Protein AF-0000000086147006 (afdb_homodimer)

InterPro domains:
  IPR001138 Zn(2)Cys(6) fungal-type DNA-binding domain [PF00172] (19-47)
  IPR001138 Zn(2)Cys(6) fungal-type DNA-binding domain [PS00463] (19-46)
  IPR001138 Zn(2)Cys(6) fungal-type DNA-binding domain [PS50048] (19-48)
  IPR001138 Zn(2)Cys(6) fungal-type DNA-binding domain [SM00066] (14-57)
  IPR001138 Zn(2)Cys(6) fungal-type DNA-binding domain [cd00067] (15-47)
  IPR036864 Zn(2)-C6 fungal-type DNA-binding domain superfamily [G3DSA:4.10.240.10] (12-73)
  IPR036864 Zn(2)-C6 fungal-type DNA-binding domain superfamily [SSF57701] (11-48)

Sequence (884 aa):
MYEFLSRAPRVGHKKSRKGCAQCKRRHVKCNEEAPCSNCNRHRVPCSLAGGPCVPREDSKKKQKDRTQSIASPPQPQYAVRGQHLSVPGQSAFGTLTAHMPRSPHSTHWHMNLQLMHHYMSYTKGVLGELSDQAFIVHVWKHELPKTAFAHEFVLNALLGLVALHKATVMLEQVSSLRSCAIEHMDMAAMQLQGVNEACTVEAASANYVYRWLALLFAYAAATQSAECASDPGGSLPLNALDAMADLMVLAGEVRSATHERWYLISQGAFAPIVTRGWQEAVATYALLPQGLDLGLNHLDYMLGVEAMLPNERTACALAIEELRSLHQSLQTRSSSACGIASLMCWPKQESAALSDMVRRRIPQALVIVSYHCVILNLLDGRWWAQGWSERVLQAVLLNLNDGWKNWIQWPIQALMFREVVSTNAVASSSPAMEIGIGTMMLMYEFLSRAPRVGHKKSRKGCAQCKRRHVKCNEEAPCSNCNRHRVPCSLAGGPCVPREDSKKKQKDRTQSIASPPQPQYAVRGQHLSVPGQSAFGTLTAHMPRSPHSTHWHMNLQLMHHYMSYTKGVLGELSDQAFIVHVWKHELPKTAFAHEFVLNALLGLVALHKATVMLEQVSSLRSCAIEHMDMAAMQLQGVNEACTVEAASANYVYRWLALLFAYAAATQSAECASDPGGSLPLNALDAMADLMVLAGEVRSATHERWYLISQGAFAPIVTRGWQEAVATYALLPQGLDLGLNHLDYMLGVEAMLPNERTACALAIEELRSLHQSLQTRSSSACGIASLMCWPKQESAALSDMVRRRIPQALVIVSYHCVILNLLDGRWWAQGWSERVLQAVLLNLNDGWKNWIQWPIQALMFREVVSTNAVASSSPAMEIGIGTMML

Solvent-accessible surface area (backbone atoms only — not comparable to full-atom values): 49837 Å² total; per-residue (Å²): 135,83,78,75,78,73,76,77,77,77,80,70,79,80,76,65,85,72,36,28,62,56,30,63,72,68,73,43,89,40,76,56,41,68,52,20,66,65,28,60,72,66,71,42,77,20,44,58,54,72,34,88,63,80,74,80,78,73,77,74,77,88,81,83,76,89,75,82,80,83,76,78,74,80,77,73,80,71,77,69,72,72,67,76,68,58,70,91,77,74,49,48,64,46,64,41,45,60,39,55,38,83,49,86,82,55,70,44,67,69,56,53,45,51,36,51,52,47,36,70,73,36,44,45,66,67,73,51,53,64,50,81,48,64,70,61,48,43,32,62,68,45,48,46,52,54,48,17,73,74,32,65,33,33,33,25,31,50,50,12,43,35,25,41,46,45,28,71,73,38,81,65,64,33,68,55,26,42,13,28,11,50,48,26,37,52,51,14,56,57,46,50,73,70,52,74,85,53,95,42,41,66,49,38,38,44,51,47,51,34,44,49,44,51,48,51,39,40,41,27,38,54,47,40,21,67,66,37,35,74,37,88,73,28,34,73,50,68,55,46,51,54,44,50,22,28,46,17,40,48,25,29,51,43,49,51,55,42,61,76,41,38,73,38,26,59,70,33,84,54,21,68,68,66,57,28,15,25,56,56,50,47,62,83,62,74,74,76,65,85,56,53,67,61,55,56,64,50,48,67,60,55,62,66,74,53,94,66,58,68,71,56,46,52,36,51,50,52,40,52,52,49,51,50,51,50,50,50,44,65,68,59,56,37,66,48,54,50,24,69,58,58,59,60,32,43,37,75,63,56,17,62,60,48,22,51,34,35,63,68,58,36,60,68,48,40,48,54,49,34,53,49,26,54,60,43,42,74,45,34,87,24,84,39,40,37,63,37,34,60,48,35,40,51,47,41,61,72,67,45,54,81,91,54,48,73,74,42,46,61,43,45,46,59,63,77,58,51,70,77,71,71,69,74,67,75,68,76,72,69,79,69,81,77,80,76,80,76,81,78,82,126,132,82,75,75,76,71,72,75,73,75,79,67,76,78,73,66,87,72,37,28,63,58,31,63,72,68,72,44,90,46,77,60,40,67,53,19,66,66,26,61,73,68,71,42,77,23,38,56,51,74,31,86,56,76,73,71,78,68,73,71,74,79,71,74,76,74,78,74,79,74,73,74,71,81,71,76,77,74,72,73,70,70,71,71,73,57,66,94,68,74,49,47,65,45,62,42,47,60,38,55,38,83,48,87,80,54,68,44,67,68,55,52,44,51,37,53,51,49,36,70,75,35,46,45,66,66,74,52,52,64,52,80,48,64,70,61,48,42,33,62,70,45,49,47,53,53,49,17,72,76,32,64,32,31,32,26,29,50,49,12,43,35,24,42,44,43,29,70,72,39,82,64,63,34,67,56,25,42,13,28,12,50,49,27,38,51,49,13,54,56,44,49,72,69,52,75,85,53,95,40,41,67,48,38,38,43,52,49,50,33,43,52,44,51,50,51,40,41,41,27,37,54,48,42,23,66,66,37,36,74,38,89,73,29,34,73,49,68,55,46,51,55,45,48,23,29,45,18,40,48,25,30,51,44,50,53,56,41,61,77,40,36,74,39,27,59,69,33,84,56,21,68,68,67,57,28,14,23,55,58,49,47,60,86,63,74,72,76,66,86,58,53,67,62,54,57,64,50,48,66,60,56,61,67,73,53,94,67,57,69,70,56,47,51,36,51,51,49,41,52,52,50,51,50,50,50,51,49,45,63,67,59,56,38,65,49,56,48,24,71,58,59,60,58,33,43,36,77,62,55,18,59,61,47,22,51,34,34,64,69,58,36,60,70,47,40,46,54,50,35,52,49,25,55,61,42,42,74,46,34,87,24,85,41,39,38,64,37,38,58,49,36,40,51,45,40,60,73,66,45,55,79,88,55,48,74,77,41,47,62,44,48,46,59,62,76,59,50,70,77,71,72,69,74,66,75,65,75,69,67,77,65,81,77,80,74,78,74,81,80,79,128

Foldseek 3Di:
DPPPPPDDPDPPDDQPPQAFPVCVVVVHRFPNPQQTPVCVVVVHHTNSVPPPPVDPPPPDDDPDDPDDDDDDPDDPPPPCPVPVCPVPDAALLRVLQVQADADPPLDDPVLLVVLLVQCLVQVCQLLVFPFPDPLVVCCSNPVQVVLCVVAVLSVLLSSLSSLQSCLVVPVPPNNSSRNSSVVSNVVSVVSVVVDDQDLALSSLQSVLSSLSSSLLSSLQSLVCQCVSCPPVSGDHHDQLLLSLLSLLVSLLVSLVSCVVNVVSPCPDSCVCVQFFAACRGQPPQPPQDPCLLVLLVCLLVVLVPDDDDPVLSVVLVQQSVLLVVLNVSVVVSPRGSCHLSSLSNPPNPPSNSLSVCSVVLPLSSLLSLLSSLSVNCSSCVRSSNNCSSVSSNVSSCVSDDPVSVVSNVVSCCSPVVPPPPPPPPPPPPPPPDPPPPDDPDD/DPPPPPDPPDPPPDQPPQAWPVCVVVVHDFPNDLQTPVCVVVVHHTNSVPPPPPDPVPPPDPPPPPPDPPPPDDPPPPPCPVCPCPVVDAALLRVLQVQADADPPLDDPVLLVVLLVQCLVCVCQLLVFPFPDPLVVCCSNPVQVVLCVVAVLSVLLSSLSSLQSCLVVPVPPNNSSRNSSVVSNVVSVVSVVVDDQDLALSSLQSVLSSLSSSLLSSLQSLVCQCVSCPPVSGDHHDQLLLSLLSSLVSLLVSLVSCVVNVVSPCPDSCVCVQFFAACRGQPPQDPQDPCLLVLLVCLLVVLVPDDDDPVLSVVLVQQSVLLVVLVVSVVVVPRGSCHLSSLSNPPNPPSNSLSVCSVVLPLSSLLSLLSSLSVNCSSCVRSSNNCSSVSSNVSSCVSHDPVSVVSNVVSCCSPVVPPPPPPPPPPPCPPPPPPPPDPPDD

Radius of gyration: 36.44 Å; Cα contacts (8 Å, |Δi|>4): 1051; chains: 2; bounding box: 112×119×106 Å

Organism: NCBI:txid717836

Nearest PDB structures (foldseek):
  7xb5-assembly1_A-2  TM=4.035E-01  e=5.854E-02  Saccharomyces cerevisiae S288C
  3edv-assembly1_A  TM=1.591E-01  e=5.977E+00  Homo sapiens
  7xb5-assembly1_A-2  TM=3.045E-01  e=4.394E-02  Saccharomyces cerevisiae S288C
  3edv-assembly1_A  TM=1.452E-01  e=5.538E+00  Homo sapiens

Structure (mmCIF, N/CA/C/O backbone):
data_AF-0000000086147006-model_v1
#
loop_
_entity.id
_entity.type
_entity.pdbx_description
1 polymer 'Zn(2)-C6 fungal-type domain-containing protein'
#
loop_
_atom_site.group_PDB
_atom_site.id
_atom_site.type_symbol
_atom_site.label_atom_id
_atom_site.label_alt_id
_atom_site.label_comp_id
_atom_site.label_asym_id
_atom_site.label_entity_id
_atom_site.label_seq_id
_atom_site.pdbx_PDB_ins_code
_atom_site.Cartn_x
_atom_site.Cartn_y
_atom_site.Cartn_z
_atom_site.occupancy
_atom_site.B_iso_or_equiv
_atom_site.auth_seq_id
_atom_site.auth_comp_id
_atom_site.auth_asym_id
_atom_site.auth_atom_id
_atom_site.pdbx_PDB_model_num
ATOM 1 N N . MET A 1 1 ? 18.312 16.641 -74.688 1 25.55 1 MET A N 1
ATOM 2 C CA . MET A 1 1 ? 19.344 15.695 -74.25 1 25.55 1 MET A CA 1
ATOM 3 C C . MET A 1 1 ? 19.406 15.578 -72.75 1 25.55 1 MET A C 1
ATOM 5 O O . MET A 1 1 ? 20.078 16.375 -72.062 1 25.55 1 MET A O 1
ATOM 9 N N . TYR A 1 2 ? 18.328 15.305 -72.062 1 30.72 2 TYR A N 1
ATOM 10 C CA . TYR A 1 2 ? 17.891 15.414 -70.688 1 30.72 2 TYR A CA 1
ATOM 11 C C . TYR A 1 2 ? 18.672 14.461 -69.75 1 30.72 2 TYR A C 1
ATOM 13 O O . TYR A 1 2 ? 18.625 13.242 -69.938 1 30.72 2 TYR A O 1
ATOM 21 N N . GLU A 1 3 ? 19.938 14.898 -69.375 1 28.45 3 GLU A N 1
ATOM 22 C CA . GLU A 1 3 ? 20.984 14.172 -68.625 1 28.45 3 GLU A CA 1
ATOM 23 C C . GLU A 1 3 ? 20.422 13.594 -67.312 1 28.45 3 GLU A C 1
ATOM 25 O O . GLU A 1 3 ? 19.797 14.305 -66.562 1 28.45 3 GLU A O 1
ATOM 30 N N . PHE A 1 4 ? 20.062 12.289 -67.312 1 29.47 4 PHE A N 1
ATOM 31 C CA . PHE A 1 4 ? 19.547 11.398 -66.312 1 29.47 4 PHE A CA 1
ATOM 32 C C . PHE A 1 4 ? 20.469 11.352 -65.125 1 29.47 4 PHE A C 1
ATOM 34 O O . PHE A 1 4 ? 21.594 10.859 -65.188 1 29.47 4 PHE A O 1
ATOM 41 N N . LEU A 1 5 ? 20.516 12.438 -64.312 1 31.22 5 LEU A N 1
ATOM 42 C CA . LEU A 1 5 ? 21.391 12.539 -63.125 1 31.22 5 LEU A CA 1
ATOM 43 C C . LEU A 1 5 ? 21.25 11.305 -62.25 1 31.22 5 LEU A C 1
ATOM 45 O O . LEU A 1 5 ? 20.156 10.977 -61.781 1 31.22 5 LEU A O 1
ATOM 49 N N . SER A 1 6 ? 22.078 10.273 -62.531 1 29.58 6 SER A N 1
ATOM 50 C CA . SER A 1 6 ? 22.203 8.961 -61.906 1 29.58 6 SER A CA 1
ATOM 51 C C . SER A 1 6 ? 22.344 9.078 -60.375 1 29.58 6 SER A C 1
ATOM 53 O O . SER A 1 6 ? 23.078 9.93 -59.875 1 29.58 6 SER A O 1
ATOM 55 N N . ARG A 1 7 ? 21.281 8.773 -59.656 1 32.38 7 ARG A N 1
ATOM 56 C CA . ARG A 1 7 ? 21.156 8.75 -58.188 1 32.38 7 ARG A CA 1
ATOM 57 C C . ARG A 1 7 ? 22.328 7.992 -57.562 1 32.38 7 ARG A C 1
ATOM 59 O O . ARG A 1 7 ? 22.625 6.863 -57.969 1 32.38 7 ARG A O 1
ATOM 66 N N . ALA A 1 8 ? 23.266 8.711 -57 1 33.94 8 ALA A N 1
ATOM 67 C CA . ALA A 1 8 ? 24.438 8.195 -56.312 1 33.94 8 ALA A CA 1
ATOM 68 C C . ALA A 1 8 ? 24.062 7.047 -55.375 1 33.94 8 ALA A C 1
ATOM 70 O O . ALA A 1 8 ? 23.109 7.148 -54.594 1 33.94 8 ALA A O 1
ATOM 71 N N . PRO A 1 9 ? 24.453 5.766 -55.656 1 28.75 9 PRO A N 1
ATOM 72 C CA . PRO A 1 9 ? 24.094 4.57 -54.875 1 28.75 9 PRO A CA 1
ATOM 73 C C . PRO A 1 9 ? 24.438 4.688 -53.406 1 28.75 9 PRO A C 1
ATOM 75 O O . PRO A 1 9 ? 25.391 5.402 -53.031 1 28.75 9 PRO A O 1
ATOM 78 N N . ARG A 1 10 ? 23.547 4.613 -52.531 1 34.28 10 ARG A N 1
ATOM 79 C CA . ARG A 1 10 ? 23.641 4.617 -51.062 1 34.28 10 ARG A CA 1
ATOM 80 C C . ARG A 1 10 ? 24.703 3.639 -50.594 1 34.28 10 ARG A C 1
ATOM 82 O O . ARG A 1 10 ? 24.781 2.506 -51.062 1 34.28 10 ARG A O 1
ATOM 89 N N . VAL A 1 11 ? 25.859 4.094 -50.25 1 34.12 11 VAL A N 1
ATOM 90 C CA . VAL A 1 11 ? 27 3.354 -49.719 1 34.12 11 VAL A CA 1
ATOM 91 C C . VAL A 1 11 ? 26.531 2.416 -48.625 1 34.12 11 VAL A C 1
ATOM 93 O O . VAL A 1 11 ? 25.922 2.857 -47.656 1 34.12 11 VAL A O 1
ATOM 96 N N . GLY A 1 12 ? 26.062 1.244 -48.938 1 33.59 12 GLY A N 1
ATOM 97 C CA . GLY A 1 12 ? 25.688 0.18 -48 1 33.59 12 GLY A CA 1
ATOM 98 C C . GLY A 1 12 ? 26.75 -0.131 -47 1 33.59 12 GLY A C 1
ATOM 99 O O . GLY A 1 12 ? 27.953 -0.126 -47.312 1 33.59 12 GLY A O 1
ATOM 100 N N . HIS A 1 13 ? 26.688 0.401 -45.875 1 40.22 13 HIS A N 1
ATOM 101 C CA . HIS A 1 13 ? 27.656 0.115 -44.812 1 40.22 13 HIS A CA 1
ATOM 102 C C . HIS A 1 13 ? 27.953 -1.38 -44.719 1 40.22 13 HIS A C 1
ATOM 104 O O . HIS A 1 13 ? 27.047 -2.201 -44.906 1 40.22 13 HIS A O 1
ATOM 110 N N . LYS A 1 14 ? 29.125 -1.868 -45.031 1 42.22 14 LYS A N 1
ATOM 111 C CA . LYS A 1 14 ? 29.672 -3.221 -45.031 1 42.22 14 LYS A CA 1
ATOM 112 C C . LYS A 1 14 ? 29.484 -3.885 -43.656 1 42.22 14 LYS A C 1
ATOM 114 O O . LYS A 1 14 ? 29.859 -3.324 -42.625 1 42.22 14 LYS A O 1
ATOM 119 N N . LYS A 1 15 ? 28.516 -4.746 -43.5 1 46.09 15 LYS A N 1
ATOM 120 C CA . LYS A 1 15 ? 28.266 -5.586 -42.312 1 46.09 15 LYS A CA 1
ATOM 121 C C . LYS A 1 15 ?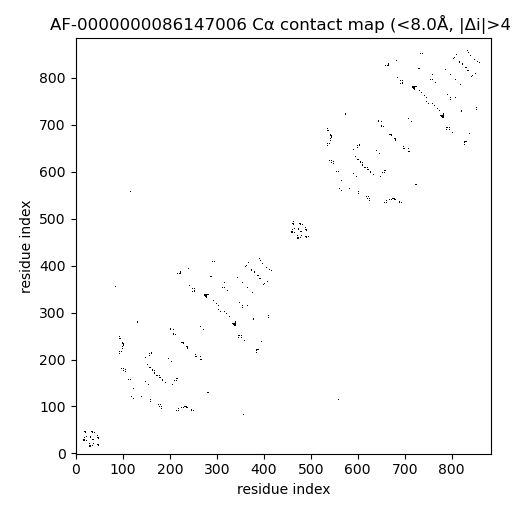 29.453 -6.477 -42.031 1 46.09 15 LYS A C 1
ATOM 123 O O . LYS A 1 15 ? 30.094 -7.008 -42.938 1 46.09 15 LYS A O 1
ATOM 128 N N . SER A 1 16 ? 30.172 -6.215 -41 1 52.88 16 SER A N 1
ATOM 129 C CA . SER A 1 16 ? 31.266 -7.098 -40.656 1 52.88 16 SER A CA 1
ATOM 130 C C . SER A 1 16 ? 30.781 -8.516 -40.375 1 52.88 16 SER A C 1
ATOM 132 O O . SER A 1 16 ? 29.875 -8.727 -39.594 1 52.88 16 SER A O 1
ATOM 134 N N . ARG A 1 17 ? 30.938 -9.531 -41.188 1 62.41 17 ARG A N 1
ATOM 135 C CA . ARG A 1 17 ? 30.453 -10.914 -41.156 1 62.41 17 ARG A CA 1
ATOM 136 C C . ARG A 1 17 ? 31.125 -11.688 -40 1 62.41 17 ARG A C 1
ATOM 138 O O . ARG A 1 17 ? 30.562 -12.633 -39.469 1 62.41 17 ARG A O 1
ATOM 145 N N . LYS A 1 18 ? 32.344 -11.344 -39.594 1 67.38 18 LYS A N 1
ATOM 146 C CA . LYS A 1 18 ? 33.094 -12.172 -38.656 1 67.38 18 LYS A CA 1
ATOM 147 C C . LYS A 1 18 ? 33.156 -11.523 -37.25 1 67.38 18 LYS A C 1
ATOM 149 O O . LYS A 1 18 ? 34.094 -11.719 -36.5 1 67.38 18 LYS A O 1
ATOM 154 N N . GLY A 1 19 ? 32.25 -10.648 -37 1 70.44 19 GLY A N 1
ATOM 155 C CA . GLY A 1 19 ? 32.188 -9.992 -35.688 1 70.44 19 GLY A CA 1
ATOM 156 C C . GLY A 1 19 ? 31.812 -10.938 -34.562 1 70.44 19 GLY A C 1
ATOM 157 O O . GLY A 1 19 ? 31.328 -12.047 -34.812 1 70.44 19 GLY A O 1
ATOM 158 N N . CYS A 1 20 ? 32.188 -10.562 -33.281 1 71.25 20 CYS A N 1
ATOM 159 C CA . CYS A 1 20 ? 31.922 -11.422 -32.125 1 71.25 20 CYS A CA 1
ATOM 160 C C . CYS A 1 20 ? 30.422 -11.539 -31.875 1 71.25 20 CYS A C 1
ATOM 162 O O . CYS A 1 20 ? 29.641 -10.672 -32.281 1 71.25 20 CYS A O 1
ATOM 164 N N . ALA A 1 21 ? 29.922 -12.586 -31.281 1 73.56 21 ALA A N 1
ATOM 165 C CA . ALA A 1 21 ? 28.516 -12.867 -31.031 1 73.56 21 ALA A CA 1
ATOM 166 C C . ALA A 1 21 ? 27.859 -11.742 -30.234 1 73.56 21 ALA A C 1
ATOM 168 O O . ALA A 1 21 ? 26.688 -11.422 -30.438 1 73.56 21 ALA A O 1
ATOM 169 N N . GLN A 1 22 ? 28.5 -11.047 -29.469 1 73.38 22 GLN A N 1
ATOM 170 C CA . GLN A 1 22 ? 27.984 -9.953 -28.656 1 73.38 22 GLN A CA 1
ATOM 171 C C . GLN A 1 22 ? 27.703 -8.711 -29.5 1 73.38 22 GLN A C 1
ATOM 173 O O . GLN A 1 22 ? 26.672 -8.062 -29.344 1 73.38 22 GLN A O 1
ATOM 178 N N . CYS A 1 23 ? 28.547 -8.328 -30.312 1 74.19 23 CYS A N 1
ATOM 179 C CA . CYS A 1 23 ? 28.391 -7.172 -31.188 1 74.19 23 CYS A CA 1
ATOM 180 C C . CYS A 1 23 ? 27.281 -7.406 -32.219 1 74.19 23 CYS A C 1
ATOM 182 O O . CYS A 1 23 ? 26.5 -6.496 -32.5 1 74.19 23 CYS A O 1
ATOM 184 N N . LYS A 1 24 ? 27.219 -8.664 -32.625 1 72.06 24 LYS A N 1
ATOM 185 C CA . LYS A 1 24 ? 26.141 -9.039 -33.531 1 72.06 24 LYS A CA 1
ATOM 186 C C . LYS A 1 24 ? 24.781 -8.914 -32.844 1 72.06 24 LYS A C 1
ATOM 188 O O . LYS A 1 24 ? 23.812 -8.438 -33.469 1 72.06 24 LYS A O 1
ATOM 193 N N . ARG A 1 25 ? 24.781 -9.234 -31.578 1 67 25 ARG A N 1
ATOM 194 C CA . ARG A 1 25 ? 23.578 -9.156 -30.781 1 67 25 ARG A CA 1
ATOM 195 C C . ARG A 1 25 ? 23.188 -7.703 -30.5 1 67 25 ARG A C 1
ATOM 197 O O . ARG A 1 25 ? 22.016 -7.348 -30.531 1 67 25 ARG A O 1
ATOM 204 N N . ARG A 1 26 ? 24.016 -6.816 -30.359 1 71.5 26 ARG A N 1
ATOM 205 C CA . ARG A 1 26 ? 23.828 -5.41 -30.031 1 71.5 26 ARG A CA 1
ATOM 206 C C . ARG A 1 26 ? 23.766 -4.559 -31.297 1 71.5 26 ARG A C 1
ATOM 208 O O . ARG A 1 26 ? 23.578 -3.342 -31.219 1 71.5 26 ARG A O 1
ATOM 215 N N . HIS A 1 27 ? 23.906 -5.191 -32.5 1 68.44 27 HIS A N 1
ATOM 216 C CA . HIS A 1 27 ? 23.891 -4.574 -33.812 1 68.44 27 HIS A CA 1
ATOM 217 C C . HIS A 1 27 ? 24.875 -3.402 -33.875 1 68.44 27 HIS A C 1
ATOM 219 O O . HIS A 1 27 ? 24.531 -2.348 -34.438 1 68.44 27 HIS A O 1
ATOM 225 N N . VAL A 1 28 ? 25.922 -3.594 -33.219 1 77.75 28 VAL A N 1
ATOM 226 C CA . VAL A 1 28 ? 26.984 -2.607 -33.344 1 77.75 28 VAL A CA 1
ATOM 227 C C . VAL A 1 28 ? 28.125 -3.172 -34.219 1 77.75 28 VAL A C 1
ATOM 229 O O . VAL A 1 28 ? 28.297 -4.391 -34.281 1 77.75 28 VAL A O 1
ATOM 232 N N . LYS A 1 29 ? 28.812 -2.344 -34.906 1 73.69 29 LYS A N 1
ATOM 233 C CA . LYS A 1 29 ? 29.922 -2.748 -35.75 1 73.69 29 LYS A CA 1
ATOM 234 C C . LYS A 1 29 ? 31.078 -3.314 -34.938 1 73.69 29 LYS A C 1
ATOM 236 O O . LYS A 1 29 ? 31.547 -2.674 -33.969 1 73.69 29 LYS A O 1
ATOM 241 N N . CYS A 1 30 ? 31.328 -4.57 -35.094 1 74.19 30 CYS A N 1
ATOM 242 C CA . CYS A 1 30 ? 32.438 -5.258 -34.438 1 74.19 30 CYS A CA 1
ATOM 243 C C . CYS A 1 30 ? 33.75 -5.004 -35.188 1 74.19 30 CYS A C 1
ATOM 245 O O . CYS A 1 30 ? 33.75 -4.973 -36.438 1 74.19 30 CYS A O 1
ATOM 247 N N . ASN A 1 31 ? 34.812 -4.715 -34.656 1 77.44 31 ASN A N 1
ATOM 248 C CA . ASN A 1 31 ? 36.094 -4.527 -35.281 1 77.44 31 ASN A CA 1
ATOM 249 C C . ASN A 1 31 ? 36.812 -5.859 -35.5 1 77.44 31 ASN A C 1
ATOM 251 O O . ASN A 1 31 ? 38 -5.883 -35.875 1 77.44 31 ASN A O 1
ATOM 255 N N . GLU A 1 32 ? 36.25 -7.031 -35.188 1 76 32 GLU A N 1
ATOM 256 C CA . GLU A 1 32 ? 36.656 -8.406 -35.438 1 76 32 GLU A CA 1
ATOM 257 C C . GLU A 1 32 ? 38 -8.711 -34.781 1 76 32 GLU A C 1
ATOM 259 O O . GLU A 1 32 ? 38.688 -9.68 -35.125 1 76 32 GLU A O 1
ATOM 264 N N . GLU A 1 33 ? 38.438 -7.902 -33.75 1 78.88 33 GLU A N 1
ATOM 265 C CA . GLU A 1 33 ? 39.594 -8.25 -32.969 1 78.88 33 GLU A CA 1
ATOM 266 C C . GLU A 1 33 ? 39.25 -9.211 -31.828 1 78.88 33 GLU A C 1
ATOM 268 O O . GLU A 1 33 ? 38.062 -9.289 -31.438 1 78.88 33 GLU A O 1
ATOM 273 N N . ALA A 1 34 ? 39.969 -10.219 -31.375 1 72.81 34 ALA A N 1
ATOM 274 C CA . ALA A 1 34 ? 39.812 -11.195 -30.297 1 72.81 34 ALA A CA 1
ATOM 275 C C . ALA A 1 34 ? 40.688 -10.82 -29.094 1 72.81 34 ALA A C 1
ATOM 277 O O . ALA A 1 34 ? 41.906 -10.938 -29.141 1 72.81 34 ALA A O 1
ATOM 278 N N . PRO A 1 35 ? 39.906 -10.094 -28.109 1 72.31 35 PRO A N 1
ATOM 279 C CA . PRO A 1 35 ? 38.469 -9.734 -28.016 1 72.31 35 PRO A CA 1
ATOM 280 C C . PRO A 1 35 ? 38.156 -8.445 -28.766 1 72.31 35 PRO A C 1
ATOM 282 O O . PRO A 1 35 ? 39.031 -7.602 -28.984 1 72.31 35 PRO A O 1
ATOM 285 N N . CYS A 1 36 ? 36.969 -8.32 -29.188 1 76.75 36 CYS A N 1
ATOM 286 C CA . CYS A 1 36 ? 36.625 -7.152 -30 1 76.75 36 CYS A CA 1
ATOM 287 C C . CYS A 1 36 ? 36.562 -5.895 -29.141 1 76.75 36 CYS A C 1
ATOM 289 O O . CYS A 1 36 ? 36.344 -5.973 -27.922 1 76.75 36 CYS A O 1
ATOM 291 N N . SER A 1 37 ? 36.938 -4.719 -29.594 1 78.81 37 SER A N 1
ATOM 292 C CA . SER A 1 37 ? 37.031 -3.455 -28.859 1 78.81 37 SER A CA 1
ATOM 293 C C . SER A 1 37 ? 35.719 -3.162 -28.141 1 78.81 37 SER A C 1
ATOM 295 O O . SER A 1 37 ? 35.719 -2.578 -27.047 1 78.81 37 SER A O 1
ATOM 297 N N . ASN A 1 38 ? 34.594 -3.555 -28.734 1 75.56 38 ASN A N 1
ATOM 298 C CA . ASN A 1 38 ? 33.312 -3.359 -28.109 1 75.56 38 ASN A CA 1
ATOM 299 C C . ASN A 1 38 ? 33.125 -4.23 -26.859 1 75.56 38 ASN A C 1
ATOM 301 O O . ASN A 1 38 ? 32.656 -3.754 -25.828 1 75.56 38 ASN A O 1
ATOM 305 N N . CYS A 1 39 ? 33.406 -5.414 -26.953 1 72.62 39 CYS A N 1
ATOM 306 C CA . CYS A 1 39 ? 33.344 -6.328 -25.812 1 72.62 39 CYS A CA 1
ATOM 307 C C . CYS A 1 39 ? 34.344 -5.922 -24.734 1 72.62 39 CYS A C 1
ATOM 309 O O . CYS A 1 39 ? 34 -5.957 -23.547 1 72.62 39 CYS A O 1
ATOM 311 N N . ASN A 1 40 ? 35.5 -5.586 -25.016 1 76 40 ASN A N 1
ATOM 312 C CA . ASN A 1 40 ? 36.5 -5.09 -24.062 1 76 40 ASN A CA 1
ATOM 313 C C . ASN A 1 40 ? 36 -3.834 -23.359 1 76 40 ASN A C 1
ATOM 315 O O . ASN A 1 40 ? 36.188 -3.693 -22.141 1 76 40 ASN A O 1
ATOM 319 N N . ARG A 1 41 ? 35.438 -2.959 -24.156 1 73.75 41 ARG A N 1
ATOM 320 C CA . ARG A 1 41 ? 34.906 -1.719 -23.578 1 73.75 41 ARG A CA 1
ATOM 321 C C . ARG A 1 41 ? 33.781 -1.994 -22.609 1 73.75 41 ARG A C 1
ATOM 323 O O . ARG A 1 41 ? 33.656 -1.342 -21.562 1 73.75 41 ARG A O 1
ATOM 330 N N . HIS A 1 42 ? 33 -2.963 -22.906 1 72.19 42 HIS A N 1
ATOM 331 C CA . HIS A 1 42 ? 31.828 -3.295 -22.078 1 72.19 42 HIS A CA 1
ATOM 332 C C . HIS A 1 42 ? 32.156 -4.441 -21.125 1 72.19 42 HIS A C 1
ATOM 334 O O . HIS A 1 42 ? 31.266 -4.883 -20.375 1 72.19 42 HIS A O 1
ATOM 340 N N . ARG A 1 43 ? 33.344 -4.926 -21.047 1 67 43 ARG A N 1
ATOM 341 C CA . ARG A 1 43 ? 33.875 -5.984 -20.203 1 67 43 ARG A CA 1
ATOM 342 C C . ARG A 1 43 ? 33 -7.23 -20.266 1 67 43 ARG A C 1
ATOM 344 O O . ARG A 1 43 ? 32.75 -7.852 -19.219 1 67 43 ARG A O 1
ATOM 351 N N . VAL A 1 44 ? 32.531 -7.473 -21.438 1 72.38 44 VAL A N 1
ATOM 352 C CA . VAL A 1 44 ? 31.812 -8.719 -21.672 1 72.38 44 VAL A CA 1
ATOM 353 C C . VAL A 1 44 ? 32.688 -9.695 -22.438 1 72.38 44 VAL A C 1
ATOM 355 O O . VAL A 1 44 ? 33.594 -9.273 -23.188 1 72.38 44 VAL A O 1
ATOM 358 N N . PRO A 1 45 ? 32.406 -10.969 -22.156 1 70.75 45 PRO A N 1
ATOM 359 C CA . PRO A 1 45 ? 33.188 -11.961 -22.891 1 70.75 45 PRO A CA 1
ATOM 360 C C . PRO A 1 45 ? 32.938 -11.922 -24.391 1 70.75 45 PRO A C 1
ATOM 362 O O . PRO A 1 45 ? 31.797 -11.844 -24.828 1 70.75 45 PRO A O 1
ATOM 365 N N . CYS A 1 46 ? 33.969 -11.812 -25.125 1 71.5 46 CYS A N 1
ATOM 366 C CA . CYS A 1 46 ? 33.938 -11.75 -26.594 1 71.5 46 CYS A CA 1
ATOM 367 C C . CYS A 1 46 ? 34 -13.148 -27.203 1 71.5 46 CYS A C 1
ATOM 369 O O . CYS A 1 46 ? 34.906 -13.922 -26.859 1 71.5 46 CYS A O 1
ATOM 371 N N . SER A 1 47 ? 33.094 -13.477 -27.891 1 73.81 47 SER A N 1
ATOM 372 C CA . SER A 1 47 ? 33.062 -14.805 -28.5 1 73.81 47 SER A CA 1
ATOM 373 C C . SER A 1 47 ? 34.281 -15.031 -29.406 1 73.81 47 SER A C 1
ATOM 375 O O . SER A 1 47 ? 34.688 -16.172 -29.641 1 73.81 47 SER A O 1
ATOM 377 N N . LEU A 1 48 ? 34.906 -14.031 -29.797 1 75.19 48 LEU A N 1
ATOM 378 C CA . LEU A 1 48 ? 36.094 -14.18 -30.656 1 75.19 48 LEU A CA 1
ATOM 379 C C . LEU A 1 48 ? 37.344 -14.477 -29.828 1 75.19 48 LEU A C 1
ATOM 381 O O . LEU A 1 48 ? 38.312 -15.016 -30.344 1 75.19 48 LEU A O 1
ATOM 385 N N . ALA A 1 49 ? 37.375 -14.055 -28.5 1 70 49 ALA A N 1
ATOM 386 C CA . ALA A 1 49 ? 38.5 -14.312 -27.609 1 70 49 ALA A CA 1
ATOM 387 C C . ALA A 1 49 ? 38.25 -15.539 -26.734 1 70 49 ALA A C 1
ATOM 389 O O . ALA A 1 49 ? 38.875 -15.695 -25.688 1 70 49 ALA A O 1
ATOM 390 N N . GLY A 1 50 ? 37.562 -16.641 -26.953 1 56.88 50 GLY A N 1
ATOM 391 C CA . GLY A 1 50 ? 37.375 -17.922 -26.281 1 56.88 50 GLY A CA 1
ATOM 392 C C . GLY A 1 50 ? 36.156 -17.938 -25.359 1 56.88 50 GLY A C 1
ATOM 393 O O . GLY A 1 50 ? 36.062 -18.797 -24.484 1 56.88 50 GLY A O 1
ATOM 394 N N . GLY A 1 51 ? 35.469 -16.984 -25.078 1 44.97 51 GLY A N 1
ATOM 395 C CA . GLY A 1 51 ? 34.281 -17.016 -24.25 1 44.97 51 GLY A CA 1
ATOM 396 C C . GLY A 1 51 ? 33.219 -17.984 -24.75 1 44.97 51 GLY A C 1
ATOM 397 O O . GLY A 1 51 ? 33.344 -18.516 -25.844 1 44.97 51 GLY A O 1
ATOM 398 N N . PRO A 1 52 ? 32.312 -18.719 -23.719 1 36.81 52 PRO A N 1
ATOM 399 C CA . PRO A 1 52 ? 31.469 -19.844 -24.125 1 36.81 52 PRO A CA 1
ATOM 400 C C . PRO A 1 52 ? 30.719 -19.594 -25.438 1 36.81 52 PRO A C 1
ATOM 402 O O . PRO A 1 52 ? 30.203 -18.5 -25.656 1 36.81 52 PRO A O 1
ATOM 405 N N . CYS A 1 53 ? 31.297 -20.078 -26.391 1 37.28 53 CYS A N 1
ATOM 406 C CA . CYS A 1 53 ? 30.656 -20.156 -27.703 1 37.28 53 CYS A CA 1
ATOM 407 C C . CYS A 1 53 ? 29.391 -21 -27.641 1 37.28 53 CYS A C 1
ATOM 409 O O . CYS A 1 53 ? 29.453 -22.188 -27.328 1 37.28 53 CYS A O 1
ATOM 411 N N . VAL A 1 54 ? 28.344 -20.734 -27.016 1 31.86 54 VAL A N 1
ATOM 412 C CA . VAL A 1 54 ? 27.219 -21.656 -27.047 1 31.86 54 VAL A CA 1
ATOM 413 C C . VAL A 1 54 ? 27.047 -22.234 -28.453 1 31.86 54 VAL A C 1
ATOM 415 O O . VAL A 1 54 ? 26.953 -21.484 -29.422 1 31.86 54 VAL A O 1
ATOM 418 N N . PRO A 1 55 ? 27.547 -23.484 -28.547 1 29.92 55 PRO A N 1
ATOM 419 C CA . PRO A 1 55 ? 27.594 -24.203 -29.828 1 29.92 55 PRO A CA 1
ATOM 420 C C . PRO A 1 55 ? 26.234 -24.25 -30.531 1 29.92 55 PRO A C 1
ATOM 422 O O . PRO A 1 55 ? 25.188 -24.172 -29.859 1 29.92 55 PRO A O 1
ATOM 425 N N . ARG A 1 56 ? 26.203 -23.859 -31.672 1 30.08 56 ARG A N 1
ATOM 426 C CA . ARG A 1 56 ? 25.078 -24.047 -32.594 1 30.08 56 ARG A CA 1
ATOM 427 C C . ARG A 1 56 ? 24.75 -25.531 -32.75 1 30.08 56 ARG A C 1
ATOM 429 O O . ARG A 1 56 ? 25.594 -26.312 -33.219 1 30.08 56 ARG A O 1
ATOM 436 N N . GLU A 1 57 ? 23.938 -26.281 -31.859 1 26.53 57 GLU A N 1
ATOM 437 C CA . GLU A 1 57 ? 23.625 -27.703 -31.766 1 26.53 57 GLU A CA 1
ATOM 438 C C . GLU A 1 57 ? 23.203 -28.266 -33.125 1 26.53 57 GLU A C 1
ATOM 440 O O . GLU A 1 57 ? 22.719 -29.391 -33.188 1 26.53 57 GLU A O 1
ATOM 445 N N . ASP A 1 58 ? 23.391 -27.703 -34.188 1 24.11 58 ASP A N 1
ATOM 446 C CA . ASP A 1 58 ? 22.656 -28.312 -35.281 1 24.11 58 ASP A CA 1
ATOM 447 C C . ASP A 1 58 ? 23.297 -29.641 -35.688 1 24.11 58 ASP A C 1
ATOM 449 O O . ASP A 1 58 ? 22.938 -30.219 -36.719 1 24.11 58 ASP A O 1
ATOM 453 N N . SER A 1 59 ? 24.422 -30.047 -35.156 1 22.61 59 SER A N 1
ATOM 454 C CA . SER A 1 59 ? 24.984 -31.109 -35.969 1 22.61 59 SER A CA 1
ATOM 455 C C . SER A 1 59 ? 24.359 -32.469 -35.656 1 22.61 59 SER A C 1
ATOM 457 O O . SER A 1 59 ? 24.656 -33.062 -34.625 1 22.61 59 SER A O 1
ATOM 459 N N . LYS A 1 60 ? 23.203 -32.875 -36.062 1 24.88 60 LYS A N 1
ATOM 460 C CA . LYS A 1 60 ? 22.469 -34.125 -35.969 1 24.88 60 LYS A CA 1
ATOM 461 C C . LYS A 1 60 ? 23.234 -35.25 -36.625 1 24.88 60 LYS A C 1
ATOM 463 O O . LYS A 1 60 ? 23.266 -35.344 -37.875 1 24.88 60 LYS A O 1
ATOM 468 N N . LYS A 1 61 ? 24.328 -35.688 -36.375 1 21.72 61 LYS A N 1
ATOM 469 C CA . LYS A 1 61 ? 24.688 -36.812 -37.219 1 21.72 61 LYS A CA 1
ATOM 470 C C . LYS A 1 61 ? 23.797 -38.031 -36.938 1 21.72 61 LYS A C 1
ATOM 472 O O . LYS A 1 61 ? 23.25 -38.156 -35.812 1 21.72 61 LYS A O 1
ATOM 477 N N . LYS A 1 62 ? 23.922 -39.188 -37.812 1 26.52 62 LYS A N 1
ATOM 478 C CA . LYS A 1 62 ? 23.438 -40.438 -38.406 1 26.52 62 LYS A CA 1
ATOM 479 C C . LYS A 1 62 ? 23.625 -41.625 -37.469 1 26.52 62 LYS A C 1
ATOM 481 O O . LYS A 1 62 ? 24.75 -42.031 -37.188 1 26.52 62 LYS A O 1
ATOM 486 N N . GLN A 1 63 ? 22.812 -41.812 -36.281 1 17.8 63 GLN A N 1
ATOM 487 C CA . GLN A 1 63 ? 22.906 -42.906 -35.344 1 17.8 63 GLN A CA 1
ATOM 488 C C . GLN A 1 63 ? 22.656 -44.25 -36.031 1 17.8 63 GLN A C 1
ATOM 490 O O . GLN A 1 63 ? 21.656 -44.406 -36.719 1 17.8 63 GLN A O 1
ATOM 495 N N . LYS A 1 64 ? 23.672 -45.094 -36.219 1 21.97 64 LYS A N 1
ATOM 496 C CA . LYS A 1 64 ? 23.688 -46.469 -36.719 1 21.97 64 LYS A CA 1
ATOM 497 C C . LYS A 1 64 ? 22.75 -47.375 -35.938 1 21.97 64 LYS A C 1
ATOM 499 O O . LYS A 1 64 ? 22.703 -47.281 -34.688 1 21.97 64 LYS A O 1
ATOM 504 N N . ASP A 1 65 ? 21.828 -48.188 -36.531 1 20.08 65 ASP A N 1
ATOM 505 C CA . ASP A 1 65 ? 20.609 -49 -36.438 1 20.08 65 ASP A CA 1
ATOM 506 C C . ASP A 1 65 ? 20.859 -50.281 -35.656 1 20.08 65 ASP A C 1
ATOM 508 O O . ASP A 1 65 ? 20.031 -51.188 -35.625 1 20.08 65 ASP A O 1
ATOM 512 N N . ARG A 1 66 ? 21.875 -50.594 -34.844 1 21.81 66 ARG A N 1
ATOM 513 C CA . ARG A 1 66 ? 22.047 -52.031 -34.594 1 21.81 66 ARG A CA 1
ATOM 514 C C . ARG A 1 66 ? 20.875 -52.594 -33.781 1 21.81 66 ARG A C 1
ATOM 516 O O . ARG A 1 66 ? 20.578 -52.094 -32.688 1 21.81 66 ARG A O 1
ATOM 523 N N . THR A 1 67 ? 19.953 -53.531 -34.281 1 20.92 67 THR A N 1
ATOM 524 C CA . THR A 1 67 ? 18.672 -54.188 -34.188 1 20.92 67 THR A CA 1
ATOM 525 C C . THR A 1 67 ? 18.672 -55.188 -33.031 1 20.92 67 THR A C 1
ATOM 527 O O . THR A 1 67 ? 17.609 -55.5 -32.5 1 20.92 67 THR A O 1
ATOM 530 N N . GLN A 1 68 ? 19.719 -55.875 -32.469 1 21.03 68 GLN A N 1
ATOM 531 C CA . GLN A 1 68 ? 19.484 -57.312 -32.25 1 21.03 68 GLN A CA 1
ATOM 532 C C . GLN A 1 68 ? 18.453 -57.531 -31.156 1 21.03 68 GLN A C 1
ATOM 534 O O . GLN A 1 68 ? 18.188 -56.656 -30.328 1 21.03 68 GLN A O 1
ATOM 539 N N . SER A 1 69 ? 18.141 -58.875 -30.672 1 21.3 69 SER A N 1
ATOM 540 C CA . SER A 1 69 ? 17.109 -59.875 -30.438 1 21.3 69 SER A CA 1
ATOM 541 C C . SER A 1 69 ? 16.75 -59.969 -28.953 1 21.3 69 SER A C 1
ATOM 543 O O . SER A 1 69 ? 15.977 -60.844 -28.547 1 21.3 69 SER A O 1
ATOM 545 N N . ILE A 1 70 ? 17.078 -59.094 -28.031 1 22.7 70 ILE A N 1
ATOM 546 C CA . ILE A 1 70 ? 17.156 -59.656 -26.688 1 22.7 70 ILE A CA 1
ATOM 547 C C . ILE A 1 70 ? 15.781 -60.156 -26.25 1 22.7 70 ILE A C 1
ATOM 549 O O . ILE A 1 70 ? 14.766 -59.531 -26.547 1 22.7 70 ILE A O 1
ATOM 553 N N . ALA A 1 71 ? 15.688 -61.406 -25.609 1 24.89 71 ALA A N 1
ATOM 554 C CA . ALA A 1 71 ? 14.812 -62.406 -25.047 1 24.89 71 ALA A CA 1
ATOM 555 C C . ALA A 1 71 ? 13.805 -61.812 -24.078 1 24.89 71 ALA A C 1
ATOM 557 O O . ALA A 1 71 ? 14.109 -60.844 -23.375 1 24.89 71 ALA A O 1
ATOM 558 N N . SER A 1 72 ? 12.547 -62.062 -24.312 1 22.86 72 SER A N 1
ATOM 559 C CA . SER A 1 72 ? 11.227 -61.625 -23.875 1 22.86 72 SER A CA 1
ATOM 560 C C . SER A 1 72 ? 11 -61.938 -22.391 1 22.86 72 SER A C 1
ATOM 562 O O . SER A 1 72 ? 10.109 -62.719 -22.047 1 22.86 72 SER A O 1
ATOM 564 N N . PRO A 1 73 ? 11.898 -61.625 -21.406 1 24.98 73 PRO A N 1
ATOM 565 C CA . PRO A 1 73 ? 11.633 -62.344 -20.156 1 24.98 73 PRO A CA 1
ATOM 566 C C . PRO A 1 73 ? 10.18 -62.219 -19.703 1 24.98 73 PRO A C 1
ATOM 568 O O . PRO A 1 73 ? 9.477 -61.312 -20.125 1 24.98 73 PRO A O 1
ATOM 571 N N . PRO A 1 74 ? 9.648 -63.219 -19.016 1 25.89 74 PRO A N 1
ATOM 572 C CA . PRO A 1 74 ? 8.297 -63.562 -18.562 1 25.89 74 PRO A CA 1
ATOM 573 C C . PRO A 1 74 ? 7.641 -62.438 -17.766 1 25.89 74 PRO A C 1
ATOM 575 O O . PRO A 1 74 ? 8.336 -61.688 -17.109 1 25.89 74 PRO A O 1
ATOM 578 N N . GLN A 1 75 ? 6.52 -62 -18.188 1 22.42 75 GLN A N 1
ATOM 579 C CA . GLN A 1 75 ? 5.734 -60.844 -17.781 1 22.42 75 GLN A CA 1
ATOM 580 C C . GLN A 1 75 ? 5.234 -61 -16.344 1 22.42 75 GLN A C 1
ATOM 582 O O . GLN A 1 75 ? 4.457 -61.906 -16.047 1 22.42 75 GLN A O 1
ATOM 587 N N . PRO A 1 76 ? 6.141 -61 -15.281 1 24.69 76 PRO A N 1
ATOM 588 C CA . PRO A 1 76 ? 5.562 -61.219 -13.953 1 24.69 76 PRO A CA 1
ATOM 589 C C . PRO A 1 76 ? 4.266 -60.438 -13.734 1 24.69 76 PRO A C 1
ATOM 591 O O . PRO A 1 76 ? 4.043 -59.438 -14.383 1 24.69 76 PRO A O 1
ATOM 594 N N . GLN A 1 77 ? 3.215 -61.094 -13.445 1 23.53 77 GLN A N 1
ATOM 595 C CA . GLN A 1 77 ? 1.855 -60.719 -13.07 1 23.53 77 GLN A CA 1
ATOM 596 C C . GLN A 1 77 ? 1.859 -59.594 -12.047 1 23.53 77 GLN A C 1
ATOM 598 O O . GLN A 1 77 ? 2.189 -59.812 -10.875 1 23.53 77 GLN A O 1
ATOM 603 N N . TYR A 1 78 ? 2.559 -58.469 -12.336 1 21.11 78 TYR A N 1
ATOM 604 C CA . TYR A 1 78 ? 2.699 -57.438 -11.297 1 21.11 78 TYR A CA 1
ATOM 605 C C . TYR A 1 78 ? 1.334 -56.938 -10.828 1 21.11 78 TYR A C 1
ATOM 607 O O . TYR A 1 78 ? 0.542 -56.438 -11.625 1 21.11 78 TYR A O 1
ATOM 615 N N . ALA A 1 79 ? 0.549 -57.719 -10.07 1 25.55 79 ALA A N 1
ATOM 616 C CA . ALA A 1 79 ? -0.604 -57.281 -9.289 1 25.55 79 ALA A CA 1
ATOM 617 C C . ALA A 1 79 ? -0.387 -55.875 -8.727 1 25.55 79 ALA A C 1
ATOM 619 O O . ALA A 1 79 ? 0.354 -55.688 -7.754 1 25.55 79 ALA A O 1
ATOM 620 N N . VAL A 1 80 ? -0.189 -54.969 -9.586 1 24.48 80 VAL A N 1
ATOM 621 C CA . VAL A 1 80 ? 0.197 -53.625 -9.203 1 24.48 80 VAL A CA 1
ATOM 622 C C . VAL A 1 80 ? -0.878 -53 -8.305 1 24.48 80 VAL A C 1
ATOM 624 O O . VAL A 1 80 ? -1.98 -52.688 -8.766 1 24.48 80 VAL A O 1
ATOM 627 N N . ARG A 1 81 ? -1.341 -53.656 -7.191 1 26.88 81 ARG A N 1
ATOM 628 C CA . ARG A 1 81 ? -2.01 -52.906 -6.133 1 26.88 81 ARG A CA 1
ATOM 629 C C . ARG A 1 81 ? -1.384 -51.531 -5.953 1 26.88 81 ARG A C 1
ATOM 631 O O . ARG A 1 81 ? -0.263 -51.438 -5.453 1 26.88 81 ARG A O 1
ATOM 638 N N . GLY A 1 82 ? -1.444 -50.844 -6.91 1 25.28 82 GLY A N 1
ATOM 639 C CA . GLY A 1 82 ? -0.871 -49.5 -6.871 1 25.28 82 GLY A CA 1
ATOM 640 C C . GLY A 1 82 ? -1.139 -48.781 -5.566 1 25.28 82 GLY A C 1
ATOM 641 O O . GLY A 1 82 ? -2.262 -48.344 -5.312 1 25.28 82 GLY A O 1
ATOM 642 N N . GLN A 1 83 ? -0.812 -49.344 -4.395 1 26.81 83 GLN A N 1
ATOM 643 C CA . GLN A 1 83 ? -0.645 -48.625 -3.145 1 26.81 83 GLN A CA 1
ATOM 644 C C . GLN A 1 83 ? -0.144 -47.219 -3.4 1 26.81 83 GLN A C 1
ATOM 646 O O . GLN A 1 83 ? 0.956 -47.031 -3.924 1 26.81 83 GLN A O 1
ATOM 651 N N . HIS A 1 84 ? -0.971 -46.438 -3.912 1 28.84 84 HIS A N 1
ATOM 652 C CA . HIS A 1 84 ? -0.657 -45 -3.848 1 28.84 84 HIS A CA 1
ATOM 653 C C . HIS A 1 84 ? 0.194 -44.688 -2.623 1 28.84 84 HIS A C 1
ATOM 655 O O . HIS A 1 84 ? -0.319 -44.625 -1.504 1 28.84 84 HIS A O 1
ATOM 661 N N . LEU A 1 85 ? 1.241 -45.344 -2.393 1 28.11 85 LEU A N 1
ATOM 662 C CA . LEU A 1 85 ? 2.254 -45.031 -1.387 1 28.11 85 LEU A CA 1
ATOM 663 C C . LEU A 1 85 ? 2.449 -43.531 -1.249 1 28.11 85 LEU A C 1
ATOM 665 O O . LEU A 1 85 ? 3.277 -42.938 -1.947 1 28.11 85 LEU A O 1
ATOM 669 N N . SER A 1 86 ? 1.361 -42.781 -1.423 1 32.03 86 SER A N 1
ATOM 670 C CA . SER A 1 86 ? 1.641 -41.469 -0.842 1 32.03 86 SER A CA 1
ATOM 671 C C . SER A 1 86 ? 2.473 -41.594 0.43 1 32.03 86 SER A C 1
ATOM 673 O O . SER A 1 86 ? 2.16 -42.406 1.304 1 32.03 86 SER A O 1
ATOM 675 N N . VAL A 1 87 ? 3.574 -41.812 0.432 1 33.03 87 VAL A N 1
ATOM 676 C CA . VAL A 1 87 ? 4.172 -41.625 1.747 1 33.03 87 VAL A CA 1
ATOM 677 C C . VAL A 1 87 ? 3.238 -40.781 2.617 1 33.03 87 VAL A C 1
ATOM 679 O O . VAL A 1 87 ? 2.855 -39.656 2.236 1 33.03 87 VAL A O 1
ATOM 682 N N . PRO A 1 88 ? 2.324 -41.219 3.393 1 41.19 88 PRO A N 1
ATOM 683 C CA . PRO A 1 88 ? 1.235 -40.625 4.16 1 41.19 88 PRO A CA 1
ATOM 684 C C . PRO A 1 88 ? 1.467 -39.125 4.441 1 41.19 88 PRO A C 1
ATOM 686 O O . PRO A 1 88 ? 0.518 -38.406 4.738 1 41.19 88 PRO A O 1
ATOM 689 N N . GLY A 1 89 ? 2.861 -38.469 4.625 1 42.06 89 GLY A N 1
ATOM 690 C CA . GLY A 1 89 ? 3.193 -37.312 5.43 1 42.06 89 GLY A CA 1
ATOM 691 C C . GLY A 1 89 ? 3.16 -36 4.645 1 42.06 89 GLY A C 1
ATOM 692 O O . GLY A 1 89 ? 2.521 -35.031 5.062 1 42.06 89 GLY A O 1
ATOM 693 N N . GLN A 1 90 ? 4.164 -35.594 3.674 1 60.5 90 GLN A N 1
ATOM 694 C CA . GLN A 1 90 ? 4.398 -34.219 3.252 1 60.5 90 GLN A CA 1
ATOM 695 C C . GLN A 1 90 ? 3.408 -33.781 2.168 1 60.5 90 GLN A C 1
ATOM 697 O O . GLN A 1 90 ? 3.232 -34.5 1.174 1 60.5 90 GLN A O 1
ATOM 702 N N . SER A 1 91 ? 2.465 -32.938 2.418 1 81.56 91 SER A N 1
ATOM 703 C CA . SER A 1 91 ? 1.54 -32.312 1.479 1 81.56 91 SER A CA 1
ATOM 704 C C . SER A 1 91 ? 2.256 -31.859 0.204 1 81.56 91 SER A C 1
ATOM 706 O O . SER A 1 91 ? 3.471 -31.656 0.207 1 81.56 91 SER A O 1
ATOM 708 N N . ALA A 1 92 ? 1.6 -32.094 -0.979 1 85.5 92 ALA A N 1
ATOM 709 C CA . ALA A 1 92 ? 2.15 -31.656 -2.252 1 85.5 92 ALA A CA 1
ATOM 710 C C . ALA A 1 92 ? 2.803 -30.281 -2.104 1 85.5 92 ALA A C 1
ATOM 712 O O . ALA A 1 92 ? 3.891 -30.047 -2.637 1 85.5 92 ALA A O 1
ATOM 713 N N . PHE A 1 93 ? 2.207 -29.562 -1.291 1 88.88 93 PHE A N 1
ATOM 714 C CA . PHE A 1 93 ? 2.748 -28.234 -1.05 1 88.88 93 PHE A CA 1
ATOM 715 C C . PHE A 1 93 ? 4.07 -28.312 -0.298 1 88.88 93 PHE A C 1
ATOM 717 O O . PHE A 1 93 ? 5.016 -27.578 -0.617 1 88.88 93 PHE A O 1
ATOM 724 N N . GLY A 1 94 ? 4.117 -29.172 0.605 1 86.88 94 GLY A N 1
ATOM 725 C CA . GLY A 1 94 ? 5.336 -29.344 1.378 1 86.88 94 GLY A CA 1
ATOM 726 C C . GLY A 1 94 ? 6.516 -29.797 0.535 1 86.88 94 GLY A C 1
ATOM 727 O O . GLY A 1 94 ? 7.629 -29.297 0.705 1 86.88 94 GLY A O 1
ATOM 728 N N . THR A 1 95 ? 6.277 -30.625 -0.347 1 87.56 95 THR A N 1
ATOM 729 C CA . THR A 1 95 ? 7.336 -31.125 -1.222 1 87.56 95 THR A CA 1
ATOM 730 C C . THR A 1 95 ? 7.816 -30.031 -2.164 1 87.56 95 THR A C 1
ATOM 732 O O . THR A 1 95 ? 9.016 -29.906 -2.428 1 87.56 95 THR A O 1
ATOM 735 N N . LEU A 1 96 ? 6.875 -29.25 -2.637 1 89.44 96 LEU A N 1
ATOM 736 C CA . LEU A 1 96 ? 7.168 -28.203 -3.605 1 89.44 96 LEU A CA 1
ATOM 737 C C . LEU A 1 96 ? 7.992 -27.094 -2.967 1 89.44 96 LEU A C 1
ATOM 739 O O . LEU A 1 96 ? 8.711 -26.359 -3.66 1 89.44 96 LEU A O 1
ATOM 743 N N . THR A 1 97 ? 7.914 -27 -1.631 1 87.94 97 THR A N 1
ATOM 744 C CA . THR A 1 97 ? 8.57 -25.891 -0.959 1 87.94 97 THR A CA 1
ATOM 745 C C . THR A 1 97 ? 9.703 -26.391 -0.069 1 87.94 97 THR A C 1
ATOM 747 O O . THR A 1 97 ? 10.297 -25.609 0.684 1 87.94 97 THR A O 1
ATOM 750 N N . ALA A 1 98 ? 10.016 -27.625 -0.12 1 83.69 98 ALA A N 1
ATOM 751 C CA . ALA A 1 98 ? 11 -28.234 0.762 1 83.69 98 ALA A CA 1
ATOM 752 C C . ALA A 1 98 ? 12.391 -27.641 0.53 1 83.69 98 ALA A C 1
ATOM 754 O O . ALA A 1 98 ? 13.211 -27.594 1.448 1 83.69 98 ALA A O 1
ATOM 755 N N . HIS A 1 99 ? 12.617 -27.203 -0.635 1 82.94 99 HIS A N 1
ATOM 756 C CA . HIS A 1 99 ? 13.938 -26.703 -0.999 1 82.94 99 HIS A CA 1
ATOM 757 C C . HIS A 1 99 ? 14.164 -25.297 -0.447 1 82.94 99 HIS A C 1
ATOM 759 O O . HIS A 1 99 ? 15.297 -24.828 -0.401 1 82.94 99 HIS A O 1
ATOM 765 N N . MET A 1 100 ? 13.172 -24.672 -0.039 1 84.94 100 MET A N 1
ATOM 766 C CA . MET A 1 100 ? 13.281 -23.297 0.425 1 84.94 100 MET A CA 1
ATOM 767 C C . MET A 1 100 ? 13.859 -23.234 1.837 1 84.94 100 MET A C 1
ATOM 769 O O . MET A 1 100 ? 13.492 -24.047 2.693 1 84.94 100 MET A O 1
ATOM 773 N N . PRO A 1 101 ? 14.766 -22.312 2.035 1 81.25 101 PRO A N 1
ATOM 774 C CA . PRO A 1 101 ? 15.406 -22.219 3.348 1 81.25 101 PRO A CA 1
ATOM 775 C C . PRO A 1 101 ? 14.461 -21.719 4.434 1 81.25 101 PRO A C 1
ATOM 777 O O . PRO A 1 101 ? 13.82 -20.672 4.27 1 81.25 101 PRO A O 1
ATOM 780 N N . ARG A 1 102 ? 14.281 -22.531 5.477 1 81.19 102 ARG A N 1
ATOM 781 C CA . ARG A 1 102 ? 13.477 -22.125 6.625 1 81.19 102 ARG A CA 1
ATOM 782 C C . ARG A 1 102 ? 14.352 -21.578 7.75 1 81.19 102 ARG A C 1
ATOM 784 O O . ARG A 1 102 ? 15.281 -22.25 8.203 1 81.19 102 ARG A O 1
ATOM 791 N N . SER A 1 103 ? 14.367 -20.234 7.957 1 77.94 103 SER A N 1
ATOM 792 C CA . SER A 1 103 ? 15.039 -19.578 9.078 1 77.94 103 SER A CA 1
ATOM 793 C C . SER A 1 103 ? 14.031 -19 10.07 1 77.94 103 SER A C 1
ATOM 795 O O . SER A 1 103 ? 13.195 -18.188 9.695 1 77.94 103 SER A O 1
ATOM 797 N N . PRO A 1 104 ? 14.055 -19.547 11.234 1 70.56 104 PRO A N 1
ATOM 798 C CA . PRO A 1 104 ? 13.094 -19.031 12.211 1 70.56 104 PRO A CA 1
ATOM 799 C C . PRO A 1 104 ? 13.266 -17.547 12.492 1 70.56 104 PRO A C 1
ATOM 801 O O . PRO A 1 104 ? 14.391 -17.031 12.445 1 70.56 104 PRO A O 1
ATOM 804 N N . HIS A 1 105 ? 12.219 -16.797 12.758 1 69.56 105 HIS A N 1
ATOM 805 C CA . HIS A 1 105 ? 12.125 -15.414 13.195 1 69.56 105 HIS A CA 1
ATOM 806 C C . HIS A 1 105 ? 12.531 -14.453 12.078 1 69.56 105 HIS A C 1
ATOM 808 O O . HIS A 1 105 ? 13.172 -13.43 12.336 1 69.56 105 HIS A O 1
ATOM 814 N N . SER A 1 106 ? 12.367 -14.922 10.922 1 70.69 106 SER A N 1
ATOM 815 C CA . SER A 1 106 ? 12.672 -14.055 9.789 1 70.69 106 SER A CA 1
ATOM 816 C C . SER A 1 106 ? 11.586 -13.008 9.586 1 70.69 106 SER A C 1
ATOM 818 O O . SER A 1 106 ? 11.812 -11.992 8.922 1 70.69 106 SER A O 1
ATOM 820 N N . THR A 1 107 ? 10.484 -13.25 10.25 1 73.88 107 THR A N 1
ATOM 821 C CA . THR A 1 107 ? 9.367 -12.328 10.102 1 73.88 107 THR A CA 1
ATOM 822 C C . THR A 1 107 ? 9.344 -11.305 11.234 1 73.88 107 THR A C 1
ATOM 824 O O . THR A 1 107 ? 9.508 -11.664 12.398 1 73.88 107 THR A O 1
ATOM 827 N N . HIS A 1 108 ? 9.367 -10.086 10.906 1 78 108 HIS A N 1
ATOM 828 C CA . HIS A 1 108 ? 9.18 -9.008 11.875 1 78 108 HIS A CA 1
ATOM 829 C C . HIS A 1 108 ? 8.227 -7.945 11.344 1 78 108 HIS A C 1
ATOM 831 O O . HIS A 1 108 ? 7.953 -7.895 10.141 1 78 108 HIS A O 1
ATOM 837 N N . TRP A 1 109 ? 7.699 -7.266 12.25 1 80.5 109 TRP A N 1
ATOM 838 C CA . TRP A 1 109 ? 6.594 -6.371 11.914 1 80.5 109 TRP A CA 1
ATOM 839 C C . TRP A 1 109 ? 7.031 -5.332 10.891 1 80.5 109 TRP A C 1
ATOM 841 O O . TRP A 1 109 ? 6.242 -4.938 10.023 1 80.5 109 TRP A O 1
ATOM 851 N N . HIS A 1 110 ? 8.336 -4.965 10.891 1 83.44 110 HIS A N 1
ATOM 852 C CA . HIS A 1 110 ? 8.836 -4.004 9.906 1 83.44 110 HIS A CA 1
ATOM 853 C C . HIS A 1 110 ? 8.805 -4.59 8.5 1 83.44 110 HIS A C 1
ATOM 855 O O . HIS A 1 110 ? 8.414 -3.91 7.551 1 83.44 110 HIS A O 1
ATOM 861 N N . MET A 1 111 ? 9.188 -5.836 8.508 1 87.88 111 MET A N 1
ATOM 862 C CA . MET A 1 111 ? 9.195 -6.512 7.215 1 87.88 111 MET A CA 1
ATOM 863 C C . MET A 1 111 ? 7.777 -6.66 6.672 1 87.88 111 MET A C 1
ATOM 865 O O . MET A 1 111 ? 7.543 -6.465 5.477 1 87.88 111 MET A O 1
ATOM 869 N N . ASN A 1 112 ? 6.914 -6.957 7.562 1 91.88 112 ASN A N 1
ATOM 870 C CA . ASN A 1 112 ? 5.523 -7.117 7.152 1 91.88 112 ASN A CA 1
ATOM 871 C C . ASN A 1 112 ? 4.969 -5.828 6.555 1 91.88 112 ASN A C 1
ATOM 873 O O . ASN A 1 112 ? 4.188 -5.863 5.602 1 91.88 112 ASN A O 1
ATOM 877 N N . LEU A 1 113 ? 5.352 -4.684 7.059 1 93.19 113 LEU A N 1
ATOM 878 C CA . LEU A 1 113 ? 4.902 -3.402 6.52 1 93.19 113 LEU A CA 1
ATOM 879 C C . LEU A 1 113 ? 5.512 -3.146 5.145 1 93.19 113 LEU A C 1
ATOM 881 O O . LEU A 1 113 ? 4.84 -2.627 4.254 1 93.19 113 LEU A O 1
ATOM 885 N N . GLN A 1 114 ? 6.75 -3.533 5.043 1 92.06 114 GLN A N 1
ATOM 886 C CA . GLN A 1 114 ? 7.406 -3.393 3.746 1 92.06 114 GLN A CA 1
ATOM 887 C C . GLN A 1 114 ? 6.727 -4.258 2.689 1 92.06 114 GLN A C 1
ATOM 889 O O . GLN A 1 114 ? 6.559 -3.832 1.544 1 92.06 114 GLN A O 1
ATOM 894 N N . LEU A 1 115 ? 6.387 -5.414 3.129 1 93.94 115 LEU A N 1
ATOM 895 C CA . LEU A 1 115 ? 5.715 -6.332 2.215 1 93.94 115 LEU A CA 1
ATOM 896 C C . LEU A 1 115 ? 4.352 -5.785 1.801 1 93.94 115 LEU A C 1
ATOM 898 O O . LEU A 1 115 ? 3.977 -5.863 0.629 1 93.94 115 LEU A O 1
ATOM 902 N N . MET A 1 116 ? 3.602 -5.258 2.773 1 94.69 116 MET A N 1
ATOM 903 C CA . MET A 1 116 ? 2.307 -4.668 2.451 1 94.69 116 MET A CA 1
ATOM 904 C C . MET A 1 116 ? 2.471 -3.488 1.498 1 94.69 116 MET A C 1
ATOM 906 O O . MET A 1 116 ? 1.681 -3.324 0.566 1 94.69 116 MET A O 1
ATOM 910 N N . HIS A 1 117 ? 3.455 -2.66 1.725 1 93.94 117 HIS A N 1
ATOM 911 C CA . HIS A 1 117 ? 3.754 -1.559 0.816 1 93.94 117 HIS A CA 1
ATOM 912 C C . HIS A 1 117 ? 4.066 -2.07 -0.586 1 93.94 117 HIS A C 1
ATOM 914 O O . HIS A 1 117 ? 3.598 -1.503 -1.576 1 93.94 117 HIS A O 1
ATOM 920 N N . HIS A 1 118 ? 4.891 -3.062 -0.688 1 93.88 118 HIS A N 1
ATOM 921 C CA . HIS A 1 118 ? 5.242 -3.662 -1.97 1 93.88 118 HIS A CA 1
ATOM 922 C C . HIS A 1 118 ? 4.004 -4.184 -2.689 1 93.88 118 HIS A C 1
ATOM 924 O O . HIS A 1 118 ? 3.836 -3.959 -3.891 1 93.88 118 HIS A O 1
ATOM 930 N N . TYR A 1 119 ? 3.178 -4.852 -1.934 1 96.06 119 TYR A N 1
ATOM 931 C CA . TYR A 1 119 ? 1.959 -5.391 -2.525 1 96.06 119 TYR A CA 1
ATOM 932 C C . TYR A 1 119 ? 1.106 -4.281 -3.127 1 96.06 119 TYR A C 1
ATOM 934 O O . TYR A 1 119 ? 0.644 -4.395 -4.266 1 96.06 119 TYR A O 1
ATOM 942 N N . MET A 1 120 ? 0.923 -3.242 -2.363 1 94.19 120 MET A N 1
ATOM 943 C CA . MET A 1 120 ? 0.042 -2.164 -2.803 1 94.19 120 MET A CA 1
ATOM 944 C C . MET A 1 120 ? 0.662 -1.395 -3.963 1 94.19 120 MET A C 1
ATOM 946 O O . MET A 1 120 ? -0.054 -0.844 -4.801 1 94.19 120 MET A O 1
ATOM 950 N N . SER A 1 121 ? 1.965 -1.399 -4 1 90.5 121 SER A N 1
ATOM 951 C CA . SER A 1 121 ? 2.66 -0.694 -5.07 1 90.5 121 SER A CA 1
ATOM 952 C C . SER A 1 121 ? 2.691 -1.523 -6.352 1 90.5 121 SER A C 1
ATOM 954 O O . SER A 1 121 ? 2.691 -0.973 -7.453 1 90.5 121 SER A O 1
ATOM 956 N N . TYR A 1 122 ? 2.719 -2.861 -6.152 1 90.25 122 TYR A N 1
ATOM 957 C CA . TYR A 1 122 ? 2.863 -3.758 -7.293 1 90.25 122 TYR A CA 1
ATOM 958 C C . TYR A 1 122 ? 1.775 -4.828 -7.289 1 90.25 122 TYR A C 1
ATOM 960 O O . TYR A 1 122 ? 2.043 -5.996 -7.578 1 90.25 122 TYR A O 1
ATOM 968 N N . THR A 1 123 ? 0.59 -4.504 -6.984 1 84.62 123 THR A N 1
ATOM 969 C CA . THR A 1 123 ? -0.496 -5.457 -6.793 1 84.62 123 THR A CA 1
ATOM 970 C C . THR A 1 123 ? -0.654 -6.352 -8.016 1 84.62 123 THR A C 1
ATOM 972 O O . THR A 1 123 ? -0.63 -7.578 -7.906 1 84.62 123 THR A O 1
ATOM 975 N N . LYS A 1 124 ? -0.747 -5.766 -9.211 1 82.12 124 LYS A N 1
ATOM 976 C CA . LYS A 1 124 ? -0.937 -6.547 -10.43 1 82.12 124 LYS A CA 1
ATOM 977 C C . LYS A 1 124 ? 0.277 -7.426 -10.719 1 82.12 124 LYS A C 1
ATOM 979 O O . LYS A 1 124 ? 0.133 -8.578 -11.125 1 82.12 124 LYS A O 1
ATOM 984 N N . GLY A 1 125 ? 1.396 -6.898 -10.422 1 85.06 125 GLY A N 1
ATOM 985 C CA . GLY A 1 125 ? 2.623 -7.648 -10.633 1 85.06 125 GLY A CA 1
ATOM 986 C C . GLY A 1 125 ? 2.746 -8.859 -9.727 1 85.06 125 GLY A C 1
ATOM 987 O O . GLY A 1 125 ? 3.201 -9.922 -10.156 1 85.06 125 GLY A O 1
ATOM 988 N N . VAL A 1 126 ? 2.303 -8.695 -8.562 1 85.19 126 VAL A N 1
ATOM 989 C CA . VAL A 1 126 ? 2.408 -9.773 -7.582 1 85.19 126 VAL A CA 1
ATOM 990 C C . VAL A 1 126 ? 1.482 -10.922 -7.98 1 85.19 126 VAL A C 1
ATOM 992 O O . VAL A 1 126 ? 1.889 -12.086 -7.969 1 85.19 126 VAL A O 1
ATOM 995 N N . LEU A 1 127 ? 0.29 -10.578 -8.414 1 85.81 127 LEU A N 1
ATOM 996 C CA . LEU A 1 127 ? -0.698 -11.609 -8.719 1 85.81 127 LEU A CA 1
ATOM 997 C C . LEU A 1 127 ? -0.595 -12.047 -10.172 1 85.81 127 LEU A C 1
ATOM 999 O O . LEU A 1 127 ? -1.211 -13.039 -10.57 1 85.81 127 LEU A O 1
ATOM 1003 N N . GLY A 1 128 ? 0.218 -11.352 -10.977 1 79.62 128 GLY A N 1
ATOM 1004 C CA . GLY A 1 128 ? 0.321 -11.656 -12.391 1 79.62 128 GLY A CA 1
ATOM 1005 C C . GLY A 1 128 ? -0.926 -11.281 -13.172 1 79.62 128 GLY A C 1
ATOM 1006 O O . GLY A 1 128 ? -1.316 -11.992 -14.102 1 79.62 128 GLY A O 1
ATOM 1007 N N . GLU A 1 129 ? -1.57 -10.336 -12.688 1 77.31 129 GLU A N 1
ATOM 1008 C CA . GLU A 1 129 ? -2.789 -9.859 -13.336 1 77.31 129 GLU A CA 1
ATOM 1009 C C . GLU A 1 129 ? -2.469 -8.938 -14.508 1 77.31 129 GLU A C 1
ATOM 1011 O O . GLU A 1 129 ? -1.645 -8.023 -14.383 1 77.31 129 GLU A O 1
ATOM 1016 N N . LEU A 1 130 ? -3.082 -9.25 -15.648 1 73.25 130 LEU A N 1
ATOM 1017 C CA . LEU A 1 130 ? -2.814 -8.445 -16.844 1 73.25 130 LEU A CA 1
ATOM 1018 C C . LEU A 1 130 ? -3.973 -7.5 -17.125 1 73.25 130 LEU A C 1
ATOM 1020 O O . LEU A 1 130 ? -3.805 -6.508 -17.844 1 73.25 130 LEU A O 1
ATOM 1024 N N . SER A 1 131 ? -5.102 -7.805 -16.531 1 73.38 131 SER A N 1
ATOM 1025 C CA . SER A 1 131 ? -6.281 -6.984 -16.781 1 73.38 131 SER A CA 1
ATOM 1026 C C . SER A 1 131 ? -6.188 -5.641 -16.062 1 73.38 131 SER A C 1
ATOM 1028 O O . SER A 1 131 ? -5.738 -5.57 -14.922 1 73.38 131 SER A O 1
ATOM 1030 N N . ASP A 1 132 ? -6.645 -4.629 -16.781 1 74.5 132 ASP A N 1
ATOM 1031 C CA . ASP A 1 132 ? -6.66 -3.295 -16.188 1 74.5 132 ASP A CA 1
ATOM 1032 C C . ASP A 1 132 ? -8.094 -2.844 -15.891 1 74.5 132 ASP A C 1
ATOM 1034 O O . ASP A 1 132 ? -8.336 -1.663 -15.633 1 74.5 132 ASP A O 1
ATOM 1038 N N . GLN A 1 133 ? -8.953 -3.85 -15.93 1 79.56 133 GLN A N 1
ATOM 1039 C CA . GLN A 1 133 ? -10.328 -3.488 -15.617 1 79.56 133 GLN A CA 1
ATOM 1040 C C . GLN A 1 133 ? -10.461 -3.043 -14.164 1 79.56 133 GLN A C 1
ATOM 1042 O O . GLN A 1 133 ? -9.945 -3.699 -13.258 1 79.56 133 GLN A O 1
ATOM 1047 N N . ALA A 1 134 ? -11.188 -1.981 -13.953 1 83.56 134 ALA A N 1
ATOM 1048 C CA . ALA A 1 134 ? -11.273 -1.32 -12.656 1 83.56 134 ALA A CA 1
ATOM 1049 C C . ALA A 1 134 ? -11.805 -2.271 -11.586 1 83.56 134 ALA A C 1
ATOM 1051 O O . ALA A 1 134 ? -11.328 -2.27 -10.453 1 83.56 134 ALA A O 1
ATOM 1052 N N . PHE A 1 135 ? -12.797 -3.051 -11.938 1 83.69 135 PHE A N 1
ATOM 1053 C CA . PHE A 1 135 ? -13.398 -3.914 -10.93 1 83.69 135 PHE A CA 1
ATOM 1054 C C . PHE A 1 135 ? -12.445 -5.035 -10.539 1 83.69 135 PHE A C 1
ATOM 1056 O O . PHE A 1 135 ? -12.43 -5.469 -9.383 1 83.69 135 PHE A O 1
ATOM 1063 N N . ILE A 1 136 ? -11.594 -5.523 -11.469 1 83.44 136 ILE A N 1
ATOM 1064 C CA . ILE A 1 136 ? -10.609 -6.555 -11.156 1 83.44 136 ILE A CA 1
ATOM 1065 C C . ILE A 1 136 ? -9.516 -5.973 -10.273 1 83.44 136 ILE A C 1
ATOM 1067 O O . ILE A 1 136 ? -9.102 -6.59 -9.289 1 83.44 136 ILE A O 1
ATOM 1071 N N . VAL A 1 137 ? -9.156 -4.781 -10.617 1 86.62 137 VAL A N 1
ATOM 1072 C CA . VAL A 1 137 ? -8.125 -4.094 -9.852 1 86.62 137 VAL A CA 1
ATOM 1073 C C . VAL A 1 137 ? -8.633 -3.82 -8.438 1 86.62 137 VAL A C 1
ATOM 1075 O O . VAL A 1 137 ? -7.887 -3.961 -7.461 1 86.62 137 VAL A O 1
ATOM 1078 N N . HIS A 1 138 ? -9.852 -3.512 -8.312 1 91.12 138 HIS A N 1
ATOM 1079 C CA . HIS A 1 138 ? -10.469 -3.25 -7.02 1 91.12 138 HIS A CA 1
ATOM 1080 C C . HIS A 1 138 ? -10.461 -4.5 -6.145 1 91.12 138 HIS A C 1
ATOM 1082 O O . HIS A 1 138 ? -10.211 -4.422 -4.941 1 91.12 138 HIS A O 1
ATOM 1088 N N . VAL A 1 139 ? -10.719 -5.59 -6.719 1 91.5 139 VAL A N 1
ATOM 1089 C CA . VAL A 1 139 ? -10.75 -6.84 -5.969 1 91.5 139 VAL A CA 1
ATOM 1090 C C . VAL A 1 139 ? -9.367 -7.121 -5.379 1 91.5 139 VAL A C 1
ATOM 1092 O O . VAL A 1 139 ? -9.242 -7.414 -4.188 1 91.5 139 VAL A O 1
ATOM 1095 N N . TRP A 1 140 ? -8.383 -6.992 -6.184 1 92.19 140 TRP A N 1
ATOM 1096 C CA . TRP A 1 140 ? -7.031 -7.348 -5.75 1 92.19 140 TRP A CA 1
ATOM 1097 C C . TRP A 1 140 ? -6.477 -6.297 -4.789 1 92.19 140 TRP A C 1
ATOM 1099 O O . TRP A 1 140 ? -5.805 -6.637 -3.814 1 92.19 140 TRP A O 1
ATOM 1109 N N . LYS A 1 141 ? -6.777 -5.055 -4.953 1 92.75 141 LYS A N 1
ATOM 1110 C CA . LYS A 1 141 ? -6.188 -3.973 -4.176 1 92.75 141 LYS A CA 1
ATOM 1111 C C . LYS A 1 141 ? -6.961 -3.742 -2.879 1 92.75 141 LYS A C 1
ATOM 1113 O O . LYS A 1 141 ? -6.398 -3.262 -1.892 1 92.75 141 LYS A O 1
ATOM 1118 N N . HIS A 1 142 ? -8.234 -4.082 -2.863 1 93.12 142 HIS A N 1
ATOM 1119 C CA . HIS A 1 142 ? -9.039 -3.711 -1.704 1 93.12 142 HIS A CA 1
ATOM 1120 C C . HIS A 1 142 ? -9.719 -4.93 -1.091 1 93.12 142 HIS A C 1
ATOM 1122 O O . HIS A 1 142 ? -9.594 -5.176 0.111 1 93.12 142 HIS A O 1
ATOM 1128 N N . GLU A 1 143 ? -10.367 -5.77 -1.843 1 94.75 143 GLU A N 1
ATOM 1129 C CA . GLU A 1 143 ? -11.125 -6.887 -1.289 1 94.75 143 GLU A CA 1
ATOM 1130 C C . GLU A 1 143 ? -10.195 -7.957 -0.726 1 94.75 143 GLU A C 1
ATOM 1132 O O . GLU A 1 143 ? -10.469 -8.539 0.328 1 94.75 143 GLU A O 1
ATOM 1137 N N . LEU A 1 144 ? -9.109 -8.219 -1.474 1 96.06 144 LEU A N 1
ATOM 1138 C CA . LEU A 1 144 ? -8.172 -9.234 -1.008 1 96.06 144 LEU A CA 1
ATOM 1139 C C . LEU A 1 144 ? -7.543 -8.82 0.317 1 96.06 144 LEU A C 1
ATOM 1141 O O . LEU A 1 144 ? -7.566 -9.586 1.286 1 96.06 144 LEU A O 1
ATOM 1145 N N . PRO A 1 145 ? -7 -7.598 0.44 1 95.44 145 PRO A N 1
ATOM 1146 C CA . PRO A 1 145 ? -6.453 -7.195 1.739 1 95.44 145 PRO A CA 1
ATOM 1147 C C . PRO A 1 145 ? -7.512 -7.176 2.842 1 95.44 145 PRO A C 1
ATOM 1149 O O . PRO A 1 145 ? -7.234 -7.582 3.973 1 95.44 145 PRO A O 1
ATOM 1152 N N . LYS A 1 146 ? -8.688 -6.738 2.531 1 94.06 146 LYS A N 1
ATOM 1153 C CA . LYS A 1 146 ? -9.758 -6.727 3.518 1 94.06 146 LYS A CA 1
ATOM 1154 C C . LYS A 1 146 ? -10.031 -8.133 4.051 1 94.06 146 LYS A C 1
ATOM 1156 O O . LYS A 1 146 ? -10.18 -8.328 5.258 1 94.06 146 LYS A O 1
ATOM 1161 N N . THR A 1 147 ? -10.125 -9.117 3.166 1 95.19 147 THR A N 1
ATOM 1162 C CA . THR A 1 147 ? -10.312 -10.516 3.553 1 95.19 147 THR A CA 1
ATOM 1163 C C . THR A 1 147 ? -9.117 -11.016 4.363 1 95.19 147 THR A C 1
ATOM 1165 O O . THR A 1 147 ? -9.289 -11.766 5.324 1 95.19 147 THR A O 1
ATOM 1168 N N . ALA A 1 148 ? -7.961 -10.625 3.938 1 96 148 ALA A N 1
ATOM 1169 C CA . ALA A 1 148 ? -6.734 -11.031 4.621 1 96 148 ALA A CA 1
ATOM 1170 C C . ALA A 1 148 ? -6.703 -10.492 6.051 1 96 148 ALA A C 1
ATOM 1172 O O . ALA A 1 148 ? -6.258 -11.188 6.969 1 96 148 ALA A O 1
ATOM 1173 N N . PHE A 1 149 ? -7.164 -9.289 6.266 1 93.38 149 PHE A N 1
ATOM 1174 C CA . PHE A 1 149 ? -7.156 -8.695 7.594 1 93.38 149 PHE A CA 1
ATOM 1175 C C . PHE A 1 149 ? -8.156 -9.391 8.508 1 93.38 149 PHE A C 1
ATOM 1177 O O . PHE A 1 149 ? -7.949 -9.461 9.719 1 93.38 149 PHE A O 1
ATOM 1184 N N . ALA A 1 150 ? -9.18 -9.898 7.945 1 92.25 150 ALA A N 1
ATOM 1185 C CA . ALA A 1 150 ? -10.219 -10.578 8.719 1 92.25 150 ALA A CA 1
ATOM 1186 C C . ALA A 1 150 ? -9.82 -12.023 9.023 1 92.25 150 ALA A C 1
ATOM 1188 O O . ALA A 1 150 ? -10.305 -12.617 9.984 1 92.25 150 ALA A O 1
ATOM 1189 N N . HIS A 1 151 ? -9.008 -12.602 8.172 1 93.25 151 HIS A N 1
ATOM 1190 C CA . HIS A 1 151 ? -8.57 -13.984 8.32 1 93.25 151 HIS A CA 1
ATOM 1191 C C . HIS A 1 151 ? -7.047 -14.086 8.305 1 93.25 151 HIS A C 1
ATOM 1193 O O . HIS A 1 151 ? -6.426 -13.977 7.246 1 93.25 151 HIS A O 1
ATOM 1199 N N . GLU A 1 152 ? -6.445 -14.477 9.391 1 93.06 152 GLU A N 1
ATOM 1200 C CA . GLU A 1 152 ? -5 -14.414 9.57 1 93.06 152 GLU A CA 1
ATOM 1201 C C . GLU A 1 152 ? -4.285 -15.367 8.617 1 93.06 152 GLU A C 1
ATOM 1203 O O . GLU A 1 152 ? -3.182 -15.078 8.156 1 93.06 152 GLU A O 1
ATOM 1208 N N . PHE A 1 153 ? -4.891 -16.562 8.383 1 94.56 153 PHE A N 1
ATOM 1209 C CA . PHE A 1 153 ? -4.234 -17.516 7.484 1 94.56 153 PHE A CA 1
ATOM 1210 C C . PHE A 1 153 ? -4.141 -16.938 6.078 1 94.56 153 PHE A C 1
ATOM 1212 O O . PHE A 1 153 ? -3.17 -17.188 5.359 1 94.56 153 PHE A O 1
ATOM 1219 N N . VAL A 1 154 ? -5.121 -16.125 5.645 1 96.69 154 VAL A N 1
ATOM 1220 C CA . VAL A 1 154 ? -5.074 -15.484 4.336 1 96.69 154 VAL A CA 1
ATOM 1221 C C . VAL A 1 154 ? -4.008 -14.391 4.336 1 96.69 154 VAL A C 1
ATOM 1223 O O . VAL A 1 154 ? -3.287 -14.211 3.35 1 96.69 154 VAL A O 1
ATOM 1226 N N . LEU A 1 155 ? -3.943 -13.672 5.473 1 96.62 155 LEU A N 1
ATOM 1227 C CA . LEU A 1 155 ? -2.951 -12.609 5.59 1 96.62 155 LEU A CA 1
ATOM 1228 C C . LEU A 1 155 ? -1.538 -13.164 5.445 1 96.62 155 LEU A C 1
ATOM 1230 O O . LEU A 1 155 ? -0.727 -12.625 4.691 1 96.62 155 LEU A O 1
ATOM 1234 N N . ASN A 1 156 ? -1.262 -14.195 6.113 1 95.88 156 ASN A N 1
ATOM 1235 C CA . ASN A 1 156 ? 0.059 -14.812 6.039 1 95.88 156 ASN A CA 1
ATOM 1236 C C . ASN A 1 156 ? 0.337 -15.375 4.645 1 95.88 156 ASN A C 1
ATOM 1238 O O . ASN A 1 156 ? 1.462 -15.289 4.148 1 95.88 156 ASN A O 1
ATOM 1242 N N . ALA A 1 157 ? -0.679 -15.961 4.043 1 97.25 157 ALA A N 1
ATOM 1243 C CA . ALA A 1 157 ? -0.503 -16.469 2.682 1 97.25 157 ALA A CA 1
ATOM 1244 C C . ALA A 1 157 ? -0.172 -15.336 1.716 1 97.25 157 ALA A C 1
ATOM 1246 O O . ALA A 1 157 ? 0.702 -15.477 0.857 1 97.25 157 ALA A O 1
ATOM 1247 N N . LEU A 1 158 ? -0.873 -14.25 1.884 1 97.56 158 LEU A N 1
ATOM 1248 C CA . LEU A 1 158 ? -0.634 -13.086 1.039 1 97.56 158 LEU A CA 1
ATOM 1249 C C . LEU A 1 158 ? 0.78 -12.547 1.239 1 97.56 158 LEU A C 1
ATOM 1251 O O . LEU A 1 158 ? 1.507 -12.328 0.269 1 97.56 158 LEU A O 1
ATOM 1255 N N . LEU A 1 159 ? 1.161 -12.367 2.492 1 96.81 159 LEU A N 1
ATOM 1256 C CA . LEU A 1 159 ? 2.488 -11.844 2.791 1 96.81 159 LEU A CA 1
ATOM 1257 C C . LEU A 1 159 ? 3.572 -12.797 2.297 1 96.81 159 LEU A C 1
ATOM 1259 O O . LEU A 1 159 ? 4.629 -12.352 1.836 1 96.81 159 LEU A O 1
ATOM 1263 N N . GLY A 1 160 ? 3.318 -14.094 2.4 1 96.38 160 GLY A N 1
ATOM 1264 C CA . GLY A 1 160 ? 4.262 -15.062 1.868 1 96.38 160 GLY A CA 1
ATOM 1265 C C . GLY A 1 160 ? 4.488 -14.922 0.375 1 96.38 160 GLY A C 1
ATOM 1266 O O . GLY A 1 160 ? 5.633 -14.891 -0.086 1 96.38 160 GLY A O 1
ATOM 1267 N N . LEU A 1 161 ? 3.418 -14.797 -0.384 1 97.25 161 LEU A N 1
ATOM 1268 C CA . LEU A 1 161 ? 3.52 -14.648 -1.832 1 97.25 161 LEU A CA 1
ATOM 1269 C C . LEU A 1 161 ? 4.219 -13.344 -2.195 1 97.25 161 LEU A C 1
ATOM 1271 O O . LEU A 1 161 ? 5.043 -13.312 -3.113 1 97.25 161 LEU A O 1
ATOM 1275 N N . VAL A 1 162 ? 3.863 -12.305 -1.46 1 96.62 162 VAL A N 1
ATOM 1276 C CA . VAL A 1 162 ? 4.449 -10.992 -1.723 1 96.62 162 VAL A CA 1
ATOM 1277 C C . VAL A 1 162 ? 5.949 -11.031 -1.453 1 96.62 162 VAL A C 1
ATOM 1279 O O . VAL A 1 162 ? 6.738 -10.469 -2.217 1 96.62 162 VAL A O 1
ATOM 1282 N N . ALA A 1 163 ? 6.328 -11.672 -0.359 1 95.19 163 ALA A N 1
ATOM 1283 C CA . ALA A 1 163 ? 7.746 -11.781 -0.029 1 95.19 163 ALA A CA 1
ATOM 1284 C C . ALA A 1 163 ? 8.516 -12.5 -1.138 1 95.19 163 ALA A C 1
ATOM 1286 O O . ALA A 1 163 ? 9.609 -12.078 -1.52 1 95.19 163 ALA A O 1
ATOM 1287 N N . LEU A 1 164 ? 7.926 -13.539 -1.631 1 94.12 164 LEU A N 1
ATOM 1288 C CA . LEU A 1 164 ? 8.578 -14.281 -2.703 1 94.12 164 LEU A CA 1
ATOM 1289 C C . LEU A 1 164 ? 8.68 -13.438 -3.969 1 94.12 164 LEU A C 1
ATOM 1291 O O . LEU A 1 164 ? 9.695 -13.469 -4.66 1 94.12 164 LEU A O 1
ATOM 1295 N N . HIS A 1 165 ? 7.664 -12.734 -4.309 1 95.19 165 HIS A N 1
ATOM 1296 C CA . HIS A 1 165 ? 7.703 -11.828 -5.453 1 95.19 165 HIS A CA 1
ATOM 1297 C C . HIS A 1 165 ? 8.781 -10.766 -5.273 1 95.19 165 HIS A C 1
ATOM 1299 O O . HIS A 1 165 ? 9.539 -10.477 -6.207 1 95.19 165 HIS A O 1
ATOM 1305 N N . LYS A 1 166 ? 8.758 -10.172 -4.094 1 94.19 166 LYS A N 1
ATOM 1306 C CA . LYS A 1 166 ? 9.742 -9.141 -3.805 1 94.19 166 LYS A CA 1
ATOM 1307 C C . LYS A 1 166 ? 11.164 -9.672 -3.943 1 94.19 166 LYS A C 1
ATOM 1309 O O . LYS A 1 166 ? 12.055 -8.969 -4.418 1 94.19 166 LYS A O 1
ATOM 1314 N N . ALA A 1 167 ? 11.383 -10.891 -3.549 1 90.81 167 ALA A N 1
ATOM 1315 C CA . ALA A 1 167 ? 12.688 -11.531 -3.678 1 90.81 167 ALA A CA 1
ATOM 1316 C C . ALA A 1 167 ? 13.086 -11.664 -5.145 1 90.81 167 ALA A C 1
ATOM 1318 O O . ALA A 1 167 ? 14.273 -11.641 -5.473 1 90.81 167 ALA A O 1
ATOM 1319 N N . THR A 1 168 ? 12.078 -11.797 -6.012 1 88.75 168 THR A N 1
ATOM 1320 C CA . THR A 1 168 ? 12.336 -11.977 -7.438 1 88.75 168 THR A CA 1
ATOM 1321 C C . THR A 1 168 ? 12.633 -10.633 -8.102 1 88.75 168 THR A C 1
ATOM 1323 O O . THR A 1 168 ? 13.398 -10.578 -9.07 1 88.75 168 THR A O 1
ATOM 1326 N N . VAL A 1 169 ? 12.039 -9.602 -7.617 1 87.12 169 VAL A N 1
ATOM 1327 C CA . VAL A 1 169 ? 12.141 -8.305 -8.273 1 87.12 169 VAL A CA 1
ATOM 1328 C C . VAL A 1 169 ? 13.281 -7.5 -7.645 1 87.12 169 VAL A C 1
ATOM 1330 O O . VAL A 1 169 ? 14.031 -6.82 -8.352 1 87.12 169 VAL A O 1
ATOM 1333 N N . MET A 1 170 ? 13.266 -7.586 -6.285 1 80.88 170 MET A N 1
ATOM 1334 C CA . MET A 1 170 ? 14.289 -6.812 -5.586 1 80.88 170 MET A CA 1
ATOM 1335 C C . MET A 1 170 ? 15.477 -7.691 -5.211 1 80.88 170 MET A C 1
ATOM 1337 O O . MET A 1 170 ? 15.344 -8.609 -4.395 1 80.88 170 MET A O 1
ATOM 1341 N N . LEU A 1 171 ? 16.5 -7.613 -5.766 1 75.12 171 LEU A N 1
ATOM 1342 C CA . LEU A 1 171 ? 17.656 -8.492 -5.637 1 75.12 171 LEU A CA 1
ATOM 1343 C C . LEU A 1 171 ? 18.422 -8.203 -4.348 1 75.12 171 LEU A C 1
ATOM 1345 O O . LEU A 1 171 ? 19.516 -8.727 -4.137 1 75.12 171 LEU A O 1
ATOM 1349 N N . GLU A 1 172 ? 17.719 -7.375 -3.543 1 77.81 172 GLU A N 1
ATOM 1350 C CA . GLU A 1 172 ? 18.297 -7.133 -2.23 1 77.81 172 GLU A CA 1
ATOM 1351 C C . GLU A 1 172 ? 17.719 -8.062 -1.177 1 77.81 172 GLU A C 1
ATOM 1353 O O . GLU A 1 172 ? 16.5 -8.305 -1.158 1 77.81 172 GLU A O 1
ATOM 1358 N N . GLN A 1 173 ? 18.516 -8.727 -0.348 1 82.06 173 GLN A N 1
ATOM 1359 C CA . GLN A 1 173 ? 18.125 -9.578 0.77 1 82.06 173 GLN A CA 1
ATOM 1360 C C . GLN A 1 173 ? 17.234 -10.734 0.299 1 82.06 173 GLN A C 1
ATOM 1362 O O . GLN A 1 173 ? 16.203 -11.016 0.902 1 82.06 173 GLN A O 1
ATOM 1367 N N . VAL A 1 174 ? 17.625 -11.383 -0.807 1 86.56 174 VAL A N 1
ATOM 1368 C CA . VAL A 1 174 ? 16.828 -12.414 -1.459 1 86.56 174 VAL A CA 1
ATOM 1369 C C . VAL A 1 174 ? 16.641 -13.602 -0.515 1 86.56 174 VAL A C 1
ATOM 1371 O O . VAL A 1 174 ? 15.523 -14.086 -0.326 1 86.56 174 VAL A O 1
ATOM 1374 N N . SER A 1 175 ? 17.656 -14.023 0.16 1 84.19 175 SER A N 1
ATOM 1375 C CA . SER A 1 175 ? 17.594 -15.188 1.036 1 84.19 175 SER A CA 1
ATOM 1376 C C . SER A 1 175 ? 16.656 -14.93 2.219 1 84.19 175 SER A C 1
ATOM 1378 O O . SER A 1 175 ? 15.867 -15.797 2.59 1 84.19 175 SER A O 1
ATOM 1380 N N . SER A 1 176 ? 16.75 -13.703 2.758 1 87.94 176 SER A N 1
ATOM 1381 C CA . SER A 1 176 ? 15.883 -13.359 3.881 1 87.94 176 SER A CA 1
ATOM 1382 C C . SER A 1 176 ? 14.422 -13.289 3.453 1 87.94 176 SER A C 1
ATOM 1384 O O . SER A 1 176 ? 13.531 -13.695 4.199 1 87.94 176 SER A O 1
ATOM 1386 N N . LEU A 1 177 ? 14.242 -12.758 2.293 1 90.94 177 LEU A N 1
ATOM 1387 C CA . LEU A 1 177 ? 12.875 -12.648 1.778 1 90.94 177 LEU A CA 1
ATOM 1388 C C . LEU A 1 177 ? 12.297 -14.031 1.495 1 90.94 177 LEU A C 1
ATOM 1390 O O . LEU A 1 177 ? 11.117 -14.281 1.774 1 90.94 177 LEU A O 1
ATOM 1394 N N . ARG A 1 178 ? 13.102 -14.922 0.983 1 90.38 178 ARG A N 1
ATOM 1395 C CA . ARG A 1 178 ? 12.641 -16.281 0.713 1 90.38 178 ARG A CA 1
ATOM 1396 C C . ARG A 1 178 ? 12.344 -17.016 2.01 1 90.38 178 ARG A C 1
ATOM 1398 O O . ARG A 1 178 ? 11.336 -17.734 2.102 1 90.38 178 ARG A O 1
ATOM 1405 N N . SER A 1 179 ? 13.164 -16.828 2.98 1 89.81 179 SER A N 1
ATOM 1406 C CA . SER A 1 179 ? 12.906 -17.422 4.285 1 89.81 179 SER A CA 1
ATOM 1407 C C . SER A 1 179 ? 11.625 -16.859 4.906 1 89.81 179 SER A C 1
ATOM 1409 O O . SER A 1 179 ? 10.852 -17.594 5.52 1 89.81 179 SER A O 1
ATOM 1411 N N . CYS A 1 180 ? 11.484 -15.57 4.734 1 92.38 180 CYS A N 1
ATOM 1412 C CA . CYS A 1 180 ? 10.266 -14.922 5.219 1 92.38 180 CYS A CA 1
ATOM 1413 C C . CYS A 1 180 ? 9.039 -15.477 4.508 1 92.38 180 CYS A C 1
ATOM 1415 O O . CYS A 1 180 ? 8.008 -15.711 5.137 1 92.38 180 CYS A O 1
ATOM 1417 N N . ALA A 1 181 ? 9.18 -15.688 3.242 1 94.12 181 ALA A N 1
ATOM 1418 C CA . ALA A 1 181 ? 8.062 -16.172 2.432 1 94.12 181 ALA A CA 1
ATOM 1419 C C . ALA A 1 181 ? 7.59 -17.547 2.922 1 94.12 181 ALA A C 1
ATOM 1421 O O . ALA A 1 181 ? 6.398 -17.734 3.172 1 94.12 181 ALA A O 1
ATOM 1422 N N . ILE A 1 182 ? 8.523 -18.453 3.146 1 92.69 182 ILE A N 1
ATOM 1423 C CA . ILE A 1 182 ? 8.148 -19.812 3.529 1 92.69 182 ILE A CA 1
ATOM 1424 C C . ILE A 1 182 ? 7.641 -19.828 4.973 1 92.69 182 ILE A C 1
ATOM 1426 O O . ILE A 1 182 ? 6.738 -20.578 5.316 1 92.69 182 ILE A O 1
ATOM 1430 N N . GLU A 1 183 ? 8.164 -19.016 5.758 1 93.44 183 GLU A N 1
ATOM 1431 C CA . GLU A 1 183 ? 7.691 -18.938 7.137 1 93.44 183 GLU A CA 1
ATOM 1432 C C . GLU A 1 183 ? 6.234 -18.484 7.191 1 93.44 183 GLU A C 1
ATOM 1434 O O . GLU A 1 183 ? 5.43 -19.047 7.938 1 93.44 183 GLU A O 1
ATOM 1439 N N . HIS A 1 184 ? 5.934 -17.453 6.492 1 94.56 184 HIS A N 1
ATOM 1440 C CA . HIS A 1 184 ? 4.555 -16.984 6.43 1 94.56 184 HIS A CA 1
ATOM 1441 C C . HIS A 1 184 ? 3.621 -18.078 5.918 1 94.56 184 HIS A C 1
ATOM 1443 O O . HIS A 1 184 ? 2.523 -18.25 6.449 1 94.56 184 HIS A O 1
ATOM 1449 N N . MET A 1 185 ? 4.051 -18.781 4.883 1 94.31 185 MET A N 1
ATOM 1450 C CA . MET A 1 185 ? 3.207 -19.844 4.32 1 94.31 185 MET A CA 1
ATOM 1451 C C . MET A 1 185 ? 3.004 -20.969 5.324 1 94.31 185 MET A C 1
ATOM 1453 O O . MET A 1 185 ? 1.912 -21.531 5.422 1 94.31 185 MET A O 1
ATOM 1457 N N . ASP A 1 186 ? 4.043 -21.281 6.031 1 91.88 186 ASP A N 1
ATOM 1458 C CA . ASP A 1 186 ? 3.926 -22.312 7.062 1 91.88 186 ASP A CA 1
ATOM 1459 C C . ASP A 1 186 ? 2.953 -21.875 8.156 1 91.88 186 ASP A C 1
ATOM 1461 O O . ASP A 1 186 ? 2.143 -22.688 8.625 1 91.88 186 ASP A O 1
ATOM 1465 N N . MET A 1 187 ? 3.033 -20.656 8.562 1 92.25 187 MET A N 1
ATOM 1466 C CA . MET A 1 187 ? 2.102 -20.125 9.555 1 92.25 187 MET A CA 1
ATOM 1467 C C . MET A 1 187 ? 0.668 -20.172 9.031 1 92.25 187 MET A C 1
ATOM 1469 O O . MET A 1 187 ? -0.257 -20.516 9.773 1 92.25 187 MET A O 1
ATOM 1473 N N . ALA A 1 188 ? 0.527 -19.812 7.785 1 93.94 188 ALA A N 1
ATOM 1474 C CA . ALA A 1 188 ? -0.798 -19.828 7.172 1 93.94 188 ALA A CA 1
ATOM 1475 C C . ALA A 1 188 ? -1.393 -21.234 7.203 1 93.94 188 ALA A C 1
ATOM 1477 O O . ALA A 1 188 ? -2.566 -21.422 7.535 1 93.94 188 ALA A O 1
ATOM 1478 N N . ALA A 1 189 ? -0.606 -22.219 6.852 1 91.06 189 ALA A N 1
ATOM 1479 C CA . ALA A 1 189 ? -1.056 -23.609 6.84 1 91.06 189 ALA A CA 1
ATOM 1480 C C . ALA A 1 189 ? -1.462 -24.062 8.242 1 91.06 189 ALA A C 1
ATOM 1482 O O . ALA A 1 189 ? -2.477 -24.75 8.406 1 91.06 189 ALA A O 1
ATOM 1483 N N . MET A 1 190 ? -0.697 -23.703 9.227 1 90.19 190 MET A N 1
ATOM 1484 C CA . MET A 1 190 ? -0.986 -24.047 10.609 1 90.19 190 MET A CA 1
ATOM 1485 C C . MET A 1 190 ? -2.289 -23.406 11.078 1 90.19 190 MET A C 1
ATOM 1487 O O . MET A 1 190 ? -3.1 -24.047 11.742 1 90.19 190 MET A O 1
ATOM 1491 N N . GLN A 1 191 ? -2.455 -22.188 10.711 1 90.94 191 GLN A N 1
ATOM 1492 C CA . GLN A 1 191 ? -3.637 -21.438 11.125 1 90.94 191 GLN A CA 1
ATOM 1493 C C . GLN A 1 191 ? -4.895 -21.984 10.461 1 90.94 191 GLN A C 1
ATOM 1495 O O . GLN A 1 191 ? -5.973 -21.984 11.062 1 90.94 191 GLN A O 1
ATOM 1500 N N . LEU A 1 192 ? -4.789 -22.359 9.211 1 88.5 192 LEU A N 1
ATOM 1501 C CA . LEU A 1 192 ? -5.93 -22.906 8.484 1 88.5 192 LEU A CA 1
ATOM 1502 C C . LEU A 1 192 ? -6.422 -24.188 9.141 1 88.5 192 LEU A C 1
ATOM 1504 O O . LEU A 1 192 ? -7.629 -24.438 9.195 1 88.5 192 LEU A O 1
ATOM 1508 N N . GLN A 1 193 ? -5.543 -25 9.578 1 84.75 193 GLN A N 1
ATOM 1509 C CA . GLN A 1 193 ? -5.902 -26.25 10.227 1 84.75 193 GLN A CA 1
ATOM 1510 C C . GLN A 1 193 ? -6.766 -26.016 11.461 1 84.75 193 GLN A C 1
ATOM 1512 O O . GLN A 1 193 ? -7.602 -26.844 11.812 1 84.75 193 GLN A O 1
ATOM 1517 N N . GLY A 1 194 ? -6.629 -24.844 12.078 1 77.31 194 GLY A N 1
ATOM 1518 C CA . GLY A 1 194 ? -7.375 -24.531 13.289 1 77.31 194 GLY A CA 1
ATOM 1519 C C . GLY A 1 194 ? -8.711 -23.875 13.016 1 77.31 194 GLY A C 1
ATOM 1520 O O . GLY A 1 194 ? -9.531 -23.719 13.922 1 77.31 194 GLY A O 1
ATOM 1521 N N . VAL A 1 195 ? -8.922 -23.484 11.812 1 76.31 195 VAL A N 1
ATOM 1522 C CA . VAL A 1 195 ? -10.141 -22.75 11.5 1 76.31 195 VAL A CA 1
ATOM 1523 C C . VAL A 1 195 ? -11.258 -23.719 11.133 1 76.31 195 VAL A C 1
ATOM 1525 O O . VAL A 1 195 ? -11.039 -24.656 10.352 1 76.31 195 VAL A O 1
ATOM 1528 N N . ASN A 1 196 ? -12.273 -23.5 11.891 1 66.31 196 ASN A N 1
ATOM 1529 C CA . ASN A 1 196 ? -13.477 -24.281 11.609 1 66.31 196 ASN A CA 1
ATOM 1530 C C . ASN A 1 196 ? -14.195 -23.781 10.359 1 66.31 196 ASN A C 1
ATOM 1532 O O . ASN A 1 196 ? -14.32 -22.562 10.156 1 66.31 196 ASN A O 1
ATOM 1536 N N . GLU A 1 197 ? -14.312 -24.672 9.445 1 65.19 197 GLU A N 1
ATOM 1537 C CA . GLU A 1 197 ? -14.891 -24.328 8.148 1 65.19 197 GLU A CA 1
ATOM 1538 C C . GLU A 1 197 ? -16.344 -23.891 8.297 1 65.19 197 GLU A C 1
ATOM 1540 O O . GLU A 1 197 ? -17.234 -24.75 8.414 1 65.19 197 GLU A O 1
ATOM 1545 N N . ALA A 1 198 ? -16.516 -22.594 8.664 1 69.94 198 ALA A N 1
ATOM 1546 C CA . ALA A 1 198 ? -17.875 -22.031 8.641 1 69.94 198 ALA A CA 1
ATOM 1547 C C . ALA A 1 198 ? -18.406 -21.938 7.211 1 69.94 198 ALA A C 1
ATOM 1549 O O . ALA A 1 198 ? -17.625 -21.812 6.262 1 69.94 198 ALA A O 1
ATOM 1550 N N . CYS A 1 199 ? -19.656 -22.312 7.125 1 80.56 199 CYS A N 1
ATOM 1551 C CA . CYS A 1 199 ? -20.312 -22.281 5.816 1 80.56 199 CYS A CA 1
ATOM 1552 C C . CYS A 1 199 ? -20.875 -20.891 5.531 1 80.56 199 CYS A C 1
ATOM 1554 O O . CYS A 1 199 ? -22.078 -20.734 5.336 1 80.56 199 CYS A O 1
ATOM 1556 N N . THR A 1 200 ? -20.047 -19.875 5.621 1 90 200 THR A N 1
ATOM 1557 C CA . THR A 1 200 ? -20.438 -18.5 5.285 1 90 200 THR A CA 1
ATOM 1558 C C . THR A 1 200 ? -19.734 -18.031 4.023 1 90 200 THR A C 1
ATOM 1560 O O . THR A 1 200 ? -18.734 -18.625 3.604 1 90 200 THR A O 1
ATOM 1563 N N . VAL A 1 201 ? -20.312 -17.094 3.459 1 92.38 201 VAL A N 1
ATOM 1564 C CA . VAL A 1 201 ? -19.75 -16.516 2.238 1 92.38 201 VAL A CA 1
ATOM 1565 C C . VAL A 1 201 ? -18.344 -16.016 2.502 1 92.38 201 VAL A C 1
ATOM 1567 O O . VAL A 1 201 ? -17.438 -16.234 1.693 1 92.38 201 VAL A O 1
ATOM 1570 N N . GLU A 1 202 ? -18.109 -15.406 3.682 1 91.5 202 GLU A N 1
ATOM 1571 C CA . GLU A 1 202 ? -16.797 -14.844 4.023 1 91.5 202 GLU A CA 1
ATOM 1572 C C . GLU A 1 202 ? -15.758 -15.938 4.223 1 91.5 202 GLU A C 1
ATOM 1574 O O . GLU A 1 202 ? -14.633 -15.828 3.736 1 91.5 202 GLU A O 1
ATOM 1579 N N . ALA A 1 203 ? -16.188 -16.906 4.887 1 91.56 203 ALA A N 1
ATOM 1580 C CA . ALA A 1 203 ? -15.266 -18 5.16 1 91.56 203 ALA A CA 1
ATOM 1581 C C . ALA A 1 203 ? -14.922 -18.766 3.879 1 91.56 203 ALA A C 1
ATOM 1583 O O . ALA A 1 203 ? -13.773 -19.172 3.684 1 91.56 203 ALA A O 1
ATOM 1584 N N . ALA A 1 204 ? -15.922 -18.938 3.072 1 92.56 204 ALA A N 1
ATOM 1585 C CA . ALA A 1 204 ? -15.703 -19.625 1.806 1 92.56 204 ALA A CA 1
ATOM 1586 C C . ALA A 1 204 ? -14.766 -18.844 0.899 1 92.56 204 ALA A C 1
ATOM 1588 O O . ALA A 1 204 ? -13.883 -19.406 0.256 1 92.56 204 ALA A O 1
ATOM 1589 N N . SER A 1 205 ? -14.977 -17.578 0.869 1 93.12 205 SER A N 1
ATOM 1590 C CA . SER A 1 205 ? -14.117 -16.703 0.077 1 93.12 205 SER A CA 1
ATOM 1591 C C . SER A 1 205 ? -12.68 -16.719 0.6 1 93.12 205 SER A C 1
ATOM 1593 O O . SER A 1 205 ? -11.734 -16.75 -0.183 1 93.12 205 SER A O 1
ATOM 1595 N N . ALA A 1 206 ? -12.562 -16.703 1.908 1 94.44 206 ALA A N 1
ATOM 1596 C CA . ALA A 1 206 ? -11.234 -16.719 2.518 1 94.44 206 ALA A CA 1
ATOM 1597 C C . ALA A 1 206 ? -10.5 -18.016 2.188 1 94.44 206 ALA A C 1
ATOM 1599 O O . ALA A 1 206 ? -9.312 -18 1.875 1 94.44 206 ALA A O 1
ATOM 1600 N N . ASN A 1 207 ? -11.188 -19.062 2.256 1 92.69 207 ASN A N 1
ATOM 1601 C CA . ASN A 1 207 ? -10.602 -20.375 1.943 1 92.69 207 ASN A CA 1
ATOM 1602 C C . ASN A 1 207 ? -10.18 -20.453 0.479 1 92.69 207 ASN A C 1
ATOM 1604 O O . ASN A 1 207 ? -9.117 -21 0.164 1 92.69 207 ASN A O 1
ATOM 1608 N N . TYR A 1 208 ? -11.055 -19.984 -0.348 1 92.38 208 TYR A N 1
ATOM 1609 C CA . TYR A 1 208 ? -10.734 -19.953 -1.772 1 92.38 208 TYR A CA 1
ATOM 1610 C C . TYR A 1 208 ? -9.461 -19.172 -2.035 1 92.38 208 TYR A C 1
ATOM 1612 O O . TYR A 1 208 ? -8.578 -19.625 -2.756 1 92.38 208 TYR A O 1
ATOM 1620 N N . VAL A 1 209 ? -9.359 -18 -1.45 1 94.31 209 VAL A N 1
ATOM 1621 C CA . VAL A 1 209 ? -8.234 -17.109 -1.683 1 94.31 209 VAL A CA 1
ATOM 1622 C C . VAL A 1 209 ? -6.953 -17.75 -1.153 1 94.31 209 VAL A C 1
ATOM 1624 O O . VAL A 1 209 ? -5.906 -17.688 -1.807 1 94.31 209 VAL A O 1
ATOM 1627 N N . TYR A 1 210 ? -7.066 -18.328 -0.013 1 95.19 210 TYR A N 1
ATOM 1628 C CA . TYR A 1 210 ? -5.895 -19 0.542 1 95.19 210 TYR A CA 1
ATOM 1629 C C . TYR A 1 210 ? -5.371 -20.062 -0.415 1 95.19 210 TYR A C 1
ATOM 1631 O O . TYR A 1 210 ? -4.172 -20.125 -0.696 1 95.19 210 TYR A O 1
ATOM 1639 N N . ARG A 1 211 ? -6.215 -20.891 -0.854 1 93.12 211 ARG A N 1
ATOM 1640 C CA . ARG A 1 211 ? -5.809 -21.984 -1.717 1 93.12 211 ARG A CA 1
ATOM 1641 C C . ARG A 1 211 ? -5.238 -21.469 -3.033 1 93.12 211 ARG A C 1
ATOM 1643 O O . ARG A 1 211 ? -4.281 -22.047 -3.566 1 93.12 211 ARG A O 1
ATOM 1650 N N . TRP A 1 212 ? -5.863 -20.469 -3.514 1 93.06 212 TRP A N 1
ATOM 1651 C CA . TRP A 1 212 ? -5.363 -19.859 -4.742 1 93.06 212 TRP A CA 1
ATOM 1652 C C . TRP A 1 212 ? -3.963 -19.281 -4.543 1 93.06 212 TRP A C 1
ATOM 1654 O O . TRP A 1 212 ? -3.07 -19.516 -5.363 1 93.06 212 TRP A O 1
ATOM 1664 N N . LEU A 1 213 ? -3.746 -18.562 -3.469 1 95.81 213 LEU A N 1
ATOM 1665 C CA . LEU A 1 213 ? -2.443 -17.984 -3.172 1 95.81 213 LEU A CA 1
ATOM 1666 C C . LEU A 1 213 ? -1.399 -19.078 -2.945 1 95.81 213 LEU A C 1
ATOM 1668 O O . LEU A 1 213 ? -0.247 -18.922 -3.361 1 95.81 213 LEU A O 1
ATOM 1672 N N . ALA A 1 214 ? -1.825 -20.109 -2.305 1 95.5 214 ALA A N 1
ATOM 1673 C CA . ALA A 1 214 ? -0.921 -21.234 -2.07 1 95.5 214 ALA A CA 1
ATOM 1674 C C . ALA A 1 214 ? -0.497 -21.875 -3.387 1 95.5 214 ALA A C 1
ATOM 1676 O O . ALA A 1 214 ? 0.66 -22.281 -3.545 1 95.5 214 ALA A O 1
ATOM 1677 N N . LEU A 1 215 ? -1.432 -21.969 -4.258 1 94.69 215 LEU A N 1
ATOM 1678 C CA . LEU A 1 215 ? -1.125 -22.531 -5.566 1 94.69 215 LEU A CA 1
ATOM 1679 C C . LEU A 1 215 ? -0.135 -21.656 -6.324 1 94.69 215 LEU A C 1
ATOM 1681 O O . LEU A 1 215 ? 0.834 -22.156 -6.895 1 94.69 215 LEU A O 1
ATOM 1685 N N . LEU A 1 216 ? -0.36 -20.359 -6.359 1 95.38 216 LEU A N 1
ATOM 1686 C CA . LEU A 1 216 ? 0.567 -19.438 -7 1 95.38 216 LEU A CA 1
ATOM 1687 C C . LEU A 1 216 ? 1.955 -19.531 -6.379 1 95.38 216 LEU A C 1
ATOM 1689 O O . LEU A 1 216 ? 2.961 -19.547 -7.09 1 95.38 216 LEU A O 1
ATOM 1693 N N . PHE A 1 217 ? 1.96 -19.625 -5.094 1 96.5 217 PHE A N 1
ATOM 1694 C CA . PHE A 1 217 ? 3.221 -19.734 -4.371 1 96.5 217 PHE A CA 1
ATOM 1695 C C . PHE A 1 217 ? 3.957 -21.016 -4.766 1 96.5 217 PHE A C 1
ATOM 1697 O O . PHE A 1 217 ? 5.176 -21 -4.945 1 96.5 217 PHE A O 1
ATOM 1704 N N . ALA A 1 218 ? 3.23 -22.078 -4.859 1 95.44 218 ALA A N 1
ATOM 1705 C CA . ALA A 1 218 ? 3.822 -23.359 -5.219 1 95.44 218 ALA A CA 1
ATOM 1706 C C . ALA A 1 218 ? 4.434 -23.312 -6.617 1 95.44 218 ALA A C 1
ATOM 1708 O O . ALA A 1 218 ? 5.527 -23.828 -6.84 1 95.44 218 ALA A O 1
ATOM 1709 N N . TYR A 1 219 ? 3.725 -22.719 -7.57 1 94.88 219 TYR A N 1
ATOM 1710 C CA . TYR A 1 219 ? 4.273 -22.531 -8.914 1 94.88 219 TYR A CA 1
ATOM 1711 C C . TYR A 1 219 ? 5.559 -21.719 -8.867 1 94.88 219 TYR A C 1
ATOM 1713 O O . TYR A 1 219 ? 6.543 -22.078 -9.523 1 94.88 219 TYR A O 1
ATOM 1721 N N . ALA A 1 220 ? 5.527 -20.703 -8.094 1 94.44 220 ALA A N 1
ATOM 1722 C CA . ALA A 1 220 ? 6.703 -19.844 -7.984 1 94.44 220 ALA A CA 1
ATOM 1723 C C . ALA A 1 220 ? 7.875 -20.594 -7.359 1 94.44 220 ALA A C 1
ATOM 1725 O O . ALA A 1 220 ? 9.016 -20.469 -7.812 1 94.44 220 ALA A O 1
ATOM 1726 N N . ALA A 1 221 ? 7.574 -21.328 -6.332 1 92.56 221 ALA A N 1
ATOM 1727 C CA . ALA A 1 221 ? 8.609 -22.109 -5.664 1 92.56 221 ALA A CA 1
ATOM 1728 C C . ALA A 1 221 ? 9.234 -23.125 -6.621 1 92.56 221 ALA A C 1
ATOM 1730 O O . ALA A 1 221 ? 10.453 -23.344 -6.605 1 92.56 221 ALA A O 1
ATOM 1731 N N . ALA A 1 222 ? 8.398 -23.75 -7.406 1 92.19 222 ALA A N 1
ATOM 1732 C CA . ALA A 1 222 ? 8.891 -24.719 -8.383 1 92.19 222 ALA A CA 1
ATOM 1733 C C . ALA A 1 222 ? 9.766 -24.047 -9.43 1 92.19 222 ALA A C 1
ATOM 1735 O O . ALA A 1 222 ? 10.828 -24.562 -9.781 1 92.19 222 ALA A O 1
ATOM 1736 N N . THR A 1 223 ? 9.359 -22.891 -9.875 1 90.19 223 THR A N 1
ATOM 1737 C CA . THR A 1 223 ? 10.062 -22.156 -10.914 1 90.19 223 THR A CA 1
ATOM 1738 C C . THR A 1 223 ? 11.406 -21.641 -10.398 1 90.19 223 THR A C 1
ATOM 1740 O O . THR A 1 223 ? 12.391 -21.609 -11.133 1 90.19 223 THR A O 1
ATOM 1743 N N . GLN A 1 224 ? 11.461 -21.344 -9.141 1 85.94 224 GLN A N 1
ATOM 1744 C CA . GLN A 1 224 ? 12.641 -20.703 -8.586 1 85.94 224 GLN A CA 1
ATOM 1745 C C . GLN A 1 224 ? 13.555 -21.734 -7.918 1 85.94 224 GLN A C 1
ATOM 1747 O O . GLN A 1 224 ? 14.586 -21.359 -7.336 1 85.94 224 GLN A O 1
ATOM 1752 N N . SER A 1 225 ? 13.227 -22.953 -7.949 1 84.81 225 SER A N 1
ATOM 1753 C CA . SER A 1 225 ? 13.977 -23.984 -7.254 1 84.81 225 SER A CA 1
ATOM 1754 C C . SER A 1 225 ? 15.438 -24.016 -7.703 1 84.81 225 SER A C 1
ATOM 1756 O O . SER A 1 225 ? 16.328 -24.25 -6.898 1 84.81 225 SER A O 1
ATOM 1758 N N . ALA A 1 226 ? 15.602 -23.781 -8.984 1 76.19 226 ALA A N 1
ATOM 1759 C CA . ALA A 1 226 ? 16.969 -23.781 -9.5 1 76.19 226 ALA A CA 1
ATOM 1760 C C . ALA A 1 226 ? 17.797 -22.656 -8.891 1 76.19 226 ALA A C 1
ATOM 1762 O O . ALA A 1 226 ? 18.969 -22.828 -8.562 1 76.19 226 ALA A O 1
ATOM 1763 N N . GLU A 1 227 ? 17.172 -21.531 -8.695 1 74.44 227 GLU A N 1
ATOM 1764 C CA . GLU A 1 227 ? 17.844 -20.344 -8.148 1 74.44 227 GLU A CA 1
ATOM 1765 C C . GLU A 1 227 ? 18.094 -20.5 -6.648 1 74.44 227 GLU A C 1
ATOM 1767 O O . GLU A 1 227 ? 19.109 -20.016 -6.133 1 74.44 227 GLU A O 1
ATOM 1772 N N . CYS A 1 228 ? 17.25 -21.156 -6.008 1 70.31 228 CYS A N 1
ATOM 1773 C CA . CYS A 1 228 ? 17.328 -21.312 -4.559 1 70.31 228 CYS A CA 1
ATOM 1774 C C . CYS A 1 228 ? 18.453 -22.266 -4.176 1 70.31 228 CYS A C 1
ATOM 1776 O O . CYS A 1 228 ? 18.953 -22.219 -3.055 1 70.31 228 CYS A O 1
ATOM 1778 N N . ALA A 1 229 ? 18.797 -23.062 -5.047 1 68.94 229 ALA A N 1
ATOM 1779 C CA . ALA A 1 229 ? 19.828 -24.047 -4.766 1 68.94 229 ALA A CA 1
ATOM 1780 C C . ALA A 1 229 ? 21.156 -23.375 -4.469 1 68.94 229 ALA A C 1
ATOM 1782 O O . ALA A 1 229 ? 22 -23.938 -3.762 1 68.94 229 ALA A O 1
ATOM 1783 N N . SER A 1 230 ? 21.219 -22.188 -4.855 1 68.06 230 SER A N 1
ATOM 1784 C CA . SER A 1 230 ? 22.469 -21.453 -4.637 1 68.06 230 SER A CA 1
ATOM 1785 C C . SER A 1 230 ? 22.438 -20.703 -3.311 1 68.06 230 SER A C 1
ATOM 1787 O O . SER A 1 230 ? 23.484 -20.234 -2.83 1 68.06 230 SER A O 1
ATOM 1789 N N . ASP A 1 231 ? 21.297 -20.703 -2.695 1 67.44 231 ASP A N 1
ATOM 1790 C CA . ASP A 1 231 ? 21.156 -20 -1.423 1 67.44 231 ASP A CA 1
ATOM 1791 C C . ASP A 1 231 ? 21.781 -20.797 -0.281 1 67.44 231 ASP A C 1
ATOM 1793 O O . ASP A 1 231 ? 21.828 -22.031 -0.35 1 67.44 231 ASP A O 1
ATOM 1797 N N . PRO A 1 232 ? 22.328 -20 0.686 1 66.31 232 PRO A N 1
ATOM 1798 C CA . PRO A 1 232 ? 22.766 -20.75 1.865 1 66.31 232 PRO A CA 1
ATOM 1799 C C . PRO A 1 232 ? 21.641 -21.562 2.504 1 66.31 232 PRO A C 1
ATOM 1801 O O . PRO A 1 232 ? 20.594 -21.016 2.816 1 66.31 232 PRO A O 1
ATOM 1804 N N . GLY A 1 233 ? 21.781 -22.828 2.598 1 63.38 233 GLY A N 1
ATOM 1805 C CA . GLY A 1 233 ? 20.781 -23.703 3.184 1 63.38 233 GLY A CA 1
ATOM 1806 C C . GLY A 1 233 ? 19.812 -24.266 2.16 1 63.38 233 GLY A C 1
ATOM 1807 O O . GLY A 1 233 ? 18.859 -24.953 2.52 1 63.38 233 GLY A O 1
ATOM 1808 N N . GLY A 1 234 ? 20.078 -23.75 0.977 1 64.44 234 GLY A N 1
ATOM 1809 C CA . GLY A 1 234 ? 19.234 -24.281 -0.081 1 64.44 234 GLY A CA 1
ATOM 1810 C C . GLY A 1 234 ? 19.562 -25.719 -0.44 1 64.44 234 GLY A C 1
ATOM 1811 O O . GLY A 1 234 ? 20.641 -26.219 -0.114 1 64.44 234 GLY A O 1
ATOM 1812 N N . SER A 1 235 ? 18.469 -26.422 -0.799 1 70.56 235 SER A N 1
ATOM 1813 C CA . SER A 1 235 ? 18.625 -27.828 -1.191 1 70.56 235 SER A CA 1
ATOM 1814 C C . SER A 1 235 ? 18.641 -27.969 -2.709 1 70.56 235 SER A C 1
ATOM 1816 O O . SER A 1 235 ? 18.562 -26.984 -3.438 1 70.56 235 SER A O 1
ATOM 1818 N N . LEU A 1 236 ? 18.828 -29.156 -3.143 1 73.75 236 LEU A N 1
ATOM 1819 C CA . LEU A 1 236 ? 18.859 -29.484 -4.562 1 73.75 236 LEU A CA 1
ATOM 1820 C C . LEU A 1 236 ? 17.562 -29.047 -5.246 1 73.75 236 LEU A C 1
ATOM 1822 O O . LEU A 1 236 ? 16.484 -29.094 -4.641 1 73.75 236 LEU A O 1
ATOM 1826 N N . PRO A 1 237 ? 17.766 -28.562 -6.453 1 77.69 237 PRO A N 1
ATOM 1827 C CA . PRO A 1 237 ? 16.578 -28.156 -7.195 1 77.69 237 PRO A CA 1
ATOM 1828 C C . PRO A 1 237 ? 15.57 -29.297 -7.355 1 77.69 237 PRO A C 1
ATOM 1830 O O . PRO A 1 237 ? 15.969 -30.469 -7.414 1 77.69 237 PRO A O 1
ATOM 1833 N N . LEU A 1 238 ? 14.383 -28.938 -7.414 1 84.31 238 LEU A N 1
ATOM 1834 C CA . LEU A 1 238 ? 13.312 -29.922 -7.566 1 84.31 238 LEU A CA 1
ATOM 1835 C C . LEU A 1 238 ? 13.367 -30.578 -8.938 1 84.31 238 LEU A C 1
ATOM 1837 O O . LEU A 1 238 ? 13.695 -29.922 -9.938 1 84.31 238 LEU A O 1
ATOM 1841 N N . ASN A 1 239 ? 13.172 -31.875 -8.914 1 90.62 239 ASN A N 1
ATOM 1842 C CA . ASN A 1 239 ? 12.906 -32.531 -10.188 1 90.62 239 ASN A CA 1
ATOM 1843 C C . ASN A 1 239 ? 11.648 -31.984 -10.852 1 90.62 239 ASN A C 1
ATOM 1845 O O . ASN A 1 239 ? 10.57 -31.984 -10.258 1 90.62 239 ASN A O 1
ATOM 1849 N N . ALA A 1 240 ? 11.766 -31.578 -12.039 1 93.88 240 ALA A N 1
ATOM 1850 C CA . ALA A 1 240 ? 10.688 -30.859 -12.711 1 93.88 240 ALA A CA 1
ATOM 1851 C C . ALA A 1 240 ? 9.453 -31.734 -12.852 1 93.88 240 ALA A C 1
ATOM 1853 O O . ALA A 1 240 ? 8.32 -31.266 -12.719 1 93.88 240 ALA A O 1
ATOM 1854 N N . LEU A 1 241 ? 9.625 -32.969 -13.188 1 95.94 241 LEU A N 1
ATOM 1855 C CA . LEU A 1 241 ? 8.492 -33.875 -13.383 1 95.94 241 LEU A CA 1
ATOM 1856 C C . LEU A 1 241 ? 7.797 -34.188 -12.062 1 95.94 241 LEU A C 1
ATOM 1858 O O . LEU A 1 241 ? 6.566 -34.219 -12 1 95.94 241 LEU A O 1
ATOM 1862 N N . ASP A 1 242 ? 8.602 -34.406 -11.039 1 94.81 242 ASP A N 1
ATOM 1863 C CA . ASP A 1 242 ? 8.008 -34.594 -9.719 1 94.81 242 ASP A CA 1
ATOM 1864 C C . ASP A 1 242 ? 7.262 -33.344 -9.258 1 94.81 242 ASP A C 1
ATOM 1866 O O . ASP A 1 242 ? 6.184 -33.469 -8.664 1 94.81 242 ASP A O 1
ATOM 1870 N N . ALA A 1 243 ? 7.914 -32.219 -9.461 1 95 243 ALA A N 1
ATOM 1871 C CA . ALA A 1 243 ? 7.273 -30.969 -9.102 1 95 243 ALA A CA 1
ATOM 1872 C C . ALA A 1 243 ? 5.969 -30.766 -9.875 1 95 243 ALA A C 1
ATOM 1874 O O . ALA A 1 243 ? 4.973 -30.312 -9.312 1 95 243 ALA A O 1
ATOM 1875 N N . MET A 1 244 ? 5.969 -31.078 -11.156 1 95.94 244 MET A N 1
ATOM 1876 C CA . MET A 1 244 ? 4.762 -30.984 -11.969 1 95.94 244 MET A CA 1
ATOM 1877 C C . MET A 1 244 ? 3.666 -31.891 -11.43 1 95.94 244 MET A C 1
ATOM 1879 O O . MET A 1 244 ? 2.496 -31.516 -11.391 1 95.94 244 MET A O 1
ATOM 1883 N N . ALA A 1 245 ? 4.059 -33.094 -11.094 1 95.81 245 ALA A N 1
ATOM 1884 C CA . ALA A 1 245 ? 3.109 -34.031 -10.508 1 95.81 245 ALA A CA 1
ATOM 1885 C C . ALA A 1 245 ? 2.48 -33.469 -9.242 1 95.81 245 ALA A C 1
ATOM 1887 O O . ALA A 1 245 ? 1.267 -33.562 -9.047 1 95.81 245 ALA A O 1
ATOM 1888 N N . ASP A 1 246 ? 3.312 -32.875 -8.406 1 95 246 ASP A N 1
ATOM 1889 C CA . ASP A 1 246 ? 2.818 -32.281 -7.168 1 95 246 ASP A CA 1
ATOM 1890 C C . ASP A 1 246 ? 1.904 -31.078 -7.461 1 95 246 ASP A C 1
ATOM 1892 O O . ASP A 1 246 ? 0.91 -30.875 -6.766 1 95 246 ASP A O 1
ATOM 1896 N N . LEU A 1 247 ? 2.234 -30.281 -8.406 1 95.44 247 LEU A N 1
ATOM 1897 C CA . LEU A 1 247 ? 1.414 -29.141 -8.797 1 95.44 247 LEU A CA 1
ATOM 1898 C C . LEU A 1 247 ? 0.043 -29.594 -9.281 1 95.44 247 LEU A C 1
ATOM 1900 O O . LEU A 1 247 ? -0.968 -28.953 -9 1 95.44 247 LEU A O 1
ATOM 1904 N N . MET A 1 248 ? 0.022 -30.734 -10.039 1 94.56 248 MET A N 1
ATOM 1905 C CA . MET A 1 248 ? -1.247 -31.281 -10.516 1 94.56 248 MET A CA 1
ATOM 1906 C C . MET A 1 248 ? -2.143 -31.688 -9.344 1 94.56 248 MET A C 1
ATOM 1908 O O . MET A 1 248 ? -3.348 -31.438 -9.367 1 94.56 248 MET A O 1
ATOM 1912 N N . VAL A 1 249 ? -1.523 -32.25 -8.359 1 93.06 249 VAL A N 1
ATOM 1913 C CA . VAL A 1 249 ? -2.275 -32.688 -7.176 1 93.06 249 VAL A CA 1
ATOM 1914 C C . VAL A 1 249 ? -2.82 -31.438 -6.457 1 93.06 249 VAL A C 1
ATOM 1916 O O . VAL A 1 249 ? -4.004 -31.391 -6.113 1 93.06 249 VAL A O 1
ATOM 1919 N N . LEU A 1 250 ? -1.967 -30.469 -6.258 1 92.12 250 LEU A N 1
ATOM 1920 C CA . LEU A 1 250 ? -2.365 -29.25 -5.586 1 92.12 250 LEU A CA 1
ATOM 1921 C C . LEU A 1 250 ? -3.465 -28.531 -6.363 1 92.12 250 LEU A C 1
ATOM 1923 O O . LEU A 1 250 ? -4.426 -28.031 -5.773 1 92.12 250 LEU A O 1
ATOM 1927 N N . ALA A 1 251 ? -3.285 -28.453 -7.605 1 91.81 251 ALA A N 1
ATOM 1928 C CA . ALA A 1 251 ? -4.285 -27.812 -8.461 1 91.81 251 ALA A CA 1
ATOM 1929 C C . ALA A 1 251 ? -5.625 -28.547 -8.375 1 91.81 251 ALA A C 1
ATOM 1931 O O . ALA A 1 251 ? -6.68 -27.906 -8.375 1 91.81 251 ALA A O 1
ATOM 1932 N N . GLY A 1 252 ? -5.547 -29.859 -8.367 1 89.5 252 GLY A N 1
ATOM 1933 C CA . GLY A 1 252 ? -6.758 -30.641 -8.188 1 89.5 252 GLY A CA 1
ATOM 1934 C C . GLY A 1 252 ? -7.473 -30.344 -6.883 1 89.5 252 GLY A C 1
ATOM 1935 O O . GLY A 1 252 ? -8.703 -30.281 -6.844 1 89.5 252 GLY A O 1
ATOM 1936 N N . GLU A 1 253 ? -6.73 -30.188 -5.84 1 86.19 253 GLU A N 1
ATOM 1937 C CA . GLU A 1 253 ? -7.297 -29.844 -4.539 1 86.19 253 GLU A CA 1
ATOM 1938 C C . GLU A 1 253 ? -7.984 -28.484 -4.566 1 86.19 253 GLU A C 1
ATOM 1940 O O . GLU A 1 253 ? -9.062 -28.328 -3.998 1 86.19 253 GLU A O 1
ATOM 1945 N N . VAL A 1 254 ? -7.363 -27.547 -5.168 1 88.06 254 VAL A N 1
ATOM 1946 C CA . VAL A 1 254 ? -7.914 -26.203 -5.262 1 88.06 254 VAL A CA 1
ATOM 1947 C C . VAL A 1 254 ? -9.219 -26.234 -6.059 1 88.06 254 VAL A C 1
ATOM 1949 O O . VAL A 1 254 ? -10.219 -25.641 -5.648 1 88.06 254 VAL A O 1
ATOM 1952 N N . ARG A 1 255 ? -9.195 -26.891 -7.098 1 87.25 255 ARG A N 1
ATOM 1953 C CA . ARG A 1 255 ? -10.383 -27 -7.938 1 87.25 255 ARG A CA 1
ATOM 1954 C C . ARG A 1 255 ? -11.531 -27.672 -7.191 1 87.25 255 ARG A C 1
ATOM 1956 O O . ARG A 1 255 ? -12.672 -27.203 -7.238 1 87.25 255 ARG A O 1
ATOM 1963 N N . SER A 1 256 ? -11.211 -28.781 -6.605 1 86.69 256 SER A N 1
ATOM 1964 C CA . SER A 1 256 ? -12.234 -29.516 -5.863 1 86.69 256 SER A CA 1
ATOM 1965 C C . SER A 1 256 ? -12.836 -28.672 -4.754 1 86.69 256 SER A C 1
ATOM 1967 O O . SER A 1 256 ? -14.055 -28.625 -4.586 1 86.69 256 SER A O 1
ATOM 1969 N N . ALA A 1 257 ? -12.008 -28.016 -4.043 1 84.69 257 ALA A N 1
ATOM 1970 C CA . ALA A 1 257 ? -12.461 -27.172 -2.943 1 84.69 257 ALA A CA 1
ATOM 1971 C C . ALA A 1 257 ? -13.305 -26 -3.455 1 84.69 257 ALA A C 1
ATOM 1973 O O . ALA A 1 257 ? -14.281 -25.609 -2.812 1 84.69 257 ALA A O 1
ATOM 1974 N N . THR A 1 258 ? -12.953 -25.453 -4.531 1 85.31 258 THR A N 1
ATOM 1975 C CA . THR A 1 258 ? -13.695 -24.344 -5.125 1 85.31 258 THR A CA 1
ATOM 1976 C C . THR A 1 258 ? -15.047 -24.812 -5.645 1 85.31 258 THR A C 1
ATOM 1978 O O . THR A 1 258 ? -16.062 -24.125 -5.465 1 85.31 258 THR A O 1
ATOM 1981 N N . HIS A 1 259 ? -14.992 -25.953 -6.227 1 85.44 259 HIS A N 1
ATOM 1982 C CA . HIS A 1 259 ? -16.234 -26.5 -6.777 1 85.44 259 HIS A CA 1
ATOM 1983 C C . HIS A 1 259 ? -17.25 -26.797 -5.68 1 85.44 259 HIS A C 1
ATOM 1985 O O . HIS A 1 259 ? -18.438 -26.516 -5.836 1 85.44 259 HIS A O 1
ATOM 1991 N N . GLU A 1 260 ? -16.797 -27.312 -4.633 1 86.62 260 GLU A N 1
ATOM 1992 C CA . GLU A 1 260 ? -17.656 -27.688 -3.512 1 86.62 260 GLU A CA 1
ATOM 1993 C C . GLU A 1 260 ? -18.344 -26.453 -2.916 1 86.62 260 GLU A C 1
ATOM 1995 O O . GLU A 1 260 ? -19.453 -26.531 -2.416 1 86.62 260 GLU A O 1
ATOM 2000 N N . ARG A 1 261 ? -17.688 -25.328 -2.998 1 88.88 261 ARG A N 1
ATOM 2001 C CA . ARG A 1 261 ? -18.203 -24.125 -2.355 1 88.88 261 ARG A CA 1
ATOM 2002 C C . ARG A 1 261 ? -18.469 -23.031 -3.383 1 88.88 261 ARG A C 1
ATOM 2004 O O . ARG A 1 261 ? -18.469 -21.844 -3.045 1 88.88 261 ARG A O 1
ATOM 2011 N N . TRP A 1 262 ? -18.703 -23.438 -4.523 1 88.62 262 TRP A N 1
ATOM 2012 C CA . TRP A 1 262 ? -18.828 -22.5 -5.633 1 88.62 262 TRP A CA 1
ATOM 2013 C C . TRP A 1 262 ? -19.984 -21.531 -5.395 1 88.62 262 TRP A C 1
ATOM 2015 O O . TRP A 1 262 ? -19.859 -20.344 -5.668 1 88.62 262 TRP A O 1
ATOM 2025 N N . TYR A 1 263 ? -21.047 -22 -4.867 1 90.19 263 TYR A N 1
ATOM 2026 C CA . TYR A 1 263 ? -22.219 -21.172 -4.641 1 90.19 263 TYR A CA 1
ATOM 2027 C C . TYR A 1 263 ? -21.906 -20.016 -3.699 1 90.19 263 TYR A C 1
ATOM 2029 O O . TYR A 1 263 ? -22.281 -18.875 -3.965 1 90.19 263 TYR A O 1
ATOM 2037 N N . LEU A 1 264 ? -21.234 -20.281 -2.703 1 91.69 264 LEU A N 1
ATOM 2038 C CA . LEU A 1 264 ? -20.891 -19.266 -1.717 1 91.69 264 LEU A CA 1
ATOM 2039 C C . LEU A 1 264 ? -19.844 -18.297 -2.271 1 91.69 264 LEU A C 1
ATOM 2041 O O . LEU A 1 264 ? -19.969 -17.078 -2.115 1 91.69 264 LEU A O 1
ATOM 2045 N N . ILE A 1 265 ? -18.844 -18.844 -2.965 1 90.5 265 ILE A N 1
ATOM 2046 C CA . ILE A 1 265 ? -17.75 -18.047 -3.496 1 90.5 265 ILE A CA 1
ATOM 2047 C C . ILE A 1 265 ? -18.266 -17.078 -4.562 1 90.5 265 ILE A C 1
ATOM 2049 O O . ILE A 1 265 ? -17.828 -15.938 -4.641 1 90.5 265 ILE A O 1
ATOM 2053 N N . SER A 1 266 ? -19.281 -17.516 -5.328 1 89.62 266 SER A N 1
ATOM 2054 C CA . SER A 1 266 ? -19.812 -16.734 -6.434 1 89.62 266 SER A CA 1
ATOM 2055 C C . SER A 1 266 ? -20.672 -15.578 -5.926 1 89.62 266 SER A C 1
ATOM 2057 O O . SER A 1 266 ? -21 -14.664 -6.688 1 89.62 266 SER A O 1
ATOM 2059 N N . GLN A 1 267 ? -20.906 -15.586 -4.691 1 90.62 267 GLN A N 1
ATOM 2060 C CA . GLN A 1 267 ? -21.688 -14.508 -4.09 1 90.62 267 GLN A CA 1
ATOM 2061 C C . GLN A 1 267 ? -20.797 -13.531 -3.33 1 90.62 267 GLN A C 1
ATOM 2063 O O . GLN A 1 267 ? -21.25 -12.492 -2.863 1 90.62 267 GLN A O 1
ATOM 2068 N N . GLY A 1 268 ? -19.594 -13.805 -3.303 1 91.25 268 GLY A N 1
ATOM 2069 C CA . GLY A 1 268 ? -18.688 -13.016 -2.48 1 91.25 268 GLY A CA 1
ATOM 2070 C C . GLY A 1 268 ? -17.906 -11.992 -3.275 1 91.25 268 GLY A C 1
ATOM 2071 O O . GLY A 1 268 ? -18.203 -11.727 -4.441 1 91.25 268 GLY A O 1
ATOM 2072 N N . ALA A 1 269 ? -16.922 -11.391 -2.637 1 91.44 269 ALA A N 1
ATOM 2073 C CA . ALA A 1 269 ? -16.141 -10.281 -3.184 1 91.44 269 ALA A CA 1
ATOM 2074 C C . ALA A 1 269 ? -15.281 -10.742 -4.352 1 91.44 269 ALA A C 1
ATOM 2076 O O . ALA A 1 269 ? -14.891 -9.938 -5.203 1 91.44 269 ALA A O 1
ATOM 2077 N N . PHE A 1 270 ? -15.07 -12.086 -4.465 1 91.31 270 PHE A N 1
ATOM 2078 C CA . PHE A 1 270 ? -14.156 -12.578 -5.492 1 91.31 270 PHE A CA 1
ATOM 2079 C C . PHE A 1 270 ? -14.93 -13.18 -6.66 1 91.31 270 PHE A C 1
ATOM 2081 O O . PHE A 1 270 ? -14.344 -13.844 -7.52 1 91.31 270 PHE A O 1
ATOM 2088 N N . ALA A 1 271 ? -16.203 -12.914 -6.73 1 88.5 271 ALA A N 1
ATOM 2089 C CA . ALA A 1 271 ? -17.078 -13.414 -7.785 1 88.5 271 ALA A CA 1
ATOM 2090 C C . ALA A 1 271 ? -16.594 -12.961 -9.164 1 88.5 271 ALA A C 1
ATOM 2092 O O . ALA A 1 271 ? -16.547 -13.766 -10.102 1 88.5 271 ALA A O 1
ATOM 2093 N N . PRO A 1 272 ? -16.125 -11.711 -9.297 1 84.19 272 PRO A N 1
ATOM 2094 C CA . PRO A 1 272 ? -15.672 -11.273 -10.617 1 84.19 272 PRO A CA 1
ATOM 2095 C C . PRO A 1 272 ? -14.445 -12.031 -11.109 1 84.19 272 PRO A C 1
ATOM 2097 O O . PRO A 1 272 ? -14.211 -12.133 -12.312 1 84.19 272 PRO A O 1
ATOM 2100 N N . ILE A 1 273 ? -13.664 -12.57 -10.227 1 84.56 273 ILE A N 1
ATOM 2101 C CA . ILE A 1 273 ? -12.43 -13.266 -10.594 1 84.56 273 ILE A CA 1
ATOM 2102 C C . ILE A 1 273 ? -12.758 -14.695 -11.016 1 84.56 273 ILE A C 1
ATOM 2104 O O . ILE A 1 273 ? -12.211 -15.203 -11.992 1 84.56 273 ILE A O 1
ATOM 2108 N N . VAL A 1 274 ? -13.711 -15.258 -10.281 1 82 274 VAL A N 1
ATOM 2109 C CA . VAL A 1 274 ? -14.008 -16.672 -10.523 1 82 274 VAL A CA 1
ATOM 2110 C C . VAL A 1 274 ? -14.922 -16.797 -11.742 1 82 274 VAL A C 1
ATOM 2112 O O . VAL A 1 274 ? -14.883 -17.812 -12.438 1 82 274 VAL A O 1
ATOM 2115 N N . THR A 1 275 ? -15.602 -15.758 -12.016 1 76.19 275 THR A N 1
ATOM 2116 C CA . THR A 1 275 ? -16.562 -15.844 -13.109 1 76.19 275 THR A CA 1
ATOM 2117 C C . THR A 1 275 ? -15.992 -15.227 -14.383 1 76.19 275 THR A C 1
ATOM 2119 O O . THR A 1 275 ? -16.609 -15.297 -15.445 1 76.19 275 THR A O 1
ATOM 2122 N N . ARG A 1 276 ? -14.828 -14.719 -14.227 1 72.38 276 ARG A N 1
ATOM 2123 C CA . ARG A 1 276 ? -14.281 -14.023 -15.391 1 72.38 276 ARG A CA 1
ATOM 2124 C C . ARG A 1 276 ? -13.852 -15.016 -16.469 1 72.38 276 ARG A C 1
ATOM 2126 O O . ARG A 1 276 ? -13.367 -16.109 -16.156 1 72.38 276 ARG A O 1
ATOM 2133 N N . GLY A 1 277 ? -14.172 -14.578 -17.703 1 62.38 277 GLY A N 1
ATOM 2134 C CA . GLY A 1 277 ? -13.773 -15.375 -18.859 1 62.38 277 GLY A CA 1
ATOM 2135 C C . GLY A 1 277 ? -12.344 -15.117 -19.297 1 62.38 277 GLY A C 1
ATOM 2136 O O . GLY A 1 277 ? -11.648 -14.281 -18.719 1 62.38 277 GLY A O 1
ATOM 2137 N N . TRP A 1 278 ? -11.859 -15.828 -20.25 1 58.47 278 TRP A N 1
ATOM 2138 C CA . TRP A 1 278 ? -10.5 -15.805 -20.781 1 58.47 278 TRP A CA 1
ATOM 2139 C C . TRP A 1 278 ? -10.148 -14.422 -21.312 1 58.47 278 TRP A C 1
ATOM 2141 O O . TRP A 1 278 ? -9.031 -13.938 -21.109 1 58.47 278 TRP A O 1
ATOM 2151 N N . GLN A 1 279 ? -11.047 -13.898 -21.906 1 56.31 279 GLN A N 1
ATOM 2152 C CA . GLN A 1 279 ? -10.758 -12.633 -22.562 1 56.31 279 GLN A CA 1
ATOM 2153 C C . GLN A 1 279 ? -10.297 -11.578 -21.562 1 56.31 279 GLN A C 1
ATOM 2155 O O . GLN A 1 279 ? -9.445 -10.742 -21.875 1 56.31 279 GLN A O 1
ATOM 2160 N N . GLU A 1 280 ? -10.844 -11.719 -20.516 1 56.56 280 GLU A N 1
ATOM 2161 C CA . GLU A 1 280 ? -10.523 -10.703 -19.516 1 56.56 280 GLU A CA 1
ATOM 2162 C C . GLU A 1 280 ? -9.234 -11.047 -18.781 1 56.56 280 GLU A C 1
ATOM 2164 O O . GLU A 1 280 ? -8.539 -10.148 -18.281 1 56.56 280 GLU A O 1
ATOM 2169 N N . ALA A 1 281 ? -8.992 -12.273 -18.672 1 56.19 281 ALA A N 1
ATOM 2170 C CA . ALA A 1 281 ? -7.891 -12.727 -17.828 1 56.19 281 ALA A CA 1
ATOM 2171 C C . ALA A 1 281 ? -6.57 -12.719 -18.594 1 56.19 281 ALA A C 1
ATOM 2173 O O . ALA A 1 281 ? -5.508 -12.484 -18.016 1 56.19 281 ALA A O 1
ATOM 2174 N N . VAL A 1 282 ? -6.602 -13.047 -19.953 1 56.19 282 VAL A N 1
ATOM 2175 C CA . VAL A 1 282 ? -5.371 -13.148 -20.719 1 56.19 282 VAL A CA 1
ATOM 2176 C C . VAL A 1 282 ? -5.371 -12.094 -21.828 1 56.19 282 VAL A C 1
ATOM 2178 O O . VAL A 1 282 ? -6.281 -12.055 -22.656 1 56.19 282 VAL A O 1
ATOM 2181 N N . ALA A 1 283 ? -5.172 -10.781 -21.469 1 51.53 283 ALA A N 1
ATOM 2182 C CA . ALA A 1 283 ? -5.215 -9.727 -22.484 1 51.53 283 ALA A CA 1
ATOM 2183 C C . ALA A 1 283 ? -4.949 -10.297 -23.875 1 51.53 283 ALA A C 1
ATOM 2185 O O . ALA A 1 283 ? -5.867 -10.414 -24.688 1 51.53 283 ALA A O 1
ATOM 2186 N N . THR A 1 284 ? -3.654 -9.82 -24.453 1 49.44 284 THR A N 1
ATOM 2187 C CA . THR A 1 284 ? -3.184 -10.062 -25.812 1 49.44 284 THR A CA 1
ATOM 2188 C C . THR A 1 284 ? -2.643 -11.477 -25.953 1 49.44 284 THR A C 1
ATOM 2190 O O . THR A 1 284 ? -1.609 -11.82 -25.375 1 49.44 284 THR A O 1
ATOM 2193 N N . TYR A 1 285 ? -3.508 -12.406 -25.859 1 49 285 TYR A N 1
ATOM 2194 C CA . TYR A 1 285 ? -2.982 -13.758 -25.953 1 49 285 TYR A CA 1
ATOM 2195 C C . TYR A 1 285 ? -2.135 -13.93 -27.219 1 49 285 TYR A C 1
ATOM 2197 O O . TYR A 1 285 ? -2.52 -13.477 -28.297 1 49 285 TYR A O 1
ATOM 2205 N N . ALA A 1 286 ? -0.951 -14.047 -27.031 1 54.06 286 ALA A N 1
ATOM 2206 C CA . ALA A 1 286 ? -0.206 -14.672 -28.109 1 54.06 286 ALA A CA 1
ATOM 2207 C C . ALA A 1 286 ? -0.944 -15.898 -28.656 1 54.06 286 ALA A C 1
ATOM 2209 O O . ALA A 1 286 ? -1.549 -16.641 -27.875 1 54.06 286 ALA A O 1
ATOM 2210 N N . LEU A 1 287 ? -1.387 -15.93 -29.75 1 60.31 287 LEU A N 1
ATOM 2211 C CA . LEU A 1 287 ? -2.078 -16.984 -30.484 1 60.31 287 LEU A CA 1
ATOM 2212 C C . LEU A 1 287 ? -1.434 -18.344 -30.219 1 60.31 287 LEU A C 1
ATOM 2214 O O . LEU A 1 287 ? -0.207 -18.453 -30.156 1 60.31 287 LEU A O 1
ATOM 2218 N N . LEU A 1 288 ? -2.246 -19.328 -29.531 1 71.62 288 LEU A N 1
ATOM 2219 C CA . LEU A 1 288 ? -1.795 -20.719 -29.469 1 71.62 288 LEU A CA 1
ATOM 2220 C C . LEU A 1 288 ? -1.1 -21.125 -30.766 1 71.62 288 LEU A C 1
ATOM 2222 O O . LEU A 1 288 ? -1.556 -20.766 -31.859 1 71.62 288 LEU A O 1
ATOM 2226 N N . PRO A 1 289 ? 0.1 -21.656 -30.547 1 73.38 289 PRO A N 1
ATOM 2227 C CA . PRO A 1 289 ? 0.749 -22.156 -31.766 1 73.38 289 PRO A CA 1
ATOM 2228 C C . PRO A 1 289 ? -0.18 -23 -32.625 1 73.38 289 PRO A C 1
ATOM 2230 O O . PRO A 1 289 ? -1.056 -23.688 -32.094 1 73.38 289 PRO A O 1
ATOM 2233 N N . GLN A 1 290 ? 0.043 -22.781 -33.875 1 76.5 290 GLN A N 1
ATOM 2234 C CA . GLN A 1 290 ? -0.745 -23.562 -34.812 1 76.5 290 GLN A CA 1
ATOM 2235 C C . GLN A 1 290 ? -0.383 -25.047 -34.75 1 76.5 290 GLN A C 1
ATOM 2237 O O . GLN A 1 290 ? 0.777 -25.391 -34.5 1 76.5 290 GLN A O 1
ATOM 2242 N N . GLY A 1 291 ? -1.334 -25.922 -34.781 1 78.81 291 GLY A N 1
ATOM 2243 C CA . GLY A 1 291 ? -1.077 -27.359 -34.844 1 78.81 291 GLY A CA 1
ATOM 2244 C C . GLY A 1 291 ? -1.428 -28.078 -33.562 1 78.81 291 GLY A C 1
ATOM 2245 O O . GLY A 1 291 ? -1.297 -29.312 -33.469 1 78.81 291 GLY A O 1
ATOM 2246 N N . LEU A 1 292 ? -1.878 -27.406 -32.656 1 80.25 292 LEU A N 1
ATOM 2247 C CA . LEU A 1 292 ? -2.221 -28.047 -31.391 1 80.25 292 LEU A CA 1
ATOM 2248 C C . LEU A 1 292 ? -3.369 -29.031 -31.578 1 80.25 292 LEU A C 1
ATOM 2250 O O . LEU A 1 292 ? -3.355 -30.141 -31.016 1 80.25 292 LEU A O 1
ATOM 2254 N N . ASP A 1 293 ? -4.27 -28.609 -32.344 1 80.19 293 ASP A N 1
ATOM 2255 C CA . ASP A 1 293 ? -5.418 -29.469 -32.594 1 80.19 293 ASP A CA 1
ATOM 2256 C C . ASP A 1 293 ? -4.988 -30.781 -33.219 1 80.19 293 ASP A C 1
ATOM 2258 O O . ASP A 1 293 ? -5.422 -31.859 -32.812 1 80.19 293 ASP A O 1
ATOM 2262 N N . LEU A 1 294 ? -4.102 -30.656 -34.219 1 77.44 294 LEU A N 1
ATOM 2263 C CA . LEU A 1 294 ? -3.607 -31.844 -34.906 1 77.44 294 LEU A CA 1
ATOM 2264 C C . LEU A 1 294 ? -2.814 -32.719 -33.938 1 77.44 294 LEU A C 1
ATOM 2266 O O . LEU A 1 294 ? -2.961 -33.938 -33.938 1 77.44 294 LEU A O 1
ATOM 2270 N N . GLY A 1 295 ? -2.041 -32.094 -33.188 1 82.5 295 GLY A N 1
ATOM 2271 C CA . GLY A 1 295 ? -1.265 -32.844 -32.188 1 82.5 295 GLY A CA 1
ATOM 2272 C C . GLY A 1 295 ? -2.125 -33.594 -31.188 1 82.5 295 GLY A C 1
ATOM 2273 O O . GLY A 1 295 ? -1.884 -34.75 -30.906 1 82.5 295 GLY A O 1
ATOM 2274 N N . LEU A 1 296 ? -3.158 -33 -30.719 1 87.69 296 LEU A N 1
ATOM 2275 C CA . LEU A 1 296 ? -4.027 -33.562 -29.703 1 87.69 296 LEU A CA 1
ATOM 2276 C C . LEU A 1 296 ? -4.844 -34.719 -30.281 1 87.69 296 LEU A C 1
ATOM 2278 O O . LEU A 1 296 ? -5.105 -35.719 -29.594 1 87.69 296 LEU A O 1
ATOM 2282 N N . ASN A 1 297 ? -5.211 -34.562 -31.5 1 86.19 297 ASN A N 1
ATOM 2283 C CA . ASN A 1 297 ? -6.02 -35.594 -32.156 1 86.19 297 ASN A CA 1
ATOM 2284 C C . ASN A 1 297 ? -5.23 -36.906 -32.344 1 86.19 297 ASN A C 1
ATOM 2286 O O . ASN A 1 297 ? -5.809 -37.969 -32.344 1 86.19 297 ASN A O 1
ATOM 2290 N N . HIS A 1 298 ? -3.957 -36.812 -32.438 1 88.88 298 HIS A N 1
ATOM 2291 C CA . HIS A 1 298 ? -3.113 -37.969 -32.625 1 88.88 298 HIS A CA 1
ATOM 2292 C C . HIS A 1 298 ? -2.844 -38.688 -31.312 1 88.88 298 HIS A C 1
ATOM 2294 O O . HIS A 1 298 ? -2.43 -39.875 -31.312 1 88.88 298 HIS A O 1
ATOM 2300 N N . LEU A 1 299 ? -3.154 -38.062 -30.203 1 93.06 299 LEU A N 1
ATOM 2301 C CA . LEU A 1 299 ? -2.783 -38.625 -28.906 1 93.06 299 LEU A CA 1
ATOM 2302 C C . LEU A 1 299 ? -3.678 -39.781 -28.547 1 93.06 299 LEU A C 1
ATOM 2304 O O . LEU A 1 299 ? -3.275 -40.656 -27.781 1 93.06 299 LEU A O 1
ATOM 2308 N N . ASP A 1 300 ? -4.887 -39.875 -29.172 1 89.38 300 ASP A N 1
ATOM 2309 C CA . ASP A 1 300 ? -5.758 -41.031 -28.938 1 89.38 300 ASP A CA 1
ATOM 2310 C C . ASP A 1 300 ? -5.117 -42.312 -29.422 1 89.38 300 ASP A C 1
ATOM 2312 O O . ASP A 1 300 ? -5.254 -43.375 -28.797 1 89.38 300 ASP A O 1
ATOM 2316 N N . TYR A 1 301 ? -4.496 -42.125 -30.562 1 89.81 301 TYR A N 1
ATOM 2317 C CA . TYR A 1 301 ? -3.809 -43.281 -31.125 1 89.81 301 TYR A CA 1
ATOM 2318 C C . TYR A 1 301 ? -2.605 -43.656 -30.266 1 89.81 301 TYR A C 1
ATOM 2320 O O . TYR A 1 301 ? -2.324 -44.844 -30.078 1 89.81 301 TYR A O 1
ATOM 2328 N N . MET A 1 302 ? -1.967 -42.719 -29.75 1 92.44 302 MET A N 1
ATOM 2329 C CA . MET A 1 302 ? -0.776 -42.906 -28.938 1 92.44 302 MET A CA 1
ATOM 2330 C C . MET A 1 302 ? -1.104 -43.75 -27.688 1 92.44 302 MET A C 1
ATOM 2332 O O . MET A 1 302 ? -0.297 -44.562 -27.25 1 92.44 302 MET A O 1
ATOM 2336 N N . LEU A 1 303 ? -2.324 -43.688 -27.125 1 93.12 303 LEU A N 1
ATOM 2337 C CA . LEU A 1 303 ? -2.729 -44.406 -25.922 1 93.12 303 LEU A CA 1
ATOM 2338 C C . LEU A 1 303 ? -2.756 -45.906 -26.172 1 93.12 303 LEU A C 1
ATOM 2340 O O . LEU A 1 303 ? -2.658 -46.688 -25.234 1 93.12 303 LEU A O 1
ATOM 2344 N N . GLY A 1 304 ? -2.785 -46.25 -27.469 1 87.69 304 GLY A N 1
ATOM 2345 C CA . GLY A 1 304 ? -2.869 -47.656 -27.828 1 87.69 304 GLY A CA 1
ATOM 2346 C C . GLY A 1 304 ? -1.525 -48.281 -28.172 1 87.69 304 GLY A C 1
ATOM 2347 O O . GLY A 1 304 ? -1.427 -49.469 -28.422 1 87.69 304 GLY A O 1
ATOM 2348 N N . VAL A 1 305 ? -0.475 -47.5 -28.234 1 87.38 305 VAL A N 1
ATOM 2349 C CA . VAL A 1 305 ? 0.844 -47.969 -28.656 1 87.38 305 VAL A CA 1
ATOM 2350 C C . VAL A 1 305 ? 1.376 -49 -27.672 1 87.38 305 VAL A C 1
ATOM 2352 O O . VAL A 1 305 ? 1.95 -50.031 -28.062 1 87.38 305 VAL A O 1
ATOM 2355 N N . GLU A 1 306 ? 1.278 -48.75 -26.344 1 88.06 306 GLU A N 1
ATOM 2356 C CA . GLU A 1 306 ? 1.694 -49.688 -25.312 1 88.06 306 GLU A CA 1
ATOM 2357 C C . GLU A 1 306 ? 0.552 -50 -24.344 1 88.06 306 GLU A C 1
ATOM 2359 O O . GLU A 1 306 ? -0.341 -49.156 -24.156 1 88.06 306 GLU A O 1
ATOM 2364 N N . ALA A 1 307 ? 0.638 -51.156 -23.812 1 88.75 307 ALA A N 1
ATOM 2365 C CA . ALA A 1 307 ? -0.4 -51.562 -22.875 1 88.75 307 ALA A CA 1
ATOM 2366 C C . ALA A 1 307 ? -0.415 -50.688 -21.641 1 88.75 307 ALA A C 1
ATOM 2368 O O . ALA A 1 307 ? 0.64 -50.281 -21.141 1 88.75 307 ALA A O 1
ATOM 2369 N N . MET A 1 308 ? -1.657 -50.281 -21.234 1 91.81 308 MET A N 1
ATOM 2370 C CA . MET A 1 308 ? -1.899 -49.5 -20.031 1 91.81 308 MET A CA 1
ATOM 2371 C C . MET A 1 308 ? -3.012 -50.125 -19.188 1 91.81 308 MET A C 1
ATOM 2373 O O . MET A 1 308 ? -3.881 -50.812 -19.719 1 91.81 308 MET A O 1
ATOM 2377 N N . LEU A 1 309 ? -2.893 -49.969 -17.828 1 93.5 309 LEU A N 1
ATOM 2378 C CA . LEU A 1 309 ? -4.02 -50.344 -16.984 1 93.5 309 LEU A CA 1
ATOM 2379 C C . LEU A 1 309 ? -5.273 -49.562 -17.375 1 93.5 309 LEU A C 1
ATOM 2381 O O . LEU A 1 309 ? -5.195 -48.375 -17.734 1 93.5 309 LEU A O 1
ATOM 2385 N N . PRO A 1 310 ? -6.434 -50.219 -17.344 1 93.06 310 PRO A N 1
ATOM 2386 C CA . PRO A 1 310 ? -7.672 -49.594 -17.797 1 93.06 310 PRO A CA 1
ATOM 2387 C C . PRO A 1 310 ? -7.938 -48.25 -17.109 1 93.06 310 PRO A C 1
ATOM 2389 O O . PRO A 1 310 ? -8.352 -47.281 -17.75 1 93.06 310 PRO A O 1
ATOM 2392 N N . ASN A 1 311 ? -7.785 -48.219 -15.805 1 93.31 311 ASN A N 1
ATOM 2393 C CA . ASN A 1 311 ? -8.008 -46.969 -15.07 1 93.31 311 ASN A CA 1
ATOM 2394 C C . ASN A 1 311 ? -7.039 -45.875 -15.508 1 93.31 311 ASN A C 1
ATOM 2396 O O . ASN A 1 311 ? -7.406 -44.688 -15.57 1 93.31 311 ASN A O 1
ATOM 2400 N N . GLU A 1 312 ? -5.82 -46.219 -15.773 1 94.81 312 GLU A N 1
ATOM 2401 C CA . GLU A 1 312 ? -4.816 -45.281 -16.234 1 94.81 312 GLU A CA 1
ATOM 2402 C C . GLU A 1 312 ? -5.133 -44.781 -17.641 1 94.81 312 GLU A C 1
ATOM 2404 O O . GLU A 1 312 ? -4.969 -43.594 -17.922 1 94.81 312 GLU A O 1
ATOM 2409 N N . ARG A 1 313 ? -5.605 -45.719 -18.438 1 94.88 313 ARG A N 1
ATOM 2410 C CA . ARG A 1 313 ? -5.98 -45.312 -19.797 1 94.88 313 ARG A CA 1
ATOM 2411 C C . ARG A 1 313 ? -7.145 -44.344 -19.781 1 94.88 313 ARG A C 1
ATOM 2413 O O . ARG A 1 313 ? -7.156 -43.375 -20.547 1 94.88 313 ARG A O 1
ATOM 2420 N N . THR A 1 314 ? -8.102 -44.625 -18.938 1 94.62 314 THR A N 1
ATOM 2421 C CA . THR A 1 314 ? -9.25 -43.75 -18.812 1 94.62 314 THR A CA 1
ATOM 2422 C C . THR A 1 314 ? -8.82 -42.344 -18.344 1 94.62 314 THR A C 1
ATOM 2424 O O . THR A 1 314 ? -9.305 -41.344 -18.844 1 94.62 314 THR A O 1
ATOM 2427 N N . ALA A 1 315 ? -7.949 -42.344 -17.359 1 95.31 315 ALA A N 1
ATOM 2428 C CA . ALA A 1 315 ? -7.441 -41.062 -16.844 1 95.31 315 ALA A CA 1
ATOM 2429 C C . ALA A 1 315 ? -6.73 -40.281 -17.938 1 95.31 315 ALA A C 1
ATOM 2431 O O . ALA A 1 315 ? -6.906 -39.062 -18.047 1 95.31 315 ALA A O 1
ATOM 2432 N N . CYS A 1 316 ? -5.895 -40.875 -18.75 1 96.31 316 CYS A N 1
ATOM 2433 C CA . CYS A 1 316 ? -5.18 -40.219 -19.828 1 96.31 316 CYS A CA 1
ATOM 2434 C C . CYS A 1 316 ? -6.145 -39.719 -20.891 1 96.31 316 CYS A C 1
ATOM 2436 O O . CYS A 1 316 ? -5.996 -38.594 -21.391 1 96.31 316 CYS A O 1
ATOM 2438 N N . ALA A 1 317 ? -7.137 -40.562 -21.203 1 95.38 317 ALA A N 1
ATOM 2439 C CA . ALA A 1 317 ? -8.125 -40.156 -22.203 1 95.38 317 ALA A CA 1
ATOM 2440 C C . ALA A 1 317 ? -8.883 -38.906 -21.766 1 95.38 317 ALA A C 1
ATOM 2442 O O . ALA A 1 317 ? -9.141 -38.031 -22.562 1 95.38 317 ALA A O 1
ATOM 2443 N N . LEU A 1 318 ? -9.25 -38.906 -20.531 1 94.94 318 LEU A N 1
ATOM 2444 C CA . LEU A 1 318 ? -9.961 -37.75 -19.984 1 94.94 318 LEU A CA 1
ATOM 2445 C C . LEU A 1 318 ? -9.078 -36.5 -20.016 1 94.94 318 LEU A C 1
ATOM 2447 O O . LEU A 1 318 ? -9.555 -35.406 -20.328 1 94.94 318 LEU A O 1
ATOM 2451 N N . ALA A 1 319 ? -7.793 -36.656 -19.641 1 95.75 319 ALA A N 1
ATOM 2452 C CA . ALA A 1 319 ? -6.852 -35.531 -19.656 1 95.75 319 ALA A CA 1
ATOM 2453 C C . ALA A 1 319 ? -6.719 -34.969 -21.062 1 95.75 319 ALA A C 1
ATOM 2455 O O . ALA A 1 319 ? -6.656 -33.75 -21.234 1 95.75 319 ALA A O 1
ATOM 2456 N N . ILE A 1 320 ? -6.664 -35.844 -22.078 1 95.69 320 ILE A N 1
ATOM 2457 C CA . ILE A 1 320 ? -6.562 -35.406 -23.469 1 95.69 320 ILE A CA 1
ATOM 2458 C C . ILE A 1 320 ? -7.82 -34.625 -23.859 1 95.69 320 ILE A C 1
ATOM 2460 O O . ILE A 1 320 ? -7.734 -33.562 -24.5 1 95.69 320 ILE A O 1
ATOM 2464 N N . GLU A 1 321 ? -8.969 -35.125 -23.453 1 94.06 321 GLU A N 1
ATOM 2465 C CA . GLU A 1 321 ? -10.234 -34.469 -23.766 1 94.06 321 GLU A CA 1
ATOM 2466 C C . GLU A 1 321 ? -10.297 -33.062 -23.125 1 94.06 321 GLU A C 1
ATOM 2468 O O . GLU A 1 321 ? -10.875 -32.156 -23.688 1 94.06 321 GLU A O 1
ATOM 2473 N N . GLU A 1 322 ? -9.828 -32.969 -21.953 1 92.38 322 GLU A N 1
ATOM 2474 C CA . GLU A 1 322 ? -9.805 -31.688 -21.281 1 92.38 322 GLU A CA 1
ATOM 2475 C C . GLU A 1 322 ? -8.883 -30.703 -22 1 92.38 322 GLU A C 1
ATOM 2477 O O . GLU A 1 322 ? -9.18 -29.5 -22.062 1 92.38 322 GLU A O 1
ATOM 2482 N N . LEU A 1 323 ? -7.723 -31.188 -22.469 1 92.31 323 LEU A N 1
ATOM 2483 C CA . LEU A 1 323 ? -6.828 -30.328 -23.234 1 92.31 323 LEU A CA 1
ATOM 2484 C C . LEU A 1 323 ? -7.496 -29.844 -24.516 1 92.31 323 LEU A C 1
ATOM 2486 O O . LEU A 1 323 ? -7.328 -28.688 -24.922 1 92.31 323 LEU A O 1
ATOM 2490 N N . ARG A 1 324 ? -8.266 -30.719 -25.109 1 90.88 324 ARG A N 1
ATOM 2491 C CA . ARG A 1 324 ? -9.008 -30.344 -26.312 1 90.88 324 ARG A CA 1
ATOM 2492 C C . ARG A 1 324 ? -10.039 -29.266 -26 1 90.88 324 ARG A C 1
ATOM 2494 O O . ARG A 1 324 ? -10.188 -28.297 -26.75 1 90.88 324 ARG A O 1
ATOM 2501 N N . SER A 1 325 ? -10.711 -29.484 -24.953 1 86.88 325 SER A N 1
ATOM 2502 C CA . SER A 1 325 ? -11.711 -28.516 -24.516 1 86.88 325 SER A CA 1
ATOM 2503 C C . SER A 1 325 ? -11.07 -27.156 -24.219 1 86.88 325 SER A C 1
ATOM 2505 O O . SER A 1 325 ? -11.633 -26.109 -24.531 1 86.88 325 SER A O 1
ATOM 2507 N N . LEU A 1 326 ? -9.914 -27.25 -23.562 1 84.56 326 LEU A N 1
ATOM 2508 C CA . LEU A 1 326 ? -9.188 -26.031 -23.25 1 84.56 326 LEU A CA 1
ATOM 2509 C C . LEU A 1 326 ? -8.766 -25.312 -24.531 1 84.56 326 LEU A C 1
ATOM 2511 O O . LEU A 1 326 ? -8.891 -24.078 -24.625 1 84.56 326 LEU A O 1
ATOM 2515 N N . HIS A 1 327 ? -8.305 -26.062 -25.453 1 84.06 327 HIS A N 1
ATOM 2516 C CA . HIS A 1 327 ? -7.906 -25.5 -26.734 1 84.06 327 HIS A CA 1
ATOM 2517 C C . HIS A 1 327 ? -9.086 -24.828 -27.422 1 84.06 327 HIS A C 1
ATOM 2519 O O . HIS A 1 327 ? -8.938 -23.719 -27.969 1 84.06 327 HIS A O 1
ATOM 2525 N N . GLN A 1 328 ? -10.18 -25.453 -27.406 1 81 328 GLN A N 1
ATOM 2526 C CA . GLN A 1 328 ? -11.375 -24.906 -28.031 1 81 328 GLN A CA 1
ATOM 2527 C C . GLN A 1 328 ? -11.812 -23.625 -27.359 1 81 328 GLN A C 1
ATOM 2529 O O . GLN A 1 328 ? -12.211 -22.656 -28.031 1 81 328 GLN A O 1
ATOM 2534 N N . SER A 1 329 ? -11.758 -23.641 -26.109 1 79.12 329 SER A N 1
ATOM 2535 C CA . SER A 1 329 ? -12.156 -22.453 -25.359 1 79.12 329 SER A CA 1
ATOM 2536 C C . SER A 1 329 ? -11.227 -21.281 -25.656 1 79.12 329 SER A C 1
ATOM 2538 O O . SER A 1 329 ? -11.664 -20.125 -25.703 1 79.12 329 SER A O 1
ATOM 2540 N N . LEU A 1 330 ? -9.961 -21.562 -25.797 1 77.25 330 LEU A N 1
ATOM 2541 C CA . LEU A 1 330 ? -8.969 -20.531 -26.062 1 77.25 330 LEU A CA 1
ATOM 2542 C C . LEU A 1 330 ? -9.148 -19.953 -27.469 1 77.25 330 LEU A C 1
ATOM 2544 O O . LEU A 1 330 ? -8.883 -18.766 -27.688 1 77.25 330 LEU A O 1
ATOM 2548 N N . GLN A 1 331 ? -9.625 -20.766 -28.344 1 74.25 331 GLN A N 1
ATOM 2549 C CA . GLN A 1 331 ? -9.812 -20.328 -29.719 1 74.25 331 GLN A CA 1
ATOM 2550 C C . GLN A 1 331 ? -11.062 -19.453 -29.859 1 74.25 331 GLN A C 1
ATOM 2552 O O . GLN A 1 331 ? -11.078 -18.484 -30.609 1 74.25 331 GLN A O 1
ATOM 2557 N N . THR A 1 332 ? -12.102 -19.938 -29.25 1 69 332 THR A N 1
ATOM 2558 C CA . THR A 1 332 ? -13.375 -19.25 -29.406 1 69 332 THR A CA 1
ATOM 2559 C C . THR A 1 332 ? -13.406 -17.984 -28.547 1 69 332 THR A C 1
ATOM 2561 O O . THR A 1 332 ? -14.336 -17.188 -28.641 1 69 332 THR A O 1
ATOM 2564 N N . ARG A 1 333 ? -12.352 -17.594 -28.156 1 61.66 333 ARG A N 1
ATOM 2565 C CA . ARG A 1 333 ? -12.328 -16.406 -27.281 1 61.66 333 ARG A CA 1
ATOM 2566 C C . ARG A 1 333 ? -13.57 -16.344 -26.406 1 61.66 333 ARG A C 1
ATOM 2568 O O . ARG A 1 333 ? -14.164 -15.281 -26.234 1 61.66 333 ARG A O 1
ATOM 2575 N N . SER A 1 334 ? -14.141 -17.562 -26.344 1 54.59 334 SER A N 1
ATOM 2576 C CA . SER A 1 334 ? -15.398 -17.625 -25.609 1 54.59 334 SER A CA 1
ATOM 2577 C C . SER A 1 334 ? -15.266 -16.984 -24.219 1 54.59 334 SER A C 1
ATOM 2579 O O . SER A 1 334 ? -14.188 -17 -23.625 1 54.59 334 SER A O 1
ATOM 2581 N N . SER A 1 335 ? -16.125 -16.031 -24 1 50.69 335 SER A N 1
ATOM 2582 C CA . SER A 1 335 ? -16.344 -15.328 -22.734 1 50.69 335 SER A CA 1
ATOM 2583 C C . SER A 1 335 ? -16.359 -16.297 -21.562 1 50.69 335 SER A C 1
ATOM 2585 O O . SER A 1 335 ? -16.5 -15.883 -20.406 1 50.69 335 SER A O 1
ATOM 2587 N N . SER A 1 336 ? -16.328 -17.547 -22 1 48.78 336 SER A N 1
ATOM 2588 C CA . SER A 1 336 ? -16.562 -18.469 -20.891 1 48.78 336 SER A CA 1
ATOM 2589 C C . SER A 1 336 ? -15.414 -18.422 -19.875 1 48.78 336 SER A C 1
ATOM 2591 O O . SER A 1 336 ? -14.305 -18 -20.203 1 48.78 336 SER A O 1
ATOM 2593 N N . ALA A 1 337 ? -15.727 -18.766 -18.625 1 49.69 337 ALA A N 1
ATOM 2594 C CA . ALA A 1 337 ? -15.055 -18.766 -17.328 1 49.69 337 ALA A CA 1
ATOM 2595 C C . ALA A 1 337 ? -13.672 -19.391 -17.422 1 49.69 337 ALA A C 1
ATOM 2597 O O . ALA A 1 337 ? -13.141 -19.891 -16.438 1 49.69 337 ALA A O 1
ATOM 2598 N N . CYS A 1 338 ? -13.141 -19.516 -18.75 1 55.28 338 CYS A N 1
ATOM 2599 C CA . CYS A 1 338 ? -11.836 -20.172 -18.797 1 55.28 338 CYS A CA 1
ATOM 2600 C C . CYS A 1 338 ? -10.727 -19.188 -18.422 1 55.28 338 CYS A C 1
ATOM 2602 O O . CYS A 1 338 ? -10.258 -18.422 -19.266 1 55.28 338 CYS A O 1
ATOM 2604 N N . GLY A 1 339 ? -10.609 -18.922 -17.172 1 71.19 339 GLY A N 1
ATOM 2605 C CA . GLY A 1 339 ? -9.594 -17.984 -16.719 1 71.19 339 GLY A CA 1
ATOM 2606 C C . GLY A 1 339 ? -8.258 -18.656 -16.453 1 71.19 339 GLY A C 1
ATOM 2607 O O . GLY A 1 339 ? -7.996 -19.75 -16.938 1 71.19 339 GLY A O 1
ATOM 2608 N N . ILE A 1 340 ? -7.301 -18.156 -16.031 1 77.75 340 ILE A N 1
ATOM 2609 C CA . ILE A 1 340 ? -5.957 -18.594 -15.656 1 77.75 340 ILE A CA 1
ATOM 2610 C C . ILE A 1 340 ? -6.035 -19.891 -14.852 1 77.75 340 ILE A C 1
ATOM 2612 O O . ILE A 1 340 ? -5.195 -20.781 -15.008 1 77.75 340 ILE A O 1
ATOM 2616 N N . ALA A 1 341 ? -7.137 -20.031 -14.219 1 81.38 341 ALA A N 1
ATOM 2617 C CA . ALA A 1 341 ? -7.316 -21.203 -13.375 1 81.38 341 ALA A CA 1
ATOM 2618 C C . ALA A 1 341 ? -7.469 -22.469 -14.211 1 81.38 341 ALA A C 1
ATOM 2620 O O . ALA A 1 341 ? -7 -23.547 -13.82 1 81.38 341 ALA A O 1
ATOM 2621 N N . SER A 1 342 ? -8.094 -22.344 -15.375 1 81.88 342 SER A N 1
ATOM 2622 C CA . SER A 1 342 ? -8.305 -23.516 -16.219 1 81.88 342 SER A CA 1
ATOM 2623 C C . SER A 1 342 ? -6.988 -24.031 -16.781 1 81.88 342 SER A C 1
ATOM 2625 O O . SER A 1 342 ? -6.836 -25.234 -17.016 1 81.88 342 SER A O 1
ATOM 2627 N N . LEU A 1 343 ? -6.039 -23.141 -16.938 1 86.44 343 LEU A N 1
ATOM 2628 C CA . LEU A 1 343 ? -4.73 -23.547 -17.453 1 86.44 343 LEU A CA 1
ATOM 2629 C C . LEU A 1 343 ? -3.887 -24.188 -16.359 1 86.44 343 LEU A C 1
ATOM 2631 O O . LEU A 1 343 ? -3.215 -25.188 -16.609 1 86.44 343 LEU A O 1
ATOM 2635 N N . MET A 1 344 ? -4.051 -23.656 -15.211 1 88.94 344 MET A N 1
ATOM 2636 C CA . MET A 1 344 ? -3.199 -24.094 -14.109 1 88.94 344 MET A CA 1
ATOM 2637 C C . MET A 1 344 ? -3.77 -25.344 -13.453 1 88.94 344 MET A C 1
ATOM 2639 O O . MET A 1 344 ? -3.02 -26.188 -12.961 1 88.94 344 MET A O 1
ATOM 2643 N N . CYS A 1 345 ? -5.078 -25.406 -13.391 1 88.5 345 CYS A N 1
ATOM 2644 C CA . CYS A 1 345 ? -5.738 -26.484 -12.688 1 88.5 345 CYS A CA 1
ATOM 2645 C C . CYS A 1 345 ? -6.09 -27.625 -13.641 1 88.5 345 CYS A C 1
ATOM 2647 O O . CYS A 1 345 ? -7.262 -27.969 -13.805 1 88.5 345 CYS A O 1
ATOM 2649 N N . TRP A 1 346 ? -5.094 -28.078 -14.281 1 91.12 346 TRP A N 1
ATOM 2650 C CA . TRP A 1 346 ? -5.203 -29.234 -15.164 1 91.12 346 TRP A CA 1
ATOM 2651 C C . TRP A 1 346 ? -4.367 -30.406 -14.633 1 91.12 346 TRP A C 1
ATOM 2653 O O . TRP A 1 346 ? -3.258 -30.203 -14.133 1 91.12 346 TRP A O 1
ATOM 2663 N N . PRO A 1 347 ? -4.91 -31.656 -14.766 1 92.31 347 PRO A N 1
ATOM 2664 C CA . PRO A 1 347 ? -6.234 -32.062 -15.242 1 92.31 347 PRO A CA 1
ATOM 2665 C C . PRO A 1 347 ? -7.332 -31.828 -14.203 1 92.31 347 PRO A C 1
ATOM 2667 O O . PRO A 1 347 ? -7.062 -31.844 -13 1 92.31 347 PRO A O 1
ATOM 2670 N N . LYS A 1 348 ? -8.523 -31.656 -14.664 1 87.38 348 LYS A N 1
ATOM 2671 C CA . LYS A 1 348 ? -9.656 -31.359 -13.789 1 87.38 348 LYS A CA 1
ATOM 2672 C C . LYS A 1 348 ? -10.148 -32.625 -13.102 1 87.38 348 LYS A C 1
ATOM 2674 O O . LYS A 1 348 ? -10.445 -32.625 -11.906 1 87.38 348 LYS A O 1
ATOM 2679 N N . GLN A 1 349 ? -10.156 -33.531 -14.008 1 86.69 349 GLN A N 1
ATOM 2680 C CA . GLN A 1 349 ? -10.625 -34.844 -13.5 1 86.69 349 GLN A CA 1
ATOM 2681 C C . GLN A 1 349 ? -9.461 -35.812 -13.312 1 86.69 349 GLN A C 1
ATOM 2683 O O . GLN A 1 349 ? -8.492 -35.781 -14.078 1 86.69 349 GLN A O 1
ATOM 2688 N N . GLU A 1 350 ? -9.367 -36.594 -12.328 1 88.31 350 GLU A N 1
ATOM 2689 C CA . GLU A 1 350 ? -8.414 -37.688 -12.062 1 88.31 350 GLU A CA 1
ATOM 2690 C C . GLU A 1 350 ? -6.984 -37.125 -11.969 1 88.31 350 GLU A C 1
ATOM 2692 O O . GLU A 1 350 ? -6.078 -37.656 -12.617 1 88.31 350 GLU A O 1
ATOM 2697 N N . SER A 1 351 ? -6.801 -36.062 -11.414 1 89.81 351 SER A N 1
ATOM 2698 C CA . SER A 1 351 ? -5.488 -35.438 -11.273 1 89.81 351 SER A CA 1
ATOM 2699 C C . SER A 1 351 ? -4.523 -36.344 -10.516 1 89.81 351 SER A C 1
ATOM 2701 O O . SER A 1 351 ? -3.346 -36.438 -10.867 1 89.81 351 SER A O 1
ATOM 2703 N N . ALA A 1 352 ? -5.031 -37.062 -9.578 1 90.94 352 ALA A N 1
ATOM 2704 C CA . ALA A 1 352 ? -4.191 -37.969 -8.773 1 90.94 352 ALA A CA 1
ATOM 2705 C C . ALA A 1 352 ? -3.623 -39.094 -9.617 1 90.94 352 ALA A C 1
ATOM 2707 O O . ALA A 1 352 ? -2.447 -39.438 -9.492 1 90.94 352 ALA A O 1
ATOM 2708 N N . ALA A 1 353 ? -4.5 -39.625 -10.453 1 93.94 353 ALA A N 1
ATOM 2709 C CA . ALA A 1 353 ? -4.082 -40.75 -11.297 1 93.94 353 ALA A CA 1
ATOM 2710 C C . ALA A 1 353 ? -3.002 -40.312 -12.281 1 93.94 353 ALA A C 1
ATOM 2712 O O . ALA A 1 353 ? -2.002 -41 -12.469 1 93.94 353 ALA A O 1
ATOM 2713 N N . LEU A 1 354 ? -3.238 -39.219 -12.938 1 95.75 354 LEU A N 1
ATOM 2714 C CA . LEU A 1 354 ? -2.25 -38.719 -13.891 1 95.75 354 LEU A CA 1
ATOM 2715 C C . LEU A 1 354 ? -0.953 -38.344 -13.188 1 95.75 354 LEU A C 1
ATOM 2717 O O . LEU A 1 354 ? 0.137 -38.594 -13.711 1 95.75 354 LEU A O 1
ATOM 2721 N N . SER A 1 355 ? -1.079 -37.688 -12.039 1 95.75 355 SER A N 1
ATOM 2722 C CA . SER A 1 355 ? 0.086 -37.312 -11.242 1 95.75 355 SER A CA 1
ATOM 2723 C C . SER A 1 355 ? 0.938 -38.531 -10.906 1 95.75 355 SER A C 1
ATOM 2725 O O . SER A 1 355 ? 2.164 -38.5 -11.023 1 95.75 355 SER A O 1
ATOM 2727 N N . ASP A 1 356 ? 0.274 -39.531 -10.5 1 96.12 356 ASP A N 1
ATOM 2728 C CA . ASP A 1 356 ? 0.975 -40.781 -10.172 1 96.12 356 ASP A CA 1
ATOM 2729 C C . ASP A 1 356 ? 1.706 -41.312 -11.398 1 96.12 356 ASP A C 1
ATOM 2731 O O . ASP A 1 356 ? 2.846 -41.781 -11.289 1 96.12 356 ASP A O 1
ATOM 2735 N N . MET A 1 357 ? 1.088 -41.344 -12.562 1 97.19 357 MET A N 1
ATOM 2736 C CA . MET A 1 357 ? 1.689 -41.844 -13.797 1 97.19 357 MET A CA 1
ATOM 2737 C C . MET A 1 357 ? 2.896 -41 -14.188 1 97.19 357 MET A C 1
ATOM 2739 O O . MET A 1 357 ? 3.879 -41.5 -14.719 1 97.19 357 MET A O 1
ATOM 2743 N N . VAL A 1 358 ? 2.834 -39.719 -13.953 1 96.94 358 VAL A N 1
ATOM 2744 C CA . VAL A 1 358 ? 3.949 -38.812 -14.25 1 96.94 358 VAL A CA 1
ATOM 2745 C C . VAL A 1 358 ? 5.121 -39.125 -13.32 1 96.94 358 VAL A C 1
ATOM 2747 O O . VAL A 1 358 ? 6.273 -39.156 -13.758 1 96.94 358 VAL A O 1
ATOM 2750 N N . ARG A 1 359 ? 4.82 -39.375 -12.062 1 95.44 359 ARG A N 1
ATOM 2751 C CA . ARG A 1 359 ? 5.855 -39.719 -11.086 1 95.44 359 ARG A CA 1
ATOM 2752 C C . ARG A 1 359 ? 6.562 -41.031 -11.477 1 95.44 359 ARG A C 1
ATOM 2754 O O . ARG A 1 359 ? 7.77 -41.156 -11.258 1 95.44 359 ARG A O 1
ATOM 2761 N N . ARG A 1 360 ? 5.777 -41.875 -12.031 1 96.06 360 ARG A N 1
ATOM 2762 C CA . ARG A 1 360 ? 6.312 -43.188 -12.438 1 96.06 360 ARG A CA 1
ATOM 2763 C C . ARG A 1 360 ? 6.941 -43.125 -13.828 1 96.06 360 ARG A C 1
ATOM 2765 O O . ARG A 1 360 ? 7.453 -44.125 -14.336 1 96.06 360 ARG A O 1
ATOM 2772 N N . ARG A 1 361 ? 6.914 -41.969 -14.453 1 96.56 361 ARG A N 1
ATOM 2773 C CA . ARG A 1 361 ? 7.508 -41.688 -15.758 1 96.56 361 ARG A CA 1
ATOM 2774 C C . ARG A 1 361 ? 6.906 -42.594 -16.828 1 96.56 361 ARG A C 1
ATOM 2776 O O . ARG A 1 361 ? 7.629 -43.156 -17.656 1 96.56 361 ARG A O 1
ATOM 2783 N N . ILE A 1 362 ? 5.594 -42.844 -16.719 1 96.12 362 ILE A N 1
ATOM 2784 C CA . ILE A 1 362 ? 4.895 -43.562 -17.781 1 96.12 362 ILE A CA 1
ATOM 2785 C C . ILE A 1 362 ? 4.902 -42.719 -19.062 1 96.12 362 ILE A C 1
ATOM 2787 O O . ILE A 1 362 ? 4.457 -41.562 -19.062 1 96.12 362 ILE A O 1
ATOM 2791 N N . PRO A 1 363 ? 5.371 -43.25 -20.156 1 96.19 363 PRO A N 1
ATOM 2792 C CA . PRO A 1 363 ? 5.59 -42.438 -21.375 1 96.19 363 PRO A CA 1
ATOM 2793 C C . PRO A 1 363 ? 4.312 -41.781 -21.875 1 96.19 363 PRO A C 1
ATOM 2795 O O . PRO A 1 363 ? 4.352 -40.625 -22.297 1 96.19 363 PRO A O 1
ATOM 2798 N N . GLN A 1 364 ? 3.148 -42.469 -21.891 1 96.31 364 GLN A N 1
ATOM 2799 C CA . GLN A 1 364 ? 1.896 -41.875 -22.375 1 96.31 364 GLN A CA 1
ATOM 2800 C C . GLN A 1 364 ? 1.543 -40.625 -21.578 1 96.31 364 GLN A C 1
ATOM 2802 O O . GLN A 1 364 ? 1.127 -39.625 -22.156 1 96.31 364 GLN A O 1
ATOM 2807 N N . ALA A 1 365 ? 1.694 -40.719 -20.266 1 97.06 365 ALA A N 1
ATOM 2808 C CA . ALA A 1 365 ? 1.409 -39.562 -19.406 1 97.06 365 ALA A CA 1
ATOM 2809 C C . ALA A 1 365 ? 2.375 -38.406 -19.688 1 97.06 365 ALA A C 1
ATOM 2811 O O . ALA A 1 365 ? 1.974 -37.25 -19.719 1 97.06 365 ALA A O 1
ATOM 2812 N N . LEU A 1 366 ? 3.643 -38.688 -19.891 1 97.75 366 LEU A N 1
ATOM 2813 C CA . LEU A 1 366 ? 4.656 -37.688 -20.156 1 97.75 366 LEU A CA 1
ATOM 2814 C C . LEU A 1 366 ? 4.367 -36.938 -21.469 1 97.75 366 LEU A C 1
ATOM 2816 O O . LEU A 1 366 ? 4.52 -35.719 -21.562 1 97.75 366 LEU A O 1
ATOM 2820 N N . VAL A 1 367 ? 3.969 -37.688 -22.438 1 97.12 367 VAL A N 1
ATOM 2821 C CA . VAL A 1 367 ? 3.619 -37.094 -23.734 1 97.12 367 VAL A CA 1
ATOM 2822 C C . VAL A 1 367 ? 2.455 -36.125 -23.547 1 97.12 367 VAL A C 1
ATOM 2824 O O . VAL A 1 367 ? 2.486 -35 -24.062 1 97.12 367 VAL A O 1
ATOM 2827 N N . ILE A 1 368 ? 1.426 -36.531 -22.844 1 97.06 368 ILE A N 1
ATOM 2828 C CA . ILE A 1 368 ? 0.248 -35.688 -22.625 1 97.06 368 ILE A CA 1
ATOM 2829 C C . ILE A 1 368 ? 0.649 -34.406 -21.891 1 97.06 368 ILE A C 1
ATOM 2831 O O . ILE A 1 368 ? 0.205 -33.312 -22.25 1 97.06 368 ILE A O 1
ATOM 2835 N N . VAL A 1 369 ? 1.518 -34.531 -20.891 1 97.31 369 VAL A N 1
ATOM 2836 C CA . VAL A 1 369 ? 1.985 -33.375 -20.109 1 97.31 369 VAL A CA 1
ATOM 2837 C C . VAL A 1 369 ? 2.738 -32.406 -21.016 1 97.31 369 VAL A C 1
ATOM 2839 O O . VAL A 1 369 ? 2.66 -31.203 -20.844 1 97.31 369 VAL A O 1
ATOM 2842 N N . SER A 1 370 ? 3.479 -32.938 -21.953 1 96.44 370 SER A N 1
ATOM 2843 C CA . SER A 1 370 ? 4.211 -32.062 -22.875 1 96.44 370 SER A CA 1
ATOM 2844 C C . SER A 1 370 ? 3.26 -31.156 -23.656 1 96.44 370 SER A C 1
ATOM 2846 O O . SER A 1 370 ? 3.578 -30 -23.922 1 96.44 370 SER A O 1
ATOM 2848 N N . TYR A 1 371 ? 2.133 -31.641 -24.062 1 95 371 TYR A N 1
ATOM 2849 C CA . TYR A 1 371 ? 1.148 -30.844 -24.766 1 95 371 TYR A CA 1
ATOM 2850 C C . TYR A 1 371 ? 0.518 -29.812 -23.844 1 95 371 TYR A C 1
ATOM 2852 O O . TYR A 1 371 ? 0.231 -28.688 -24.25 1 95 371 TYR A O 1
ATOM 2860 N N . HIS A 1 372 ? 0.261 -30.234 -22.609 1 94.88 372 HIS A N 1
ATOM 2861 C CA . HIS A 1 372 ? -0.23 -29.266 -21.641 1 94.88 372 HIS A CA 1
ATOM 2862 C C . HIS A 1 372 ? 0.769 -28.125 -21.438 1 94.88 372 HIS A C 1
ATOM 2864 O O . HIS A 1 372 ? 0.375 -26.984 -21.234 1 94.88 372 HIS A O 1
ATOM 2870 N N . CYS A 1 373 ? 2.053 -28.438 -21.469 1 94.44 373 CYS A N 1
ATOM 2871 C CA . CYS A 1 373 ? 3.092 -27.438 -21.266 1 94.44 373 CYS A CA 1
ATOM 2872 C C . CYS A 1 373 ? 2.988 -26.344 -22.312 1 94.44 373 CYS A C 1
ATOM 2874 O O . CYS A 1 373 ? 3.256 -25.172 -22.031 1 94.44 373 CYS A O 1
ATOM 2876 N N . VAL A 1 374 ? 2.574 -26.656 -23.484 1 92.12 374 VAL A N 1
ATOM 2877 C CA . VAL A 1 374 ? 2.434 -25.656 -24.547 1 92.12 374 VAL A CA 1
ATOM 2878 C C . VAL A 1 374 ? 1.315 -24.688 -24.188 1 92.12 374 VAL A C 1
ATOM 2880 O O . VAL A 1 374 ? 1.455 -23.469 -24.391 1 92.12 374 VAL A O 1
ATOM 2883 N N . ILE A 1 375 ? 0.275 -25.203 -23.672 1 88.94 375 ILE A N 1
ATOM 2884 C CA . ILE A 1 375 ? -0.846 -24.359 -23.266 1 88.94 375 ILE A CA 1
ATOM 2885 C C . ILE A 1 375 ? -0.456 -23.547 -22.031 1 88.94 375 ILE A C 1
ATOM 2887 O O . ILE A 1 375 ? -0.73 -22.344 -21.953 1 88.94 375 ILE A O 1
ATOM 2891 N N . LEU A 1 376 ? 0.19 -24.219 -21.094 1 91 376 LEU A N 1
ATOM 2892 C CA . LEU A 1 376 ? 0.605 -23.578 -19.859 1 91 376 LEU A CA 1
ATOM 2893 C C . LEU A 1 376 ? 1.595 -22.453 -20.125 1 91 376 LEU A C 1
ATOM 2895 O O . LEU A 1 376 ? 1.671 -21.484 -19.359 1 91 376 LEU A O 1
ATOM 2899 N N . ASN A 1 377 ? 2.283 -22.531 -21.188 1 90.75 377 ASN A N 1
ATOM 2900 C CA . ASN A 1 377 ? 3.295 -21.547 -21.531 1 90.75 377 ASN A CA 1
ATOM 2901 C C . ASN A 1 377 ? 2.664 -20.188 -21.859 1 90.75 377 ASN A C 1
ATOM 2903 O O . ASN A 1 377 ? 3.357 -19.172 -21.906 1 90.75 377 ASN A O 1
ATOM 2907 N N . LEU A 1 378 ? 1.387 -20.219 -22.078 1 84.88 378 LEU A N 1
ATOM 2908 C CA . LEU A 1 378 ? 0.675 -18.953 -22.25 1 84.88 378 LEU A CA 1
ATOM 2909 C C . LEU A 1 378 ? 0.82 -18.078 -21 1 84.88 378 LEU A C 1
ATOM 2911 O O . LEU A 1 378 ? 0.631 -16.859 -21.062 1 84.88 378 LEU A O 1
ATOM 2915 N N . LEU A 1 379 ? 1.153 -18.688 -19.906 1 87.06 379 LEU A N 1
ATOM 2916 C CA . LEU A 1 379 ? 1.284 -17.969 -18.641 1 87.06 379 LEU A CA 1
ATOM 2917 C C . LEU A 1 379 ? 2.736 -17.578 -18.391 1 87.06 379 LEU A C 1
ATOM 2919 O O . LEU A 1 379 ? 3.064 -17.062 -17.312 1 87.06 379 LEU A O 1
ATOM 2923 N N . ASP A 1 380 ? 3.615 -17.766 -19.312 1 88.75 380 ASP A N 1
ATOM 2924 C CA . ASP A 1 380 ? 5.051 -17.594 -19.141 1 88.75 380 ASP A CA 1
ATOM 2925 C C . ASP A 1 380 ? 5.387 -16.125 -18.844 1 88.75 380 ASP A C 1
ATOM 2927 O O . ASP A 1 380 ? 6.441 -15.828 -18.281 1 88.75 380 ASP A O 1
ATOM 2931 N N . GLY A 1 381 ? 4.559 -15.266 -19.172 1 84.81 381 GLY A N 1
ATOM 2932 C CA . GLY A 1 381 ? 4.797 -13.859 -18.906 1 84.81 381 GLY A CA 1
ATOM 2933 C C . GLY A 1 381 ? 4.625 -13.492 -17.438 1 84.81 381 GLY A C 1
ATOM 2934 O O . GLY A 1 381 ? 4.961 -12.375 -17.031 1 84.81 381 GLY A O 1
ATOM 2935 N N . ARG A 1 382 ? 4.195 -14.352 -16.672 1 90.06 382 ARG A N 1
ATOM 2936 C CA . ARG A 1 382 ? 3.992 -14.148 -15.242 1 90.06 382 ARG A CA 1
ATOM 2937 C C . ARG A 1 382 ? 5.191 -14.648 -14.445 1 90.06 382 ARG A C 1
ATOM 2939 O O . ARG A 1 382 ? 5.75 -15.703 -14.75 1 90.06 382 ARG A O 1
ATOM 2946 N N . TRP A 1 383 ? 5.605 -13.898 -13.359 1 91.81 383 TRP A N 1
ATOM 2947 C CA . TRP A 1 383 ? 6.84 -14.172 -12.633 1 91.81 383 TRP A CA 1
ATOM 2948 C C . TRP A 1 383 ? 6.801 -15.555 -11.992 1 91.81 383 TRP A C 1
ATOM 2950 O O . TRP A 1 383 ? 7.836 -16.219 -11.852 1 91.81 383 TRP A O 1
ATOM 2960 N N . TRP A 1 384 ? 5.621 -16.047 -11.602 1 93.44 384 TRP A N 1
ATOM 2961 C CA . TRP A 1 384 ? 5.523 -17.297 -10.875 1 93.44 384 TRP A CA 1
ATOM 2962 C C . TRP A 1 384 ? 5.461 -18.484 -11.828 1 93.44 384 TRP A C 1
ATOM 2964 O O . TRP A 1 384 ? 5.504 -19.641 -11.406 1 93.44 384 TRP A O 1
ATOM 2974 N N . ALA A 1 385 ? 5.305 -18.312 -13.133 1 92.44 385 ALA A N 1
ATOM 2975 C CA . ALA A 1 385 ? 5.227 -19.391 -14.109 1 92.44 385 ALA A CA 1
ATOM 2976 C C . ALA A 1 385 ? 6.359 -19.281 -15.125 1 92.44 385 ALA A C 1
ATOM 2978 O O . ALA A 1 385 ? 6.496 -20.141 -16 1 92.44 385 ALA A O 1
ATOM 2979 N N . GLN A 1 386 ? 7.191 -18.359 -14.992 1 90.75 386 GLN A N 1
ATOM 2980 C CA . GLN A 1 386 ? 8.195 -18.062 -16 1 90.75 386 GLN A CA 1
ATOM 2981 C C . GLN A 1 386 ? 9.195 -19.203 -16.156 1 90.75 386 GLN A C 1
ATOM 2983 O O . GLN A 1 386 ? 9.836 -19.609 -15.18 1 90.75 386 GLN A O 1
ATOM 2988 N N . GLY A 1 387 ? 9.219 -19.688 -17.406 1 91.12 387 GLY A N 1
ATOM 2989 C CA . GLY A 1 387 ? 10.195 -20.703 -17.734 1 91.12 387 GLY A CA 1
ATOM 2990 C C . GLY A 1 387 ? 9.797 -22.094 -17.281 1 91.12 387 GLY A C 1
ATOM 2991 O O . GLY A 1 387 ? 10.5 -23.078 -17.547 1 91.12 387 GLY A O 1
ATOM 2992 N N . TRP A 1 388 ? 8.734 -22.234 -16.594 1 93.62 388 TRP A N 1
ATOM 2993 C CA . TRP A 1 388 ? 8.344 -23.5 -15.984 1 93.62 388 TRP A CA 1
ATOM 2994 C C . TRP A 1 388 ? 7.992 -24.531 -17.047 1 93.62 388 TRP A C 1
ATOM 2996 O O . TRP A 1 388 ? 8.469 -25.672 -17 1 93.62 388 TRP A O 1
ATOM 3006 N N . SER A 1 389 ? 7.172 -24.172 -18.031 1 94.06 389 SER A N 1
ATOM 3007 C CA . SER A 1 389 ? 6.73 -25.094 -19.062 1 94.06 389 SER A CA 1
ATOM 3008 C C . SER A 1 389 ? 7.914 -25.656 -19.844 1 94.06 389 SER A C 1
ATOM 3010 O O . SER A 1 389 ? 7.949 -26.844 -20.156 1 94.06 389 SER A O 1
ATOM 3012 N N . GLU A 1 390 ? 8.859 -24.859 -20.141 1 92.94 390 GLU A N 1
ATOM 3013 C CA . GLU A 1 390 ? 10.047 -25.297 -20.859 1 92.94 390 GLU A CA 1
ATOM 3014 C C . GLU A 1 390 ? 10.867 -26.281 -20.031 1 92.94 390 GLU A C 1
ATOM 3016 O O . GLU A 1 390 ? 11.398 -27.266 -20.547 1 92.94 390 GLU A O 1
ATOM 3021 N N . ARG A 1 391 ? 11 -26 -18.812 1 93.81 391 ARG A N 1
ATOM 3022 C CA . ARG A 1 391 ? 11.758 -26.891 -17.922 1 93.81 391 ARG A CA 1
ATOM 3023 C C . ARG A 1 391 ? 11.102 -28.266 -17.828 1 93.81 391 ARG A C 1
ATOM 3025 O O . ARG A 1 391 ? 11.789 -29.281 -17.844 1 93.81 391 ARG A O 1
ATOM 3032 N N . VAL A 1 392 ? 9.82 -28.25 -17.656 1 95.94 392 VAL A N 1
ATOM 3033 C CA . VAL A 1 392 ? 9.094 -29.5 -17.594 1 95.94 392 VAL A CA 1
ATOM 3034 C C . VAL A 1 392 ? 9.242 -30.266 -18.906 1 95.94 392 VAL A C 1
ATOM 3036 O O . VAL A 1 392 ? 9.477 -31.469 -18.922 1 95.94 392 VAL A O 1
ATOM 3039 N N . LEU A 1 393 ? 9.125 -29.562 -20.031 1 95.81 393 LEU A N 1
ATOM 3040 C CA . LEU A 1 393 ? 9.258 -30.188 -21.328 1 95.81 393 LEU A CA 1
ATOM 3041 C C . LEU A 1 393 ? 10.648 -30.781 -21.516 1 95.81 393 LEU A C 1
ATOM 3043 O O . LEU A 1 393 ? 10.797 -31.875 -22.078 1 95.81 393 LEU A O 1
ATOM 3047 N N . GLN A 1 394 ? 11.625 -30.062 -21.094 1 94 394 GLN A N 1
ATOM 3048 C CA . GLN A 1 394 ? 12.992 -30.578 -21.141 1 94 394 GLN A CA 1
ATOM 3049 C C . GLN A 1 394 ? 13.133 -31.844 -20.312 1 94 394 GLN A C 1
ATOM 3051 O O . GLN A 1 394 ? 13.805 -32.812 -20.734 1 94 394 GLN A O 1
ATOM 3056 N N . ALA A 1 395 ? 12.57 -31.844 -19.156 1 95.31 395 ALA A N 1
ATOM 3057 C CA . ALA A 1 395 ? 12.609 -33.031 -18.312 1 95.31 395 ALA A CA 1
ATOM 3058 C C . ALA A 1 395 ? 11.891 -34.219 -18.969 1 95.31 395 ALA A C 1
ATOM 3060 O O . ALA A 1 395 ? 12.328 -35.344 -18.844 1 95.31 395 ALA A O 1
ATOM 3061 N N . VAL A 1 396 ? 10.789 -33.938 -19.641 1 96.62 396 VAL A N 1
ATOM 3062 C CA . VAL A 1 396 ? 10.07 -34.969 -20.359 1 96.62 396 VAL A CA 1
ATOM 3063 C C . VAL A 1 396 ? 10.977 -35.562 -21.438 1 96.62 396 VAL A C 1
ATOM 3065 O O . VAL A 1 396 ? 11.078 -36.781 -21.562 1 96.62 396 VAL A O 1
ATOM 3068 N N . LEU A 1 397 ? 11.648 -34.719 -22.156 1 94.31 397 LEU A N 1
ATOM 3069 C CA . LEU A 1 397 ? 12.539 -35.125 -23.234 1 94.31 397 LEU A CA 1
ATOM 3070 C C . LEU A 1 397 ? 13.656 -36.031 -22.688 1 94.31 397 LEU A C 1
ATOM 3072 O O . LEU A 1 397 ? 14.031 -37 -23.328 1 94.31 397 LEU A O 1
ATOM 3076 N N . LEU A 1 398 ? 14.102 -35.688 -21.562 1 94.06 398 LEU A N 1
ATOM 3077 C CA . LEU A 1 398 ? 15.219 -36.406 -20.969 1 94.06 398 LEU A CA 1
ATOM 3078 C C . LEU A 1 398 ? 14.773 -37.781 -20.422 1 94.06 398 LEU A C 1
ATOM 3080 O O . LEU A 1 398 ? 15.57 -38.688 -20.297 1 94.06 398 LEU A O 1
ATOM 3084 N N . ASN A 1 399 ? 13.492 -37.938 -20.094 1 95.44 399 ASN A N 1
ATOM 3085 C CA . ASN A 1 399 ? 13.008 -39.125 -19.422 1 95.44 399 ASN A CA 1
ATOM 3086 C C . ASN A 1 399 ? 12.25 -40.031 -20.391 1 95.44 399 ASN A C 1
ATOM 3088 O O . ASN A 1 399 ? 11.844 -41.156 -20.031 1 95.44 399 ASN A O 1
ATOM 3092 N N . LEU A 1 400 ? 12.008 -39.562 -21.594 1 94.94 400 LEU A N 1
ATOM 3093 C CA . LEU A 1 400 ? 11.289 -40.375 -22.594 1 94.94 400 LEU A CA 1
ATOM 3094 C C . LEU A 1 400 ? 12.258 -41.219 -23.422 1 94.94 400 LEU A C 1
ATOM 3096 O O . LEU A 1 400 ? 13.328 -40.719 -23.812 1 94.94 400 LEU A O 1
ATOM 3100 N N . ASN A 1 401 ? 11.945 -42.406 -23.625 1 92.19 401 ASN A N 1
ATOM 3101 C CA . ASN A 1 401 ? 12.742 -43.25 -24.516 1 92.19 401 ASN A CA 1
ATOM 3102 C C . ASN A 1 401 ? 12.633 -42.812 -25.969 1 92.19 401 ASN A C 1
ATOM 3104 O O . ASN A 1 401 ? 11.688 -42.125 -26.328 1 92.19 401 ASN A O 1
ATOM 3108 N N . ASP A 1 402 ? 13.531 -43.25 -26.812 1 90.31 402 ASP A N 1
ATOM 3109 C CA . ASP A 1 402 ? 13.641 -42.781 -28.203 1 90.31 402 ASP A CA 1
ATOM 3110 C C . ASP A 1 402 ? 12.398 -43.156 -29 1 90.31 402 ASP A C 1
ATOM 3112 O O . ASP A 1 402 ? 11.984 -42.406 -29.891 1 90.31 402 ASP A O 1
ATOM 3116 N N . GLY A 1 403 ? 11.766 -44.219 -28.688 1 90.75 403 GLY A N 1
ATOM 3117 C CA . GLY A 1 403 ? 10.578 -44.625 -29.406 1 90.75 403 GLY A CA 1
ATOM 3118 C C . GLY A 1 403 ? 9.398 -43.688 -29.219 1 90.75 403 GLY A C 1
ATOM 3119 O O . GLY A 1 403 ? 8.484 -43.656 -30.047 1 90.75 403 GLY A O 1
ATOM 3120 N N . TRP A 1 404 ? 9.422 -42.938 -28.141 1 93.81 404 TRP A N 1
ATOM 3121 C CA . TRP A 1 404 ? 8.297 -42.062 -27.781 1 93.81 404 TRP A CA 1
ATOM 3122 C C . TRP A 1 404 ? 8.57 -40.625 -28.172 1 93.81 404 TRP A C 1
ATOM 3124 O O . TRP A 1 404 ? 7.66 -39.812 -28.188 1 93.81 404 TRP A O 1
ATOM 3134 N N . LYS A 1 405 ? 9.758 -40.25 -28.578 1 93 405 LYS A N 1
ATOM 3135 C CA . LYS A 1 405 ? 10.172 -38.844 -28.797 1 93 405 LYS A CA 1
ATOM 3136 C C . LYS A 1 405 ? 9.469 -38.25 -30 1 93 405 LYS A C 1
ATOM 3138 O O . LYS A 1 405 ? 9.289 -37.031 -30.094 1 93 405 LYS A O 1
ATOM 3143 N N . ASN A 1 406 ? 9.031 -39.062 -30.922 1 91.62 406 ASN A N 1
ATOM 3144 C CA . ASN A 1 406 ? 8.297 -38.594 -32.094 1 91.62 406 ASN A CA 1
ATOM 3145 C C . ASN A 1 406 ? 6.965 -37.969 -31.688 1 91.62 406 ASN A C 1
ATOM 3147 O O . ASN A 1 406 ? 6.473 -37.062 -32.375 1 91.62 406 ASN A O 1
ATOM 3151 N N . TRP A 1 407 ? 6.434 -38.406 -30.609 1 92.94 407 TRP A N 1
ATOM 3152 C CA . TRP A 1 407 ? 5.121 -37.938 -30.172 1 92.94 407 TRP A CA 1
ATOM 3153 C C . TRP A 1 407 ? 5.219 -36.562 -29.547 1 92.94 407 TRP A C 1
ATOM 3155 O O . TRP A 1 407 ? 4.203 -35.875 -29.375 1 92.94 407 TRP A O 1
ATOM 3165 N N . ILE A 1 408 ? 6.441 -36.125 -29.188 1 93.69 408 ILE A N 1
ATOM 3166 C CA . ILE A 1 408 ? 6.566 -34.812 -28.516 1 93.69 408 ILE A CA 1
ATOM 3167 C C . ILE A 1 408 ? 7.324 -33.844 -29.422 1 93.69 408 ILE A C 1
ATOM 3169 O O . ILE A 1 408 ? 7.816 -32.812 -28.953 1 93.69 408 ILE A O 1
ATOM 3173 N N . GLN A 1 409 ? 7.48 -34.125 -30.656 1 90.19 409 GLN A N 1
ATOM 3174 C CA . GLN A 1 409 ? 8.188 -33.25 -31.578 1 90.19 409 GLN A CA 1
ATOM 3175 C C . GLN A 1 409 ? 7.477 -31.891 -31.719 1 90.19 409 GLN A C 1
ATOM 3177 O O . GLN A 1 409 ? 8.125 -30.844 -31.734 1 90.19 409 GLN A O 1
ATOM 3182 N N . TRP A 1 410 ? 6.211 -31.953 -31.828 1 90.44 410 TRP A N 1
ATOM 3183 C CA . TRP A 1 410 ? 5.453 -30.719 -32 1 90.44 410 TRP A CA 1
ATOM 3184 C C . TRP A 1 410 ? 5.566 -29.828 -30.781 1 90.44 410 TRP A C 1
ATOM 3186 O O . TRP A 1 410 ? 5.855 -28.641 -30.891 1 90.44 410 TRP A O 1
ATOM 3196 N N . PRO A 1 411 ? 5.281 -30.391 -29.562 1 92.81 411 PRO A N 1
ATOM 3197 C CA . PRO A 1 411 ? 5.449 -29.547 -28.375 1 92.81 411 PRO A CA 1
ATOM 3198 C C . PRO A 1 411 ? 6.848 -28.938 -28.281 1 92.81 411 PRO A C 1
ATOM 3200 O O . PRO A 1 411 ? 6.992 -27.797 -27.844 1 92.81 411 PRO A O 1
ATOM 3203 N N . ILE A 1 412 ? 7.867 -29.641 -28.641 1 91.62 412 ILE A N 1
ATOM 3204 C CA . ILE A 1 412 ? 9.234 -29.141 -28.594 1 91.62 412 ILE A CA 1
ATOM 3205 C C . ILE A 1 412 ? 9.398 -28 -29.594 1 91.62 412 ILE A C 1
ATOM 3207 O O . ILE A 1 412 ? 9.969 -26.953 -29.25 1 91.62 412 ILE A O 1
ATOM 3211 N N . GLN A 1 413 ? 8.875 -28.141 -30.75 1 87.88 413 GLN A N 1
ATOM 3212 C CA . GLN A 1 413 ? 8.953 -27.109 -31.766 1 87.88 413 GLN A CA 1
ATOM 3213 C C . GLN A 1 413 ? 8.156 -25.875 -31.359 1 87.88 413 GLN A C 1
ATOM 3215 O O . GLN A 1 413 ? 8.594 -24.75 -31.578 1 87.88 413 GLN A O 1
ATOM 3220 N N . ALA A 1 414 ? 7.035 -26.125 -30.828 1 87.31 414 ALA A N 1
ATOM 3221 C CA . ALA A 1 414 ? 6.141 -25.031 -30.438 1 87.31 414 ALA A CA 1
ATOM 3222 C C . ALA A 1 414 ? 6.738 -24.203 -29.312 1 87.31 414 ALA A C 1
ATOM 3224 O O . ALA A 1 414 ? 6.582 -22.984 -29.281 1 87.31 414 ALA A O 1
ATOM 3225 N N . LEU A 1 415 ? 7.41 -24.781 -28.391 1 86.75 415 LEU A N 1
ATOM 3226 C CA . LEU A 1 415 ? 7.891 -24.078 -27.203 1 86.75 415 LEU A CA 1
ATOM 3227 C C . LEU A 1 415 ? 9.352 -23.672 -27.375 1 86.75 415 LEU A C 1
ATOM 3229 O O . LEU A 1 415 ? 9.758 -22.594 -26.953 1 86.75 415 LEU A O 1
ATOM 3233 N N . MET A 1 416 ? 10.172 -24.516 -27.797 1 77.38 416 MET A N 1
ATOM 3234 C CA . MET A 1 416 ? 11.617 -24.297 -27.766 1 77.38 416 MET A CA 1
ATOM 3235 C C . MET A 1 416 ? 12.094 -23.609 -29.031 1 77.38 416 MET A C 1
ATOM 3237 O O . MET A 1 416 ? 13.141 -22.953 -29.031 1 77.38 416 MET A O 1
ATOM 3241 N N . PHE A 1 417 ? 11.383 -23.688 -30.172 1 69.12 417 PHE A N 1
ATOM 3242 C CA . PHE A 1 417 ? 11.844 -23.062 -31.422 1 69.12 417 PHE A CA 1
ATOM 3243 C C . PHE A 1 417 ? 10.93 -21.922 -31.812 1 69.12 417 PHE A C 1
ATOM 3245 O O . PHE A 1 417 ? 10.891 -21.531 -33 1 69.12 417 PHE A O 1
ATOM 3252 N N . ARG A 1 418 ? 10.086 -21.469 -30.859 1 59.16 418 ARG A N 1
ATOM 3253 C CA . ARG A 1 418 ? 9.195 -20.344 -31.156 1 59.16 418 ARG A CA 1
ATOM 3254 C C . ARG A 1 418 ? 9.977 -19.172 -31.734 1 59.16 418 ARG A C 1
ATOM 3256 O O . ARG A 1 418 ? 11.039 -18.812 -31.219 1 59.16 418 ARG A O 1
ATOM 3263 N N . GLU A 1 419 ? 9.844 -18.969 -33 1 48.62 419 GLU A N 1
ATOM 3264 C CA . GLU A 1 419 ? 10.25 -17.656 -33.5 1 48.62 419 GLU A CA 1
ATOM 3265 C C . GLU A 1 419 ? 9.688 -16.547 -32.625 1 48.62 419 GLU A C 1
ATOM 3267 O O . GLU A 1 419 ? 8.5 -16.547 -32.312 1 48.62 419 GLU A O 1
ATOM 3272 N N . VAL A 1 420 ? 10.375 -16.062 -31.75 1 43.84 420 VAL A N 1
ATOM 3273 C CA . VAL A 1 420 ? 9.992 -14.906 -30.953 1 43.84 420 VAL A CA 1
ATOM 3274 C C . VAL A 1 420 ? 9.078 -14 -31.766 1 43.84 420 VAL A C 1
ATOM 3276 O O . VAL A 1 420 ? 9.516 -13.359 -32.719 1 43.84 420 VAL A O 1
ATOM 3279 N N . VAL A 1 421 ? 7.969 -14.375 -32.156 1 36.78 421 VAL A N 1
ATOM 3280 C CA . VAL A 1 421 ? 7.133 -13.289 -32.688 1 36.78 421 VAL A CA 1
ATOM 3281 C C . VAL A 1 421 ? 7.078 -12.156 -31.656 1 36.78 421 VAL A C 1
ATOM 3283 O O . VAL A 1 421 ? 6.586 -12.336 -30.547 1 36.78 421 VAL A O 1
ATOM 3286 N N . SER A 1 422 ? 7.988 -11.305 -31.766 1 34.5 422 SER A N 1
ATOM 3287 C CA . SER A 1 422 ? 7.996 -10.039 -31.031 1 34.5 422 SER A CA 1
ATOM 3288 C C . SER A 1 422 ? 6.625 -9.375 -31.062 1 34.5 422 SER A C 1
ATOM 3290 O O . SER A 1 422 ? 6.18 -8.922 -32.125 1 34.5 422 SER A O 1
ATOM 3292 N N . THR A 1 423 ? 5.652 -9.953 -30.688 1 33.22 423 THR A N 1
ATOM 3293 C CA . THR A 1 423 ? 4.535 -9.031 -30.516 1 33.22 423 THR A CA 1
ATOM 3294 C C . THR A 1 423 ? 5.016 -7.707 -29.922 1 33.22 423 THR A C 1
ATOM 3296 O O . THR A 1 423 ? 5.676 -7.691 -28.875 1 33.22 423 THR A O 1
ATOM 3299 N N . ASN A 1 424 ? 5.191 -6.762 -30.766 1 29.91 424 ASN A N 1
ATOM 3300 C CA . ASN A 1 424 ? 5.309 -5.359 -30.391 1 29.91 424 ASN A CA 1
ATOM 3301 C C . ASN A 1 424 ? 4.297 -4.988 -29.312 1 29.91 424 ASN A C 1
ATOM 3303 O O . ASN A 1 424 ? 3.096 -4.93 -29.562 1 29.91 424 ASN A O 1
ATOM 3307 N N . ALA A 1 425 ? 4.316 -5.617 -28.266 1 32.03 425 ALA A N 1
ATOM 3308 C CA . ALA A 1 425 ? 3.615 -4.871 -27.219 1 32.03 425 ALA A CA 1
ATOM 3309 C C . ALA A 1 425 ? 3.732 -3.367 -27.438 1 32.03 425 ALA A C 1
ATOM 3311 O O . ALA A 1 425 ? 4.836 -2.82 -27.469 1 32.03 425 ALA A O 1
ATOM 3312 N N . VAL A 1 426 ? 2.941 -2.764 -28.172 1 27.45 426 VAL A N 1
ATOM 3313 C CA . VAL A 1 426 ? 2.777 -1.322 -28.016 1 27.45 426 VAL A CA 1
ATOM 3314 C C . VAL A 1 426 ? 2.84 -0.958 -26.531 1 27.45 426 VAL A C 1
ATOM 3316 O O . VAL A 1 426 ? 1.978 -1.364 -25.75 1 27.45 426 VAL A O 1
ATOM 3319 N N . ALA A 1 427 ? 4.023 -0.875 -25.938 1 29.94 427 ALA A N 1
ATOM 3320 C CA . ALA A 1 427 ? 4.27 -0.168 -24.688 1 29.94 427 ALA A CA 1
ATOM 3321 C C . ALA A 1 427 ? 3.377 1.063 -24.562 1 29.94 427 ALA A C 1
ATOM 3323 O O . ALA A 1 427 ? 3.482 1.995 -25.375 1 29.94 427 ALA A O 1
ATOM 3324 N N . SER A 1 428 ? 2.168 0.972 -24.312 1 26.61 428 SER A N 1
ATOM 3325 C CA . SER A 1 428 ? 1.665 2.23 -23.781 1 26.61 428 SER A CA 1
ATOM 3326 C C . SER A 1 428 ? 2.697 2.895 -22.875 1 26.61 428 SER A C 1
ATOM 3328 O O . SER A 1 428 ? 3.176 2.281 -21.922 1 26.61 428 SER A O 1
ATOM 3330 N N . SER A 1 429 ? 3.617 3.705 -23.375 1 25.8 429 SER A N 1
ATOM 3331 C CA . SER A 1 429 ? 4.52 4.703 -22.797 1 25.8 429 SER A CA 1
ATOM 3332 C C . SER A 1 429 ? 3.893 5.391 -21.594 1 25.8 429 SER A C 1
ATOM 3334 O O . SER A 1 429 ? 3.1 6.32 -21.734 1 25.8 429 SER A O 1
ATOM 3336 N N . SER A 1 430 ? 3.303 4.73 -20.734 1 25.53 430 SER A N 1
ATOM 3337 C CA . SER A 1 430 ? 3.248 5.727 -19.656 1 25.53 430 SER A CA 1
ATOM 3338 C C . SER A 1 430 ? 4.645 6.203 -19.281 1 25.53 430 SER A C 1
ATOM 3340 O O . SER A 1 430 ? 5.551 5.391 -19.078 1 25.53 430 SER A O 1
ATOM 3342 N N . PRO A 1 431 ? 5.113 7.402 -19.609 1 23.69 431 PRO A N 1
ATOM 3343 C CA . PRO A 1 431 ? 6.383 8.062 -19.312 1 23.69 431 PRO A CA 1
ATOM 3344 C C . PRO A 1 431 ? 6.863 7.785 -17.891 1 23.69 431 PRO A C 1
ATOM 3346 O O . PRO A 1 431 ? 6.238 8.227 -16.922 1 23.69 431 PRO A O 1
ATOM 3349 N N . ALA A 1 432 ? 7.09 6.617 -17.484 1 25.44 432 ALA A N 1
ATOM 3350 C CA . ALA A 1 432 ? 7.914 6.668 -16.266 1 25.44 432 ALA A CA 1
ATOM 3351 C C . ALA A 1 432 ? 9.148 7.535 -16.484 1 25.44 432 ALA A C 1
ATOM 3353 O O . ALA A 1 432 ? 9.797 7.457 -17.531 1 25.44 432 ALA A O 1
ATOM 3354 N N . MET A 1 433 ? 9.219 8.703 -15.852 1 24.14 433 MET A N 1
ATOM 3355 C CA . MET A 1 433 ? 10.375 9.586 -15.773 1 24.14 433 MET A CA 1
ATOM 3356 C C . MET A 1 433 ? 11.656 8.781 -15.555 1 24.14 433 MET A C 1
ATOM 3358 O O . MET A 1 433 ? 11.695 7.891 -14.703 1 24.14 433 MET A O 1
ATOM 3362 N N . GLU A 1 434 ? 12.508 8.586 -16.5 1 23.47 434 GLU A N 1
ATOM 3363 C CA . GLU A 1 434 ? 13.93 8.258 -16.609 1 23.47 434 GLU A CA 1
ATOM 3364 C C . GLU A 1 434 ? 14.742 8.93 -15.5 1 23.47 434 GLU A C 1
ATOM 3366 O O . GLU A 1 434 ? 15.047 10.117 -15.586 1 23.47 434 GLU A O 1
ATOM 3371 N N . ILE A 1 435 ? 14.516 8.812 -14.219 1 23.66 435 ILE A N 1
ATOM 3372 C CA . ILE A 1 435 ? 15.57 9.375 -13.383 1 23.66 435 ILE A CA 1
ATOM 3373 C C . ILE A 1 435 ? 16.875 8.633 -13.633 1 23.66 435 ILE A C 1
ATOM 3375 O O . ILE A 1 435 ? 16.969 7.422 -13.422 1 23.66 435 ILE A O 1
ATOM 3379 N N . GLY A 1 436 ? 17.75 9.039 -14.625 1 20.41 436 GLY A N 1
ATOM 3380 C CA . GLY A 1 436 ? 19.141 8.828 -15 1 20.41 436 GLY A CA 1
ATOM 3381 C C . GLY A 1 436 ? 20.078 8.852 -13.812 1 20.41 436 GLY A C 1
ATOM 3382 O O . GLY A 1 436 ? 20.312 9.906 -13.211 1 20.41 436 GLY A O 1
ATOM 3383 N N . ILE A 1 437 ? 20.156 7.973 -12.93 1 22.2 437 ILE A N 1
ATOM 3384 C CA . ILE A 1 437 ? 21.297 7.902 -12.023 1 22.2 437 ILE A CA 1
ATOM 3385 C C . ILE A 1 437 ? 22.578 7.75 -12.82 1 22.2 437 ILE A C 1
ATOM 3387 O O . ILE A 1 437 ? 22.719 6.805 -13.602 1 22.2 437 ILE A O 1
ATOM 3391 N N . GLY A 1 438 ? 23.297 8.875 -13.195 1 18.98 438 GLY A N 1
ATOM 3392 C CA . GLY A 1 438 ? 24.672 9 -13.656 1 18.98 438 GLY A CA 1
ATOM 3393 C C . GLY A 1 438 ? 25.641 8.148 -12.859 1 18.98 438 GLY A C 1
ATOM 3394 O O . GLY A 1 438 ? 25.391 7.836 -11.695 1 18.98 438 GLY A O 1
ATOM 3395 N N . THR A 1 439 ? 26.469 7.34 -13.484 1 20.56 439 THR A N 1
ATOM 3396 C CA . THR A 1 439 ? 27.719 6.621 -13.25 1 20.56 439 THR A CA 1
ATOM 3397 C C . THR A 1 439 ? 28.766 7.539 -12.609 1 20.56 439 THR A C 1
ATOM 3399 O O . THR A 1 439 ? 29.203 8.5 -13.234 1 20.56 439 THR A O 1
ATOM 3402 N N . MET A 1 440 ? 28.734 8.125 -11.406 1 18.03 440 MET A N 1
ATOM 3403 C CA . MET A 1 440 ? 30 8.594 -10.844 1 18.03 440 MET A CA 1
ATOM 3404 C C . MET A 1 440 ? 31.031 7.473 -10.797 1 18.03 440 MET A C 1
ATOM 3406 O O . MET A 1 440 ? 30.75 6.379 -10.312 1 18.03 440 MET A O 1
ATOM 3410 N N . MET A 1 441 ? 31.969 7.512 -11.727 1 18.53 441 MET A N 1
ATOM 3411 C CA . MET A 1 441 ? 33.375 7.121 -11.875 1 18.53 441 MET A CA 1
ATOM 3412 C C . MET A 1 441 ? 34.188 7.516 -10.648 1 18.53 441 MET A C 1
ATOM 3414 O O . MET A 1 441 ? 34.25 8.695 -10.305 1 18.53 441 MET A O 1
ATOM 3418 N N . LEU A 1 442 ? 34.062 7.023 -9.352 1 18.12 442 LEU A N 1
ATOM 3419 C CA . LEU A 1 442 ? 35.344 6.691 -8.734 1 18.12 442 LEU A CA 1
ATOM 3420 C C . LEU A 1 442 ? 35.812 5.309 -9.164 1 18.12 442 LEU A C 1
ATOM 3422 O O . LEU A 1 442 ? 35 4.402 -9.359 1 18.12 442 LEU A O 1
ATOM 3426 N N . MET B 1 1 ? 72.875 18.359 -28.719 1 24.44 1 MET B N 1
ATOM 3427 C CA . MET B 1 1 ? 72.062 19.578 -28.781 1 24.44 1 MET B CA 1
ATOM 3428 C C . MET B 1 1 ? 70.625 19.234 -28.766 1 24.44 1 MET B C 1
ATOM 3430 O O . MET B 1 1 ? 70 18.938 -29.797 1 24.44 1 MET B O 1
ATOM 3434 N N . TYR B 1 2 ? 70.125 18.516 -27.875 1 30.45 2 TYR B N 1
ATOM 3435 C CA . TYR B 1 2 ? 68.938 17.688 -27.719 1 30.45 2 TYR B CA 1
ATOM 3436 C C . TYR B 1 2 ? 67.688 18.547 -27.641 1 30.45 2 TYR B C 1
ATOM 3438 O O . TYR B 1 2 ? 67.562 19.344 -26.719 1 30.45 2 TYR B O 1
ATOM 3446 N N . GLU B 1 3 ? 67.188 18.953 -28.828 1 28.27 3 GLU B N 1
ATOM 3447 C CA . GLU B 1 3 ? 66.125 19.938 -29.078 1 28.27 3 GLU B CA 1
ATOM 3448 C C . GLU B 1 3 ? 64.875 19.547 -28.359 1 28.27 3 GLU B C 1
ATOM 3450 O O . GLU B 1 3 ? 64.438 18.391 -28.391 1 28.27 3 GLU B O 1
ATOM 3455 N N . PHE B 1 4 ? 64.562 20.25 -27.297 1 31.64 4 PHE B N 1
ATOM 3456 C CA . PHE B 1 4 ? 63.5 20.203 -26.328 1 31.64 4 PHE B CA 1
ATOM 3457 C C . PHE B 1 4 ? 62.156 20.375 -27.016 1 31.64 4 PHE B C 1
ATOM 3459 O O . PHE B 1 4 ? 61.844 21.453 -27.531 1 31.64 4 PHE B O 1
ATOM 3466 N N . LEU B 1 5 ? 61.75 19.406 -27.828 1 29.69 5 LEU B N 1
ATOM 3467 C CA . LEU B 1 5 ? 60.531 19.469 -28.625 1 29.69 5 LEU B CA 1
ATOM 3468 C C . LEU B 1 5 ? 59.344 19.906 -27.766 1 29.69 5 LEU B C 1
ATOM 3470 O O . LEU B 1 5 ? 59.031 19.281 -26.766 1 29.69 5 LEU B O 1
ATOM 3474 N N . SER B 1 6 ? 59.219 21.188 -27.688 1 27.66 6 SER B N 1
ATOM 3475 C CA . SER B 1 6 ? 58.219 21.922 -26.938 1 27.66 6 SER B CA 1
ATOM 3476 C C . SER B 1 6 ? 56.812 21.406 -27.234 1 27.66 6 SER B C 1
ATOM 3478 O O . SER B 1 6 ? 56.438 21.203 -28.406 1 27.66 6 SER B O 1
ATOM 3480 N N . ARG B 1 7 ? 56.375 20.578 -26.453 1 32.78 7 ARG B N 1
ATOM 3481 C CA . ARG B 1 7 ? 55.031 19.969 -26.5 1 32.78 7 ARG B CA 1
ATOM 3482 C C . ARG B 1 7 ? 53.969 21.016 -26.828 1 32.78 7 ARG B C 1
ATOM 3484 O O . ARG B 1 7 ? 53.906 22.078 -26.203 1 32.78 7 ARG B O 1
ATOM 3491 N N . ALA B 1 8 ? 53.594 21.047 -28.062 1 32.25 8 ALA B N 1
ATOM 3492 C CA . ALA B 1 8 ? 52.594 21.984 -28.578 1 32.25 8 ALA B CA 1
ATOM 3493 C C . ALA B 1 8 ? 51.438 22.141 -27.609 1 32.25 8 ALA B C 1
ATOM 3495 O O . ALA B 1 8 ? 50.938 21.156 -27.047 1 32.25 8 ALA B O 1
ATOM 3496 N N . PRO B 1 9 ? 51.25 23.281 -27.047 1 29.58 9 PRO B N 1
ATOM 3497 C CA . PRO B 1 9 ? 50.219 23.562 -26.016 1 29.58 9 PRO B CA 1
ATOM 3498 C C . PRO B 1 9 ? 48.812 23.172 -26.453 1 29.58 9 PRO B C 1
ATOM 3500 O O . PRO B 1 9 ? 48.531 23.156 -27.656 1 29.58 9 PRO B O 1
ATOM 3503 N N . ARG B 1 10 ? 48.219 22.328 -25.828 1 33.94 10 ARG B N 1
ATOM 3504 C CA . ARG B 1 10 ? 46.875 21.859 -26.016 1 33.94 10 ARG B CA 1
ATOM 3505 C C . ARG B 1 10 ? 45.906 23.016 -26.297 1 33.94 10 ARG B C 1
ATOM 3507 O O . ARG B 1 10 ? 45.969 24.047 -25.625 1 33.94 10 ARG B O 1
ATOM 3514 N N . VAL B 1 11 ? 45.656 23.219 -27.531 1 32.94 11 VAL B N 1
ATOM 3515 C CA . VAL B 1 11 ? 44.75 24.234 -28 1 32.94 11 VAL B CA 1
ATOM 3516 C C . VAL B 1 11 ? 43.5 24.234 -27.125 1 32.94 11 VAL B C 1
ATOM 3518 O O . VAL B 1 11 ? 42.812 23.20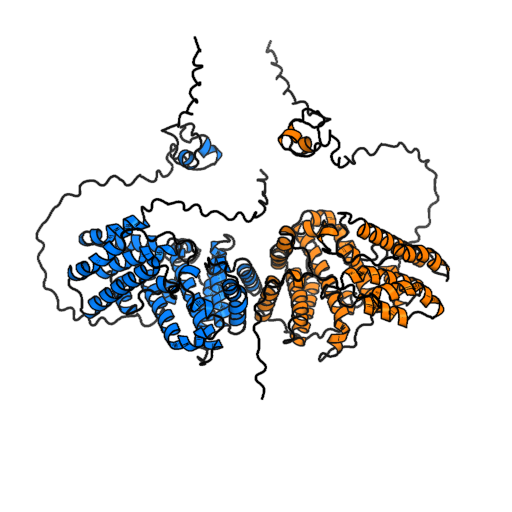3 -26.969 1 32.94 11 VAL B O 1
ATOM 3521 N N . GLY B 1 12 ? 43.531 24.891 -26.062 1 33.78 12 GLY B N 1
ATOM 3522 C CA . GLY B 1 12 ? 42.406 25.094 -25.172 1 33.78 12 GLY B CA 1
ATOM 3523 C C . GLY B 1 12 ? 41.156 25.578 -25.875 1 33.78 12 GLY B C 1
ATOM 3524 O O . GLY B 1 12 ? 41.219 26.375 -26.797 1 33.78 12 GLY B O 1
ATOM 3525 N N . HIS B 1 13 ? 40.375 24.719 -26.281 1 39.41 13 HIS B N 1
ATOM 3526 C CA . HIS B 1 13 ? 39.125 25.125 -26.953 1 39.41 13 HIS B CA 1
ATOM 3527 C C . HIS B 1 13 ? 38.531 26.359 -26.297 1 39.41 13 HIS B C 1
ATOM 3529 O O . HIS B 1 13 ? 38.562 26.5 -25.078 1 39.41 13 HIS B O 1
ATOM 3535 N N . LYS B 1 14 ? 38.5 27.484 -26.984 1 41.88 14 LYS B N 1
ATOM 3536 C CA . LYS B 1 14 ? 38 28.797 -26.594 1 41.88 14 LYS B CA 1
ATOM 3537 C C . LYS B 1 14 ? 36.531 28.703 -26.141 1 41.88 14 LYS B C 1
ATOM 3539 O O . LYS B 1 14 ? 35.688 28.172 -26.859 1 41.88 14 LYS B O 1
ATOM 3544 N N . LYS B 1 15 ? 36.281 28.641 -24.906 1 45.81 15 LYS B N 1
ATOM 3545 C CA . LYS B 1 15 ? 34.969 28.719 -24.281 1 45.81 15 LYS B CA 1
ATOM 3546 C C . LYS B 1 15 ? 34.219 29.969 -24.719 1 45.81 15 LYS B C 1
ATOM 3548 O O . LYS B 1 15 ? 34.812 31.047 -24.828 1 45.81 15 LYS B O 1
ATOM 3553 N N . SER B 1 16 ? 33.312 29.828 -25.562 1 51.72 16 SER B N 1
ATOM 3554 C CA . SER B 1 16 ? 32.5 31 -25.922 1 51.72 16 SER B CA 1
ATOM 3555 C C . SER B 1 16 ? 31.906 31.672 -24.688 1 51.72 16 SER B C 1
ATOM 3557 O O . SER B 1 16 ? 31.219 31.016 -23.906 1 51.72 16 SER B O 1
ATOM 3559 N N . ARG B 1 17 ? 32.344 32.75 -24.156 1 61.91 17 ARG B N 1
ATOM 3560 C CA . ARG B 1 17 ? 31.953 33.438 -22.938 1 61.91 17 ARG B CA 1
ATOM 3561 C C . ARG B 1 17 ? 30.547 34.031 -23.062 1 61.91 17 ARG B C 1
ATOM 3563 O O . ARG B 1 17 ? 29.828 34.188 -22.078 1 61.91 17 ARG B O 1
ATOM 3570 N N . LYS B 1 18 ? 30.047 34.344 -24.281 1 67.69 18 LYS B N 1
ATOM 3571 C CA . LYS B 1 18 ? 28.797 35.062 -24.453 1 67.69 18 LYS B CA 1
ATOM 3572 C C . LYS B 1 18 ? 27.719 34.156 -25.016 1 67.69 18 LYS B C 1
ATOM 3574 O O . LYS B 1 18 ? 26.812 34.625 -25.719 1 67.69 18 LYS B O 1
ATOM 3579 N N . GLY B 1 19 ? 27.859 32.969 -24.938 1 70 19 GLY B N 1
ATOM 3580 C CA . GLY B 1 19 ? 26.875 32 -25.422 1 70 19 GLY B CA 1
ATOM 3581 C C . GLY B 1 19 ? 25.562 32.062 -24.672 1 70 19 GLY B C 1
ATOM 3582 O O . GLY B 1 19 ? 25.484 32.625 -23.578 1 70 19 GLY B O 1
ATOM 3583 N N . CYS B 1 20 ? 24.438 31.531 -25.297 1 69.75 20 CYS B N 1
ATOM 3584 C CA . CYS B 1 20 ? 23.125 31.578 -24.656 1 69.75 20 CYS B CA 1
ATOM 3585 C C . CYS B 1 20 ? 23.078 30.641 -23.453 1 69.75 20 CYS B C 1
ATOM 3587 O O . CYS B 1 20 ? 23.859 29.688 -23.375 1 69.75 20 CYS B O 1
ATOM 3589 N N . ALA B 1 21 ? 22.266 30.859 -22.5 1 73.94 21 ALA B N 1
ATOM 3590 C CA . ALA B 1 21 ? 22.156 30.078 -21.266 1 73.94 21 ALA B CA 1
ATOM 3591 C C . ALA B 1 21 ? 21.875 28.609 -21.562 1 73.94 21 ALA B C 1
ATOM 3593 O O . ALA B 1 21 ? 22.328 27.719 -20.844 1 73.94 21 ALA B O 1
ATOM 3594 N N . GLN B 1 22 ? 21.266 28.312 -22.531 1 74 22 GLN B N 1
ATOM 3595 C CA . GLN B 1 22 ? 20.906 26.938 -22.906 1 74 22 GLN B CA 1
ATOM 3596 C C . GLN B 1 22 ? 22.125 26.172 -23.406 1 74 22 GLN B C 1
ATOM 3598 O O . GLN B 1 22 ? 22.328 25.016 -23.047 1 74 22 GLN B O 1
ATOM 3603 N N . CYS B 1 23 ? 22.828 26.719 -24.203 1 74 23 CYS B N 1
ATOM 3604 C CA . CYS B 1 23 ? 24.016 26.094 -24.75 1 74 23 CYS B CA 1
ATOM 3605 C C . CYS B 1 23 ? 25.094 25.891 -23.688 1 74 23 CYS B C 1
ATOM 3607 O O . CYS B 1 23 ? 25.766 24.859 -23.656 1 74 23 CYS B O 1
ATOM 3609 N N . LYS B 1 24 ? 25.109 26.828 -22.766 1 72.44 24 LYS B N 1
ATOM 3610 C CA . LYS B 1 24 ? 26.016 26.719 -21.625 1 72.44 24 LYS B CA 1
ATOM 3611 C C . LYS B 1 24 ? 25.625 25.547 -20.734 1 72.44 24 LYS B C 1
ATOM 3613 O O . LYS B 1 24 ? 26.484 24.797 -20.266 1 72.44 24 LYS B O 1
ATOM 3618 N N . ARG B 1 25 ? 24.359 25.359 -20.656 1 68.62 25 ARG B N 1
ATOM 3619 C CA . ARG B 1 25 ? 23.828 24.266 -19.844 1 68.62 25 ARG B CA 1
ATOM 3620 C C . ARG B 1 25 ? 24.062 22.922 -20.516 1 68.62 25 ARG B C 1
ATOM 3622 O O . ARG B 1 25 ? 24.391 21.938 -19.828 1 68.62 25 ARG B O 1
ATOM 3629 N N . ARG B 1 26 ? 24.062 22.812 -21.719 1 72.19 26 ARG B N 1
ATOM 3630 C CA . ARG B 1 26 ? 24.203 21.578 -22.484 1 72.19 26 ARG B CA 1
ATOM 3631 C C . ARG B 1 26 ? 25.656 21.344 -22.891 1 72.19 26 ARG B C 1
ATOM 3633 O O . ARG B 1 26 ? 25.969 20.328 -23.5 1 72.19 26 ARG B O 1
ATOM 3640 N N . HIS B 1 27 ? 26.562 22.266 -22.453 1 69.94 27 HIS B N 1
ATOM 3641 C CA . HIS B 1 27 ? 28 22.25 -22.719 1 69.94 27 HIS B CA 1
ATOM 3642 C C . HIS B 1 27 ? 28.297 22.031 -24.203 1 69.94 27 HIS B C 1
ATOM 3644 O O . HIS B 1 27 ? 29.172 21.25 -24.547 1 69.94 27 HIS B O 1
ATOM 3650 N N . VAL B 1 28 ? 27.438 22.609 -24.938 1 78 28 VAL B N 1
ATOM 3651 C CA . VAL B 1 28 ? 27.688 22.594 -26.375 1 78 28 VAL B CA 1
ATOM 3652 C C . VAL B 1 28 ? 28.172 23.984 -26.828 1 78 28 VAL B C 1
ATOM 3654 O O . VAL B 1 28 ? 27.844 24.984 -26.188 1 78 28 VAL B O 1
ATOM 3657 N N . LYS B 1 29 ? 28.938 24.031 -27.859 1 73.88 29 LYS B N 1
ATOM 3658 C CA . LYS B 1 29 ? 29.453 25.297 -28.391 1 73.88 29 LYS B CA 1
ATOM 3659 C C . LYS B 1 29 ? 28.344 26.141 -28.984 1 73.88 29 LYS B C 1
ATOM 3661 O O . LYS B 1 29 ? 27.578 25.672 -29.844 1 73.88 29 LYS B O 1
ATOM 3666 N N . CYS B 1 30 ? 28.062 27.297 -28.391 1 73.94 30 CYS B N 1
ATOM 3667 C CA . CYS B 1 30 ? 27.078 28.266 -28.859 1 73.94 30 CYS B CA 1
ATOM 3668 C C . CYS B 1 30 ? 27.672 29.125 -29.969 1 73.94 30 CYS B C 1
ATOM 3670 O O . CYS B 1 30 ? 28.844 29.516 -29.906 1 73.94 30 CYS B O 1
ATOM 3672 N N . ASN B 1 31 ? 27.094 29.422 -30.969 1 77.19 31 ASN B N 1
ATOM 3673 C CA . ASN B 1 31 ? 27.562 30.297 -32.031 1 77.19 31 ASN B CA 1
ATOM 3674 C C . ASN B 1 31 ? 27.25 31.75 -31.734 1 77.19 31 ASN B C 1
ATOM 3676 O O . ASN B 1 31 ? 27.422 32.625 -32.594 1 77.19 31 ASN B O 1
ATOM 3680 N N . GLU B 1 32 ? 26.703 32.188 -30.594 1 75.31 32 GLU B N 1
ATOM 3681 C CA . GLU B 1 32 ? 26.453 33.5 -30.047 1 75.31 32 GLU B CA 1
ATOM 3682 C C . GLU B 1 32 ? 25.531 34.312 -30.938 1 75.31 32 GLU B C 1
ATOM 3684 O O . GLU B 1 32 ? 25.469 35.562 -30.828 1 75.31 32 GLU B O 1
ATOM 3689 N N . GLU B 1 33 ? 24.719 33.688 -31.797 1 78.88 33 GLU B N 1
ATOM 3690 C CA . GLU B 1 33 ? 23.672 34.375 -32.562 1 78.88 33 GLU B CA 1
ATOM 3691 C C . GLU B 1 33 ? 22.375 34.469 -31.75 1 78.88 33 GLU B C 1
ATOM 3693 O O . GLU B 1 33 ? 22.156 33.656 -30.844 1 78.88 33 GLU B O 1
ATOM 3698 N N . ALA B 1 34 ? 21.531 35.5 -31.734 1 72.69 34 ALA B N 1
ATOM 3699 C CA . ALA B 1 34 ? 20.234 35.719 -31.109 1 72.69 34 ALA B CA 1
ATOM 3700 C C . ALA B 1 34 ? 19.109 35.594 -32.125 1 72.69 34 ALA B C 1
ATOM 3702 O O . ALA B 1 34 ? 18.906 36.438 -32.969 1 72.69 34 ALA B O 1
ATOM 3703 N N . PRO B 1 35 ? 18.516 34.281 -32.125 1 72.75 35 PRO B N 1
ATOM 3704 C CA . PRO B 1 35 ? 18.734 33.094 -31.297 1 72.75 35 PRO B CA 1
ATOM 3705 C C . PRO B 1 35 ? 19.906 32.25 -31.766 1 72.75 35 PRO B C 1
ATOM 3707 O O . PRO B 1 35 ? 20.234 32.25 -32.969 1 72.75 35 PRO B O 1
ATOM 3710 N N . CYS B 1 36 ? 20.469 31.531 -30.844 1 77.06 36 CYS B N 1
ATOM 3711 C CA . CYS B 1 36 ? 21.641 30.766 -31.266 1 77.06 36 CYS B CA 1
ATOM 3712 C C . CYS B 1 36 ? 21.219 29.562 -32.094 1 77.06 36 CYS B C 1
ATOM 3714 O O . CYS B 1 36 ? 20.094 29.078 -32 1 77.06 36 CYS B O 1
ATOM 3716 N N . SER B 1 37 ? 21.969 29.109 -33.062 1 78.88 37 SER B N 1
ATOM 3717 C CA . SER B 1 37 ? 21.672 28.016 -34 1 78.88 37 SER B CA 1
ATOM 3718 C C . SER B 1 37 ? 21.281 26.75 -33.25 1 78.88 37 SER B C 1
ATOM 3720 O O . SER B 1 37 ? 20.453 25.969 -33.719 1 78.88 37 SER B O 1
ATOM 3722 N N . ASN B 1 38 ? 21.906 26.547 -32.094 1 75.75 38 ASN B N 1
ATOM 3723 C CA . ASN B 1 38 ? 21.578 25.375 -31.281 1 75.75 38 ASN B CA 1
ATOM 3724 C C . ASN B 1 38 ? 20.156 25.453 -30.734 1 75.75 38 ASN B C 1
ATOM 3726 O O . ASN B 1 38 ? 19.406 24.484 -30.781 1 75.75 38 ASN B O 1
ATOM 3730 N N . CYS B 1 39 ? 19.828 26.469 -30.172 1 72.44 39 CYS B N 1
ATOM 3731 C CA . CYS B 1 39 ? 18.484 26.688 -29.656 1 72.44 39 CYS B CA 1
ATOM 3732 C C . CYS B 1 39 ? 17.453 26.641 -30.766 1 72.44 39 CYS B C 1
ATOM 3734 O O . CYS B 1 39 ? 16.391 26.062 -30.609 1 72.44 39 CYS B O 1
ATOM 3736 N N . ASN B 1 40 ? 17.656 27.234 -31.797 1 76.81 40 ASN B N 1
ATOM 3737 C CA . ASN B 1 40 ? 16.781 27.172 -32.969 1 76.81 40 ASN B CA 1
ATOM 3738 C C . ASN B 1 40 ? 16.578 25.734 -33.438 1 76.81 40 ASN B C 1
ATOM 3740 O O . ASN B 1 40 ? 15.469 25.328 -33.781 1 76.81 40 ASN B O 1
ATOM 3744 N N . ARG B 1 41 ? 17.688 25.062 -33.5 1 74.69 41 ARG B N 1
ATOM 3745 C CA . ARG B 1 41 ? 17.609 23.672 -33.938 1 74.69 41 ARG B CA 1
ATOM 3746 C C . ARG B 1 41 ? 16.781 22.844 -33 1 74.69 41 ARG B C 1
ATOM 3748 O O . ARG B 1 41 ? 16 21.969 -33.438 1 74.69 41 ARG B O 1
ATOM 3755 N N . HIS B 1 42 ? 16.906 23.109 -31.734 1 72.81 42 HIS B N 1
ATOM 3756 C CA . HIS B 1 42 ? 16.219 22.344 -30.719 1 72.81 42 HIS B CA 1
ATOM 3757 C C . HIS B 1 42 ? 14.906 23 -30.312 1 72.81 42 HIS B C 1
ATOM 3759 O O . HIS B 1 42 ? 14.203 22.5 -29.438 1 72.81 42 HIS B O 1
ATOM 3765 N N . ARG B 1 43 ? 14.516 24.078 -30.906 1 66.38 43 ARG B N 1
ATOM 3766 C CA . ARG B 1 43 ? 13.297 24.875 -30.734 1 66.38 43 ARG B CA 1
ATOM 3767 C C . ARG B 1 43 ? 13.078 25.219 -29.266 1 66.38 43 ARG B C 1
ATOM 3769 O O . ARG B 1 43 ? 11.961 25.109 -28.766 1 66.38 43 ARG B O 1
ATOM 3776 N N . VAL B 1 44 ? 14.148 25.516 -28.656 1 71.44 44 VAL B N 1
ATOM 3777 C CA . VAL B 1 44 ? 14.086 26.031 -27.297 1 71.44 44 VAL B CA 1
ATOM 3778 C C . VAL B 1 44 ? 14.383 27.531 -27.281 1 71.44 44 VAL B C 1
ATOM 3780 O O . VAL B 1 44 ? 15.07 28.031 -28.172 1 71.44 44 VAL B O 1
ATOM 3783 N N . PRO B 1 45 ? 13.805 28.156 -26.25 1 69.19 45 PRO B N 1
ATOM 3784 C CA . PRO B 1 45 ? 14.07 29.594 -26.188 1 69.19 45 PRO B CA 1
ATOM 3785 C C . PRO B 1 45 ? 15.539 29.906 -25.922 1 69.19 45 PRO B C 1
ATOM 3787 O O . PRO B 1 45 ? 16.156 29.281 -25.047 1 69.19 45 PRO B O 1
ATOM 3790 N N . CYS B 1 46 ? 16.078 30.75 -26.656 1 70.56 46 CYS B N 1
ATOM 3791 C CA . CYS B 1 46 ? 17.469 31.156 -26.578 1 70.56 46 CYS B CA 1
ATOM 3792 C C . CYS B 1 46 ? 17.625 32.406 -25.719 1 70.56 46 CYS B C 1
ATOM 3794 O O . CYS B 1 46 ? 16.938 33.406 -25.938 1 70.56 46 CYS B O 1
ATOM 3796 N N . SER B 1 47 ? 18.391 32.312 -24.75 1 73.31 47 SER B N 1
ATOM 3797 C CA . SER B 1 47 ? 18.578 33.469 -23.844 1 73.31 47 SER B CA 1
ATOM 3798 C C . SER B 1 47 ? 19.156 34.656 -24.578 1 73.31 47 SER B C 1
ATOM 3800 O O . SER B 1 47 ? 18.969 35.812 -24.156 1 73.31 47 SER B O 1
ATOM 3802 N N . LEU B 1 48 ? 19.688 34.469 -25.641 1 74.81 48 LEU B N 1
ATOM 3803 C CA . LEU B 1 48 ? 20.266 35.594 -26.391 1 74.81 48 LEU B CA 1
ATOM 3804 C C . LEU B 1 48 ? 19.203 36.281 -27.234 1 74.81 48 LEU B C 1
ATOM 3806 O O . LEU B 1 48 ? 19.375 37.438 -27.625 1 74.81 48 LEU B O 1
ATOM 3810 N N . ALA B 1 49 ? 18.109 35.562 -27.594 1 70.25 49 ALA B N 1
ATOM 3811 C CA . ALA B 1 49 ? 17.031 36.156 -28.391 1 70.25 49 ALA B CA 1
ATOM 3812 C C . ALA B 1 49 ? 15.875 36.594 -27.5 1 70.25 49 ALA B C 1
ATOM 3814 O O . ALA B 1 49 ? 14.734 36.719 -27.969 1 70.25 49 ALA B O 1
ATOM 3815 N N . GLY B 1 50 ? 15.844 37.031 -26.203 1 55.78 50 GLY B N 1
ATOM 3816 C CA . GLY B 1 50 ? 14.844 37.594 -25.297 1 55.78 50 GLY B CA 1
ATOM 3817 C C . GLY B 1 50 ? 14.188 36.531 -24.422 1 55.78 50 GLY B C 1
ATOM 3818 O O . GLY B 1 50 ? 13.117 36.75 -23.859 1 55.78 50 GLY B O 1
ATOM 3819 N N . GLY B 1 51 ? 14.281 35.375 -24.5 1 45.66 51 GLY B N 1
ATOM 3820 C CA . GLY B 1 51 ? 13.75 34.344 -23.609 1 45.66 51 GLY B CA 1
ATOM 3821 C C . GLY B 1 51 ? 14.188 34.531 -22.172 1 45.66 51 GLY B C 1
ATOM 3822 O O . GLY B 1 51 ? 15.055 35.344 -21.875 1 45.66 51 GLY B O 1
ATOM 3823 N N . PRO B 1 52 ? 13.273 34.062 -21.094 1 35.97 52 PRO B N 1
ATOM 3824 C CA . PRO B 1 52 ? 13.586 34.438 -19.703 1 35.97 52 PRO B CA 1
ATOM 3825 C C . PRO B 1 52 ? 15.055 34.188 -19.359 1 35.97 52 PRO B C 1
ATOM 3827 O O . PRO B 1 52 ? 15.625 33.156 -19.734 1 35.97 52 PRO B O 1
ATOM 3830 N N . CYS B 1 53 ? 15.703 35.156 -19.422 1 36.34 53 CYS B N 1
ATOM 3831 C CA . CYS B 1 53 ? 17.094 35.188 -18.984 1 36.34 53 CYS B CA 1
ATOM 3832 C C . CYS B 1 53 ? 17.219 34.875 -17.5 1 36.34 53 CYS B C 1
ATOM 3834 O O . CYS B 1 53 ? 16.625 35.562 -16.672 1 36.34 53 CYS B O 1
ATOM 3836 N N . VAL B 1 54 ? 17.047 33.781 -17 1 31.67 54 VAL B N 1
ATOM 3837 C CA . VAL B 1 54 ? 17.297 33.75 -15.562 1 31.67 54 VAL B CA 1
ATOM 3838 C C . VAL B 1 54 ? 18.625 34.406 -15.25 1 31.67 54 VAL B C 1
ATOM 3840 O O . VAL B 1 54 ? 19.641 34.156 -15.906 1 31.67 54 VAL B O 1
ATOM 3843 N N . PRO B 1 55 ? 18.484 35.562 -14.641 1 28.98 55 PRO B N 1
ATOM 3844 C CA . PRO B 1 55 ? 19.625 36.406 -14.391 1 28.98 55 PRO B CA 1
ATOM 3845 C C . PRO B 1 55 ? 20.797 35.688 -13.734 1 28.98 55 PRO B C 1
ATOM 3847 O O . PRO B 1 55 ? 20.578 34.688 -13.039 1 28.98 55 PRO B O 1
ATOM 3850 N N . ARG B 1 56 ? 21.828 35.688 -14.367 1 28.2 56 ARG B N 1
ATOM 3851 C CA . ARG B 1 56 ? 23.109 35.312 -13.789 1 28.2 56 ARG B CA 1
ATOM 3852 C C . ARG B 1 56 ? 23.391 36.094 -12.508 1 28.2 56 ARG B C 1
ATOM 3854 O O . ARG B 1 56 ? 23.516 37.312 -12.531 1 28.2 56 ARG B O 1
ATOM 3861 N N . GLU B 1 57 ? 22.859 35.844 -11.328 1 27.05 57 GLU B N 1
ATOM 3862 C CA . GLU B 1 57 ? 23.094 36.656 -10.133 1 27.05 57 GLU B CA 1
ATOM 3863 C C . GLU B 1 57 ? 24.578 36.938 -9.938 1 27.05 57 GLU B C 1
ATOM 3865 O O . GLU B 1 57 ? 24.969 37.469 -8.898 1 27.05 57 GLU B O 1
ATOM 3870 N N . ASP B 1 58 ? 25.375 36.562 -10.828 1 24.8 58 ASP B N 1
ATOM 3871 C CA . ASP B 1 58 ? 26.734 36.688 -10.32 1 24.8 58 ASP B CA 1
ATOM 3872 C C . ASP B 1 58 ? 27.094 38.156 -10.086 1 24.8 58 ASP B C 1
ATOM 3874 O O . ASP B 1 58 ? 28.156 38.469 -9.57 1 24.8 58 ASP B O 1
ATOM 3878 N N . SER B 1 59 ? 26.562 38.938 -10.93 1 23.7 59 SER B N 1
ATOM 3879 C CA . SER B 1 59 ? 27.438 40.094 -11.039 1 23.7 59 SER B CA 1
ATOM 3880 C C . SER B 1 59 ? 27.328 41 -9.805 1 23.7 59 SER B C 1
ATOM 3882 O O . SER B 1 59 ? 26.625 42 -9.812 1 23.7 59 SER B O 1
ATOM 3884 N N . LYS B 1 60 ? 27.094 40.562 -8.68 1 23.44 60 LYS B N 1
ATOM 3885 C CA . LYS B 1 60 ? 27.156 41.594 -7.637 1 23.44 60 LYS B CA 1
ATOM 3886 C C . LYS B 1 60 ? 28.453 42.406 -7.734 1 23.44 60 LYS B C 1
ATOM 3888 O O . LYS B 1 60 ? 29.547 41.812 -7.754 1 23.44 60 LYS B O 1
ATOM 3893 N N . LYS B 1 61 ? 28.328 43.531 -8.266 1 22.89 61 LYS B N 1
ATOM 3894 C CA . LYS B 1 61 ? 29.156 44.719 -8.281 1 22.89 61 LYS B CA 1
ATOM 3895 C C . LYS B 1 61 ? 29.766 45 -6.91 1 22.89 61 LYS B C 1
ATOM 3897 O O . LYS B 1 61 ? 29.078 44.938 -5.891 1 22.89 61 LYS B O 1
ATOM 3902 N N . LYS B 1 62 ? 31.047 44.969 -6.828 1 24.39 62 LYS B N 1
ATOM 3903 C CA . LYS B 1 62 ? 32.031 45.312 -5.809 1 24.39 62 LYS B CA 1
ATOM 3904 C C . LYS B 1 62 ? 31.766 46.719 -5.254 1 24.39 62 LYS B C 1
ATOM 3906 O O . LYS B 1 62 ? 32.281 47.719 -5.766 1 24.39 62 LYS B O 1
ATOM 3911 N N . GLN B 1 63 ? 30.5 47.062 -5.258 1 19.36 63 GLN B N 1
ATOM 3912 C CA . GLN B 1 63 ? 30.531 48.469 -4.84 1 19.36 63 GLN B CA 1
ATOM 3913 C C . GLN B 1 63 ? 31.359 48.625 -3.568 1 19.36 63 GLN B C 1
ATOM 3915 O O . GLN B 1 63 ? 31.188 47.875 -2.604 1 19.36 63 GLN B O 1
ATOM 3920 N N . LYS B 1 64 ? 32.375 49.406 -3.713 1 22.73 64 LYS B N 1
ATOM 3921 C CA . LYS B 1 64 ? 33.438 49.969 -2.883 1 22.73 64 LYS B CA 1
ATOM 3922 C C . LYS B 1 64 ? 32.844 50.719 -1.691 1 22.73 64 LYS B C 1
ATOM 3924 O O . LYS B 1 64 ? 33.094 51.938 -1.519 1 22.73 64 LYS B O 1
ATOM 3929 N N . ASP B 1 65 ? 31.594 50.375 -1.353 1 20.75 65 ASP B N 1
ATOM 3930 C CA . ASP B 1 65 ? 31.125 51.375 -0.381 1 20.75 65 ASP B CA 1
ATOM 3931 C C . ASP B 1 65 ? 32.094 51.5 0.782 1 20.75 65 ASP B C 1
ATOM 3933 O O . ASP B 1 65 ? 32.5 50.5 1.384 1 20.75 65 ASP B O 1
ATOM 3937 N N . ARG B 1 66 ? 32.844 52.625 0.799 1 21.3 66 ARG B N 1
ATOM 3938 C CA . ARG B 1 66 ? 33.719 53.281 1.72 1 21.3 66 ARG B CA 1
ATOM 3939 C C . ARG B 1 66 ? 33.094 53.438 3.1 1 21.3 66 ARG B C 1
ATOM 3941 O O . ARG B 1 66 ? 32.719 54.531 3.5 1 21.3 66 ARG B O 1
ATOM 3948 N N . THR B 1 67 ? 31.969 52.75 3.305 1 21.8 67 THR B N 1
ATOM 3949 C CA . THR B 1 67 ? 31.391 53.25 4.551 1 21.8 67 THR B CA 1
ATOM 3950 C C . THR B 1 67 ? 32.438 53.219 5.672 1 21.8 67 THR B C 1
ATOM 3952 O O . THR B 1 67 ? 33.125 52.188 5.867 1 21.8 67 THR B O 1
ATOM 3955 N N . GLN B 1 68 ? 32.75 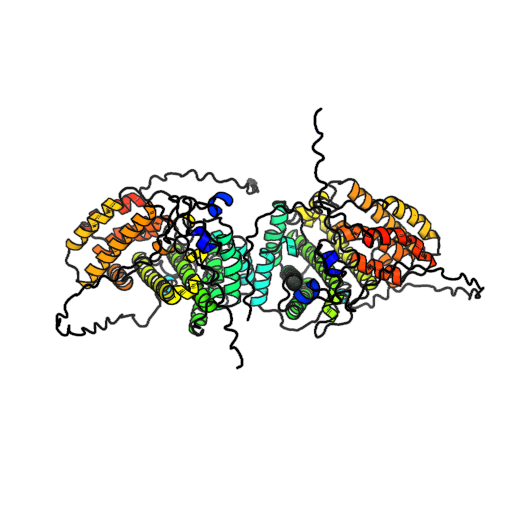54.438 6.137 1 19.47 68 GLN B N 1
ATOM 3956 C CA . GLN B 1 68 ? 33.531 55 7.23 1 19.47 68 GLN B CA 1
ATOM 3957 C C . GLN B 1 68 ? 33.281 54.25 8.531 1 19.47 68 GLN B C 1
ATOM 3959 O O . GLN B 1 68 ? 32.188 53.75 8.781 1 19.47 68 GLN B O 1
ATOM 3964 N N . SER B 1 69 ? 34.344 54.031 9.234 1 21.75 69 SER B N 1
ATOM 3965 C CA . SER B 1 69 ? 34.812 53.281 10.398 1 21.75 69 SER B CA 1
ATOM 3966 C C . SER B 1 69 ? 34 53.656 11.648 1 21.75 69 SER B C 1
ATOM 3968 O O . SER B 1 69 ? 34.344 53.25 12.758 1 21.75 69 SER B O 1
ATOM 3970 N N . ILE B 1 70 ? 32.812 54.531 11.438 1 22.81 70 ILE B N 1
ATOM 3971 C CA . ILE B 1 70 ? 32.656 55.219 12.711 1 22.81 70 ILE B CA 1
ATOM 3972 C C . ILE B 1 70 ? 32.531 54.188 13.836 1 22.81 70 ILE B C 1
ATOM 3974 O O . ILE B 1 70 ? 31.844 53.156 13.68 1 22.81 70 ILE B O 1
ATOM 3978 N N . ALA B 1 71 ? 33.188 54.438 14.844 1 22.7 71 ALA B N 1
ATOM 3979 C CA . ALA B 1 71 ? 33.594 53.875 16.141 1 22.7 71 ALA B CA 1
ATOM 3980 C C . ALA B 1 71 ? 32.344 53.5 16.969 1 22.7 71 ALA B C 1
ATOM 3982 O O . ALA B 1 71 ? 32.469 53.188 18.156 1 22.7 71 ALA B O 1
ATOM 3983 N N . SER B 1 72 ? 31.172 53.156 16.203 1 22.75 72 SER B N 1
ATOM 3984 C CA . SER B 1 72 ? 30.062 53.25 17.156 1 22.75 72 SER B CA 1
ATOM 3985 C C . SER B 1 72 ? 30.375 52.5 18.438 1 22.75 72 SER B C 1
ATOM 3987 O O . SER B 1 72 ? 31.062 51.469 18.406 1 22.75 72 SER B O 1
ATOM 3989 N N . PRO B 1 73 ? 30.062 53.156 19.562 1 24.14 73 PRO B N 1
ATOM 3990 C CA . PRO B 1 73 ? 30.344 52.812 20.969 1 24.14 73 PRO B CA 1
ATOM 3991 C C . PRO B 1 73 ? 29.828 51.406 21.344 1 24.14 73 PRO B C 1
ATOM 3993 O O . PRO B 1 73 ? 28.953 50.875 20.672 1 24.14 73 PRO B O 1
ATOM 3996 N N . PRO B 1 74 ? 30.438 50.812 22.281 1 22.56 74 PRO B N 1
ATOM 3997 C CA . PRO B 1 74 ? 30.328 49.438 22.797 1 22.56 74 PRO B CA 1
ATOM 3998 C C . PRO B 1 74 ? 28.906 49.031 23.156 1 22.56 74 PRO B C 1
ATOM 4000 O O . PRO B 1 74 ? 28.281 49.688 24.016 1 22.56 74 PRO B O 1
ATOM 4003 N N . GLN B 1 75 ? 27.922 49 22.188 1 22.53 75 GLN B N 1
ATOM 4004 C CA . GLN B 1 75 ? 26.578 48.812 22.703 1 22.53 75 GLN B CA 1
ATOM 4005 C C . GLN B 1 75 ? 26.547 47.656 23.719 1 22.53 75 GLN B C 1
ATOM 4007 O O . GLN B 1 75 ? 27.203 46.625 23.531 1 22.53 75 GLN B O 1
ATOM 4012 N N . PRO B 1 76 ? 26.156 48 24.953 1 23 76 PRO B N 1
ATOM 4013 C CA . PRO B 1 76 ? 26.078 47.062 26.062 1 23 76 PRO B CA 1
ATOM 4014 C C . PRO B 1 76 ? 25.359 45.75 25.672 1 23 76 PRO B C 1
ATOM 4016 O O . PRO B 1 76 ? 24.5 45.75 24.797 1 23 76 PRO B O 1
ATOM 4019 N N . GLN B 1 77 ? 26.062 44.719 25.656 1 22.06 77 GLN B N 1
ATOM 4020 C CA . GLN B 1 77 ? 25.719 43.312 25.469 1 22.06 77 GLN B CA 1
ATOM 4021 C C . GLN B 1 77 ? 24.438 42.938 26.203 1 22.06 77 GLN B C 1
ATOM 4023 O O . GLN B 1 77 ? 24.438 42.812 27.438 1 22.06 77 GLN B O 1
ATOM 4028 N N . TYR B 1 78 ? 23.344 43.812 26.062 1 20.69 78 TYR B N 1
ATOM 4029 C CA . TYR B 1 78 ? 22.203 43.312 26.828 1 20.69 78 TYR B CA 1
ATOM 4030 C C . TYR B 1 78 ? 21.953 41.844 26.547 1 20.69 78 TYR B C 1
ATOM 4032 O O . TYR B 1 78 ? 21.766 41.438 25.391 1 20.69 78 TYR B O 1
ATOM 4040 N N . ALA B 1 79 ? 22.672 40.969 27.141 1 24.14 79 ALA B N 1
ATOM 4041 C CA . ALA B 1 79 ? 22.406 39.562 27.328 1 24.14 79 ALA B CA 1
ATOM 4042 C C . ALA B 1 79 ? 20.922 39.281 27.578 1 24.14 79 ALA B C 1
ATOM 4044 O O . ALA B 1 79 ? 20.453 39.406 28.719 1 24.14 79 ALA B O 1
ATOM 4045 N N . VAL B 1 80 ? 20.078 39.938 26.875 1 24.5 80 VAL B N 1
ATOM 4046 C CA . VAL B 1 80 ? 18.703 39.562 27.203 1 24.5 80 VAL B CA 1
ATOM 4047 C C . VAL B 1 80 ? 18.578 38.031 27.203 1 24.5 80 VAL B C 1
ATOM 4049 O O . VAL B 1 80 ? 18.781 37.375 26.188 1 24.5 80 VAL B O 1
ATOM 4052 N N . ARG B 1 81 ? 19.047 37.344 28.25 1 25.97 81 ARG B N 1
ATOM 4053 C CA . ARG B 1 81 ? 18.625 36.031 28.719 1 25.97 81 ARG B CA 1
ATOM 4054 C C . ARG B 1 81 ? 17.125 35.844 28.547 1 25.97 81 ARG B C 1
ATOM 4056 O O . ARG B 1 81 ? 16.328 36.344 29.344 1 25.97 81 ARG B O 1
ATOM 4063 N N . GLY B 1 82 ? 16.625 36.219 27.5 1 26.25 82 GLY B N 1
ATOM 4064 C CA . GLY B 1 82 ? 15.227 35.844 27.422 1 26.25 82 GLY B CA 1
ATOM 4065 C C . GLY B 1 82 ? 14.945 34.469 27.969 1 26.25 82 GLY B C 1
ATOM 4066 O O . GLY B 1 82 ? 15.492 33.469 27.484 1 26.25 82 GLY B O 1
ATOM 4067 N N . GLN B 1 83 ? 14.914 34.312 29.297 1 26.52 83 GLN B N 1
ATOM 4068 C CA . GLN B 1 83 ? 14.336 33.219 30.016 1 26.52 83 GLN B CA 1
ATOM 4069 C C . GLN B 1 83 ? 13.133 32.625 29.281 1 26.52 83 GLN B C 1
ATOM 4071 O O . GLN B 1 83 ? 12.078 33.25 29.203 1 26.52 83 GLN B O 1
ATOM 4076 N N . HIS B 1 84 ? 13.328 32.219 28.141 1 29.22 84 HIS B N 1
ATOM 4077 C CA . HIS B 1 84 ? 12.289 31.328 27.625 1 29.22 84 HIS B CA 1
ATOM 4078 C C . HIS B 1 84 ? 11.703 30.469 28.75 1 29.22 84 HIS B C 1
ATOM 4080 O O . HIS B 1 84 ? 12.391 29.609 29.297 1 29.22 84 HIS B O 1
ATOM 4086 N N . LEU B 1 85 ? 11.125 31.062 29.734 1 28.09 85 LEU B N 1
ATOM 4087 C CA . LEU B 1 85 ? 10.289 30.359 30.719 1 28.09 85 LEU B CA 1
ATOM 4088 C C . LEU B 1 85 ? 9.594 29.172 30.078 1 28.09 85 LEU B C 1
ATOM 4090 O O . LEU B 1 85 ? 8.469 29.297 29.578 1 28.09 85 LEU B O 1
ATOM 4094 N N . SER B 1 86 ? 10.25 28.531 29.172 1 32 86 SER B N 1
ATOM 4095 C CA . SER B 1 86 ? 9.648 27.219 28.969 1 32 86 SER B CA 1
ATOM 4096 C C . SER B 1 86 ? 9.352 26.516 30.297 1 32 86 SER B C 1
ATOM 4098 O O . SER B 1 86 ? 10.227 26.422 31.156 1 32 86 SER B O 1
ATOM 4100 N N . VAL B 1 87 ? 8.461 26.812 31.016 1 32.59 87 VAL B N 1
ATOM 4101 C CA . VAL B 1 87 ? 8.188 25.797 32.031 1 32.59 87 VAL B CA 1
ATOM 4102 C C . VAL B 1 87 ? 8.836 24.469 31.625 1 32.59 87 VAL B C 1
ATOM 4104 O O . VAL B 1 87 ? 8.672 24.016 30.484 1 32.59 87 VAL B O 1
ATOM 4107 N N . PRO B 1 88 ? 9.922 24.031 32.031 1 41.66 88 PRO B N 1
ATOM 4108 C CA . PRO B 1 88 ? 10.641 22.828 31.609 1 41.66 88 PRO B CA 1
ATOM 4109 C C . PRO B 1 88 ? 9.727 21.797 30.938 1 41.66 88 PRO B C 1
ATOM 4111 O O . PRO B 1 88 ? 10.133 20.672 30.703 1 41.66 88 PRO B O 1
ATOM 4114 N N . GLY B 1 89 ? 8.18 21.781 31.125 1 42.41 89 GLY B N 1
ATOM 4115 C CA . GLY B 1 89 ? 7.051 20.875 30.984 1 42.41 89 GLY B CA 1
ATOM 4116 C C . GLY B 1 89 ? 6.785 20.438 29.562 1 42.41 89 GLY B C 1
ATOM 4117 O O . GLY B 1 89 ? 7.586 20.719 28.672 1 42.41 89 GLY B O 1
ATOM 4118 N N . GLN B 1 90 ? 5.324 20.234 29.109 1 61.41 90 GLN B N 1
ATOM 4119 C CA . GLN B 1 90 ? 4.703 19.531 28 1 61.41 90 GLN B CA 1
ATOM 4120 C C . GLN B 1 90 ? 4.977 20.219 26.672 1 61.41 90 GLN B C 1
ATOM 4122 O O . GLN B 1 90 ? 4.781 21.438 26.547 1 61.41 90 GLN B O 1
ATOM 4127 N N . SER B 1 91 ? 5.875 19.688 25.828 1 81 91 SER B N 1
ATOM 4128 C CA . SER B 1 91 ? 6.082 20.125 24.453 1 81 91 SER B CA 1
ATOM 4129 C C . SER B 1 91 ? 4.773 20.578 23.828 1 81 91 SER B C 1
ATOM 4131 O O . SER B 1 91 ? 3.691 20.172 24.25 1 81 91 SER B O 1
ATOM 4133 N N . ALA B 1 92 ? 4.887 21.734 23.047 1 85.94 92 ALA B N 1
ATOM 4134 C CA . ALA B 1 92 ? 3.709 22.203 22.328 1 85.94 92 ALA B CA 1
ATOM 4135 C C . ALA B 1 92 ? 2.92 21.031 21.75 1 85.94 92 ALA B C 1
ATOM 4137 O O . ALA B 1 92 ? 1.689 21 21.828 1 85.94 92 ALA B O 1
ATOM 4138 N N . PHE B 1 93 ? 3.66 20.094 21.375 1 89.25 93 PHE B N 1
ATOM 4139 C CA . PHE B 1 93 ? 3.018 18.906 20.812 1 89.25 93 PHE B CA 1
ATOM 4140 C C . PHE B 1 93 ? 2.275 18.141 21.891 1 89.25 93 PHE B C 1
ATOM 4142 O O . PHE B 1 93 ? 1.16 17.656 21.672 1 89.25 93 PHE B O 1
ATOM 4149 N N . GLY B 1 94 ? 2.883 18.078 23.016 1 87.31 94 GLY B N 1
ATOM 4150 C CA . GLY B 1 94 ? 2.258 17.391 24.125 1 87.31 94 GLY B CA 1
ATOM 4151 C C . GLY B 1 94 ? 0.954 18.016 24.562 1 87.31 94 GLY B C 1
ATOM 4152 O O . GLY B 1 94 ? -0.022 17.312 24.844 1 87.31 94 GLY B O 1
ATOM 4153 N N . THR B 1 95 ? 0.933 19.25 24.594 1 88.12 95 THR B N 1
ATOM 4154 C CA . THR B 1 95 ? -0.272 19.969 25 1 88.12 95 THR B CA 1
ATOM 4155 C C . THR B 1 95 ? -1.379 19.797 23.969 1 88.12 95 THR B C 1
ATOM 4157 O O . THR B 1 95 ? -2.549 19.641 24.312 1 88.12 95 THR B O 1
ATOM 4160 N N . LEU B 1 96 ? -0.993 19.812 22.703 1 89.75 96 LEU B N 1
ATOM 4161 C CA . LEU B 1 96 ? -1.945 19.719 21.609 1 89.75 96 LEU B CA 1
ATOM 4162 C C . LEU B 1 96 ? -2.584 18.344 21.547 1 89.75 96 LEU B C 1
ATOM 4164 O O . LEU B 1 96 ? -3.686 18.188 21.016 1 89.75 96 LEU B O 1
ATOM 4168 N N . THR B 1 97 ? -1.89 17.359 22.141 1 88 97 THR B N 1
ATOM 4169 C CA . THR B 1 97 ? -2.371 15.984 22.016 1 88 97 THR B CA 1
ATOM 4170 C C . THR B 1 97 ? -2.793 15.43 23.375 1 88 97 THR B C 1
ATOM 4172 O O . THR B 1 97 ? -3.105 14.242 23.5 1 88 97 THR B O 1
ATOM 4175 N N . ALA B 1 98 ? -2.811 16.234 24.359 1 84.31 98 ALA B N 1
ATOM 4176 C CA . ALA B 1 98 ? -3.09 15.805 25.734 1 84.31 98 ALA B CA 1
ATOM 4177 C C . ALA B 1 98 ? -4.512 15.266 25.859 1 84.31 98 ALA B C 1
ATOM 4179 O O . ALA B 1 98 ? -4.777 14.398 26.688 1 84.31 98 ALA B O 1
ATOM 4180 N N . HIS B 1 99 ? -5.367 15.734 25.047 1 83.25 99 HIS B N 1
ATOM 4181 C CA . HIS B 1 99 ? -6.777 15.367 25.141 1 83.25 99 HIS B CA 1
ATOM 4182 C C . HIS B 1 99 ? -7.02 13.984 24.547 1 83.25 99 HIS B C 1
ATOM 4184 O O . HIS B 1 99 ? -8.062 13.375 24.781 1 83.25 99 HIS B O 1
ATOM 4190 N N . MET B 1 100 ? -6.121 13.492 23.828 1 85.38 100 MET B N 1
ATOM 4191 C CA . MET B 1 100 ? -6.301 12.211 23.156 1 85.38 100 MET B CA 1
ATOM 4192 C C . MET B 1 100 ? -6.121 11.055 24.125 1 85.38 100 MET B C 1
ATOM 4194 O O . MET B 1 100 ? -5.207 11.07 24.953 1 85.38 100 MET B O 1
ATOM 4198 N N . PRO B 1 101 ? -7 10.102 24.016 1 81.31 101 PRO B N 1
ATOM 4199 C CA . PRO B 1 101 ? -6.938 8.969 24.938 1 81.31 101 PRO B CA 1
ATOM 4200 C C . PRO B 1 101 ? -5.727 8.07 24.688 1 81.31 101 PRO B C 1
ATOM 4202 O O . PRO B 1 101 ? -5.504 7.629 23.562 1 81.31 101 PRO B O 1
ATOM 4205 N N . ARG B 1 102 ? -4.898 7.902 25.719 1 81.25 102 ARG B N 1
ATOM 4206 C CA . ARG B 1 102 ? -3.756 6.996 25.641 1 81.25 102 ARG B CA 1
ATOM 4207 C C . ARG B 1 102 ? -4.086 5.645 26.25 1 81.25 102 ARG B C 1
ATOM 4209 O O . ARG B 1 102 ? -4.484 5.566 27.422 1 81.25 102 ARG B O 1
ATOM 4216 N N . SER B 1 103 ? -4.301 4.605 25.406 1 78.19 103 SER B N 1
ATOM 4217 C CA . SER B 1 103 ? -4.48 3.23 25.859 1 78.19 103 SER B CA 1
ATOM 4218 C C . SER B 1 103 ? -3.283 2.363 25.484 1 78.19 103 SER B C 1
ATOM 4220 O O . SER B 1 103 ? -2.926 2.262 24.312 1 78.19 103 SER B O 1
ATOM 4222 N N . PRO B 1 104 ? -2.637 1.864 26.484 1 70.81 104 PRO B N 1
ATOM 4223 C CA . PRO B 1 104 ? -1.46 1.047 26.172 1 70.81 104 PRO B CA 1
ATOM 4224 C C . PRO B 1 104 ? -1.803 -0.191 25.344 1 70.81 104 PRO B C 1
ATOM 4226 O O . PRO B 1 104 ? -2.893 -0.75 25.484 1 70.81 104 PRO B O 1
ATOM 4229 N N . HIS B 1 105 ? -0.942 -0.636 24.453 1 69.75 105 HIS B N 1
ATOM 4230 C CA . HIS B 1 105 ? -0.958 -1.854 23.656 1 69.75 105 HIS B CA 1
ATOM 4231 C C . HIS B 1 105 ? -2.055 -1.802 22.594 1 69.75 105 HIS B C 1
ATOM 4233 O O . HIS B 1 105 ? -2.688 -2.818 22.297 1 69.75 105 HIS B O 1
ATOM 4239 N N . SER B 1 106 ? -2.363 -0.634 22.234 1 70.81 106 SER B N 1
ATOM 4240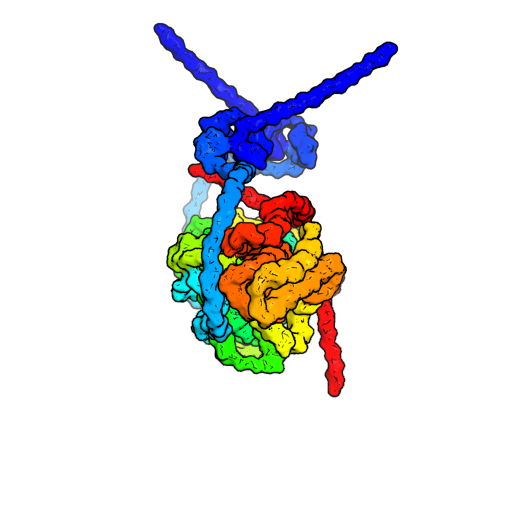 C CA . SER B 1 106 ? -3.363 -0.483 21.188 1 70.81 106 SER B CA 1
ATOM 4241 C C . SER B 1 106 ? -2.777 -0.8 19.812 1 70.81 106 SER B C 1
ATOM 4243 O O . SER B 1 106 ? -3.516 -1.061 18.859 1 70.81 106 SER B O 1
ATOM 4245 N N . THR B 1 107 ? -1.474 -0.87 19.812 1 73.69 107 THR B N 1
ATOM 4246 C CA . THR B 1 107 ? -0.813 -1.132 18.531 1 73.69 107 THR B CA 1
ATOM 4247 C C . THR B 1 107 ? -0.48 -2.613 18.391 1 73.69 107 THR B C 1
ATOM 4249 O O . THR B 1 107 ? 0.024 -3.236 19.328 1 73.69 107 THR B O 1
ATOM 4252 N N . HIS B 1 108 ? -0.936 -3.201 17.359 1 78.06 108 HIS B N 1
ATOM 4253 C CA . HIS B 1 108 ? -0.556 -4.566 17.016 1 78.06 108 HIS B CA 1
ATOM 4254 C C . HIS B 1 108 ? -0.243 -4.695 15.531 1 78.06 108 HIS B C 1
ATOM 4256 O O . HIS B 1 108 ? -0.601 -3.82 14.742 1 78.06 108 HIS B O 1
ATOM 4262 N N . TRP B 1 109 ? 0.491 -5.68 15.273 1 80.69 109 TRP B N 1
ATOM 4263 C CA . TRP B 1 109 ? 1.066 -5.801 13.938 1 80.69 109 TRP B CA 1
ATOM 4264 C C . TRP B 1 109 ? -0.029 -5.867 12.875 1 80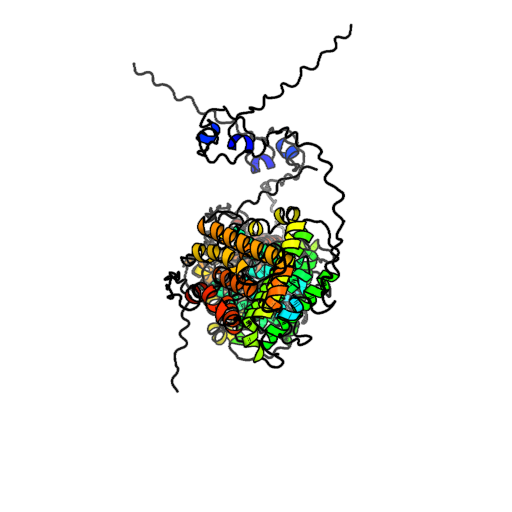.69 109 TRP B C 1
ATOM 4266 O O . TRP B 1 109 ? 0.135 -5.344 11.773 1 80.69 109 TRP B O 1
ATOM 4276 N N . HIS B 1 110 ? -1.212 -6.41 13.242 1 83.81 110 HIS B N 1
ATOM 4277 C CA . HIS B 1 110 ? -2.318 -6.473 12.297 1 83.81 110 HIS B CA 1
ATOM 4278 C C . HIS B 1 110 ? -2.842 -5.082 11.961 1 83.81 110 HIS B C 1
ATOM 4280 O O . HIS B 1 110 ? -3.117 -4.777 10.797 1 83.81 110 HIS B O 1
ATOM 4286 N N . MET B 1 111 ? -2.873 -4.332 13.031 1 88 111 MET B N 1
ATOM 4287 C CA . MET B 1 111 ? -3.352 -2.965 12.844 1 88 111 MET B CA 1
ATOM 4288 C C . MET B 1 111 ? -2.377 -2.164 11.984 1 88 111 MET B C 1
ATOM 4290 O O . MET B 1 111 ? -2.795 -1.4 11.109 1 88 111 MET B O 1
ATOM 4294 N N . ASN B 1 112 ? -1.146 -2.402 12.25 1 91.88 112 ASN B N 1
ATOM 4295 C CA . ASN B 1 112 ? -0.129 -1.694 11.484 1 91.88 112 ASN B CA 1
ATOM 4296 C C . ASN B 1 112 ? -0.23 -2.016 9.992 1 91.88 112 ASN B C 1
ATOM 4298 O O . ASN B 1 112 ? -0.02 -1.142 9.148 1 91.88 112 ASN B O 1
ATOM 4302 N N . LEU B 1 113 ? -0.57 -3.211 9.625 1 93.19 113 LEU B N 1
ATOM 4303 C CA . LEU B 1 113 ? -0.733 -3.594 8.227 1 93.19 113 LEU B CA 1
ATOM 4304 C C . LEU B 1 113 ? -1.966 -2.928 7.621 1 93.19 113 LEU B C 1
ATOM 4306 O O . LEU B 1 113 ? -1.938 -2.494 6.465 1 93.19 113 LEU B O 1
ATOM 4310 N N . GLN B 1 114 ? -2.99 -2.879 8.43 1 92.12 114 GLN B N 1
ATOM 4311 C CA . GLN B 1 114 ? -4.199 -2.203 7.969 1 92.12 114 GLN B CA 1
ATOM 4312 C C . GLN B 1 114 ? -3.938 -0.723 7.707 1 92.12 114 GLN B C 1
ATOM 4314 O O . GLN B 1 114 ? -4.445 -0.16 6.734 1 92.12 114 GLN B O 1
ATOM 4319 N N . LEU B 1 115 ? -3.172 -0.176 8.594 1 94.12 115 LEU B N 1
ATOM 4320 C CA . LEU B 1 115 ? -2.834 1.236 8.445 1 94.12 115 LEU B CA 1
ATOM 4321 C C . LEU B 1 115 ? -1.999 1.468 7.191 1 94.12 115 LEU B C 1
ATOM 4323 O O . LEU B 1 115 ? -2.225 2.436 6.461 1 94.12 115 LEU B O 1
ATOM 4327 N N . MET B 1 116 ? -1.024 0.597 6.969 1 94.69 116 MET B N 1
ATOM 4328 C CA . MET B 1 116 ? -0.215 0.716 5.762 1 94.69 116 MET B CA 1
ATOM 4329 C C . MET B 1 116 ? -1.076 0.564 4.512 1 94.69 116 MET B C 1
ATOM 4331 O O . MET B 1 116 ? -0.894 1.293 3.535 1 94.69 116 MET B O 1
ATOM 4335 N N . HIS B 1 117 ? -1.983 -0.368 4.504 1 94 117 HIS B N 1
ATOM 4336 C CA . HIS B 1 117 ? -2.92 -0.529 3.398 1 94 117 HIS B CA 1
ATOM 4337 C C . HIS B 1 117 ? -3.742 0.738 3.184 1 94 117 HIS B C 1
ATOM 4339 O O . HIS B 1 117 ? -3.947 1.164 2.045 1 94 117 HIS B O 1
ATOM 4345 N N . HIS B 1 118 ? -4.27 1.293 4.238 1 94 118 HIS B N 1
ATOM 4346 C CA . HIS B 1 118 ? -5.047 2.525 4.164 1 94 118 HIS B CA 1
ATOM 4347 C C . HIS B 1 118 ? -4.223 3.662 3.566 1 94 118 HIS B C 1
ATOM 4349 O O . HIS B 1 118 ? -4.711 4.398 2.705 1 94 118 HIS B O 1
ATOM 4355 N N . TYR B 1 119 ? -3 3.746 4.031 1 96 119 TYR B N 1
ATOM 4356 C CA . TYR B 1 119 ? -2.131 4.801 3.518 1 96 119 TYR B CA 1
ATOM 4357 C C . TYR B 1 119 ? -1.943 4.668 2.012 1 96 119 TYR B C 1
ATOM 4359 O O . TYR B 1 119 ? -2.072 5.652 1.276 1 96 119 TYR B O 1
ATOM 4367 N N . MET B 1 120 ? -1.658 3.473 1.591 1 94.12 120 MET B N 1
ATOM 4368 C CA . MET B 1 120 ? -1.362 3.254 0.178 1 94.12 120 MET B CA 1
ATOM 4369 C C . MET B 1 120 ? -2.617 3.424 -0.673 1 94.12 120 MET B C 1
ATOM 4371 O O . MET B 1 120 ? -2.531 3.805 -1.841 1 94.12 120 MET B O 1
ATOM 4375 N N . SER B 1 121 ? -3.746 3.168 -0.079 1 90.69 121 SER B N 1
ATOM 4376 C CA . SER B 1 121 ? -5.008 3.301 -0.802 1 90.69 121 SER B CA 1
ATOM 4377 C C . SER B 1 121 ? -5.461 4.754 -0.864 1 90.69 121 SER B C 1
ATOM 4379 O O . SER B 1 121 ? -6.109 5.168 -1.826 1 90.69 121 SER B O 1
ATOM 4381 N N . TYR B 1 122 ? -5.098 5.516 0.215 1 90.38 122 TYR B N 1
ATOM 4382 C CA . TYR B 1 122 ? -5.566 6.891 0.326 1 90.38 122 TYR B CA 1
ATOM 4383 C C . TYR B 1 122 ? -4.406 7.848 0.567 1 90.38 122 TYR B C 1
ATOM 4385 O O . TYR B 1 122 ? -4.516 8.781 1.365 1 90.38 122 TYR B O 1
ATOM 4393 N N . THR B 1 123 ? -3.322 7.676 -0.069 1 85 123 THR B N 1
ATOM 4394 C CA . THR B 1 123 ? -2.094 8.422 0.185 1 85 123 THR B CA 1
ATOM 4395 C C . THR B 1 123 ? -2.348 9.93 0.104 1 85 123 THR B C 1
ATOM 4397 O O . THR B 1 123 ? -2.035 10.664 1.04 1 85 123 THR B O 1
ATOM 4400 N N . LYS B 1 124 ? -2.98 10.391 -0.96 1 82.62 124 LYS B N 1
ATOM 4401 C CA . LYS B 1 124 ? -3.234 11.82 -1.136 1 82.62 124 LYS B CA 1
ATOM 4402 C C . LYS B 1 124 ? -4.207 12.336 -0.078 1 82.62 124 LYS B C 1
ATOM 4404 O O . LYS B 1 124 ? -4.023 13.438 0.452 1 82.62 124 LYS B O 1
ATOM 4409 N N . GLY B 1 125 ? -5.125 11.523 0.241 1 85.5 125 GLY B N 1
ATOM 4410 C CA . GLY B 1 125 ? -6.098 11.898 1.253 1 85.5 125 GLY B CA 1
ATOM 4411 C C . GLY B 1 125 ? -5.496 12.047 2.637 1 85.5 125 GLY B C 1
ATOM 4412 O O . GLY B 1 125 ? -5.848 12.961 3.381 1 85.5 125 GLY B O 1
ATOM 4413 N N . VAL B 1 126 ? -4.59 11.203 2.91 1 85.38 126 VAL B N 1
ATOM 4414 C CA . VAL B 1 126 ? -3.967 11.211 4.23 1 85.38 126 VAL B CA 1
ATOM 4415 C C . VAL B 1 126 ? -3.111 12.469 4.391 1 85.38 126 VAL B C 1
ATOM 4417 O O . VAL B 1 126 ? -3.188 13.148 5.414 1 85.38 126 VAL B O 1
ATOM 4420 N N . LEU B 1 127 ? -2.377 12.82 3.346 1 86.06 127 LEU B N 1
ATOM 4421 C CA . LEU B 1 127 ? -1.452 13.938 3.439 1 86.06 127 LEU B CA 1
ATOM 4422 C C . LEU B 1 127 ? -2.137 15.242 3.045 1 86.06 127 LEU B C 1
ATOM 4424 O O . LEU B 1 127 ? -1.585 16.328 3.25 1 86.06 127 LEU B O 1
ATOM 4428 N N . GLY B 1 128 ? -3.371 15.156 2.537 1 80.94 128 GLY B N 1
ATOM 4429 C CA . GLY B 1 128 ? -4.07 16.344 2.062 1 80.94 128 GLY B CA 1
ATOM 4430 C C . GLY B 1 128 ? -3.471 16.922 0.798 1 80.94 128 GLY B C 1
ATOM 4431 O O . GLY B 1 128 ? -3.418 18.141 0.634 1 80.94 128 GLY B O 1
ATOM 4432 N N . GLU B 1 129 ? -2.92 16.094 0.067 1 77.25 129 GLU B N 1
ATOM 4433 C CA . GLU B 1 129 ? -2.307 16.5 -1.193 1 77.25 129 GLU B CA 1
ATOM 4434 C C . GLU B 1 129 ? -3.352 16.641 -2.297 1 77.25 129 GLU B C 1
ATOM 4436 O O . GLU B 1 129 ? -4.203 15.766 -2.469 1 77.25 129 GLU B O 1
ATOM 4441 N N . LEU B 1 130 ? -3.311 17.797 -2.963 1 73.75 130 LEU B N 1
ATOM 4442 C CA . LEU B 1 130 ? -4.293 18.047 -4.016 1 73.75 130 LEU B CA 1
ATOM 4443 C C . LEU B 1 130 ? -3.662 17.875 -5.395 1 73.75 130 LEU B C 1
ATOM 4445 O O . LEU B 1 130 ? -4.371 17.672 -6.383 1 73.75 130 LEU B O 1
ATOM 4449 N N . SER B 1 131 ? -2.35 17.906 -5.402 1 73.19 131 SER B N 1
ATOM 4450 C CA . SER B 1 131 ? -1.654 17.797 -6.68 1 73.19 131 SER B CA 1
ATOM 4451 C C . SER B 1 131 ? -1.701 16.375 -7.219 1 73.19 131 SER B C 1
ATOM 4453 O O . SER B 1 131 ? -1.557 15.406 -6.457 1 73.19 131 SER B O 1
ATOM 4455 N N . ASP B 1 132 ? -1.866 16.297 -8.531 1 74.69 132 ASP B N 1
ATOM 4456 C CA . ASP B 1 132 ? -1.874 14.992 -9.188 1 74.69 132 ASP B CA 1
ATOM 4457 C C . ASP B 1 132 ? -0.623 14.797 -10.039 1 74.69 132 ASP B C 1
ATOM 4459 O O . ASP B 1 132 ? -0.56 13.875 -10.852 1 74.69 132 ASP B O 1
ATOM 4463 N N . GLN B 1 133 ? 0.311 15.695 -9.758 1 79.25 133 GLN B N 1
ATOM 4464 C CA . GLN B 1 133 ? 1.55 15.539 -10.516 1 79.25 133 GLN B CA 1
ATOM 4465 C C . GLN B 1 133 ? 2.262 14.242 -10.141 1 79.25 133 GLN B C 1
ATOM 4467 O O . GLN B 1 133 ? 2.404 13.922 -8.953 1 79.25 133 GLN B O 1
ATOM 4472 N N . ALA B 1 134 ? 2.742 13.531 -11.117 1 83.25 134 ALA B N 1
ATOM 4473 C CA . ALA B 1 134 ? 3.281 12.188 -10.945 1 83.25 134 ALA B CA 1
ATOM 4474 C C . ALA B 1 134 ? 4.461 12.188 -9.977 1 83.25 134 ALA B C 1
ATOM 4476 O O . ALA B 1 134 ? 4.594 11.273 -9.156 1 83.25 134 ALA B O 1
ATOM 4477 N N . PHE B 1 135 ? 5.32 13.164 -10.094 1 83.56 135 PHE B N 1
ATOM 4478 C CA . PHE B 1 135 ? 6.508 13.156 -9.25 1 83.56 135 PHE B CA 1
ATOM 4479 C C . PHE B 1 135 ? 6.137 13.422 -7.797 1 83.56 135 PHE B C 1
ATOM 4481 O O . PHE B 1 135 ? 6.773 12.898 -6.883 1 83.56 135 PHE B O 1
ATOM 4488 N N . ILE B 1 136 ? 5.078 14.234 -7.535 1 83.75 136 ILE B N 1
ATOM 4489 C CA . ILE B 1 136 ? 4.625 14.484 -6.168 1 83.75 136 ILE B CA 1
ATOM 4490 C C . ILE B 1 136 ? 3.986 13.219 -5.598 1 83.75 136 ILE B C 1
ATOM 4492 O O . ILE B 1 136 ? 4.254 12.844 -4.453 1 83.75 136 ILE B O 1
ATOM 4496 N N . VAL B 1 137 ? 3.24 12.586 -6.438 1 86.75 137 VAL B N 1
ATOM 4497 C CA . VAL B 1 137 ? 2.58 11.352 -6.027 1 86.75 137 VAL B CA 1
ATOM 4498 C C . VAL B 1 137 ? 3.627 10.281 -5.734 1 86.75 137 VAL B C 1
ATOM 4500 O O . VAL B 1 137 ? 3.494 9.523 -4.77 1 86.75 137 VAL B O 1
ATOM 4503 N N . HIS B 1 138 ? 4.648 10.266 -6.473 1 90.94 138 HIS B N 1
ATOM 4504 C CA . HIS B 1 138 ? 5.734 9.305 -6.277 1 90.94 138 HIS B CA 1
ATOM 4505 C C . HIS B 1 138 ? 6.434 9.531 -4.941 1 90.94 138 HIS B C 1
ATOM 4507 O O . HIS B 1 138 ? 6.777 8.57 -4.246 1 90.94 138 HIS B O 1
ATOM 4513 N N . VAL B 1 139 ? 6.629 10.719 -4.602 1 91.5 139 VAL B N 1
ATOM 4514 C CA . VAL B 1 139 ? 7.293 11.031 -3.344 1 91.5 139 VAL B CA 1
ATOM 4515 C C . VAL B 1 139 ? 6.469 10.5 -2.176 1 91.5 139 VAL B C 1
ATOM 4517 O O . VAL B 1 139 ? 7 9.82 -1.295 1 91.5 139 VAL B O 1
ATOM 4520 N N . TRP B 1 140 ? 5.223 10.766 -2.199 1 92.5 140 TRP B N 1
ATOM 4521 C CA . TRP B 1 140 ? 4.371 10.391 -1.075 1 92.5 140 TRP B CA 1
ATOM 4522 C C . TRP B 1 140 ? 4.121 8.891 -1.055 1 92.5 140 TRP B C 1
ATOM 4524 O O . TRP B 1 140 ? 4.094 8.273 0.013 1 92.5 140 TRP B O 1
ATOM 4534 N N . LYS B 1 141 ? 4.016 8.242 -2.158 1 92.88 141 LYS B N 1
ATOM 4535 C CA . LYS B 1 141 ? 3.639 6.832 -2.236 1 92.88 141 LYS B CA 1
ATOM 4536 C C . LYS B 1 141 ? 4.863 5.93 -2.1 1 92.88 141 LYS B C 1
ATOM 4538 O O . LYS B 1 141 ? 4.746 4.781 -1.656 1 92.88 141 LYS B O 1
ATOM 4543 N N . HIS B 1 142 ? 6.027 6.434 -2.463 1 93 142 HIS B N 1
ATOM 4544 C CA . HIS B 1 142 ? 7.176 5.539 -2.514 1 93 142 HIS B CA 1
ATOM 4545 C C . HIS B 1 142 ? 8.328 6.07 -1.663 1 93 142 HIS B C 1
ATOM 4547 O O . HIS B 1 142 ? 8.859 5.355 -0.812 1 93 142 HIS B O 1
ATOM 4553 N N . GLU B 1 143 ? 8.703 7.309 -1.775 1 94.69 143 GLU B N 1
ATOM 4554 C CA . GLU B 1 143 ? 9.867 7.836 -1.062 1 94.69 143 GLU B CA 1
ATOM 4555 C C . GLU B 1 143 ? 9.586 7.945 0.435 1 94.69 143 GLU B C 1
ATOM 4557 O O . GLU B 1 143 ? 10.461 7.648 1.255 1 94.69 143 GLU B O 1
ATOM 4562 N N . LEU B 1 144 ? 8.383 8.406 0.745 1 96.19 144 LEU B N 1
ATOM 4563 C CA . LEU B 1 144 ? 8.047 8.555 2.156 1 96.19 144 LEU B CA 1
ATOM 4564 C C . LEU B 1 144 ? 8.055 7.199 2.859 1 96.19 144 LEU B C 1
ATOM 4566 O O . LEU B 1 144 ? 8.711 7.031 3.885 1 96.19 144 LEU B O 1
ATOM 4570 N N . PRO B 1 145 ? 7.371 6.168 2.314 1 95.56 145 PRO B N 1
ATOM 4571 C CA . PRO B 1 145 ? 7.441 4.859 2.969 1 95.56 145 PRO B CA 1
ATOM 4572 C C . PRO B 1 145 ? 8.859 4.297 3.014 1 95.56 145 PRO B C 1
ATOM 4574 O O . PRO B 1 145 ? 9.266 3.707 4.02 1 95.56 145 PRO B O 1
ATOM 4577 N N . LYS B 1 146 ? 9.602 4.5 1.985 1 94 146 LYS B N 1
ATOM 4578 C CA . LYS B 1 146 ? 10.984 4.031 1.971 1 94 146 LYS B CA 1
ATOM 4579 C C . LYS B 1 146 ? 11.789 4.656 3.105 1 94 146 LYS B C 1
ATOM 4581 O O . LYS B 1 146 ? 12.539 3.963 3.801 1 94 146 LYS B O 1
ATOM 4586 N N . THR B 1 147 ? 11.664 5.965 3.297 1 95.12 147 THR B N 1
ATOM 4587 C CA . THR B 1 147 ? 12.328 6.668 4.391 1 95.12 147 THR B CA 1
ATOM 4588 C C . THR B 1 147 ? 11.82 6.168 5.738 1 95.12 147 THR B C 1
ATOM 4590 O O . THR B 1 147 ? 12.594 6.027 6.688 1 95.12 147 THR B O 1
ATOM 4593 N N . ALA B 1 148 ? 10.547 5.945 5.801 1 96.06 148 ALA B N 1
ATOM 4594 C CA . ALA B 1 148 ? 9.93 5.457 7.031 1 96.06 148 ALA B CA 1
ATOM 4595 C C . ALA B 1 148 ? 10.469 4.082 7.406 1 96.06 148 ALA B C 1
ATOM 4597 O O . ALA B 1 148 ? 10.695 3.795 8.586 1 96.06 148 ALA B O 1
ATOM 4598 N N . PHE B 1 149 ? 10.695 3.225 6.445 1 93.38 149 PHE B N 1
ATOM 4599 C CA . PHE B 1 149 ? 11.195 1.881 6.715 1 93.38 149 PHE B CA 1
ATOM 4600 C C . PHE B 1 149 ? 12.641 1.929 7.203 1 93.38 149 PHE B C 1
ATOM 4602 O O . PHE B 1 149 ? 13.062 1.071 7.98 1 93.38 149 PHE B O 1
ATOM 4609 N N . ALA B 1 150 ? 13.336 2.898 6.789 1 92.19 150 ALA B N 1
ATOM 4610 C CA . ALA B 1 150 ? 14.742 3.041 7.168 1 92.19 150 ALA B CA 1
ATOM 4611 C C . ALA B 1 150 ? 14.875 3.699 8.539 1 92.19 150 ALA B C 1
ATOM 4613 O O . ALA B 1 150 ? 15.883 3.521 9.227 1 92.19 150 ALA B O 1
ATOM 4614 N N . HIS B 1 151 ? 13.898 4.508 8.906 1 93.25 151 HIS B N 1
ATOM 4615 C CA . HIS B 1 151 ? 13.914 5.234 10.172 1 93.25 151 HIS B CA 1
ATOM 4616 C C . HIS B 1 151 ? 12.641 4.973 10.961 1 93.25 151 HIS B C 1
ATOM 4618 O O . HIS B 1 151 ? 11.578 5.516 10.641 1 93.25 151 HIS B O 1
ATOM 4624 N N . GLU B 1 152 ? 12.75 4.328 12.086 1 93 152 GLU B N 1
ATOM 4625 C CA . GLU B 1 152 ? 11.594 3.844 12.836 1 93 152 GLU B CA 1
ATOM 4626 C C . GLU B 1 152 ? 10.75 5.004 13.359 1 93 152 GLU B C 1
ATOM 4628 O O . GLU B 1 152 ? 9.523 4.891 13.445 1 93 152 GLU B O 1
ATOM 4633 N N . PHE B 1 153 ? 11.414 6.105 13.797 1 94.62 153 PHE B N 1
ATOM 4634 C CA . PHE B 1 153 ? 10.641 7.227 14.312 1 94.62 153 PHE B CA 1
ATOM 4635 C C . PHE B 1 153 ? 9.75 7.812 13.219 1 94.62 153 PHE B C 1
ATOM 4637 O O . PHE B 1 153 ? 8.641 8.273 13.492 1 94.62 153 PHE B O 1
ATOM 4644 N N . VAL B 1 154 ? 10.203 7.793 11.945 1 96.69 154 VAL B N 1
ATOM 4645 C CA . VAL B 1 154 ? 9.391 8.273 10.836 1 96.69 154 VAL B CA 1
ATOM 4646 C C . VAL B 1 154 ? 8.242 7.301 10.578 1 96.69 154 VAL B C 1
ATOM 4648 O O . VAL B 1 154 ? 7.117 7.723 10.289 1 96.69 154 VAL B O 1
ATOM 4651 N N . LEU B 1 155 ? 8.57 6.008 10.688 1 96.69 155 LEU B N 1
ATOM 4652 C CA . LEU B 1 155 ? 7.543 4.988 10.477 1 96.69 155 LEU B CA 1
ATOM 4653 C C . LEU B 1 155 ? 6.406 5.148 11.477 1 96.69 155 LEU B C 1
ATOM 4655 O O . LEU B 1 155 ? 5.23 5.137 11.094 1 96.69 155 LEU B O 1
ATOM 4659 N N . ASN B 1 156 ? 6.723 5.312 12.68 1 95.94 156 ASN B N 1
ATOM 4660 C CA . ASN B 1 156 ? 5.707 5.484 13.711 1 95.94 156 ASN B CA 1
ATOM 4661 C C . ASN B 1 156 ? 4.926 6.781 13.523 1 95.94 156 ASN B C 1
ATOM 4663 O O . ASN B 1 156 ? 3.715 6.82 13.75 1 95.94 156 ASN B O 1
ATOM 4667 N N . ALA B 1 157 ? 5.625 7.836 13.133 1 97.31 157 ALA B N 1
ATOM 4668 C CA . ALA B 1 157 ? 4.934 9.094 12.867 1 97.31 157 ALA B CA 1
ATOM 4669 C C . ALA B 1 157 ? 3.934 8.938 11.727 1 97.31 157 ALA B C 1
ATOM 4671 O O . ALA B 1 157 ? 2.812 9.453 11.805 1 97.31 157 ALA B O 1
ATOM 4672 N N . LEU B 1 158 ? 4.371 8.25 10.711 1 97.56 158 LEU B N 1
ATOM 4673 C CA . LEU B 1 158 ? 3.5 8.016 9.562 1 97.56 158 LEU B CA 1
ATOM 4674 C C . LEU B 1 158 ? 2.277 7.199 9.969 1 97.56 158 LEU B C 1
ATOM 4676 O O . LEU B 1 158 ? 1.144 7.574 9.664 1 97.56 158 LEU B O 1
ATOM 4680 N N . LEU B 1 159 ? 2.512 6.102 10.68 1 96.88 159 LEU B N 1
ATOM 4681 C CA . LEU B 1 159 ? 1.41 5.246 11.102 1 96.88 159 LEU B CA 1
ATOM 4682 C C . LEU B 1 159 ? 0.469 5.996 12.039 1 96.88 159 LEU B C 1
ATOM 4684 O O . LEU B 1 159 ? -0.746 5.789 12 1 96.88 159 LEU B O 1
ATOM 4688 N N . GLY B 1 160 ? 1.035 6.852 12.891 1 96.5 160 GLY B N 1
ATOM 4689 C CA . GLY B 1 160 ? 0.197 7.668 13.758 1 96.5 160 GLY B CA 1
ATOM 4690 C C . GLY B 1 160 ? -0.743 8.578 12.992 1 96.5 160 GLY B C 1
ATOM 4691 O O . GLY B 1 160 ? -1.939 8.633 13.281 1 96.5 160 GLY B O 1
ATOM 4692 N N . LEU B 1 161 ? -0.231 9.273 11.992 1 97.31 161 LEU B N 1
ATOM 4693 C CA . LEU B 1 161 ? -1.048 10.172 11.188 1 97.31 161 LEU B CA 1
ATOM 4694 C C . LEU B 1 161 ? -2.109 9.398 10.414 1 97.31 161 LEU B C 1
ATOM 4696 O O . LEU B 1 161 ? -3.254 9.844 10.305 1 97.31 161 LEU B O 1
ATOM 4700 N N . VAL B 1 162 ? -1.692 8.258 9.883 1 96.69 162 VAL B N 1
ATOM 4701 C CA . VAL B 1 162 ? -2.607 7.438 9.102 1 96.69 162 VAL B CA 1
ATOM 4702 C C . VAL B 1 162 ? -3.744 6.938 9.992 1 96.69 162 VAL B C 1
ATOM 4704 O O . VAL B 1 162 ? -4.906 6.918 9.57 1 96.69 162 VAL B O 1
ATOM 4707 N N . ALA B 1 163 ? -3.393 6.508 11.195 1 95.31 163 ALA B N 1
ATOM 4708 C CA . ALA B 1 163 ? -4.41 6.035 12.133 1 95.31 163 ALA B CA 1
ATOM 4709 C C . ALA B 1 163 ? -5.43 7.129 12.43 1 95.31 163 ALA B C 1
ATOM 4711 O O . ALA B 1 163 ? -6.637 6.871 12.461 1 95.31 163 ALA B O 1
ATOM 4712 N N . LEU B 1 164 ? -4.934 8.312 12.625 1 94.25 164 LEU B N 1
ATOM 4713 C CA . LEU B 1 164 ? -5.832 9.422 12.906 1 94.25 164 LEU B CA 1
ATOM 4714 C C . LEU B 1 164 ? -6.715 9.727 11.703 1 94.25 164 LEU B C 1
ATOM 4716 O O . LEU B 1 164 ? -7.902 10.023 11.859 1 94.25 164 LEU B O 1
ATOM 4720 N N . HIS B 1 165 ? -6.191 9.719 10.539 1 95.19 165 HIS B N 1
ATOM 4721 C CA . HIS B 1 165 ? -6.973 9.914 9.32 1 95.19 165 HIS B CA 1
ATOM 4722 C C . HIS B 1 165 ? -8.039 8.828 9.18 1 95.19 165 HIS B C 1
ATOM 4724 O O . HIS B 1 165 ? -9.195 9.133 8.852 1 95.19 165 HIS B O 1
ATOM 4730 N N . LYS B 1 166 ? -7.59 7.605 9.367 1 94.31 166 LYS B N 1
ATOM 4731 C CA . LYS B 1 166 ? -8.523 6.488 9.258 1 94.31 166 LYS B CA 1
ATOM 4732 C C . LYS B 1 166 ? -9.672 6.629 10.25 1 94.31 166 LYS B C 1
ATOM 4734 O O . LYS B 1 166 ? -10.812 6.289 9.938 1 94.31 166 LYS B O 1
ATOM 4739 N N . ALA B 1 167 ? -9.398 7.121 11.422 1 91 167 ALA B N 1
ATOM 4740 C CA . ALA B 1 167 ? -10.422 7.352 12.438 1 91 167 ALA B CA 1
ATOM 4741 C C . ALA B 1 167 ? -11.438 8.391 11.969 1 91 167 ALA B C 1
ATOM 4743 O O . ALA B 1 167 ? -12.609 8.344 12.344 1 91 167 ALA B O 1
ATOM 4744 N N . THR B 1 168 ? -10.961 9.32 11.117 1 88.81 168 THR B N 1
ATOM 4745 C CA . THR B 1 168 ? -11.82 10.391 10.633 1 88.81 168 THR B CA 1
ATOM 4746 C C . THR B 1 168 ? -12.703 9.906 9.477 1 88.81 168 THR B C 1
ATOM 4748 O O . THR B 1 168 ? -13.828 10.375 9.305 1 88.81 168 THR B O 1
ATOM 4751 N N . VAL B 1 169 ? -12.188 8.992 8.703 1 87.44 169 VAL B N 1
ATOM 4752 C CA . VAL B 1 169 ? -12.883 8.562 7.496 1 87.44 169 VAL B CA 1
ATOM 4753 C C . VAL B 1 169 ? -13.719 7.328 7.789 1 87.44 169 VAL B C 1
ATOM 4755 O O . VAL B 1 169 ? -14.844 7.203 7.301 1 87.44 169 VAL B O 1
ATOM 4758 N N . MET B 1 170 ? -13.047 6.422 8.547 1 81.38 170 MET B N 1
ATOM 4759 C CA . MET B 1 170 ? -13.758 5.18 8.852 1 81.38 170 MET B CA 1
ATOM 4760 C C . MET B 1 170 ? -14.391 5.234 10.234 1 81.38 170 MET B C 1
ATOM 4762 O O . MET B 1 170 ? -13.68 5.289 11.242 1 81.38 170 MET B O 1
ATOM 4766 N N . LEU B 1 171 ? -15.523 5.383 10.391 1 74.75 171 LEU B N 1
ATOM 4767 C CA . LEU B 1 171 ? -16.25 5.617 11.641 1 74.75 171 LEU B CA 1
ATOM 4768 C C . LEU B 1 171 ? -16.359 4.332 12.453 1 74.75 171 LEU B C 1
ATOM 4770 O O . LEU B 1 171 ? -17.125 4.27 13.422 1 74.75 171 LEU B O 1
ATOM 4774 N N . GLU B 1 172 ? -15.508 3.375 11.984 1 78.19 172 GLU B N 1
ATOM 4775 C CA . GLU B 1 172 ? -15.438 2.148 12.773 1 78.19 172 GLU B CA 1
ATOM 4776 C C . GLU B 1 172 ? -14.227 2.15 13.703 1 78.19 172 GLU B C 1
ATOM 4778 O O . GLU B 1 172 ? -13.133 2.557 13.297 1 78.19 172 GLU B O 1
ATOM 4783 N N . GLN B 1 173 ? -14.375 1.829 14.977 1 82.12 173 GLN B N 1
ATOM 4784 C CA . GLN B 1 173 ? -13.32 1.692 15.977 1 82.12 173 GLN B CA 1
ATOM 4785 C C . GLN B 1 173 ? -12.531 2.992 16.125 1 82.12 173 GLN B C 1
ATOM 4787 O O . GLN B 1 173 ? -11.297 2.982 16.125 1 82.12 173 GLN B O 1
ATOM 4792 N N . VAL B 1 174 ? -13.266 4.125 16.203 1 86.56 174 VAL B N 1
ATOM 4793 C CA . VAL B 1 174 ? -12.664 5.453 16.203 1 86.56 174 VAL B CA 1
ATOM 4794 C C . VAL B 1 174 ? -11.789 5.621 17.438 1 86.56 174 VAL B C 1
ATOM 4796 O O . VAL B 1 174 ? -10.633 6.059 17.344 1 86.56 174 VAL B O 1
ATOM 4799 N N . SER B 1 175 ? -12.234 5.207 18.594 1 84.19 175 SER B N 1
ATOM 4800 C CA . SER B 1 175 ? -11.484 5.383 19.828 1 84.19 175 SER B CA 1
ATOM 4801 C C . SER B 1 175 ? -10.188 4.582 19.828 1 84.19 175 SER B C 1
ATOM 4803 O O . SER B 1 175 ? -9.141 5.078 20.25 1 84.19 175 SER B O 1
ATOM 4805 N N . SER B 1 176 ? -10.281 3.346 19.266 1 87.69 176 SER B N 1
ATOM 4806 C CA . SER B 1 176 ? -9.086 2.51 19.188 1 87.69 176 SER B CA 1
ATOM 4807 C C . SER B 1 176 ? -8.07 3.092 18.219 1 87.69 176 SER B C 1
ATOM 4809 O O . SER B 1 176 ? -6.859 3.037 18.469 1 87.69 176 SER B O 1
ATOM 4811 N N . LEU B 1 177 ? -8.586 3.598 17.156 1 90.94 177 LEU B N 1
ATOM 4812 C CA . LEU B 1 177 ? -7.703 4.191 16.156 1 90.94 177 LEU B CA 1
ATOM 4813 C C . LEU B 1 177 ? -7.031 5.449 16.703 1 90.94 177 LEU B C 1
ATOM 4815 O O . LEU B 1 177 ? -5.848 5.68 16.453 1 90.94 177 LEU B O 1
ATOM 4819 N N . ARG B 1 178 ? -7.766 6.238 17.453 1 90.44 178 ARG B N 1
ATOM 4820 C CA . ARG B 1 178 ? -7.199 7.445 18.047 1 90.44 178 ARG B CA 1
ATOM 4821 C C . ARG B 1 178 ? -6.152 7.094 19.094 1 90.44 178 ARG B C 1
ATOM 4823 O O . ARG B 1 178 ? -5.098 7.73 19.172 1 90.44 178 ARG B O 1
ATOM 4830 N N . SER B 1 179 ? -6.43 6.086 19.859 1 89.81 179 SER B N 1
ATOM 4831 C CA . SER B 1 179 ? -5.449 5.621 20.828 1 89.81 179 SER B CA 1
ATOM 4832 C C . SER B 1 179 ? -4.199 5.086 20.141 1 89.81 179 SER B C 1
ATOM 4834 O O . SER B 1 179 ? -3.08 5.32 20.609 1 89.81 179 SER B O 1
ATOM 4836 N N . CYS B 1 180 ? -4.438 4.379 19.078 1 92.38 180 CYS B N 1
ATOM 4837 C CA . CYS B 1 180 ? -3.322 3.875 18.281 1 92.38 180 CYS B CA 1
ATOM 4838 C C . CYS B 1 180 ? -2.496 5.02 17.719 1 92.38 180 CYS B C 1
ATOM 4840 O O . CYS B 1 180 ? -1.266 4.961 17.703 1 92.38 180 CYS B O 1
ATOM 4842 N N . ALA B 1 181 ? -3.174 6.023 17.266 1 94.19 181 ALA B N 1
ATOM 4843 C CA . ALA B 1 181 ? -2.512 7.172 16.656 1 94.19 181 ALA B CA 1
ATOM 4844 C C . ALA B 1 181 ? -1.562 7.848 17.641 1 94.19 181 ALA B C 1
ATOM 4846 O O . ALA B 1 181 ? -0.389 8.062 17.344 1 94.19 181 ALA B O 1
ATOM 4847 N N . ILE B 1 182 ? -2.033 8.094 18.844 1 92.69 182 ILE B N 1
ATOM 4848 C CA . ILE B 1 182 ? -1.226 8.82 19.828 1 92.69 182 ILE B CA 1
ATOM 4849 C C . ILE B 1 182 ? -0.107 7.918 20.344 1 92.69 182 ILE B C 1
ATOM 4851 O O . ILE B 1 182 ? 0.998 8.391 20.625 1 92.69 182 ILE B O 1
ATOM 4855 N N . GLU B 1 183 ? -0.364 6.703 20.438 1 93.5 183 GLU B N 1
ATOM 4856 C CA . GLU B 1 183 ? 0.682 5.777 20.875 1 93.5 183 GLU B CA 1
ATOM 4857 C C . GLU B 1 183 ? 1.842 5.758 19.875 1 93.5 183 GLU B C 1
ATOM 4859 O O . GLU B 1 183 ? 3.008 5.785 20.281 1 93.5 183 GLU B O 1
ATOM 4864 N N . HIS B 1 184 ? 1.534 5.629 18.641 1 94.62 184 HIS B N 1
ATOM 4865 C CA . HIS B 1 184 ? 2.566 5.66 17.609 1 94.62 184 HIS B CA 1
ATOM 4866 C C . HIS B 1 184 ? 3.357 6.965 17.672 1 94.62 184 HIS B C 1
ATOM 4868 O O . HIS B 1 184 ? 4.586 6.953 17.547 1 94.62 184 HIS B O 1
ATOM 4874 N N . MET B 1 185 ? 2.658 8.086 17.844 1 94.25 185 MET B N 1
ATOM 4875 C CA . MET B 1 185 ? 3.338 9.375 17.891 1 94.25 185 MET B CA 1
ATOM 4876 C C . MET B 1 185 ? 4.246 9.469 19.109 1 94.25 185 MET B C 1
ATOM 4878 O O . MET B 1 185 ? 5.344 10.023 19.031 1 94.25 185 MET B O 1
ATOM 4882 N N . ASP B 1 186 ? 3.783 8.961 20.188 1 91.94 186 ASP B N 1
ATOM 4883 C CA . ASP B 1 186 ? 4.609 8.945 21.391 1 91.94 186 ASP B CA 1
ATOM 4884 C C . ASP B 1 186 ? 5.863 8.102 21.188 1 91.94 186 ASP B C 1
ATOM 4886 O O . ASP B 1 186 ? 6.957 8.492 21.609 1 91.94 186 ASP B O 1
ATOM 4890 N N . MET B 1 187 ? 5.715 6.973 20.578 1 92.25 187 MET B N 1
ATOM 4891 C CA . MET B 1 187 ? 6.863 6.125 20.281 1 92.25 187 MET B CA 1
ATOM 4892 C C . MET B 1 187 ? 7.836 6.844 19.344 1 92.25 187 MET B C 1
ATOM 4894 O O . MET B 1 187 ? 9.055 6.746 19.516 1 92.25 187 MET B O 1
ATOM 4898 N N . ALA B 1 188 ? 7.277 7.504 18.375 1 94 188 ALA B N 1
ATOM 4899 C CA . ALA B 1 188 ? 8.109 8.25 17.438 1 94 188 ALA B CA 1
ATOM 4900 C C . ALA B 1 188 ? 8.945 9.305 18.156 1 94 188 ALA B C 1
ATOM 4902 O O . ALA B 1 188 ? 10.141 9.445 17.891 1 94 188 ALA B O 1
ATOM 4903 N N . ALA B 1 189 ? 8.336 10.039 19.031 1 91.19 189 ALA B N 1
ATOM 4904 C CA . ALA B 1 189 ? 9.031 11.078 19.797 1 91.19 189 ALA B CA 1
ATOM 4905 C C . ALA B 1 189 ? 10.148 10.484 20.641 1 91.19 189 ALA B C 1
ATOM 4907 O O . ALA B 1 189 ? 11.242 11.047 20.734 1 91.19 189 ALA B O 1
ATOM 4908 N N . MET B 1 190 ? 9.875 9.359 21.266 1 90.38 190 MET B N 1
ATOM 4909 C CA . MET B 1 190 ? 10.867 8.68 22.094 1 90.38 190 MET B CA 1
ATOM 4910 C C . MET B 1 190 ? 12.047 8.211 21.25 1 90.38 190 MET B C 1
ATOM 4912 O O . MET B 1 190 ? 13.203 8.352 21.656 1 90.38 190 MET B O 1
ATOM 4916 N N . GLN B 1 191 ? 11.742 7.695 20.141 1 91 191 GLN B N 1
ATOM 4917 C CA . GLN B 1 191 ? 12.766 7.16 19.25 1 91 191 GLN B CA 1
ATOM 4918 C C . GLN B 1 191 ? 13.641 8.273 18.688 1 91 191 GLN B C 1
ATOM 4920 O O . GLN B 1 191 ? 14.844 8.094 18.484 1 91 191 GLN B O 1
ATOM 4925 N N . LEU B 1 192 ? 13.031 9.383 18.344 1 88.25 192 LEU B N 1
ATOM 4926 C CA . LEU B 1 192 ? 13.773 10.516 17.797 1 88.25 192 LEU B CA 1
ATOM 4927 C C . LEU B 1 192 ? 14.805 11.016 18.812 1 88.25 192 LEU B C 1
ATOM 4929 O O . LEU B 1 192 ? 15.906 11.414 18.438 1 88.25 192 LEU B O 1
ATOM 4933 N N . GLN B 1 193 ? 14.453 11.062 20.031 1 84.75 193 GLN B N 1
ATOM 4934 C CA . GLN B 1 193 ? 15.352 11.531 21.078 1 84.75 193 GLN B CA 1
ATOM 4935 C C . GLN B 1 193 ? 16.609 10.68 21.156 1 84.75 193 GLN B C 1
ATOM 4937 O O . GLN B 1 193 ? 17.672 11.164 21.531 1 84.75 193 GLN B O 1
ATOM 4942 N N . GLY B 1 194 ? 16.516 9.414 20.719 1 77.69 194 GLY B N 1
ATOM 4943 C CA . GLY B 1 194 ? 17.641 8.508 20.766 1 77.69 194 GLY B CA 1
ATOM 4944 C C . GLY B 1 194 ? 18.516 8.562 19.531 1 77.69 194 GLY B C 1
ATOM 4945 O O . GLY B 1 194 ? 19.609 8 19.5 1 77.69 194 GLY B O 1
ATOM 4946 N N . VAL B 1 195 ? 18.031 9.18 18.531 1 76.12 195 VAL B N 1
ATOM 4947 C CA . VAL B 1 195 ? 18.766 9.164 17.266 1 76.12 195 VAL B CA 1
ATOM 4948 C C . VAL B 1 195 ? 19.75 10.328 17.219 1 76.12 195 VAL B C 1
ATOM 4950 O O . VAL B 1 195 ? 19.406 11.461 17.594 1 76.12 195 VAL B O 1
ATOM 4953 N N . ASN B 1 196 ? 20.938 9.875 16.969 1 66.19 196 ASN B N 1
ATOM 4954 C CA . ASN B 1 196 ? 21.984 10.867 16.781 1 66.19 196 ASN B CA 1
ATOM 4955 C C . ASN B 1 196 ? 21.875 11.578 15.438 1 66.19 196 ASN B C 1
ATOM 4957 O O . ASN B 1 196 ? 21.609 10.938 14.422 1 66.19 196 ASN B O 1
ATOM 4961 N N . GLU B 1 197 ? 21.734 12.859 15.539 1 65.19 197 GLU B N 1
ATOM 4962 C CA . GLU B 1 197 ? 21.531 13.664 14.344 1 65.19 197 GLU B CA 1
ATOM 4963 C C . GLU B 1 197 ? 22.75 13.602 13.414 1 65.19 197 GLU B C 1
ATOM 4965 O O . GLU B 1 197 ? 23.75 14.266 13.656 1 65.19 197 GLU B O 1
ATOM 4970 N N . ALA B 1 198 ? 22.75 12.523 12.594 1 70.06 198 ALA B N 1
ATOM 4971 C CA . ALA B 1 198 ? 23.766 12.469 11.539 1 70.06 198 ALA B CA 1
ATOM 4972 C C . ALA B 1 198 ? 23.5 13.531 10.477 1 70.06 198 ALA B C 1
ATOM 4974 O O . ALA B 1 198 ? 22.359 13.961 10.281 1 70.06 198 ALA B O 1
ATOM 4975 N N . CYS B 1 199 ? 24.625 14.117 10.07 1 80.38 199 CYS B N 1
ATOM 4976 C CA . CYS B 1 199 ? 24.547 15.156 9.055 1 80.38 199 CYS B CA 1
ATOM 4977 C C . CYS B 1 199 ? 24.562 14.547 7.652 1 80.38 199 CYS B C 1
ATOM 4979 O O . CYS B 1 199 ? 25.469 14.844 6.863 1 80.38 199 CYS B O 1
ATOM 4981 N N . THR B 1 200 ? 23.672 13.625 7.375 1 89.75 200 THR B N 1
ATOM 4982 C CA . THR B 1 200 ? 23.531 13.031 6.051 1 89.75 200 THR B CA 1
ATOM 4983 C C . THR B 1 200 ? 22.219 13.453 5.406 1 89.75 200 THR B C 1
ATOM 4985 O O . THR B 1 200 ? 21.312 13.922 6.09 1 89.75 200 THR B O 1
ATOM 4988 N N . VAL B 1 201 ? 22.234 13.352 4.176 1 92.44 201 VAL B N 1
ATOM 4989 C CA . VAL B 1 201 ? 21.047 13.711 3.402 1 92.44 201 VAL B CA 1
ATOM 4990 C C . VAL B 1 201 ? 19.859 12.867 3.867 1 92.44 201 VAL B C 1
ATOM 4992 O O . VAL B 1 201 ? 18.75 13.391 4.039 1 92.44 201 VAL B O 1
ATOM 4995 N N . GLU B 1 202 ? 20.094 11.57 4.16 1 91.44 202 GLU B N 1
ATOM 4996 C CA . GLU B 1 202 ? 19.031 10.664 4.57 1 91.44 202 GLU B CA 1
ATOM 4997 C C . GLU B 1 202 ? 18.484 11.031 5.953 1 91.44 202 GLU B C 1
ATOM 4999 O O . GLU B 1 202 ? 17.281 11.047 6.172 1 91.44 202 GLU B O 1
ATOM 5004 N N . ALA B 1 203 ? 19.391 11.297 6.766 1 91.56 203 ALA B N 1
ATOM 5005 C CA . ALA B 1 203 ? 19 11.641 8.125 1 91.56 203 ALA B CA 1
ATOM 5006 C C . ALA B 1 203 ? 18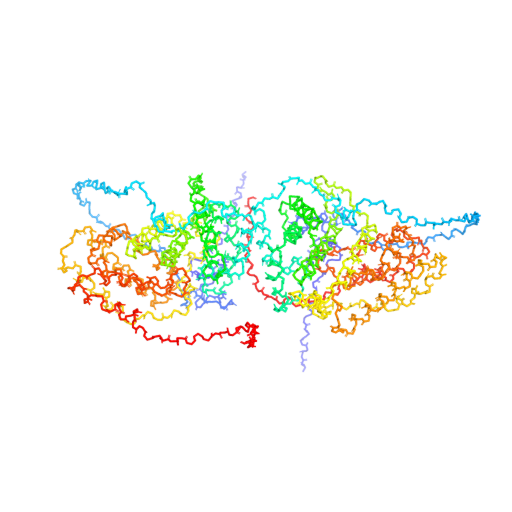.266 12.977 8.164 1 91.56 203 ALA B C 1
ATOM 5008 O O . ALA B 1 203 ? 17.281 13.133 8.906 1 91.56 203 ALA B O 1
ATOM 5009 N N . ALA B 1 204 ? 18.75 13.891 7.395 1 92.5 204 ALA B N 1
ATOM 5010 C CA . ALA B 1 204 ? 18.109 15.203 7.332 1 92.5 204 ALA B CA 1
ATOM 5011 C C . ALA B 1 204 ? 16.703 15.102 6.75 1 92.5 204 ALA B C 1
ATOM 5013 O O . ALA B 1 204 ? 15.773 15.742 7.242 1 92.5 204 ALA B O 1
ATOM 5014 N N . SER B 1 205 ? 16.578 14.32 5.758 1 93.06 205 SER B N 1
ATOM 5015 C CA . SER B 1 205 ? 15.281 14.102 5.141 1 93.06 205 SER B CA 1
ATOM 5016 C C . SER B 1 205 ? 14.312 13.43 6.113 1 93.06 205 SER B C 1
ATOM 5018 O O . SER B 1 205 ? 13.141 13.789 6.18 1 93.06 205 SER B O 1
ATOM 5020 N N . ALA B 1 206 ? 14.844 12.469 6.824 1 94.44 206 ALA B N 1
ATOM 5021 C CA . ALA B 1 206 ? 14.016 11.758 7.801 1 94.44 206 ALA B CA 1
ATOM 5022 C C . ALA B 1 206 ? 13.523 12.703 8.891 1 94.44 206 ALA B C 1
ATOM 5024 O O . ALA B 1 206 ? 12.359 12.648 9.297 1 94.44 206 ALA B O 1
ATOM 5025 N N . ASN B 1 207 ? 14.375 13.508 9.344 1 92.88 207 ASN B N 1
ATOM 5026 C CA . ASN B 1 207 ? 14.016 14.477 10.383 1 92.88 207 ASN B CA 1
ATOM 5027 C C . ASN B 1 207 ? 12.984 15.477 9.883 1 92.88 207 ASN B C 1
ATOM 5029 O O . ASN B 1 207 ? 12.047 15.828 10.609 1 92.88 207 ASN B O 1
ATOM 5033 N N . TYR B 1 208 ? 13.211 15.93 8.695 1 92.25 208 TYR B N 1
ATOM 5034 C CA . TYR B 1 208 ? 12.258 16.859 8.086 1 92.25 208 TYR B CA 1
ATOM 5035 C C . TYR B 1 208 ? 10.867 16.219 8.008 1 92.25 208 TYR B C 1
ATOM 5037 O O . TYR B 1 208 ? 9.875 16.844 8.383 1 92.25 208 TYR B O 1
ATOM 5045 N N . VAL B 1 209 ? 10.805 15 7.551 1 94.44 209 VAL B N 1
ATOM 5046 C CA . VAL B 1 209 ? 9.539 14.32 7.344 1 94.44 209 VAL B CA 1
ATOM 5047 C C . VAL B 1 209 ? 8.852 14.086 8.688 1 94.44 209 VAL B C 1
ATOM 5049 O O . VAL B 1 209 ? 7.637 14.281 8.812 1 94.44 209 VAL B O 1
ATOM 5052 N N . TYR B 1 210 ? 9.625 13.703 9.633 1 95.38 210 TYR B N 1
ATOM 5053 C CA . TYR B 1 210 ? 9.055 13.5 10.961 1 95.38 210 TYR B CA 1
ATOM 5054 C C . TYR B 1 210 ? 8.391 14.781 11.469 1 95.38 210 TYR B C 1
ATOM 5056 O O . TYR B 1 210 ? 7.25 14.742 11.938 1 95.38 210 TYR B O 1
ATOM 5064 N N . ARG B 1 211 ? 9.07 15.828 11.406 1 93.19 211 ARG B N 1
ATOM 5065 C CA . ARG B 1 211 ? 8.562 17.094 11.93 1 93.19 211 ARG B CA 1
ATOM 5066 C C . ARG B 1 211 ? 7.328 17.547 11.156 1 93.19 211 ARG B C 1
ATOM 5068 O O . ARG B 1 211 ? 6.391 18.094 11.742 1 93.19 211 ARG B O 1
ATOM 5075 N N . TRP B 1 212 ? 7.395 17.328 9.898 1 93.12 212 TRP B N 1
ATOM 5076 C CA . TRP B 1 212 ? 6.242 17.688 9.07 1 93.12 212 TRP B CA 1
ATOM 5077 C C . TRP B 1 212 ? 5.023 16.859 9.445 1 93.12 212 TRP B C 1
ATOM 5079 O O . TRP B 1 212 ? 3.926 17.391 9.609 1 93.12 212 TRP B O 1
ATOM 5089 N N . LEU B 1 213 ? 5.203 15.562 9.602 1 95.94 213 LEU B N 1
ATOM 5090 C CA . LEU B 1 213 ? 4.109 14.672 9.977 1 95.94 213 LEU B CA 1
ATOM 5091 C C . LEU B 1 213 ? 3.576 15.016 11.359 1 95.94 213 LEU B C 1
ATOM 5093 O O . LEU B 1 213 ? 2.367 14.961 11.602 1 95.94 213 LEU B O 1
ATOM 5097 N N . ALA B 1 214 ? 4.484 15.352 12.227 1 95.62 214 ALA B N 1
ATOM 5098 C CA . ALA B 1 214 ? 4.086 15.742 13.57 1 95.62 214 ALA B CA 1
ATOM 5099 C C . ALA B 1 214 ? 3.24 17.016 13.547 1 95.62 214 ALA B C 1
ATOM 5101 O O . ALA B 1 214 ? 2.277 17.141 14.312 1 95.62 214 ALA B O 1
ATOM 5102 N N . LEU B 1 215 ? 3.631 17.906 12.703 1 94.81 215 LEU B N 1
ATOM 5103 C CA . LEU B 1 215 ? 2.873 19.141 12.578 1 94.81 215 LEU B CA 1
ATOM 5104 C C . LEU B 1 215 ? 1.471 18.875 12.047 1 94.81 215 LEU B C 1
ATOM 5106 O O . LEU B 1 215 ? 0.488 19.406 12.562 1 94.81 215 LEU B O 1
ATOM 5110 N N . LEU B 1 216 ? 1.338 18.062 11 1 95.5 216 LEU B N 1
ATOM 5111 C CA . LEU B 1 216 ? 0.035 17.688 10.461 1 95.5 216 LEU B CA 1
ATOM 5112 C C . LEU B 1 216 ? -0.817 17.016 11.531 1 95.5 216 LEU B C 1
ATOM 5114 O O . LEU B 1 216 ? -2.012 17.297 11.648 1 95.5 216 LEU B O 1
ATOM 5118 N N . PHE B 1 217 ? -0.174 16.172 12.258 1 96.69 217 PHE B N 1
ATOM 5119 C CA . PHE B 1 217 ? -0.869 15.453 13.328 1 96.69 217 PHE B CA 1
ATOM 5120 C C . PHE B 1 217 ? -1.396 16.422 14.375 1 96.69 217 PHE B C 1
ATOM 5122 O O . PHE B 1 217 ? -2.518 16.281 14.859 1 96.69 217 PHE B O 1
ATOM 5129 N N . ALA B 1 218 ? -0.577 17.375 14.719 1 95.62 218 ALA B N 1
ATOM 5130 C CA . ALA B 1 218 ? -0.961 18.359 15.727 1 95.62 218 ALA B CA 1
ATOM 5131 C C . ALA B 1 218 ? -2.16 19.188 15.258 1 95.62 218 ALA B C 1
ATOM 5133 O O . ALA B 1 218 ? -3.08 19.453 16.031 1 95.62 218 ALA B O 1
ATOM 5134 N N . TYR B 1 219 ? -2.158 19.609 14.008 1 95 219 TYR B N 1
ATOM 5135 C CA . TYR B 1 219 ? -3.303 20.312 13.453 1 95 219 TYR B CA 1
ATOM 5136 C C . TYR B 1 219 ? -4.559 19.453 13.516 1 95 219 TYR B C 1
ATOM 5138 O O . TYR B 1 219 ? -5.629 19.938 13.898 1 95 219 TYR B O 1
ATOM 5146 N N . ALA B 1 220 ? -4.402 18.234 13.188 1 94.62 220 ALA B N 1
ATOM 5147 C CA . ALA B 1 220 ? -5.539 17.312 13.203 1 94.62 220 ALA B CA 1
ATOM 5148 C C . ALA B 1 220 ? -6.066 17.125 14.625 1 94.62 220 ALA B C 1
ATOM 5150 O O . ALA B 1 220 ? -7.277 17.094 14.844 1 94.62 220 ALA B O 1
ATOM 5151 N N . ALA B 1 221 ? -5.145 16.953 15.539 1 92.69 221 ALA B N 1
ATOM 5152 C CA . ALA B 1 221 ? -5.523 16.781 16.938 1 92.69 221 ALA B CA 1
ATOM 5153 C C . ALA B 1 221 ? -6.285 18 17.453 1 92.69 221 ALA B C 1
ATOM 5155 O O . ALA B 1 221 ? -7.258 17.859 18.203 1 92.69 221 ALA B O 1
ATOM 5156 N N . ALA B 1 222 ? -5.805 19.156 17.078 1 92.31 222 ALA B N 1
ATOM 5157 C CA . ALA B 1 222 ? -6.469 20.391 17.484 1 92.31 222 ALA B CA 1
ATOM 5158 C C . ALA B 1 222 ? -7.875 20.484 16.891 1 92.31 222 ALA B C 1
ATOM 5160 O O . ALA B 1 222 ? -8.828 20.844 17.594 1 92.31 222 ALA B O 1
ATOM 5161 N N . THR B 1 223 ? -8 20.109 15.664 1 90.44 223 THR B N 1
ATOM 5162 C CA . THR B 1 223 ? -9.273 20.203 14.945 1 90.44 223 THR B CA 1
ATOM 5163 C C . THR B 1 223 ? -10.273 19.188 15.5 1 90.44 223 THR B C 1
ATOM 5165 O O . THR B 1 223 ? -11.469 19.469 15.57 1 90.44 223 THR B O 1
ATOM 5168 N N . GLN B 1 224 ? -9.789 18.078 15.961 1 86.31 224 GLN B N 1
ATOM 5169 C CA . GLN B 1 224 ? -10.672 17 16.375 1 86.31 224 GLN B CA 1
ATOM 5170 C C . GLN B 1 224 ? -10.898 17 17.875 1 86.31 224 GLN B C 1
ATOM 5172 O O . GLN B 1 224 ? -11.578 16.125 18.406 1 86.31 224 GLN B O 1
ATOM 5177 N N . SER B 1 225 ? -10.359 17.938 18.562 1 84.94 225 SER B N 1
ATOM 5178 C CA . SER B 1 225 ? -10.43 17.969 20.016 1 84.94 225 SER B CA 1
ATOM 5179 C C . SER B 1 225 ? -11.883 18 20.5 1 84.94 225 SER B C 1
ATOM 5181 O O . SER B 1 225 ? -12.211 17.406 21.531 1 84.94 225 SER B O 1
ATOM 5183 N N . ALA B 1 226 ? -12.688 18.703 19.719 1 76.81 226 ALA B N 1
ATOM 5184 C CA . ALA B 1 226 ? -14.086 18.781 20.109 1 76.81 226 ALA B CA 1
ATOM 5185 C C . ALA B 1 226 ? -14.758 17.422 20.031 1 76.81 226 ALA B C 1
ATOM 5187 O O . ALA B 1 226 ? -15.57 17.062 20.891 1 76.81 226 ALA B O 1
ATOM 5188 N N . GLU B 1 227 ? -14.398 16.656 19.031 1 74.81 227 GLU B N 1
ATOM 5189 C CA . GLU B 1 227 ? -14.984 15.336 18.812 1 74.81 227 GLU B CA 1
ATOM 5190 C C . GLU B 1 227 ? -14.453 14.312 19.812 1 74.81 227 GLU B C 1
ATOM 5192 O O . GLU B 1 227 ? -15.172 13.406 20.234 1 74.81 227 GLU B O 1
ATOM 5197 N N . CYS B 1 228 ? -13.289 14.477 20.203 1 70.62 228 CYS B N 1
ATOM 5198 C CA . CYS B 1 228 ? -12.641 13.531 21.109 1 70.62 228 CYS B CA 1
ATOM 5199 C C . CYS B 1 228 ? -13.18 13.672 22.531 1 70.62 228 CYS B C 1
ATOM 5201 O O . CYS B 1 228 ? -13.094 12.734 23.328 1 70.62 228 CYS B O 1
ATOM 5203 N N . ALA B 1 229 ? -13.695 14.742 22.797 1 69.31 229 ALA B N 1
ATOM 5204 C CA . ALA B 1 229 ? -14.219 14.984 24.141 1 69.31 229 ALA B CA 1
ATOM 5205 C C . ALA B 1 229 ? -15.359 14.023 24.469 1 69.31 229 ALA B C 1
ATOM 5207 O O . ALA B 1 229 ? -15.602 13.703 25.625 1 69.31 229 ALA B O 1
ATOM 5208 N N . SER B 1 230 ? -15.859 13.477 23.438 1 68.12 230 SER B N 1
ATOM 5209 C CA . SER B 1 230 ? -16.984 12.562 23.641 1 68.12 230 SER B CA 1
ATOM 5210 C C . SER B 1 230 ? -16.5 11.125 23.781 1 68.12 230 SER B C 1
ATOM 5212 O O . SER B 1 230 ? -17.25 10.242 24.203 1 68.12 230 SER B O 1
ATOM 5214 N N . ASP B 1 231 ? -15.211 10.945 23.547 1 67.69 231 ASP B N 1
ATOM 5215 C CA . ASP B 1 231 ? -14.656 9.602 23.641 1 67.69 231 ASP B CA 1
ATOM 5216 C C . ASP B 1 231 ? -14.453 9.195 25.109 1 67.69 231 ASP B C 1
ATOM 5218 O O . ASP B 1 231 ? -14.258 10.055 25.969 1 67.69 231 ASP B O 1
ATOM 5222 N N . PRO B 1 232 ? -14.656 7.871 25.312 1 66.25 232 PRO B N 1
ATOM 5223 C CA . PRO B 1 232 ? -14.312 7.434 26.656 1 66.25 232 PRO B CA 1
ATOM 5224 C C . PRO B 1 232 ? -12.867 7.77 27.031 1 66.25 232 PRO B C 1
ATOM 5226 O O . PRO B 1 232 ? -11.938 7.414 26.312 1 66.25 232 PRO B O 1
ATOM 5229 N N . GLY B 1 233 ? -12.672 8.508 28.047 1 63.38 233 GLY B N 1
ATOM 5230 C CA . GLY B 1 233 ? -11.352 8.906 28.484 1 63.38 233 GLY B CA 1
ATOM 5231 C C . GLY B 1 233 ? -10.891 10.219 27.891 1 63.38 233 GLY B C 1
ATOM 5232 O O . GLY B 1 233 ? -9.742 10.633 28.094 1 63.38 233 GLY B O 1
ATOM 5233 N N . GLY B 1 234 ? -11.805 10.641 27.062 1 64.31 234 GLY B N 1
ATOM 5234 C CA . GLY B 1 234 ? -11.469 11.93 26.469 1 64.31 234 GLY B CA 1
ATOM 5235 C C . GLY B 1 234 ? -11.57 13.078 27.453 1 64.31 234 GLY B C 1
ATOM 5236 O O . GLY B 1 234 ? -12.195 12.953 28.5 1 64.31 234 GLY B O 1
ATOM 5237 N N . SER B 1 235 ? -10.633 14.047 27.219 1 70.69 235 SER B N 1
ATOM 5238 C CA . SER B 1 235 ? -10.625 15.227 28.078 1 70.69 235 SER B CA 1
ATOM 5239 C C . SER B 1 235 ? -11.312 16.406 27.406 1 70.69 235 SER B C 1
ATOM 5241 O O . SER B 1 235 ? -11.828 16.281 26.297 1 70.69 235 SER B O 1
ATOM 5243 N N . LEU B 1 236 ? -11.414 17.453 28.109 1 74.06 236 LEU B N 1
ATOM 5244 C CA . LEU B 1 236 ? -12.039 18.672 27.625 1 74.06 236 LEU B CA 1
ATOM 5245 C C . LEU B 1 236 ? -11.367 19.156 26.344 1 74.06 236 LEU B C 1
ATOM 5247 O O . LEU B 1 236 ? -10.156 18.984 26.172 1 74.06 236 LEU B O 1
ATOM 5251 N N . PRO B 1 237 ? -12.242 19.625 25.484 1 78.06 237 PRO B N 1
ATOM 5252 C CA . PRO B 1 237 ? -11.68 20.156 24.234 1 78.06 237 PRO B CA 1
ATOM 5253 C C . PRO B 1 237 ? -10.648 21.25 24.469 1 78.06 237 PRO B C 1
ATOM 5255 O O . PRO B 1 237 ? -10.742 21.984 25.453 1 78.06 237 PRO B O 1
ATOM 5258 N N . LEU B 1 238 ? -9.742 21.312 23.625 1 84.56 238 LEU B N 1
ATOM 5259 C CA . LEU B 1 238 ? -8.68 22.312 23.719 1 84.56 238 LEU B CA 1
ATOM 5260 C C . LEU B 1 238 ? -9.242 23.719 23.484 1 84.56 238 LEU B C 1
ATOM 5262 O O . LEU B 1 238 ? -10.141 23.906 22.672 1 84.56 238 LEU B O 1
ATOM 5266 N N . ASN B 1 239 ? -8.742 24.625 24.328 1 90.88 239 ASN B N 1
ATOM 5267 C CA . ASN B 1 239 ? -8.984 26.016 24 1 90.88 239 ASN B CA 1
ATOM 5268 C C . ASN B 1 239 ? -8.367 26.391 22.656 1 90.88 239 ASN B C 1
ATOM 5270 O O . ASN B 1 239 ? -7.164 26.219 22.453 1 90.88 239 ASN B O 1
ATOM 5274 N N . ALA B 1 240 ? -9.133 26.938 21.828 1 94.06 240 ALA B N 1
ATOM 5275 C CA . ALA B 1 240 ? -8.703 27.172 20.438 1 94.06 240 ALA B CA 1
ATOM 5276 C C . ALA B 1 240 ? -7.527 28.141 20.391 1 94.06 240 ALA B C 1
ATOM 5278 O O . ALA B 1 240 ? -6.613 27.969 19.578 1 94.06 240 ALA B O 1
ATOM 5279 N N . LEU B 1 241 ? -7.551 29.172 21.203 1 96.06 241 LEU B N 1
ATOM 5280 C CA . LEU B 1 241 ? -6.48 30.156 21.188 1 96.06 241 LEU B CA 1
ATOM 5281 C C . LEU B 1 241 ? -5.191 29.578 21.734 1 96.06 241 LEU B C 1
ATOM 5283 O O . LEU B 1 241 ? -4.105 29.844 21.219 1 96.06 241 LEU B O 1
ATOM 5287 N N . ASP B 1 242 ? -5.336 28.828 22.812 1 94.94 242 ASP B N 1
ATOM 5288 C CA . ASP B 1 242 ? -4.152 28.172 23.359 1 94.94 242 ASP B CA 1
ATOM 5289 C C . ASP B 1 242 ? -3.576 27.172 22.359 1 94.94 242 ASP B C 1
ATOM 5291 O O . ASP B 1 242 ? -2.357 27.062 22.219 1 94.94 242 ASP B O 1
ATOM 5295 N N . ALA B 1 243 ? -4.48 26.406 21.766 1 95.12 243 ALA B N 1
ATOM 5296 C CA . ALA B 1 243 ? -4.051 25.438 20.75 1 95.12 243 ALA B CA 1
ATOM 5297 C C . ALA B 1 243 ? -3.359 26.156 19.594 1 95.12 243 ALA B C 1
ATOM 5299 O O . ALA B 1 243 ? -2.35 25.656 19.062 1 95.12 243 ALA B O 1
ATOM 5300 N N . MET B 1 244 ? -3.906 27.266 19.141 1 96 244 MET B N 1
ATOM 5301 C CA . MET B 1 244 ? -3.293 28.031 18.062 1 96 244 MET B CA 1
ATOM 5302 C C . MET B 1 244 ? -1.901 28.516 18.469 1 96 244 MET B C 1
ATOM 5304 O O . MET B 1 244 ? -0.974 28.5 17.656 1 96 244 MET B O 1
ATOM 5308 N N . ALA B 1 245 ? -1.796 29 19.656 1 95.94 245 ALA B N 1
ATOM 5309 C CA . ALA B 1 245 ? -0.497 29.422 20.172 1 95.94 245 ALA B CA 1
ATOM 5310 C C . ALA B 1 245 ? 0.514 28.281 20.125 1 95.94 245 ALA B C 1
ATOM 5312 O O . ALA B 1 245 ? 1.659 28.469 19.719 1 95.94 245 ALA B O 1
ATOM 5313 N N . ASP B 1 246 ? 0.071 27.109 20.547 1 95.06 246 ASP B N 1
ATOM 5314 C CA . ASP B 1 246 ? 0.944 25.938 20.531 1 95.06 246 ASP B CA 1
ATOM 5315 C C . ASP B 1 246 ? 1.312 25.562 19.109 1 95.06 246 ASP B C 1
ATOM 5317 O O . ASP B 1 246 ? 2.443 25.141 18.844 1 95.06 246 ASP B O 1
ATOM 5321 N N . LEU B 1 247 ? 0.398 25.609 18.203 1 95.69 247 LEU B N 1
ATOM 5322 C CA . LEU B 1 247 ? 0.651 25.297 16.812 1 95.69 247 LEU B CA 1
ATOM 5323 C C . LEU B 1 247 ? 1.686 26.25 16.219 1 95.69 247 LEU B C 1
ATOM 5325 O O . LEU B 1 247 ? 2.533 25.844 15.422 1 95.69 247 LEU B O 1
ATOM 5329 N N . MET B 1 248 ? 1.603 27.562 16.609 1 94.69 248 MET B N 1
ATOM 5330 C CA . MET B 1 248 ? 2.574 28.547 16.141 1 94.69 248 MET B CA 1
ATOM 5331 C C . MET B 1 248 ? 3.982 28.188 16.594 1 94.69 248 MET B C 1
ATOM 5333 O O . MET B 1 248 ? 4.938 28.297 15.828 1 94.69 248 MET B O 1
ATOM 5337 N N . VAL B 1 249 ? 4.074 27.75 17.828 1 93.12 249 VAL B N 1
ATOM 5338 C CA . VAL B 1 249 ? 5.367 27.359 18.359 1 93.12 249 VAL B CA 1
ATOM 5339 C C . VAL B 1 249 ? 5.898 26.141 17.609 1 93.12 249 VAL B C 1
ATOM 5341 O O . VAL B 1 249 ? 7.059 26.125 17.188 1 93.12 249 VAL B O 1
ATOM 5344 N N . LEU B 1 250 ? 5.047 25.156 17.438 1 92.31 250 LEU B N 1
ATOM 5345 C CA . LEU B 1 250 ? 5.43 23.938 16.734 1 92.31 250 LEU B CA 1
ATOM 5346 C C . LEU B 1 250 ? 5.828 24.25 15.297 1 92.31 250 LEU B C 1
ATOM 5348 O O . LEU B 1 250 ? 6.812 23.703 14.781 1 92.31 250 LEU B O 1
ATOM 5352 N N . ALA B 1 251 ? 5.059 25.031 14.672 1 92 251 ALA B N 1
ATOM 5353 C CA . ALA B 1 251 ? 5.352 25.438 13.305 1 92 251 ALA B CA 1
ATOM 5354 C C . ALA B 1 251 ? 6.699 26.141 13.211 1 92 251 ALA B C 1
ATOM 5356 O O . ALA B 1 251 ? 7.453 25.953 12.258 1 92 251 ALA B O 1
ATOM 5357 N N . GLY B 1 252 ? 6.938 27.016 14.18 1 89.75 252 GLY B N 1
ATOM 5358 C CA . GLY B 1 252 ? 8.227 27.688 14.242 1 89.75 252 GLY B CA 1
ATOM 5359 C C . GLY B 1 252 ? 9.391 26.719 14.367 1 89.75 252 GLY B C 1
ATOM 5360 O O . GLY B 1 252 ? 10.438 26.922 13.742 1 89.75 252 GLY B O 1
ATOM 5361 N N . GLU B 1 253 ? 9.227 25.703 15.156 1 86.31 253 GLU B N 1
ATOM 5362 C CA . GLU B 1 253 ? 10.25 24.688 15.328 1 86.31 253 GLU B CA 1
ATOM 5363 C C . GLU B 1 253 ? 10.516 23.938 14.016 1 86.31 253 GLU B C 1
ATOM 5365 O O . GLU B 1 253 ? 11.664 23.656 13.68 1 86.31 253 GLU B O 1
ATOM 5370 N N . VAL B 1 254 ? 9.492 23.594 13.344 1 88.06 254 VAL B N 1
ATOM 5371 C CA . VAL B 1 254 ? 9.609 22.875 12.086 1 88.06 254 VAL B CA 1
ATOM 5372 C C . VAL B 1 254 ? 10.336 23.75 11.062 1 88.06 254 VAL B C 1
ATOM 5374 O O . VAL B 1 254 ? 11.242 23.281 10.367 1 88.06 254 VAL B O 1
ATOM 5377 N N . ARG B 1 255 ? 9.961 24.938 11 1 87.38 255 ARG B N 1
ATOM 5378 C CA . ARG B 1 255 ? 10.586 25.844 10.055 1 87.38 255 ARG B CA 1
ATOM 5379 C C . ARG B 1 255 ? 12.07 26.031 10.359 1 87.38 255 ARG B C 1
ATOM 5381 O O . ARG B 1 255 ? 12.906 26 9.461 1 87.38 255 ARG B O 1
ATOM 5388 N N . SER B 1 256 ? 12.344 26.312 11.609 1 86.75 256 SER B N 1
ATOM 5389 C CA . SER B 1 256 ? 13.734 26.516 12.023 1 86.75 256 SER B CA 1
ATOM 5390 C C . SER B 1 256 ? 14.586 25.281 11.703 1 86.75 256 SER B C 1
ATOM 5392 O O . SER B 1 256 ? 15.688 25.406 11.172 1 86.75 256 SER B O 1
ATOM 5394 N N . ALA B 1 257 ? 14.062 24.156 12.008 1 84.81 257 ALA B N 1
ATOM 5395 C CA . ALA B 1 257 ? 14.781 22.906 11.766 1 84.81 257 ALA B CA 1
ATOM 5396 C C . ALA B 1 257 ? 14.992 22.672 10.273 1 84.81 257 ALA B C 1
ATOM 5398 O O . ALA B 1 257 ? 16.031 22.172 9.859 1 84.81 257 ALA B O 1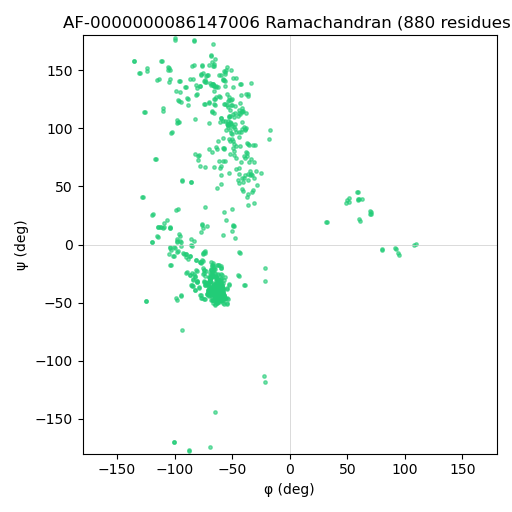
ATOM 5399 N N . THR B 1 258 ? 14.047 22.969 9.508 1 85.62 258 THR B N 1
ATOM 5400 C CA . THR B 1 258 ? 14.141 22.812 8.062 1 85.62 258 THR B CA 1
ATOM 5401 C C . THR B 1 258 ? 15.141 23.797 7.473 1 85.62 258 THR B C 1
ATOM 5403 O O . THR B 1 258 ? 15.93 23.438 6.59 1 85.62 258 THR B O 1
ATOM 5406 N N . HIS B 1 259 ? 15.078 24.969 7.988 1 85.5 259 HIS B N 1
ATOM 5407 C CA . HIS B 1 259 ? 15.977 26 7.488 1 85.5 259 HIS B CA 1
ATOM 5408 C C . HIS B 1 259 ? 17.438 25.641 7.777 1 85.5 259 HIS B C 1
ATOM 5410 O O . HIS B 1 259 ? 18.312 25.844 6.926 1 85.5 259 HIS B O 1
ATOM 5416 N N . GLU B 1 260 ? 17.688 25.156 8.906 1 86.5 260 GLU B N 1
ATOM 5417 C CA . GLU B 1 260 ? 19.031 24.797 9.328 1 86.5 260 GLU B CA 1
ATOM 5418 C C . GLU B 1 260 ? 19.625 23.703 8.445 1 86.5 260 GLU B C 1
ATOM 5420 O O . GLU B 1 260 ? 20.828 23.656 8.227 1 86.5 260 GLU B O 1
ATOM 5425 N N . ARG B 1 261 ? 18.766 22.875 7.926 1 89 261 ARG B N 1
ATOM 5426 C CA . ARG B 1 261 ? 19.234 21.719 7.16 1 89 261 ARG B CA 1
ATOM 5427 C C . ARG B 1 261 ? 18.719 21.781 5.723 1 89 261 ARG B C 1
ATOM 5429 O O . ARG B 1 261 ? 18.609 20.734 5.059 1 89 261 ARG B O 1
ATOM 5436 N N . TRP B 1 262 ? 18.469 22.906 5.312 1 88.75 262 TRP B N 1
ATOM 5437 C CA . TRP B 1 262 ? 17.828 23.094 4.016 1 88.75 262 TRP B CA 1
ATOM 5438 C C . TRP B 1 262 ? 18.703 22.516 2.896 1 88.75 262 TRP B C 1
ATOM 5440 O O . TRP B 1 262 ? 18.188 21.875 1.973 1 88.75 262 TRP B O 1
ATOM 5450 N N . TYR B 1 263 ? 19.953 22.719 2.99 1 89.81 263 TYR B N 1
ATOM 5451 C CA . TYR B 1 263 ? 20.875 22.266 1.952 1 89.81 263 TYR B CA 1
ATOM 5452 C C . TYR B 1 263 ? 20.797 20.75 1.776 1 89.81 263 TYR B C 1
ATOM 5454 O O . TYR B 1 263 ? 20.719 20.25 0.649 1 89.81 263 TYR B O 1
ATOM 5462 N N . LEU B 1 264 ? 20.766 20.062 2.785 1 91.62 264 LEU B N 1
ATOM 5463 C CA . LEU B 1 264 ? 20.719 18.609 2.742 1 91.62 264 LEU B CA 1
ATOM 5464 C C . LEU B 1 264 ? 19.344 18.125 2.275 1 91.62 264 LEU B C 1
ATOM 5466 O O . LEU B 1 264 ? 19.25 17.234 1.433 1 91.62 264 LEU B O 1
ATOM 5470 N N . ILE B 1 265 ? 18.297 18.766 2.795 1 90.69 265 ILE B N 1
ATOM 5471 C CA . ILE B 1 265 ? 16.922 18.359 2.488 1 90.69 265 ILE B CA 1
ATOM 5472 C C . ILE B 1 265 ? 16.641 18.578 1.005 1 90.69 265 ILE B C 1
ATOM 5474 O O . ILE B 1 265 ? 15.969 17.766 0.364 1 90.69 265 ILE B O 1
ATOM 5478 N N . SER B 1 266 ? 17.219 19.625 0.437 1 89.62 266 SER B N 1
ATOM 5479 C CA . SER B 1 266 ? 16.953 20 -0.95 1 89.62 266 SER B CA 1
ATOM 5480 C C . SER B 1 266 ? 17.672 19.062 -1.918 1 89.62 266 SER B C 1
ATOM 5482 O O . SER B 1 266 ? 17.391 19.062 -3.117 1 89.62 266 SER B O 1
ATOM 5484 N N . GLN B 1 267 ? 18.453 18.25 -1.379 1 90.62 267 GLN B N 1
ATOM 5485 C CA . GLN B 1 267 ? 19.172 17.266 -2.201 1 90.62 267 GLN B CA 1
ATOM 5486 C C . GLN B 1 267 ? 18.547 15.883 -2.066 1 90.62 267 GLN B C 1
ATOM 5488 O O . GLN B 1 267 ? 18.922 14.961 -2.795 1 90.62 267 GLN B O 1
ATOM 5493 N N . GLY B 1 268 ? 17.625 15.781 -1.289 1 91.25 268 GLY B N 1
ATOM 5494 C CA . GLY B 1 268 ? 17.078 14.469 -0.99 1 91.25 268 GLY B CA 1
ATOM 5495 C C . GLY B 1 268 ? 15.805 14.172 -1.751 1 91.25 268 GLY B C 1
ATOM 5496 O O . GLY B 1 268 ? 15.453 14.891 -2.689 1 91.25 268 GLY B O 1
ATOM 5497 N N . ALA B 1 269 ? 15.156 13.094 -1.379 1 91.44 269 ALA B N 1
ATOM 5498 C CA . ALA B 1 269 ? 13.984 12.562 -2.072 1 91.44 269 ALA B CA 1
ATOM 5499 C C . ALA B 1 269 ? 12.797 13.508 -1.936 1 91.44 269 ALA B C 1
ATOM 5501 O O . ALA B 1 269 ? 11.875 13.484 -2.758 1 91.44 269 ALA B O 1
ATOM 5502 N N . PHE B 1 270 ? 12.844 14.438 -0.95 1 91.31 270 PHE B N 1
ATOM 5503 C CA . PHE B 1 270 ? 11.688 15.289 -0.695 1 91.31 270 PHE B CA 1
ATOM 5504 C C . PHE B 1 270 ? 11.914 16.688 -1.255 1 91.31 270 PHE B C 1
ATOM 5506 O O . PHE B 1 270 ? 11.148 17.609 -0.961 1 91.31 270 PHE B O 1
ATOM 5513 N N . ALA B 1 271 ? 12.898 16.844 -2.09 1 88.44 271 ALA B N 1
ATOM 5514 C CA . ALA B 1 271 ? 13.25 18.125 -2.715 1 88.44 271 ALA B CA 1
ATOM 5515 C C . ALA B 1 271 ? 12.07 18.688 -3.51 1 88.44 271 ALA B C 1
ATOM 5517 O O . ALA B 1 271 ? 11.766 19.875 -3.412 1 88.44 271 ALA B O 1
ATOM 5518 N N . PRO B 1 272 ? 11.328 17.828 -4.238 1 84.44 272 PRO B N 1
ATOM 5519 C CA . PRO B 1 272 ? 10.203 18.359 -5.016 1 84.44 272 PRO B CA 1
ATOM 5520 C C . PRO B 1 272 ? 9.102 18.953 -4.137 1 84.44 272 PRO B C 1
ATOM 5522 O O . PRO B 1 272 ? 8.344 19.812 -4.582 1 84.44 272 PRO B O 1
ATOM 5525 N N . ILE B 1 273 ? 9 18.516 -2.914 1 84.88 273 ILE B N 1
ATOM 5526 C CA . ILE B 1 273 ? 7.949 18.984 -2.014 1 84.88 273 ILE B CA 1
ATOM 5527 C C . ILE B 1 273 ? 8.352 20.312 -1.383 1 84.88 273 ILE B C 1
ATOM 5529 O O . ILE B 1 273 ? 7.527 21.219 -1.265 1 84.88 273 ILE B O 1
ATOM 5533 N N . VAL B 1 274 ? 9.617 20.375 -1.073 1 82 274 VAL B N 1
ATOM 5534 C CA . VAL B 1 274 ? 10.07 21.547 -0.346 1 82 274 VAL B CA 1
ATOM 5535 C C . VAL B 1 274 ? 10.297 22.703 -1.321 1 82 274 VAL B C 1
ATOM 5537 O O . VAL B 1 274 ? 10.172 23.875 -0.95 1 82 274 VAL B O 1
ATOM 5540 N N . THR B 1 275 ? 10.492 22.359 -2.52 1 75.75 275 THR B N 1
ATOM 5541 C CA . THR B 1 275 ? 10.805 23.406 -3.488 1 75.75 275 THR B CA 1
ATOM 5542 C C . THR B 1 275 ? 9.57 23.766 -4.305 1 75.75 275 THR B C 1
ATOM 5544 O O . THR B 1 275 ? 9.609 24.703 -5.113 1 75.75 275 THR B O 1
ATOM 5547 N N . ARG B 1 276 ? 8.539 23.062 -4.023 1 72.5 276 ARG B N 1
ATOM 5548 C CA . ARG B 1 276 ? 7.359 23.297 -4.848 1 72.5 276 ARG B CA 1
ATOM 5549 C C . ARG B 1 276 ? 6.711 24.641 -4.492 1 72.5 276 ARG B C 1
ATOM 5551 O O . ARG B 1 276 ? 6.695 25.031 -3.328 1 72.5 276 ARG B O 1
ATOM 5558 N N . GLY B 1 277 ? 6.285 25.297 -5.605 1 62.12 277 GLY B N 1
ATOM 5559 C CA . GLY B 1 277 ? 5.574 26.562 -5.43 1 62.12 277 GLY B CA 1
ATOM 5560 C C . GLY B 1 277 ? 4.098 26.375 -5.141 1 62.12 277 GLY B C 1
ATOM 5561 O O . GLY B 1 277 ? 3.604 25.25 -5.105 1 62.12 277 GLY B O 1
ATOM 5562 N N . TRP B 1 278 ? 3.416 27.406 -4.895 1 58.16 278 TRP B N 1
ATOM 5563 C CA . TRP B 1 278 ? 2.004 27.453 -4.527 1 58.16 278 TRP B CA 1
ATOM 5564 C C . TRP B 1 278 ? 1.137 26.844 -5.621 1 58.16 278 TRP B C 1
ATOM 5566 O O . TRP B 1 278 ? 0.176 26.125 -5.328 1 58.16 278 TRP B O 1
ATOM 5576 N N . GLN B 1 279 ? 1.481 27.141 -6.715 1 56.34 279 GLN B N 1
ATOM 5577 C CA . GLN B 1 279 ? 0.623 26.719 -7.816 1 56.34 279 GLN B CA 1
ATOM 5578 C C . GLN B 1 279 ? 0.487 25.188 -7.844 1 56.34 279 GLN B C 1
ATOM 5580 O O . GLN B 1 279 ? -0.569 24.672 -8.203 1 56.34 279 GLN B O 1
ATOM 5585 N N . GLU B 1 280 ? 1.488 24.672 -7.477 1 56.62 280 GLU B N 1
ATOM 5586 C CA . GLU B 1 280 ? 1.473 23.203 -7.547 1 56.62 280 GLU B CA 1
ATOM 5587 C C . GLU B 1 280 ? 0.826 22.609 -6.305 1 56.62 280 GLU B C 1
ATOM 5589 O O . GLU B 1 280 ? 0.263 21.5 -6.363 1 56.62 280 GLU B O 1
ATOM 5594 N N . ALA B 1 281 ? 0.971 23.297 -5.258 1 55.69 281 ALA B N 1
ATOM 5595 C CA . ALA B 1 281 ? 0.549 22.734 -3.98 1 55.69 281 ALA B CA 1
ATOM 5596 C C . ALA B 1 281 ? -0.939 22.969 -3.738 1 55.69 281 ALA B C 1
ATOM 5598 O O . ALA B 1 281 ? -1.608 22.141 -3.102 1 55.69 281 ALA B O 1
ATOM 5599 N N . VAL B 1 282 ? -1.47 24.156 -4.207 1 56.25 282 VAL B N 1
ATOM 5600 C CA . VAL B 1 282 ? -2.861 24.5 -3.922 1 56.25 282 VAL B CA 1
ATOM 5601 C C . VAL B 1 282 ? -3.65 24.578 -5.227 1 56.25 282 VAL B C 1
ATOM 5603 O O . VAL B 1 282 ? -3.299 25.344 -6.129 1 56.25 282 VAL B O 1
ATOM 5606 N N . ALA B 1 283 ? -3.953 23.422 -5.859 1 51.59 283 ALA B N 1
ATOM 5607 C CA . ALA B 1 283 ? -4.676 23.438 -7.129 1 51.59 283 ALA B CA 1
ATOM 5608 C C . ALA B 1 283 ? -5.434 24.75 -7.312 1 51.59 283 ALA B C 1
ATOM 5610 O O . ALA B 1 283 ? -4.879 25.719 -7.809 1 51.59 283 ALA B O 1
ATOM 5611 N N . THR B 1 284 ? -6.914 24.531 -7.41 1 49.28 284 THR B N 1
ATOM 5612 C CA . THR B 1 284 ? -7.918 25.531 -7.723 1 49.28 284 THR B CA 1
ATOM 5613 C C . THR B 1 284 ? -8.141 26.469 -6.531 1 49.28 284 THR B C 1
ATOM 5615 O O . THR B 1 284 ? -8.68 26.047 -5.504 1 49.28 284 THR B O 1
ATOM 5618 N N . TYR B 1 285 ? -7.148 27.219 -6.23 1 49.09 285 TYR B N 1
ATOM 561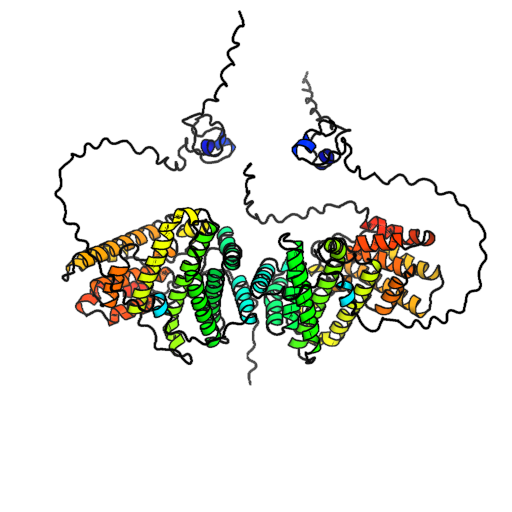9 C CA . TYR B 1 285 ? -7.336 28.078 -5.066 1 49.09 285 TYR B CA 1
ATOM 5620 C C . TYR B 1 285 ? -8.617 28.891 -5.191 1 49.09 285 TYR B C 1
ATOM 5622 O O . TYR B 1 285 ? -8.914 29.438 -6.258 1 49.09 285 TYR B O 1
ATOM 5630 N N . ALA B 1 286 ? -9.5 28.578 -4.422 1 54.06 286 ALA B N 1
ATOM 5631 C CA . ALA B 1 286 ? -10.516 29.594 -4.188 1 54.06 286 ALA B CA 1
ATOM 5632 C C . ALA B 1 286 ? -9.875 30.969 -3.982 1 54.06 286 ALA B C 1
ATOM 5634 O O . ALA B 1 286 ? -8.805 31.078 -3.379 1 54.06 286 ALA B O 1
ATOM 5635 N N . LEU B 1 287 ? -10.062 31.859 -4.727 1 59.97 287 LEU B N 1
ATOM 5636 C CA . LEU B 1 287 ? -9.609 33.25 -4.715 1 59.97 287 LEU B CA 1
ATOM 5637 C C . LEU B 1 287 ? -9.688 33.844 -3.305 1 59.97 287 LEU B C 1
ATOM 5639 O O . LEU B 1 287 ? -10.648 33.594 -2.576 1 59.97 287 LEU B O 1
ATOM 5643 N N . LEU B 1 288 ? -8.453 34.188 -2.684 1 71.38 288 LEU B N 1
ATOM 5644 C CA . LEU B 1 288 ? -8.469 34.969 -1.461 1 71.38 288 LEU B CA 1
ATOM 5645 C C . LEU B 1 288 ? -9.586 36 -1.496 1 71.38 288 LEU B C 1
ATOM 5647 O O . LEU B 1 288 ? -9.82 36.656 -2.527 1 71.38 288 LEU B O 1
ATOM 5651 N N . PRO B 1 289 ? -10.344 35.969 -0.416 1 73.56 289 PRO B N 1
ATOM 5652 C CA . PRO B 1 289 ? -11.367 37 -0.376 1 73.56 289 PRO B CA 1
ATOM 5653 C C . PRO B 1 289 ? -10.805 38.375 -0.673 1 73.56 289 PRO B C 1
ATOM 5655 O O . PRO B 1 289 ? -9.656 38.688 -0.335 1 73.56 289 PRO B O 1
ATOM 5658 N N . GLN B 1 290 ? -11.648 39.094 -1.361 1 76.19 290 GLN B N 1
ATOM 5659 C CA . GLN B 1 290 ? -11.266 40.438 -1.682 1 76.19 290 GLN B CA 1
ATOM 5660 C C . GLN B 1 290 ? -11.18 41.312 -0.422 1 76.19 290 GLN B C 1
ATOM 5662 O O . GLN B 1 290 ? -11.953 41.125 0.517 1 76.19 290 GLN B O 1
ATOM 5667 N N . GLY B 1 291 ? -10.195 42.156 -0.288 1 78.44 291 GLY B N 1
ATOM 5668 C CA . GLY B 1 291 ? -10.109 43.094 0.806 1 78.44 291 GLY B CA 1
ATOM 5669 C C . GLY B 1 291 ? -9.031 42.75 1.814 1 78.44 291 GLY B C 1
ATOM 5670 O O . GLY B 1 291 ? -8.82 43.5 2.781 1 78.44 291 GLY B O 1
ATOM 5671 N N . LEU B 1 292 ? -8.375 41.75 1.599 1 79.81 292 LEU B N 1
ATOM 5672 C CA . LEU B 1 292 ? -7.336 41.375 2.547 1 79.81 292 LEU B CA 1
ATOM 5673 C C . LEU B 1 292 ? -6.227 42.406 2.582 1 79.81 292 LEU B C 1
ATOM 5675 O O . LEU B 1 292 ? -5.719 42.75 3.654 1 79.81 292 LEU B O 1
ATOM 5679 N N . ASP B 1 293 ? -5.934 42.844 1.455 1 79.69 293 ASP B N 1
ATOM 5680 C CA . ASP B 1 293 ? -4.883 43.844 1.378 1 79.69 293 ASP B CA 1
ATOM 5681 C C . ASP B 1 293 ? -5.258 45.094 2.17 1 79.69 293 ASP B C 1
ATOM 5683 O O . ASP B 1 293 ? -4.449 45.625 2.939 1 79.69 293 ASP B O 1
ATOM 5687 N N . LEU B 1 294 ? -6.508 45.531 1.995 1 77.25 294 LEU B N 1
ATOM 5688 C CA . LEU B 1 294 ? -6.977 46.688 2.727 1 77.25 294 LEU B CA 1
ATOM 5689 C C . LEU B 1 294 ? -6.988 46.438 4.227 1 77.25 294 LEU B C 1
ATOM 5691 O O . LEU B 1 294 ? -6.594 47.281 5.02 1 77.25 294 LEU B O 1
ATOM 5695 N N . GLY B 1 295 ? -7.426 45.312 4.57 1 82.19 295 GLY B N 1
ATOM 5696 C CA . GLY B 1 295 ? -7.449 44.938 5.977 1 82.19 295 GLY B CA 1
ATOM 5697 C C . GLY B 1 295 ? -6.07 44.938 6.609 1 82.19 295 GLY B C 1
ATOM 5698 O O . GLY B 1 295 ? -5.875 45.469 7.699 1 82.19 295 GLY B O 1
ATOM 5699 N N . LEU B 1 296 ? -5.117 44.406 5.926 1 87.75 296 LEU B N 1
ATOM 5700 C CA . LEU B 1 296 ? -3.762 44.25 6.449 1 87.75 296 LEU B CA 1
ATOM 5701 C C . LEU B 1 296 ? -3.086 45.625 6.562 1 87.75 296 LEU B C 1
ATOM 5703 O O . LEU B 1 296 ? -2.309 45.875 7.492 1 87.75 296 LEU B O 1
ATOM 5707 N N . ASN B 1 297 ? -3.379 46.469 5.66 1 86.25 297 ASN B N 1
ATOM 5708 C CA . ASN B 1 297 ? -2.764 47.781 5.668 1 86.25 297 ASN B CA 1
ATOM 5709 C C . ASN B 1 297 ? -3.23 48.625 6.859 1 86.25 297 ASN B C 1
ATOM 5711 O O . ASN B 1 297 ? -2.502 49.5 7.34 1 86.25 297 ASN B O 1
ATOM 5715 N N . HIS B 1 298 ? -4.387 48.344 7.352 1 88.88 298 HIS B N 1
ATOM 5716 C CA . HIS B 1 298 ? -4.934 49.094 8.477 1 88.88 298 HIS B CA 1
ATOM 5717 C C . HIS B 1 298 ? -4.371 48.594 9.805 1 88.88 298 HIS B C 1
ATOM 5719 O O . HIS B 1 298 ? -4.453 49.281 10.82 1 88.88 298 HIS B O 1
ATOM 5725 N N . LEU B 1 299 ? -3.719 47.438 9.781 1 93 299 LEU B N 1
ATOM 5726 C CA . LEU B 1 299 ? -3.289 46.812 11.031 1 93 299 LEU B CA 1
ATOM 5727 C C . LEU B 1 299 ? -2.088 47.562 11.617 1 93 299 LEU B C 1
ATOM 5729 O O . LEU B 1 299 ? -1.864 47.5 12.828 1 93 299 LEU B O 1
ATOM 5733 N N . ASP B 1 300 ? -1.349 48.312 10.773 1 89.44 300 ASP B N 1
ATOM 5734 C CA . ASP B 1 300 ? -0.233 49.094 11.281 1 89.44 300 ASP B CA 1
ATOM 5735 C C . ASP B 1 300 ? -0.722 50.188 12.25 1 89.44 300 ASP B C 1
ATOM 5737 O O . ASP B 1 300 ? -0.063 50.469 13.25 1 89.44 300 ASP B O 1
ATOM 5741 N N . TYR B 1 301 ? -1.833 50.719 11.828 1 89.94 301 TYR B N 1
ATOM 5742 C CA . TYR B 1 301 ? -2.426 51.75 12.688 1 89.94 301 TYR B CA 1
ATOM 5743 C C . TYR B 1 301 ? -2.945 51.125 13.984 1 89.94 301 TYR B C 1
ATOM 5745 O O . TYR B 1 301 ? -2.824 51.719 15.055 1 89.94 301 TYR B O 1
ATOM 5753 N N . MET B 1 302 ? -3.475 49.969 13.883 1 92.56 302 MET B N 1
ATOM 5754 C CA . MET B 1 302 ? -4.043 49.281 15.023 1 92.56 302 MET B CA 1
ATOM 5755 C C . MET B 1 302 ? -2.982 49.031 16.094 1 92.56 302 MET B C 1
ATOM 5757 O O . MET B 1 302 ? -3.27 49.062 17.281 1 92.56 302 MET B O 1
ATOM 5761 N N . LEU B 1 303 ? -1.688 48.844 15.75 1 93.25 303 LEU B N 1
ATOM 5762 C CA . LEU B 1 303 ? -0.603 48.562 16.688 1 93.25 303 LEU B CA 1
ATOM 5763 C C . LEU B 1 303 ? -0.368 49.75 17.609 1 93.25 303 LEU B C 1
ATOM 5765 O O . LEU B 1 303 ? 0.172 49.594 18.703 1 93.25 303 LEU B O 1
ATOM 5769 N N . GLY B 1 304 ? -0.868 50.938 17.172 1 87.94 304 GLY B N 1
ATOM 5770 C CA . GLY B 1 304 ? -0.648 52.156 17.938 1 87.94 304 GLY B CA 1
ATOM 5771 C C . GLY B 1 304 ? -1.822 52.5 18.828 1 87.94 304 GLY B C 1
ATOM 5772 O O . GLY B 1 304 ? -1.752 53.469 19.594 1 87.94 304 GLY B O 1
ATOM 5773 N N . VAL B 1 305 ? -2.891 51.812 18.766 1 87.94 305 VAL B N 1
ATOM 5774 C CA . VAL B 1 305 ? -4.105 52.125 19.516 1 87.94 305 VAL B CA 1
ATOM 5775 C C . VAL B 1 305 ? -3.848 52 21.016 1 87.94 305 VAL B C 1
ATOM 5777 O O . VAL B 1 305 ? -4.297 52.844 21.797 1 87.94 305 VAL B O 1
ATOM 5780 N N . GLU B 1 306 ? -3.219 50.938 21.469 1 88.81 306 GLU B N 1
ATOM 5781 C CA . GLU B 1 306 ? -2.857 50.719 22.875 1 88.81 306 GLU B CA 1
ATOM 5782 C C . GLU B 1 306 ? -1.359 50.469 23.031 1 88.81 306 GLU B C 1
ATOM 5784 O O . GLU B 1 306 ? -0.709 49.969 22.109 1 88.81 306 GLU B O 1
ATOM 5789 N N . ALA B 1 307 ? -0.905 50.875 24.141 1 89.62 307 ALA B N 1
ATOM 5790 C CA . ALA B 1 307 ? 0.521 50.719 24.422 1 89.62 307 ALA B CA 1
ATOM 5791 C C . ALA B 1 307 ? 0.928 49.25 24.453 1 89.62 307 ALA B C 1
ATOM 5793 O O . ALA B 1 307 ? 0.184 48.406 24.938 1 89.62 307 ALA B O 1
ATOM 5794 N N . MET B 1 308 ? 2.1 48.969 23.781 1 92 308 MET B N 1
ATOM 5795 C CA . MET B 1 308 ? 2.707 47.656 23.75 1 92 308 MET B CA 1
ATOM 5796 C C . MET B 1 308 ? 4.191 47.719 24.078 1 92 308 MET B C 1
ATOM 5798 O O . MET B 1 308 ? 4.828 48.75 23.875 1 92 308 MET B O 1
ATOM 5802 N N . LEU B 1 309 ? 4.711 46.625 24.734 1 93.56 309 LEU B N 1
ATOM 5803 C CA . LEU B 1 309 ? 6.156 46.531 24.891 1 93.56 309 LEU B CA 1
ATOM 5804 C C . LEU B 1 309 ? 6.855 46.562 23.531 1 93.56 309 LEU B C 1
ATOM 5806 O O . LEU B 1 309 ? 6.348 46 22.562 1 93.56 309 LEU B O 1
ATOM 5810 N N . PRO B 1 310 ? 8 47.219 23.453 1 93.12 310 PRO B N 1
ATOM 5811 C CA . PRO B 1 310 ? 8.688 47.406 22.172 1 93.12 310 PRO B CA 1
ATOM 5812 C C . PRO B 1 310 ? 8.938 46.062 21.453 1 93.12 310 PRO B C 1
ATOM 5814 O O . PRO B 1 310 ? 8.758 45.969 20.234 1 93.12 310 PRO B O 1
ATOM 5817 N N . ASN B 1 311 ? 9.422 45.094 22.188 1 93.25 311 ASN B N 1
ATOM 5818 C CA . ASN B 1 311 ? 9.688 43.781 21.578 1 93.25 311 ASN B CA 1
ATOM 5819 C C . ASN B 1 311 ? 8.406 43.156 21.062 1 93.25 311 ASN B C 1
ATOM 5821 O O . ASN B 1 311 ? 8.414 42.469 20.016 1 93.25 311 ASN B O 1
ATOM 5825 N N . GLU B 1 312 ? 7.332 43.312 21.75 1 94.88 312 GLU B N 1
ATOM 5826 C CA . GLU B 1 312 ? 6.043 42.75 21.328 1 94.88 312 GLU B CA 1
ATOM 5827 C C . GLU B 1 312 ? 5.523 43.5 20.094 1 94.88 312 GLU B C 1
ATOM 5829 O O . GLU B 1 312 ? 4.973 42.875 19.188 1 94.88 312 GLU B O 1
ATOM 5834 N N . ARG B 1 313 ? 5.746 44.781 20.109 1 94.94 313 ARG B N 1
ATOM 5835 C CA . ARG B 1 313 ? 5.324 45.562 18.953 1 94.94 313 ARG B CA 1
ATOM 5836 C C . ARG B 1 313 ? 6.09 45.156 17.703 1 94.94 313 ARG B C 1
ATOM 5838 O O . ARG B 1 313 ? 5.512 45.062 16.625 1 94.94 313 ARG B O 1
ATOM 5845 N N . THR B 1 314 ? 7.367 44.969 17.875 1 94.69 314 THR B N 1
ATOM 5846 C CA . THR B 1 314 ? 8.195 44.531 16.766 1 94.69 314 THR B CA 1
ATOM 5847 C C . THR B 1 314 ? 7.746 43.188 16.234 1 94.69 314 THR B C 1
ATOM 5849 O O . THR B 1 314 ? 7.684 42.969 15.031 1 94.69 314 THR B O 1
ATOM 5852 N N . ALA B 1 315 ? 7.477 42.281 17.141 1 95.31 315 ALA B N 1
ATOM 5853 C CA . ALA B 1 315 ? 7.004 40.938 16.766 1 95.31 315 ALA B CA 1
ATOM 5854 C C . ALA B 1 315 ? 5.699 41.031 15.977 1 95.31 315 ALA B C 1
ATOM 5856 O O . ALA B 1 315 ? 5.516 40.344 14.977 1 95.31 315 ALA B O 1
ATOM 5857 N N . CYS B 1 316 ? 4.742 41.844 16.406 1 96.38 316 CYS B N 1
ATOM 5858 C CA . CYS B 1 316 ? 3.463 42.031 15.734 1 96.38 316 CYS B CA 1
ATOM 5859 C C . CYS B 1 316 ? 3.658 42.656 14.352 1 96.38 316 CYS B C 1
ATOM 5861 O O . CYS B 1 316 ? 3.037 42.219 13.383 1 96.38 316 CYS B O 1
ATOM 5863 N N . ALA B 1 317 ? 4.531 43.656 14.297 1 95.5 317 ALA B N 1
ATOM 5864 C CA . ALA B 1 317 ? 4.801 44.312 13.023 1 95.5 317 ALA B CA 1
ATOM 5865 C C . ALA B 1 317 ? 5.375 43.312 12.008 1 95.5 317 ALA B C 1
ATOM 5867 O O . ALA B 1 317 ? 5 43.344 10.836 1 95.5 317 ALA B O 1
ATOM 5868 N N . LEU B 1 318 ? 6.262 42.531 12.469 1 95 318 LEU B N 1
ATOM 5869 C CA . LEU B 1 318 ? 6.863 41.531 11.602 1 95 318 LEU B CA 1
ATOM 5870 C C . LEU B 1 318 ? 5.816 40.531 11.133 1 95 318 LEU B C 1
ATOM 5872 O O . LEU B 1 318 ? 5.824 40.125 9.969 1 95 318 LEU B O 1
ATOM 5876 N N . ALA B 1 319 ? 4.957 40.062 12.039 1 95.81 319 ALA B N 1
ATOM 5877 C CA . ALA B 1 319 ? 3.896 39.125 11.695 1 95.81 319 ALA B CA 1
ATOM 5878 C C . ALA B 1 319 ? 2.977 39.688 10.625 1 95.81 319 ALA B C 1
ATOM 5880 O O . ALA B 1 319 ? 2.557 39 9.711 1 95.81 319 ALA B O 1
ATOM 5881 N N . ILE B 1 320 ? 2.646 40.969 10.742 1 95.75 320 ILE B N 1
ATOM 5882 C CA . ILE B 1 320 ? 1.792 41.656 9.766 1 95.75 320 ILE B CA 1
ATOM 5883 C C . ILE B 1 320 ? 2.492 41.688 8.406 1 95.75 320 ILE B C 1
ATOM 5885 O O . ILE B 1 320 ? 1.874 41.406 7.375 1 95.75 320 ILE B O 1
ATOM 5889 N N . GLU B 1 321 ? 3.768 42 8.414 1 94.12 321 GLU B N 1
ATOM 5890 C CA . GLU B 1 321 ? 4.535 42.031 7.176 1 94.12 321 GLU B CA 1
ATOM 5891 C C . GLU B 1 321 ? 4.586 40.656 6.5 1 94.12 321 GLU B C 1
ATOM 5893 O O . GLU B 1 321 ? 4.598 40.562 5.27 1 94.12 321 GLU B O 1
ATOM 5898 N N . GLU B 1 322 ? 4.738 39.688 7.25 1 92.38 322 GLU B N 1
ATOM 5899 C CA . GLU B 1 322 ? 4.746 38.312 6.703 1 92.38 322 GLU B CA 1
ATOM 5900 C C . GLU B 1 322 ? 3.398 37.969 6.078 1 92.38 322 GLU B C 1
ATOM 5902 O O . GLU B 1 322 ? 3.342 37.281 5.059 1 92.38 322 GLU B O 1
ATOM 5907 N N . LEU B 1 323 ? 2.301 38.375 6.738 1 92.44 323 LEU B N 1
ATOM 5908 C CA . LEU B 1 323 ? 0.979 38.156 6.168 1 92.44 323 LEU B CA 1
ATOM 5909 C C . LEU B 1 323 ? 0.823 38.875 4.84 1 92.44 323 LEU B C 1
ATOM 5911 O O . LEU B 1 323 ? 0.221 38.344 3.902 1 92.44 323 LEU B O 1
ATOM 5915 N N . ARG B 1 324 ? 1.382 40.062 4.789 1 90.81 324 ARG B N 1
ATOM 5916 C CA . ARG B 1 324 ? 1.348 40.812 3.539 1 90.81 324 ARG B CA 1
ATOM 5917 C C . ARG B 1 324 ? 2.125 40.094 2.443 1 90.81 324 ARG B C 1
ATOM 5919 O O . ARG B 1 324 ? 1.672 40.031 1.3 1 90.81 324 ARG B O 1
ATOM 5926 N N . SER B 1 325 ? 3.246 39.656 2.828 1 86.56 325 SER B N 1
ATOM 5927 C CA . SER B 1 325 ? 4.074 38.906 1.881 1 86.56 325 SER B CA 1
ATOM 5928 C C . SER B 1 325 ? 3.367 37.656 1.394 1 86.56 325 SER B C 1
ATOM 5930 O O . SER B 1 325 ? 3.461 37.281 0.216 1 86.56 325 SER B O 1
ATOM 5932 N N . LEU B 1 326 ? 2.742 37 2.346 1 84.44 326 LEU B N 1
ATOM 5933 C CA . LEU B 1 326 ? 1.993 35.781 1.991 1 84.44 326 LEU B CA 1
ATOM 5934 C C . LEU B 1 326 ? 0.86 36.125 1.025 1 84.44 326 LEU B C 1
ATOM 5936 O O . LEU B 1 326 ? 0.638 35.406 0.052 1 84.44 326 LEU B O 1
ATOM 5940 N N . HIS B 1 327 ? 0.195 37.188 1.307 1 84.06 327 HIS B N 1
ATOM 5941 C CA . HIS B 1 327 ? -0.889 37.625 0.437 1 84.06 327 HIS B CA 1
ATOM 5942 C C . HIS B 1 327 ? -0.382 37.906 -0.972 1 84.06 327 HIS B C 1
ATOM 5944 O O . HIS B 1 327 ? -1.016 37.531 -1.957 1 84.06 327 HIS B O 1
ATOM 5950 N N . GLN B 1 328 ? 0.707 38.562 -1.032 1 80.88 328 GLN B N 1
ATOM 5951 C CA . GLN B 1 328 ? 1.287 38.906 -2.326 1 80.88 328 GLN B CA 1
ATOM 5952 C C . GLN B 1 328 ? 1.689 37.656 -3.1 1 80.88 328 GLN B C 1
ATOM 5954 O O . GLN B 1 328 ? 1.489 37.562 -4.312 1 80.88 328 GLN B O 1
ATOM 5959 N N . SER B 1 329 ? 2.238 36.781 -2.408 1 78.75 329 SER B N 1
ATOM 5960 C CA . SER B 1 329 ? 2.664 35.531 -3.047 1 78.75 329 SER B CA 1
ATOM 5961 C C . SER B 1 329 ? 1.47 34.75 -3.574 1 78.75 329 SER B C 1
ATOM 5963 O O . SER B 1 329 ? 1.56 34.094 -4.621 1 78.75 329 SER B O 1
ATOM 5965 N N . LEU B 1 330 ? 0.408 34.75 -2.838 1 77.5 330 LEU B N 1
ATOM 5966 C CA . LEU B 1 330 ? -0.796 34.031 -3.223 1 77.5 330 LEU B CA 1
ATOM 5967 C C . LEU B 1 330 ? -1.455 34.688 -4.438 1 77.5 330 LEU B C 1
ATOM 5969 O O . LEU B 1 330 ? -2.072 34 -5.254 1 77.5 330 LEU B O 1
ATOM 5973 N N . GLN B 1 331 ? -1.302 35.969 -4.535 1 73.88 331 GLN B N 1
ATOM 5974 C CA . GLN B 1 331 ? -1.906 36.688 -5.656 1 73.88 331 GLN B CA 1
ATOM 5975 C C . GLN B 1 331 ? -1.11 36.469 -6.938 1 73.88 331 GLN B C 1
ATOM 5977 O O . GLN B 1 331 ? -1.689 36.344 -8.023 1 73.88 331 GLN B O 1
ATOM 5982 N N . THR B 1 332 ? 0.158 36.594 -6.805 1 67.94 332 THR B N 1
ATOM 5983 C CA . THR B 1 332 ? 1.001 36.5 -7.992 1 67.94 332 THR B CA 1
ATOM 5984 C C . THR B 1 332 ? 1.152 35.062 -8.445 1 67.94 332 THR B C 1
ATOM 5986 O O . THR B 1 332 ? 1.714 34.781 -9.516 1 67.94 332 THR B O 1
ATOM 5989 N N . ARG B 1 333 ? 0.354 34.281 -8.016 1 61.53 333 ARG B N 1
ATOM 5990 C CA . ARG B 1 333 ? 0.477 32.875 -8.383 1 61.53 333 ARG B CA 1
ATOM 5991 C C . ARG B 1 333 ? 1.938 32.5 -8.586 1 61.53 333 ARG B C 1
ATOM 5993 O O . ARG B 1 333 ? 2.273 31.797 -9.539 1 61.53 333 ARG B O 1
ATOM 6000 N N . SER B 1 334 ? 2.742 33.375 -7.992 1 54.22 334 SER B N 1
ATOM 6001 C CA . SER B 1 334 ? 4.176 33.188 -8.18 1 54.22 334 SER B CA 1
ATOM 6002 C C . SER B 1 334 ? 4.594 31.766 -7.824 1 54.22 334 SER B C 1
ATOM 6004 O O . SER B 1 334 ? 3.971 31.125 -6.973 1 54.22 334 SER B O 1
ATOM 6006 N N . SER B 1 335 ? 5.215 31.141 -8.773 1 49.72 335 SER B N 1
ATOM 6007 C CA . SER B 1 335 ? 5.84 29.812 -8.711 1 49.72 335 SER B CA 1
ATOM 6008 C C . SER B 1 335 ? 6.648 29.656 -7.426 1 49.72 335 SER B C 1
ATOM 6010 O O . SER B 1 335 ? 7.242 28.594 -7.195 1 49.72 335 SER B O 1
ATOM 6012 N N . SER B 1 336 ? 6.695 30.812 -6.762 1 47.84 336 SER B N 1
ATOM 6013 C CA . SER B 1 336 ? 7.629 30.703 -5.645 1 47.84 336 SER B CA 1
ATOM 6014 C C . SER B 1 336 ? 7.133 29.703 -4.602 1 47.84 336 SER B C 1
ATOM 6016 O O . SER B 1 336 ? 5.941 29.406 -4.543 1 47.84 336 SER B O 1
ATOM 6018 N N . ALA B 1 337 ? 8.07 29.156 -3.842 1 49.38 337 ALA B N 1
ATOM 6019 C CA . ALA B 1 337 ? 8.125 28.094 -2.844 1 49.38 337 ALA B CA 1
ATOM 6020 C C . ALA B 1 337 ? 7.027 28.266 -1.795 1 49.38 337 ALA B C 1
ATOM 6022 O O . ALA B 1 337 ? 7.156 27.781 -0.668 1 49.38 337 ALA B O 1
ATOM 6023 N N . CYS B 1 338 ? 5.973 29.156 -2.174 1 54.88 338 CYS B N 1
ATOM 6024 C CA . CYS B 1 338 ? 4.977 29.297 -1.12 1 54.88 338 CYS B CA 1
ATOM 6025 C C . CYS B 1 338 ? 4.035 28.109 -1.091 1 54.88 338 CYS B C 1
ATOM 6027 O O . CYS B 1 338 ? 3.092 28.031 -1.881 1 54.88 338 CYS B O 1
ATOM 6029 N N . GLY B 1 339 ? 4.504 27.047 -0.56 1 71.19 339 GLY B N 1
ATOM 6030 C CA . GLY B 1 339 ? 3.666 25.859 -0.473 1 71.19 339 GLY B CA 1
ATOM 6031 C C . GLY B 1 339 ? 2.811 25.828 0.778 1 71.19 339 GLY B C 1
ATOM 6032 O O . GLY B 1 339 ? 2.598 26.859 1.421 1 71.19 339 GLY B O 1
ATOM 6033 N N . ILE B 1 340 ? 2.086 24.969 1.105 1 78.12 340 ILE B N 1
ATOM 6034 C CA . ILE B 1 340 ? 1.224 24.703 2.254 1 78.12 340 ILE B CA 1
ATOM 6035 C C . ILE B 1 340 ? 1.976 25.016 3.545 1 78.12 340 ILE B C 1
ATOM 6037 O O . ILE B 1 340 ? 1.393 25.531 4.5 1 78.12 340 ILE B O 1
ATOM 6041 N N . ALA B 1 341 ? 3.248 24.906 3.428 1 81.69 341 ALA B N 1
ATOM 6042 C CA . ALA B 1 341 ? 4.074 25.141 4.609 1 81.69 341 ALA B CA 1
ATOM 6043 C C . ALA B 1 341 ? 4.086 26.609 4.992 1 81.69 341 ALA B C 1
ATOM 6045 O O . ALA B 1 341 ? 4.129 26.953 6.176 1 81.69 341 ALA B O 1
ATOM 6046 N N . SER B 1 342 ? 4.027 27.5 4.004 1 81.94 342 SER B N 1
ATOM 6047 C CA . SER B 1 342 ? 4.062 28.938 4.281 1 81.94 342 SER B CA 1
ATOM 6048 C C . SER B 1 342 ? 2.795 29.391 4.996 1 81.94 342 SER B C 1
ATOM 6050 O O . SER B 1 342 ? 2.83 30.328 5.797 1 81.94 342 SER B O 1
ATOM 6052 N N . LEU B 1 343 ? 1.713 28.688 4.766 1 86.69 343 LEU B N 1
ATOM 6053 C CA . LEU B 1 343 ? 0.447 29.016 5.41 1 86.69 343 LEU B CA 1
ATOM 6054 C C . LEU B 1 343 ? 0.407 28.5 6.84 1 86.69 343 LEU B C 1
ATOM 6056 O O . LEU B 1 343 ? -0.045 29.188 7.75 1 86.69 343 LEU B O 1
ATOM 6060 N N . MET B 1 344 ? 0.976 27.359 6.973 1 89.12 344 MET B N 1
ATOM 6061 C CA . MET B 1 344 ? 0.881 26.688 8.266 1 89.12 344 MET B CA 1
ATOM 6062 C C . MET B 1 344 ? 1.962 27.188 9.219 1 89.12 344 MET B C 1
ATOM 6064 O O . MET B 1 344 ? 1.755 27.219 10.438 1 89.12 344 MET B O 1
ATOM 6068 N N . CYS B 1 345 ? 3.107 27.469 8.648 1 88.62 345 CYS B N 1
ATOM 6069 C CA . CYS B 1 345 ? 4.254 27.844 9.477 1 88.62 345 CYS B CA 1
ATOM 6070 C C . CYS B 1 345 ? 4.355 29.359 9.617 1 88.62 345 CYS B C 1
ATOM 6072 O O . CYS B 1 345 ? 5.355 29.953 9.219 1 88.62 345 CYS B O 1
ATOM 6074 N N . TRP B 1 346 ? 3.309 29.906 10.055 1 91.12 346 TRP B N 1
ATOM 6075 C CA . TRP B 1 346 ? 3.244 31.328 10.367 1 91.12 346 TRP B CA 1
ATOM 6076 C C . TRP B 1 346 ? 3.059 31.547 11.867 1 91.12 346 TRP B C 1
ATOM 6078 O O . TRP B 1 346 ? 2.324 30.812 12.523 1 91.12 346 TRP B O 1
ATOM 6088 N N . PRO B 1 347 ? 3.74 32.625 12.438 1 92.31 347 PRO B N 1
ATOM 6089 C CA . PRO B 1 347 ? 4.723 33.531 11.828 1 92.31 347 PRO B CA 1
ATOM 6090 C C . PRO B 1 347 ? 6.098 32.875 11.672 1 92.31 347 PRO B C 1
ATOM 6092 O O . PRO B 1 347 ? 6.453 31.984 12.438 1 92.31 347 PRO B O 1
ATOM 6095 N N . LYS B 1 348 ? 6.828 33.344 10.734 1 87.38 348 LYS B N 1
ATOM 6096 C CA . LYS B 1 348 ? 8.148 32.781 10.438 1 87.38 348 LYS B CA 1
ATOM 6097 C C . LYS B 1 348 ? 9.18 33.25 11.453 1 87.38 348 LYS B C 1
ATOM 6099 O O . LYS B 1 348 ? 10.008 32.469 11.914 1 87.38 348 LYS B O 1
ATOM 6104 N N . GLN B 1 349 ? 8.969 34.531 11.633 1 86.69 349 GLN B N 1
ATOM 6105 C CA . GLN B 1 349 ? 9.898 35.125 12.586 1 86.69 349 GLN B CA 1
ATOM 6106 C C . GLN B 1 349 ? 9.219 35.375 13.93 1 86.69 349 GLN B C 1
ATOM 6108 O O . GLN B 1 349 ? 8.023 35.688 13.977 1 86.69 349 GLN B O 1
ATOM 6113 N N . GLU B 1 350 ? 9.797 35.219 15.039 1 88.44 350 GLU B N 1
ATOM 6114 C CA . GLU B 1 350 ? 9.359 35.531 16.391 1 88.44 350 GLU B CA 1
ATOM 6115 C C . GLU B 1 350 ? 8.07 34.781 16.75 1 88.44 350 GLU B C 1
ATOM 6117 O O . GLU B 1 350 ? 7.105 35.406 17.219 1 88.44 350 GLU B O 1
ATOM 6122 N N . SER B 1 351 ? 7.934 33.625 16.375 1 89.75 351 SER B N 1
ATOM 6123 C CA . SER B 1 351 ? 6.75 32.812 16.625 1 89.75 351 SER B CA 1
ATOM 6124 C C . SER B 1 351 ? 6.5 32.688 18.125 1 89.75 351 SER B C 1
ATOM 6126 O O . SER B 1 351 ? 5.352 32.719 18.578 1 89.75 351 SER B O 1
ATOM 6128 N N . ALA B 1 352 ? 7.551 32.625 18.891 1 91 352 ALA B N 1
ATOM 6129 C CA . ALA B 1 352 ? 7.426 32.469 20.328 1 91 352 ALA B CA 1
ATOM 6130 C C . ALA B 1 352 ? 6.793 33.688 20.969 1 91 352 ALA B C 1
ATOM 6132 O O . ALA B 1 352 ? 5.941 33.562 21.844 1 91 352 ALA B O 1
ATOM 6133 N N . ALA B 1 353 ? 7.262 34.844 20.5 1 94 353 ALA B N 1
ATOM 6134 C CA . ALA B 1 353 ? 6.75 36.094 21.047 1 94 353 ALA B CA 1
ATOM 6135 C C . ALA B 1 353 ? 5.262 36.25 20.75 1 94 353 ALA B C 1
ATOM 6137 O O . ALA B 1 353 ? 4.484 36.625 21.625 1 94 353 ALA B O 1
ATOM 6138 N N . LEU B 1 354 ? 4.887 36.031 19.531 1 95.81 354 LEU B N 1
ATOM 6139 C CA . LEU B 1 354 ? 3.482 36.188 19.172 1 95.81 354 LEU B CA 1
ATOM 6140 C C . LEU B 1 354 ? 2.633 35.125 19.891 1 95.81 354 LEU B C 1
ATOM 6142 O O . LEU B 1 354 ? 1.513 35.406 20.312 1 95.81 354 LEU B O 1
ATOM 6146 N N . SER B 1 355 ? 3.15 33.906 19.969 1 95.81 355 SER B N 1
ATOM 6147 C CA . SER B 1 355 ? 2.461 32.812 20.672 1 95.81 355 SER B CA 1
ATOM 6148 C C . SER B 1 355 ? 2.174 33.219 22.125 1 95.81 355 SER B C 1
ATOM 6150 O O . SER B 1 355 ? 1.068 33 22.625 1 95.81 355 SER B O 1
ATOM 6152 N N . ASP B 1 356 ? 3.162 33.75 22.719 1 96.19 356 ASP B N 1
ATOM 6153 C CA . ASP B 1 356 ? 3.002 34.188 24.094 1 96.19 356 ASP B CA 1
ATOM 6154 C C . ASP B 1 356 ? 1.923 35.25 24.203 1 96.19 356 ASP B C 1
ATOM 6156 O O . ASP B 1 356 ? 1.112 35.25 25.125 1 96.19 356 ASP B O 1
ATOM 6160 N N . MET B 1 357 ? 1.885 36.219 23.297 1 97.25 357 MET B N 1
ATOM 6161 C CA . MET B 1 357 ? 0.895 37.281 23.297 1 97.25 357 MET B CA 1
ATOM 6162 C C . MET B 1 357 ? -0.509 36.75 23.078 1 97.25 357 MET B C 1
ATOM 6164 O O . MET B 1 357 ? -1.478 37.25 23.656 1 97.25 357 MET B O 1
ATOM 6168 N N . VAL B 1 358 ? -0.636 35.75 22.281 1 97.06 358 VAL B N 1
ATOM 6169 C CA . VAL B 1 358 ? -1.924 35.094 22.031 1 97.06 358 VAL B CA 1
ATOM 6170 C C . VAL B 1 358 ? -2.4 34.406 23.312 1 97.06 358 VAL B C 1
ATOM 6172 O O . VAL B 1 358 ? -3.58 34.469 23.656 1 97.06 358 VAL B O 1
ATOM 6175 N N . ARG B 1 359 ? -1.482 33.75 24 1 95.56 359 ARG B N 1
ATOM 6176 C CA . ARG B 1 359 ? -1.811 33.062 25.234 1 95.56 359 ARG B CA 1
ATOM 6177 C C . ARG B 1 359 ? -2.307 34.031 26.297 1 95.56 359 ARG B C 1
ATOM 6179 O O . ARG B 1 359 ? -3.188 33.719 27.094 1 95.56 359 ARG B O 1
ATOM 6186 N N . ARG B 1 360 ? -1.709 35.188 26.234 1 96.19 360 ARG B N 1
ATOM 6187 C CA . ARG B 1 360 ? -2.064 36.219 27.188 1 96.19 360 ARG B CA 1
ATOM 6188 C C . ARG B 1 360 ? -3.281 37 26.719 1 96.19 360 ARG B C 1
ATOM 6190 O O . ARG B 1 360 ? -3.736 37.938 27.406 1 96.19 360 ARG B O 1
ATOM 6197 N N . ARG B 1 361 ? -3.824 36.719 25.594 1 96.69 361 ARG B N 1
ATOM 6198 C CA . ARG B 1 361 ? -5.016 37.312 25 1 96.69 361 ARG B CA 1
ATOM 6199 C C . ARG B 1 361 ? -4.816 38.812 24.797 1 96.69 361 ARG B C 1
ATOM 6201 O O . ARG B 1 361 ? -5.699 39.625 25.125 1 96.69 361 ARG B O 1
ATOM 6208 N N . ILE B 1 362 ? -3.588 39.188 24.375 1 96.12 362 ILE B N 1
ATOM 6209 C CA . ILE B 1 362 ? -3.346 40.562 24 1 96.12 362 ILE B CA 1
ATOM 6210 C C . ILE B 1 362 ? -4.152 40.906 22.75 1 96.12 362 ILE B C 1
ATOM 6212 O O . ILE B 1 362 ? -4.035 40.219 21.734 1 96.12 362 ILE B O 1
ATOM 6216 N N . PRO B 1 363 ? -4.965 41.938 22.781 1 96.31 363 PRO B N 1
ATOM 6217 C CA . PRO B 1 363 ? -5.91 42.219 21.703 1 96.31 363 PRO B CA 1
ATOM 6218 C C . PRO B 1 363 ? -5.227 42.375 20.344 1 96.31 363 PRO B C 1
ATOM 6220 O O . PRO B 1 363 ? -5.723 41.906 19.328 1 96.31 363 PRO B O 1
ATOM 6223 N N . GLN B 1 364 ? -4.09 43.125 20.25 1 96.44 364 GLN B N 1
ATOM 6224 C CA . GLN B 1 364 ? -3.391 43.344 19 1 96.44 364 GLN B CA 1
ATOM 6225 C C . GLN B 1 364 ? -2.992 42.031 18.344 1 96.44 364 GLN B C 1
ATOM 6227 O O . GLN B 1 364 ? -3.148 41.844 17.125 1 96.44 364 GLN B O 1
ATOM 6232 N N . ALA B 1 365 ? -2.477 41.125 19.156 1 97.12 365 ALA B N 1
ATOM 6233 C CA . ALA B 1 365 ? -2.082 39.812 18.656 1 97.12 365 ALA B CA 1
ATOM 6234 C C . ALA B 1 365 ? -3.295 39.031 18.172 1 97.12 365 ALA B C 1
ATOM 6236 O O . ALA B 1 365 ? -3.229 38.344 17.141 1 97.12 365 ALA B O 1
ATOM 6237 N N . LEU B 1 366 ? -4.402 39.062 18.859 1 97.81 366 LEU B N 1
ATOM 6238 C CA . LEU B 1 366 ? -5.621 38.344 18.5 1 97.81 366 LEU B CA 1
ATOM 6239 C C . LEU B 1 366 ? -6.164 38.844 17.172 1 97.81 366 LEU B C 1
ATOM 6241 O O . LEU B 1 366 ? -6.617 38.062 16.344 1 97.81 366 LEU B O 1
ATOM 6245 N N . VAL B 1 367 ? -6.129 40.125 17 1 97.19 367 VAL B N 1
ATOM 6246 C CA . VAL B 1 367 ? -6.582 40.719 15.742 1 97.19 367 VAL B CA 1
ATOM 6247 C C . VAL B 1 367 ? -5.727 40.188 14.586 1 97.19 367 VAL B C 1
ATOM 6249 O O . VAL B 1 367 ? -6.25 39.812 13.539 1 97.19 367 VAL B O 1
ATOM 6252 N N . ILE B 1 368 ? -4.422 40.188 14.742 1 97.06 368 ILE B N 1
ATOM 6253 C CA . ILE B 1 368 ? -3.508 39.75 13.703 1 97.06 368 ILE B CA 1
ATOM 6254 C C . ILE B 1 368 ? -3.789 38.281 13.375 1 97.06 368 ILE B C 1
ATOM 6256 O O . ILE B 1 368 ? -3.834 37.906 12.203 1 97.06 368 ILE B O 1
ATOM 6260 N N . VAL B 1 369 ? -4.012 37.469 14.398 1 97.31 369 VAL B N 1
ATOM 6261 C CA . VAL B 1 369 ? -4.297 36.031 14.219 1 97.31 369 VAL B CA 1
ATOM 6262 C C . VAL B 1 369 ? -5.594 35.875 13.43 1 97.31 369 VAL B C 1
ATOM 6264 O O . VAL B 1 369 ? -5.719 34.938 12.625 1 97.31 369 VAL B O 1
ATOM 6267 N N . SER B 1 370 ? -6.562 36.719 13.656 1 96.5 370 SER B N 1
ATOM 6268 C CA . SER B 1 370 ? -7.82 36.625 12.922 1 96.5 370 SER B CA 1
ATOM 6269 C C . SER B 1 370 ? -7.598 36.781 11.422 1 96.5 370 SER B C 1
ATOM 6271 O O . SER B 1 370 ? -8.258 36.125 10.625 1 96.5 370 SER B O 1
ATOM 6273 N N . TYR B 1 371 ? -6.715 37.625 11.008 1 95 371 TYR B N 1
ATOM 6274 C CA . TYR B 1 371 ? -6.406 37.812 9.594 1 95 371 TYR B CA 1
ATOM 6275 C C . TYR B 1 371 ? -5.66 36.594 9.047 1 95 371 TYR B C 1
ATOM 6277 O O . TYR B 1 371 ? -5.867 36.219 7.898 1 95 371 TYR B O 1
ATOM 6285 N N . HIS B 1 372 ? -4.77 36.062 9.852 1 94.94 372 HIS B N 1
ATOM 6286 C CA . HIS B 1 372 ? -4.105 34.844 9.43 1 94.94 372 HIS B CA 1
ATOM 6287 C C . HIS B 1 372 ? -5.109 33.719 9.219 1 94.94 372 HIS B C 1
ATOM 6289 O O . HIS B 1 372 ? -4.938 32.875 8.328 1 94.94 372 HIS B O 1
ATOM 6295 N N . CYS B 1 373 ? -6.129 33.656 10.047 1 94.5 373 CYS B N 1
ATOM 6296 C CA . CYS B 1 373 ? -7.145 32.625 9.938 1 94.5 373 CYS B CA 1
ATOM 6297 C C . CYS B 1 373 ? -7.812 32.656 8.57 1 94.5 373 CYS B C 1
ATOM 6299 O O . CYS B 1 373 ? -8.164 31.609 8.031 1 94.5 373 CYS B O 1
ATOM 6301 N N . VAL B 1 374 ? -7.953 33.781 7.984 1 92.19 374 VAL B N 1
ATOM 6302 C CA . VAL B 1 374 ? -8.57 33.906 6.664 1 92.19 374 VAL B CA 1
ATOM 6303 C C . VAL B 1 374 ? -7.672 33.219 5.621 1 92.19 374 VAL B C 1
ATOM 6305 O O . VAL B 1 374 ? -8.156 32.531 4.734 1 92.19 374 VAL B O 1
ATOM 6308 N N . ILE B 1 375 ? -6.418 33.438 5.746 1 88.81 375 ILE B N 1
ATOM 6309 C CA . ILE B 1 375 ? -5.461 32.844 4.832 1 88.81 375 ILE B CA 1
ATOM 6310 C C . ILE B 1 375 ? -5.383 31.328 5.09 1 88.81 375 ILE B C 1
ATOM 6312 O O . ILE B 1 375 ? -5.379 30.531 4.148 1 88.81 375 ILE B O 1
ATOM 6316 N N . LEU B 1 376 ? -5.332 30.969 6.348 1 91 376 LEU B N 1
ATOM 6317 C CA . LEU B 1 376 ? -5.234 29.562 6.746 1 91 376 LEU B CA 1
ATOM 6318 C C . LEU B 1 376 ? -6.457 28.781 6.285 1 91 376 LEU B C 1
ATOM 6320 O O . LEU B 1 376 ? -6.371 27.578 6.035 1 91 376 LEU B O 1
ATOM 6324 N N . ASN B 1 377 ? -7.535 29.453 6.137 1 90.81 377 ASN B N 1
ATOM 6325 C CA . ASN B 1 377 ? -8.781 28.812 5.742 1 90.81 377 ASN B CA 1
ATOM 6326 C C . ASN B 1 377 ? -8.711 28.266 4.316 1 90.81 377 ASN B C 1
ATOM 6328 O O . ASN B 1 377 ? -9.547 27.453 3.914 1 90.81 377 ASN B O 1
ATOM 6332 N N . LEU B 1 378 ? -7.734 28.719 3.605 1 84.75 378 LEU B N 1
ATOM 6333 C CA . LEU B 1 378 ? -7.5 28.156 2.283 1 84.75 378 LEU B CA 1
ATOM 6334 C C . LEU B 1 378 ? -7.219 26.656 2.381 1 84.75 378 LEU B C 1
ATOM 6336 O O . LEU B 1 378 ? -7.371 25.922 1.396 1 84.75 378 LEU B O 1
ATOM 6340 N N . LEU B 1 379 ? -6.836 26.219 3.537 1 87.12 379 LEU B N 1
ATOM 6341 C CA . LEU B 1 379 ? -6.504 24.812 3.74 1 87.12 379 LEU B CA 1
ATOM 6342 C C . LEU B 1 379 ? -7.695 24.047 4.312 1 87.12 379 LEU B C 1
ATOM 6344 O O . LEU B 1 379 ? -7.574 22.875 4.664 1 87.12 379 LEU B O 1
ATOM 6348 N N . ASP B 1 380 ? -8.844 24.625 4.371 1 88.81 380 ASP B N 1
ATOM 6349 C CA . ASP B 1 380 ? -10.016 24.062 5.027 1 88.81 380 ASP B CA 1
ATOM 6350 C C . ASP B 1 380 ? -10.492 22.797 4.312 1 88.81 380 ASP B C 1
ATOM 6352 O O . ASP B 1 380 ? -11.18 21.969 4.906 1 88.81 380 ASP B O 1
ATOM 6356 N N . GLY B 1 381 ? -10.141 22.641 3.139 1 85.06 381 GLY B N 1
ATOM 6357 C CA . GLY B 1 381 ? -10.531 21.453 2.4 1 85.06 381 GLY B CA 1
ATOM 6358 C C . GLY B 1 381 ? -9.766 20.203 2.82 1 85.06 381 GLY B C 1
ATOM 6359 O O . GLY B 1 381 ? -10.109 19.094 2.416 1 85.06 381 GLY B O 1
ATOM 6360 N N . ARG B 1 382 ? -8.836 20.344 3.609 1 90.06 382 ARG B N 1
ATOM 6361 C CA . ARG B 1 382 ? -8.023 19.234 4.109 1 90.06 382 ARG B CA 1
ATOM 6362 C C . ARG B 1 382 ? -8.539 18.734 5.453 1 90.06 382 ARG B C 1
ATOM 6364 O O . ARG B 1 382 ? -8.922 19.531 6.312 1 90.06 382 ARG B O 1
ATOM 6371 N N . TRP B 1 383 ? -8.531 17.375 5.691 1 91.94 383 TRP B N 1
ATOM 6372 C CA . TRP B 1 383 ? -9.164 16.781 6.855 1 91.94 383 TRP B CA 1
ATOM 6373 C C . TRP B 1 383 ? -8.508 17.266 8.148 1 91.94 383 TRP B C 1
ATOM 6375 O O . TRP B 1 383 ? -9.164 17.359 9.188 1 91.94 383 TRP B O 1
ATOM 6385 N N . TRP B 1 384 ? -7.215 17.578 8.125 1 93.5 384 TRP B N 1
ATOM 6386 C CA . TRP B 1 384 ? -6.496 17.922 9.344 1 93.5 384 TRP B CA 1
ATOM 6387 C C . TRP B 1 384 ? -6.633 19.406 9.656 1 93.5 384 TRP B C 1
ATOM 6389 O O . TRP B 1 384 ? -6.195 19.875 10.711 1 93.5 384 TRP B O 1
ATOM 6399 N N . ALA B 1 385 ? -7.172 20.25 8.781 1 92.44 385 ALA B N 1
ATOM 6400 C CA . ALA B 1 385 ? -7.332 21.688 9.008 1 92.44 385 ALA B CA 1
ATOM 6401 C C . ALA B 1 385 ? -8.805 22.094 8.953 1 92.44 385 ALA B C 1
ATOM 6403 O O . ALA B 1 385 ? -9.141 23.25 9.18 1 92.44 385 ALA B O 1
ATOM 6404 N N . GLN B 1 386 ? -9.672 21.172 8.773 1 90.81 386 GLN B N 1
ATOM 6405 C CA . GLN B 1 386 ? -11.078 21.453 8.516 1 90.81 386 GLN B CA 1
ATOM 6406 C C . GLN B 1 386 ? -11.742 22.125 9.727 1 90.81 386 GLN B C 1
ATOM 6408 O O . GLN B 1 386 ? -11.719 21.562 10.828 1 90.81 386 GLN B O 1
ATOM 6413 N N . GLY B 1 387 ? -12.234 23.328 9.43 1 91.31 387 GLY B N 1
ATOM 6414 C CA . GLY B 1 387 ? -13 24.031 10.445 1 91.31 387 GLY B CA 1
ATOM 6415 C C . GLY B 1 387 ? -12.125 24.719 11.477 1 91.31 387 GLY B C 1
ATOM 6416 O O . GLY B 1 387 ? -12.633 25.422 12.367 1 91.31 387 GLY B O 1
ATOM 6417 N N . TRP B 1 388 ? -10.875 24.562 11.422 1 93.69 388 TRP B N 1
ATOM 6418 C CA . TRP B 1 388 ? -9.961 25.062 12.445 1 93.69 388 TRP B CA 1
ATOM 6419 C C . TRP B 1 388 ? -9.938 26.594 12.453 1 93.69 388 TRP B C 1
ATOM 6421 O O . TRP B 1 388 ? -10.055 27.219 13.516 1 93.69 388 TRP B O 1
ATOM 6431 N N . SER B 1 389 ? -9.797 27.234 11.297 1 94.19 389 SER B N 1
ATOM 6432 C CA . SER B 1 389 ? -9.711 28.688 11.195 1 94.19 389 SER B CA 1
ATOM 6433 C C . SER B 1 389 ? -10.961 29.359 11.758 1 94.19 389 SER B C 1
ATOM 6435 O O . SER B 1 389 ? -10.875 30.375 12.453 1 94.19 389 SER B O 1
ATOM 6437 N N . GLU B 1 390 ? -12.078 28.812 11.508 1 93.06 390 GLU B N 1
ATOM 6438 C CA . GLU B 1 390 ? -13.336 29.344 12.016 1 93.06 390 GLU B CA 1
ATOM 6439 C C . GLU B 1 390 ? -13.406 29.25 13.539 1 93.06 390 GLU B C 1
ATOM 6441 O O . GLU B 1 390 ? -13.891 30.156 14.211 1 93.06 390 GLU B O 1
ATOM 6446 N N . ARG B 1 391 ? -13 28.156 14.031 1 94 391 ARG B N 1
ATOM 6447 C CA . ARG B 1 391 ? -13.016 27.953 15.477 1 94 391 ARG B CA 1
ATOM 6448 C C . ARG B 1 391 ? -12.102 28.953 16.188 1 94 391 ARG B C 1
ATOM 6450 O O . ARG B 1 391 ? -12.461 29.5 17.234 1 94 391 ARG B O 1
ATOM 6457 N N . VAL B 1 392 ? -10.93 29.109 15.633 1 96 392 VAL B N 1
ATOM 6458 C CA . VAL B 1 392 ? -10 30.062 16.203 1 96 392 VAL B CA 1
ATOM 6459 C C . VAL B 1 392 ? -10.586 31.469 16.125 1 96 392 VAL B C 1
ATOM 6461 O O . VAL B 1 392 ? -10.508 32.25 17.094 1 96 392 VAL B O 1
ATOM 6464 N N . LEU B 1 393 ? -11.188 31.828 15.016 1 95.81 393 LEU B N 1
ATOM 6465 C CA . LEU B 1 393 ? -11.781 33.156 14.844 1 95.81 393 LEU B CA 1
ATOM 6466 C C . LEU B 1 393 ? -12.922 33.375 15.836 1 95.81 393 LEU B C 1
ATOM 6468 O O . LEU B 1 393 ? -13.062 34.469 16.391 1 95.81 393 LEU B O 1
ATOM 6472 N N . GLN B 1 394 ? -13.695 32.375 16.016 1 94.12 394 GLN B N 1
ATOM 6473 C CA . GLN B 1 394 ? -14.758 32.438 17 1 94.12 394 GLN B CA 1
ATOM 6474 C C . GLN B 1 394 ? -14.195 32.688 18.391 1 94.12 394 GLN B C 1
ATOM 6476 O O . GLN B 1 394 ? -14.75 33.469 19.172 1 94.12 394 GLN B O 1
ATOM 6481 N N . ALA B 1 395 ? -13.172 31.984 18.719 1 95.25 395 ALA B N 1
ATOM 6482 C CA . ALA B 1 395 ? -12.531 32.156 20.016 1 95.25 395 ALA B CA 1
ATOM 6483 C C . ALA B 1 395 ? -11.969 33.594 20.172 1 95.25 395 ALA B C 1
ATOM 6485 O O . ALA B 1 395 ? -12.016 34.156 21.25 1 95.25 395 ALA B O 1
ATOM 6486 N N . VAL B 1 396 ? -11.414 34.125 19.094 1 96.62 396 VAL B N 1
ATOM 6487 C CA . VAL B 1 396 ? -10.922 35.5 19.109 1 96.62 396 VAL B CA 1
ATOM 6488 C C . VAL B 1 396 ? -12.07 36.438 19.406 1 96.62 396 VAL B C 1
ATOM 6490 O O . VAL B 1 396 ? -11.93 37.344 20.25 1 96.62 396 VAL B O 1
ATOM 6493 N N . LEU B 1 397 ? -13.172 36.219 18.75 1 94.44 397 LEU B N 1
ATOM 6494 C CA . LEU B 1 397 ? -14.344 37.094 18.938 1 94.44 397 LEU B CA 1
ATOM 6495 C C . LEU B 1 397 ? -14.82 37.031 20.375 1 94.44 397 LEU B C 1
ATOM 6497 O O . LEU B 1 397 ? -15.219 38.062 20.938 1 94.44 397 LEU B O 1
ATOM 6501 N N . LEU B 1 398 ? -14.742 35.938 20.953 1 94.06 398 LEU B N 1
ATOM 6502 C CA . LEU B 1 398 ? -15.242 35.75 22.312 1 94.06 398 LEU B CA 1
ATOM 6503 C C . LEU B 1 398 ? -14.289 36.375 23.328 1 94.06 398 LEU B C 1
ATOM 6505 O O . LEU B 1 398 ? -14.703 36.75 24.422 1 94.06 398 LEU B O 1
ATOM 6509 N N . ASN B 1 399 ? -13.016 36.5 22.984 1 95.44 399 ASN B N 1
ATOM 6510 C CA . ASN B 1 399 ? -12.016 36.969 23.953 1 95.44 399 ASN B CA 1
ATOM 6511 C C . ASN B 1 399 ? -11.625 38.406 23.719 1 95.44 399 ASN B C 1
ATOM 6513 O O . ASN B 1 399 ? -10.859 39 24.5 1 95.44 399 ASN B O 1
ATOM 6517 N N . LEU B 1 400 ? -12.117 39.031 22.656 1 95 400 LEU B N 1
ATOM 6518 C CA . LEU B 1 400 ? -11.812 40.406 22.359 1 95 400 LEU B CA 1
ATOM 6519 C C . LEU B 1 400 ? -12.836 41.344 23 1 95 400 LEU B C 1
ATOM 6521 O O . LEU B 1 400 ? -14.039 41.062 22.969 1 95 400 LEU B O 1
ATOM 6525 N N . ASN B 1 401 ? -12.391 42.375 23.594 1 92.25 401 ASN B N 1
ATOM 6526 C CA . ASN B 1 401 ? -13.297 43.406 24.125 1 92.25 401 ASN B CA 1
ATOM 6527 C C . ASN B 1 401 ? -14 44.156 22.984 1 92.25 401 ASN B C 1
ATOM 6529 O O . ASN B 1 401 ? -13.531 44.156 21.859 1 92.25 401 ASN B O 1
ATOM 6533 N N . ASP B 1 402 ? -15.07 44.844 23.281 1 90.56 402 ASP B N 1
ATOM 6534 C CA . ASP B 1 402 ? -15.938 45.5 22.312 1 90.56 402 ASP B CA 1
ATOM 6535 C C . ASP B 1 402 ? -15.188 46.562 21.547 1 90.56 402 ASP B C 1
ATOM 6537 O O . ASP B 1 402 ? -15.43 46.781 20.344 1 90.56 402 ASP B O 1
ATOM 6541 N N . GLY B 1 403 ? -14.266 47.188 22.125 1 90.88 403 GLY B N 1
ATOM 6542 C CA . GLY B 1 403 ? -13.516 48.25 21.469 1 90.88 403 GLY B CA 1
ATOM 6543 C C . GLY B 1 403 ? -12.633 47.75 20.344 1 90.88 403 GLY B C 1
ATOM 6544 O O . GLY B 1 403 ? -12.281 48.5 19.438 1 90.88 403 GLY B O 1
ATOM 6545 N N . TRP B 1 404 ? -12.328 46.469 20.391 1 93.88 404 TRP B N 1
ATOM 6546 C CA . TRP B 1 404 ? -11.391 45.906 19.422 1 93.88 404 TRP B CA 1
ATOM 6547 C C . TRP B 1 404 ? -12.141 45.156 18.328 1 93.88 404 TRP B C 1
ATOM 6549 O O . TRP B 1 404 ? -11.562 44.812 17.297 1 93.88 404 TRP B O 1
ATOM 6559 N N . LYS B 1 405 ? -13.422 44.906 18.422 1 93.19 405 LYS B N 1
ATOM 6560 C CA . LYS B 1 405 ? -14.188 44.062 17.531 1 93.19 405 LYS B CA 1
ATOM 6561 C C . LYS B 1 405 ? -14.305 44.656 16.141 1 93.19 405 LYS B C 1
ATOM 6563 O O . LYS B 1 405 ? -14.477 43.938 15.156 1 93.19 405 LYS B O 1
ATOM 6568 N N . ASN B 1 406 ? -14.188 45.938 16.031 1 91.56 406 ASN B N 1
ATOM 6569 C CA . ASN B 1 406 ? -14.234 46.594 14.727 1 91.56 406 ASN B CA 1
ATOM 6570 C C . ASN B 1 406 ? -13.055 46.188 13.852 1 91.56 406 ASN B C 1
ATOM 6572 O O . ASN B 1 406 ? -13.164 46.188 12.625 1 91.56 406 ASN B O 1
ATOM 6576 N N . TRP B 1 407 ? -11.984 45.844 14.469 1 92.94 407 TRP B N 1
ATOM 6577 C CA . TRP B 1 407 ? -10.766 45.531 13.734 1 92.94 407 TRP B CA 1
ATOM 6578 C C . TRP B 1 407 ? -10.859 44.125 13.117 1 92.94 407 TRP B C 1
ATOM 6580 O O . TRP B 1 407 ? -10.07 43.781 12.234 1 92.94 407 TRP B O 1
ATOM 6590 N N . ILE B 1 408 ? -11.828 43.312 13.586 1 93.69 408 ILE B N 1
ATOM 6591 C CA . ILE B 1 408 ? -11.898 41.938 13.078 1 93.69 408 ILE B CA 1
ATOM 6592 C C . ILE B 1 408 ? -13.195 41.75 12.289 1 93.69 408 ILE B C 1
ATOM 6594 O O . ILE B 1 408 ? -13.609 40.625 12.031 1 93.69 408 ILE B O 1
ATOM 6598 N N . GLN B 1 409 ? -13.867 42.781 11.922 1 90.19 409 GLN B N 1
ATOM 6599 C CA . GLN B 1 409 ? -15.117 42.688 11.164 1 90.19 409 GLN B CA 1
ATOM 6600 C C . GLN B 1 409 ? -14.883 42.031 9.805 1 90.19 409 GLN B C 1
ATOM 6602 O O . GLN B 1 409 ? -15.68 41.188 9.359 1 90.19 409 GLN B O 1
ATOM 6607 N N . TRP B 1 410 ? -13.844 42.438 9.172 1 90.44 410 TRP B N 1
ATOM 6608 C CA . TRP B 1 410 ? -13.57 41.906 7.84 1 90.44 410 TRP B CA 1
ATOM 6609 C C . TRP B 1 410 ? -13.266 40.406 7.902 1 90.44 410 TRP B C 1
ATOM 6611 O O . TRP B 1 410 ? -13.828 39.625 7.137 1 90.44 410 TRP B O 1
ATOM 6621 N N . PRO B 1 411 ? -12.32 39.969 8.781 1 92.88 411 PRO B N 1
ATOM 6622 C CA . PRO B 1 411 ? -12.078 38.531 8.891 1 92.88 411 PRO B CA 1
ATOM 6623 C C . PRO B 1 411 ? -13.352 37.75 9.18 1 92.88 411 PRO B C 1
ATOM 6625 O O . PRO B 1 411 ? -13.523 36.625 8.664 1 92.88 411 PRO B O 1
ATOM 6628 N N . ILE B 1 412 ? -14.227 38.25 9.984 1 91.56 412 ILE B N 1
ATOM 6629 C CA . ILE B 1 412 ? -15.484 37.594 10.32 1 91.56 412 ILE B CA 1
ATOM 6630 C C . ILE B 1 412 ? -16.359 37.469 9.07 1 91.56 412 ILE B C 1
ATOM 6632 O O . ILE B 1 412 ? -16.922 36.438 8.789 1 91.56 412 ILE B O 1
ATOM 6636 N N . GLN B 1 413 ? -16.453 38.531 8.328 1 87.75 413 GLN B N 1
ATOM 6637 C CA . GLN B 1 413 ? -17.234 38.531 7.102 1 87.75 413 GLN B CA 1
ATOM 6638 C C . GLN B 1 413 ? -16.641 37.594 6.059 1 87.75 413 GLN B C 1
ATOM 6640 O O . GLN B 1 413 ? -17.375 36.875 5.355 1 87.75 413 GLN B O 1
ATOM 6645 N N . ALA B 1 414 ? -15.375 37.625 5.961 1 87.31 414 ALA B N 1
ATOM 6646 C CA . ALA B 1 414 ? -14.68 36.812 4.961 1 87.31 414 ALA B CA 1
ATOM 6647 C C . ALA B 1 414 ? -14.836 35.344 5.246 1 87.31 414 ALA B C 1
ATOM 6649 O O . ALA B 1 414 ? -14.969 34.531 4.32 1 87.31 414 ALA B O 1
ATOM 6650 N N . LEU B 1 415 ? -14.836 34.906 6.453 1 86.75 415 LEU B N 1
ATOM 6651 C CA . LEU B 1 415 ? -14.836 33.5 6.805 1 86.75 415 LEU B CA 1
ATOM 6652 C C . LEU B 1 415 ? -16.25 33.031 7.145 1 86.75 415 LEU B C 1
ATOM 6654 O O . LEU B 1 415 ? -16.625 31.906 6.789 1 86.75 415 LEU B O 1
ATOM 6658 N N . MET B 1 416 ? -16.969 33.719 7.898 1 77.38 416 MET B N 1
ATOM 6659 C CA . MET B 1 416 ? -18.219 33.219 8.461 1 77.38 416 MET B CA 1
ATOM 6660 C C . MET B 1 416 ? -19.391 33.531 7.535 1 77.38 416 MET B C 1
ATOM 6662 O O . MET B 1 416 ? -20.422 32.875 7.578 1 77.38 416 MET B O 1
ATOM 6666 N N . PHE B 1 417 ? -19.328 34.562 6.668 1 69.06 417 PHE B N 1
ATOM 6667 C CA . PHE B 1 417 ? -20.453 34.906 5.809 1 69.06 417 PHE B CA 1
ATOM 6668 C C . PHE B 1 417 ? -20.125 34.625 4.348 1 69.06 417 PHE B C 1
ATOM 6670 O O . PHE B 1 417 ? -20.734 35.219 3.447 1 69.06 417 PHE B O 1
ATOM 6677 N N . ARG B 1 418 ? -19.031 33.844 4.137 1 58.97 418 ARG B N 1
ATOM 6678 C CA . ARG B 1 418 ? -18.688 33.5 2.762 1 58.97 418 ARG B CA 1
ATOM 6679 C C . ARG B 1 418 ? -19.891 32.938 2.014 1 58.97 418 ARG B C 1
ATOM 6681 O O . ARG B 1 418 ? -20.625 32.094 2.545 1 58.97 418 ARG B O 1
ATOM 6688 N N . GLU B 1 419 ? -20.469 33.719 1.194 1 48.72 419 GLU B N 1
ATOM 6689 C CA . GLU B 1 419 ? -21.359 33.094 0.216 1 48.72 419 GLU B CA 1
ATOM 6690 C C . GLU B 1 419 ? -20.734 31.859 -0.386 1 48.72 419 GLU B C 1
ATOM 6692 O O . GLU B 1 419 ? -19.578 31.875 -0.811 1 48.72 419 GLU B O 1
ATOM 6697 N N . VAL B 1 420 ? -20.984 30.75 0.158 1 43.75 420 VAL B N 1
ATOM 6698 C CA . VAL B 1 420 ? -20.594 29.469 -0.429 1 43.75 420 VAL B CA 1
ATOM 6699 C C . VAL B 1 420 ? -20.453 29.625 -1.942 1 43.75 420 VAL B C 1
ATOM 6701 O O . VAL B 1 420 ? -21.453 29.766 -2.65 1 43.75 420 VAL B O 1
ATOM 6704 N N . VAL B 1 421 ? -19.641 30.391 -2.455 1 36.69 421 VAL B N 1
ATOM 6705 C CA . VAL B 1 421 ? -19.453 30.188 -3.889 1 36.69 421 VAL B CA 1
ATOM 6706 C C . VAL B 1 421 ? -19.203 28.703 -4.176 1 36.69 421 VAL B C 1
ATOM 6708 O O . VAL B 1 421 ? -18.188 28.156 -3.734 1 36.69 421 VAL B O 1
ATOM 6711 N N . SER B 1 422 ? -20.203 27.969 -4.262 1 34.44 422 SER B N 1
ATOM 6712 C CA . SER B 1 422 ? -20.219 26.594 -4.754 1 34.44 422 SER B CA 1
ATOM 6713 C C . SER B 1 422 ? -19.297 26.438 -5.961 1 34.44 422 SER B C 1
ATOM 6715 O O . SER B 1 422 ? -19.578 26.969 -7.039 1 34.44 422 SER B O 1
ATOM 6717 N N . THR B 1 423 ? -18.125 26.719 -5.891 1 33.25 423 THR B N 1
ATOM 6718 C CA . THR B 1 423 ? -17.375 26.172 -7.016 1 33.25 423 THR B CA 1
ATOM 6719 C C . THR B 1 423 ? -17.875 24.781 -7.375 1 33.25 423 THR B C 1
ATOM 6721 O O . THR B 1 423 ? -17.938 23.891 -6.512 1 33.25 423 THR B O 1
ATOM 6724 N N . ASN B 1 424 ? -18.688 24.75 -8.344 1 29.86 424 ASN B N 1
ATOM 6725 C CA . ASN B 1 424 ? -19.016 23.516 -9.039 1 29.86 424 ASN B CA 1
ATOM 6726 C C . ASN B 1 424 ? -17.781 22.641 -9.266 1 29.86 424 ASN B C 1
ATOM 6728 O O . ASN B 1 424 ? -16.969 22.938 -10.141 1 29.86 424 ASN B O 1
ATOM 6732 N N . ALA B 1 425 ? -17.047 22.484 -8.258 1 31.19 425 ALA B N 1
ATOM 6733 C CA . ALA B 1 425 ? -16.141 21.359 -8.547 1 31.19 425 ALA B CA 1
ATOM 6734 C C . ALA B 1 425 ? -16.812 20.344 -9.453 1 31.19 425 ALA B C 1
ATOM 6736 O O . ALA B 1 425 ? -17.859 19.766 -9.102 1 31.19 425 ALA B O 1
ATOM 6737 N N . VAL B 1 426 ? -16.75 20.547 -10.695 1 28.31 426 VAL B N 1
ATOM 6738 C CA . VAL B 1 426 ? -16.953 19.438 -11.625 1 28.31 426 VAL B CA 1
ATOM 6739 C C . VAL B 1 426 ? -16.328 18.172 -11.062 1 28.31 426 VAL B C 1
ATOM 6741 O O . VAL B 1 426 ? -15.109 18.078 -10.898 1 28.31 426 VAL B O 1
ATOM 6744 N N . ALA B 1 427 ? -17.031 17.578 -10.141 1 31.3 427 ALA B N 1
ATOM 6745 C CA . ALA B 1 427 ? -16.781 16.188 -9.789 1 31.3 427 ALA B CA 1
ATOM 6746 C C . ALA B 1 427 ? -16.375 15.383 -11.016 1 31.3 427 ALA B C 1
ATOM 6748 O O . ALA B 1 427 ? -17.188 15.18 -11.93 1 31.3 427 ALA B O 1
ATOM 6749 N N . SER B 1 428 ? -15.297 15.562 -11.523 1 27.14 428 SER B N 1
ATOM 6750 C CA . SER B 1 428 ? -15.008 14.398 -12.352 1 27.14 428 SER B CA 1
ATOM 6751 C C . SER B 1 428 ? -15.523 13.117 -11.711 1 27.14 428 SER B C 1
ATOM 6753 O O . SER B 1 428 ? -15.164 12.789 -10.578 1 27.14 428 SER B O 1
ATOM 6755 N N . SER B 1 429 ? -16.797 12.75 -11.93 1 26.45 429 SER B N 1
ATOM 6756 C CA . SER B 1 429 ? -17.5 11.484 -11.742 1 26.45 429 SER B CA 1
ATOM 6757 C C . SER B 1 429 ? -16.562 10.297 -11.961 1 26.45 429 SER B C 1
ATOM 6759 O O . SER B 1 429 ? -16.281 9.922 -13.102 1 26.45 429 SER B O 1
ATOM 6761 N N . SER B 1 430 ? -15.484 10.32 -11.43 1 26.05 430 SER B N 1
ATOM 6762 C CA . SER B 1 430 ? -15.148 8.906 -11.594 1 26.05 430 SER B CA 1
ATOM 6763 C C . SER B 1 430 ? -16.25 8.008 -11.031 1 26.05 430 SER B C 1
ATOM 6765 O O . SER B 1 430 ? -16.703 8.211 -9.898 1 26.05 430 SER B O 1
ATOM 6767 N N . PRO B 1 431 ? -17.125 7.391 -11.836 1 23.41 431 PRO B N 1
ATOM 6768 C CA . PRO B 1 431 ? -18.203 6.465 -11.469 1 23.41 431 PRO B CA 1
ATOM 6769 C C . PRO B 1 431 ? -17.844 5.578 -10.281 1 23.41 431 PRO B C 1
ATOM 6771 O O . PRO B 1 431 ? -16.922 4.75 -10.383 1 23.41 431 PRO B O 1
ATOM 6774 N N . ALA B 1 432 ? -17.625 6.086 -9.172 1 26.86 432 ALA B N 1
ATOM 6775 C CA . ALA B 1 432 ? -17.781 5.047 -8.156 1 26.86 432 ALA B CA 1
ATOM 6776 C C . ALA B 1 432 ? -19.094 4.289 -8.344 1 26.86 432 ALA B C 1
ATOM 6778 O O . ALA B 1 432 ? -20.125 4.887 -8.656 1 26.86 432 ALA B O 1
ATOM 6779 N N . MET B 1 433 ? -19.078 3.035 -8.711 1 24.88 433 MET B N 1
ATOM 6780 C CA . MET B 1 433 ? -20.219 2.125 -8.703 1 24.88 433 MET B CA 1
ATOM 6781 C C . MET B 1 433 ? -21.109 2.377 -7.484 1 24.88 433 MET B C 1
ATOM 6783 O O . MET B 1 433 ? -20.609 2.453 -6.359 1 24.88 433 MET B O 1
ATOM 6787 N N . GLU B 1 434 ? -22.203 3.068 -7.551 1 23.75 434 GLU B N 1
ATOM 6788 C CA . GLU B 1 434 ? -23.438 3.131 -6.762 1 23.75 434 GLU B CA 1
ATOM 6789 C C . GLU B 1 434 ? -23.797 1.761 -6.188 1 23.75 434 GLU B C 1
ATOM 6791 O O . GLU B 1 434 ? -24.297 0.897 -6.906 1 23.75 434 GLU B O 1
ATOM 6796 N N . ILE B 1 435 ? -23.047 1.088 -5.398 1 24.47 435 ILE B N 1
ATOM 6797 C CA . ILE B 1 435 ? -23.734 -0.019 -4.742 1 24.47 435 ILE B CA 1
ATOM 6798 C C . ILE B 1 435 ? -24.922 0.511 -3.947 1 24.47 435 ILE B C 1
ATOM 6800 O O . ILE B 1 435 ? -24.766 1.3 -3.016 1 24.47 435 ILE B O 1
ATOM 6804 N N . GLY B 1 436 ? -26.156 0.754 -4.594 1 20.91 436 GLY B N 1
ATOM 6805 C CA . GLY B 1 436 ? -27.531 0.923 -4.156 1 20.91 436 GLY B CA 1
ATOM 6806 C C . GLY B 1 436 ? -27.906 -0.002 -3.018 1 20.91 436 GLY B C 1
ATOM 6807 O O . GLY B 1 436 ? -28.016 -1.217 -3.205 1 20.91 436 GLY B O 1
ATOM 6808 N N . ILE B 1 437 ? -27.531 0.141 -1.834 1 23.39 437 ILE B N 1
ATOM 6809 C CA . ILE B 1 437 ? -28.281 -0.479 -0.742 1 23.39 437 ILE B CA 1
ATOM 6810 C C . ILE B 1 437 ? -29.734 -0.003 -0.768 1 23.39 437 ILE B C 1
ATOM 6812 O O . ILE B 1 437 ? -30 1.193 -0.64 1 23.39 437 ILE B O 1
ATOM 6816 N N . GLY B 1 438 ? -30.641 -0.597 -1.613 1 19.91 438 GLY B N 1
ATOM 6817 C CA . GLY B 1 438 ? -32.094 -0.564 -1.486 1 19.91 438 GLY B CA 1
ATOM 6818 C C . GLY B 1 438 ? -32.562 -0.666 -0.049 1 19.91 438 GLY B C 1
ATOM 6819 O O . GLY B 1 438 ? -31.875 -1.218 0.804 1 19.91 438 GLY B O 1
ATOM 6820 N N . THR B 1 439 ? -33.469 0.245 0.43 1 21.45 439 THR B N 1
ATOM 6821 C CA . THR B 1 439 ? -34.438 0.349 1.514 1 21.45 439 THR B CA 1
ATOM 6822 C C . THR B 1 439 ? -35.25 -0.938 1.637 1 21.45 439 THR B C 1
ATOM 6824 O O . THR B 1 439 ? -36.031 -1.273 0.744 1 21.45 439 THR B O 1
ATOM 6827 N N . MET B 1 440 ? -34.875 -2.203 1.896 1 18.66 440 MET B N 1
ATOM 6828 C CA . MET B 1 440 ? -35.906 -3.094 2.422 1 18.66 440 MET B CA 1
ATOM 6829 C C . MET B 1 440 ? -36.594 -2.486 3.646 1 18.66 440 MET B C 1
ATOM 6831 O O . MET B 1 440 ? -35.906 -2.131 4.617 1 18.66 440 MET B O 1
ATOM 6835 N N . MET B 1 441 ? -37.656 -1.771 3.387 1 19.11 441 MET B N 1
ATOM 6836 C CA . MET B 1 441 ? -38.938 -1.541 4.102 1 19.11 441 MET B CA 1
ATOM 6837 C C . MET B 1 441 ? -39.375 -2.811 4.805 1 19.11 441 MET B C 1
ATOM 6839 O O . MET B 1 441 ? -39.562 -3.848 4.168 1 19.11 441 MET B O 1
ATOM 6843 N N . LEU B 1 442 ? -38.938 -3.219 6.117 1 18 442 LEU B N 1
ATOM 6844 C CA . LEU B 1 442 ? -40.031 -3.439 7.07 1 18 442 LEU B CA 1
ATOM 6845 C C . LEU B 1 442 ? -40.562 -2.113 7.594 1 18 442 LEU B C 1
ATOM 6847 O O . LEU B 1 442 ? -39.812 -1.158 7.781 1 18 442 LEU B O 1
#

pLDDT: mean 75.1, std 24.22, range [17.8, 97.81]

Secondary structure (DSSP, 8-state):
----------------TT--HHHHHHT------SS-HHHHHHT---GGGTS------------------------------------SSS-HHHHHTTTS---TT---HHHHHHHHHHHHHSHHHHHT-----HHHHHIIIIIHHHHHHH-HHHHHHHHHHHHHHHHHH--SSHHHHHHHHHHHHHHHHHHHHHS----SHHHHHHHHHHHHHHHHHHHHHHHTHHHHTTSTT--PPPPHHHHHHHHHHHHHHHHHHHHHTHHHHTTSTTHHHHS--HHHHSSS-----TTHHHHHHHHHHHTTTS---HHHHHHHHHHHHHHHHHHHHHHTT--SS--HHHHHS--SS-HHHHHHHHHTT-HHHHHHHHHHHHHHGGGTTSTTTTTHHHHHHHHHHHHS-GGGGGGGHHHHHHHHS-------------------------/----------------TT--HHHHHHT------SS-HHHHHHT---GGGTS-----TT-----------------------------SS--HHHHHTTTS---TT---HHHHHHHHHHHHHSHHHHHT-----HHHHHIIIIIHHHHHHH-HHHHHHHHHHHHHHHHHH--SSHHHHHHHHHHHHHHHHHHHHHS----SHHHHHHHHHHHHHHHHHHHHHHHTHHHHTTSTT--PPPPHHHHHHHHHHHHHHHHHHHHHTHHHHTTSTTHHHHS--HHHHSSS-----TTHHHHHHHHHHHTTTS---HHHHHHHHHHHHHHHHHHHHHHTT--SS--HHHHHS--SS-HHHHHHHHHTT-HHHHHHHHHHHHHHGGGTTSTTTTTHHHHHHHHHHHHS-GGGGGGGHHHHHHHHS-------------------------